Protein AF-A0A098S3L0-F1 (afdb_monomer)

Foldseek 3Di:
DDDDDDDDDDDDDDDDDDDDDDDDDDDDDDDDPPDPPDDDDDDDDDPDDDDPCPPQFDFFDDDLFAWEFEEEEEEEEEPDQDPCRGPCNVVVDDVLVLLQLLQVLQCQAQVVLRYHYAAPDPFFFSPDGHHYYYDPSVVVQCPPPDDPCCCCLVPVDDPLRQFQHQYEYEYCAPPDDQKDDPDQAFSYIYGYQDDPRDGCSNFLRSVQSVLRNLHWAAQFPDPVVDQPDPPDHDDDDDDPPDLQCCLVHGGRNFRLRDHDNDQEDEADPPPRDDPPVHDPQNQQDSRGHYPDRVSNRHHDNSSSSSSVCSLVCVVVPDVDCRSVSRTQDADDDLAEDDRHEHAEYEQDAPSEEHEDPEAYAYEAQGEYEFDANGHYEFQAEYEHHPLAAYAAYEYEQRGEYEYAQHGEQYRHQANYAYEEDHYEYEYHHYEQELYLESHEDAYPALHEYPAEAENYEYEYEPSRRDDQLDAGEDYEAYSYEEHEHENYEAEYHYDQPLVPPVSRTGAFYEYYHAELAEYEHEYAYEHYQGQEPEEHEQHDVSNPEHEHAPYEAAQYQEYYEYYNHAEYEYAQYEYEHEPVPPPRRQVPVVPDAREPYEHYAAYQAYEAEHYEYHYHDDADPVLRFEHYEHEHNAFRAHAEYEHYEAAQRQEDYEFYAHQHDQAGGHEQAQYEDHQHDPPYDGYDLPGFPYEQDANGDGHQEHFDAAPVRDTHASQYFTPAAHEHDYDPPPDQASAHEHEHEPPRVRSFRDDYRRYHYHYDPDDQDPDPGSRHPHDPDPLVVLVVLLVVLVVQLVVLVVVLVPDDDPVNVVSVVSSSVSLVSNLVSLVVVVVSVVVVPPPPVPDDPVVVVVVCVVCVVSPVVSVCCVSPVDDDDDDDPDDDDDDDDD

Solvent-accessible surface area (backbone atoms only — not comparable to full-atom values): 47304 Å² total; per-residue (Å²): 129,87,87,88,88,79,90,82,88,85,88,88,86,86,92,78,91,81,90,87,80,92,82,92,82,89,83,90,80,90,92,87,84,89,85,87,85,88,82,90,79,94,71,94,72,82,80,79,74,79,83,81,71,84,86,70,57,40,87,60,72,91,69,92,69,68,46,46,32,22,30,32,37,35,40,38,25,76,80,17,80,44,71,76,62,20,71,46,49,68,75,65,59,58,62,60,60,49,26,31,44,24,48,51,44,44,32,69,71,30,41,91,66,35,38,39,66,40,42,66,62,102,63,56,55,68,82,54,75,29,37,63,47,81,46,58,34,43,66,79,75,40,88,81,70,67,56,73,64,56,42,39,61,71,67,74,43,50,70,64,71,55,44,46,15,35,33,41,35,32,30,76,58,79,94,66,68,70,55,46,44,91,39,80,56,38,40,39,30,38,34,26,33,63,52,104,87,49,50,25,43,71,36,49,59,51,50,29,30,49,41,26,22,37,61,51,51,39,36,43,34,56,61,94,78,54,66,86,49,101,82,73,76,77,88,87,78,84,80,59,87,50,84,91,35,35,23,68,69,39,24,46,27,29,67,66,49,57,74,45,90,65,67,76,48,81,37,44,80,90,79,56,42,70,63,85,87,50,54,73,54,46,65,22,19,42,46,45,63,48,33,50,52,89,44,33,78,40,76,49,72,46,53,41,33,45,31,52,47,44,72,70,48,45,77,82,78,46,97,68,62,44,69,61,46,15,34,72,65,74,61,76,56,89,34,52,54,73,67,23,56,42,60,46,37,59,43,53,63,76,67,53,55,37,34,34,72,38,53,33,21,28,29,59,69,18,37,40,38,29,31,56,63,8,37,40,38,31,49,18,38,38,32,43,20,77,83,42,48,11,42,26,30,41,27,32,52,35,5,36,42,36,33,27,69,56,10,31,36,30,30,12,51,26,37,32,35,33,37,38,80,54,32,37,47,36,32,52,20,23,37,33,34,25,28,42,23,25,36,38,38,43,24,88,48,73,41,82,46,79,30,35,40,32,49,28,38,32,39,34,41,88,79,47,65,61,68,47,88,46,68,32,32,41,30,39,33,27,23,32,18,59,35,36,37,28,45,26,40,32,36,45,67,46,76,67,67,44,78,46,98,85,61,64,46,54,43,53,30,32,36,34,44,25,38,32,30,12,35,38,42,28,52,67,22,37,30,34,46,19,46,28,32,32,37,41,30,55,23,41,73,84,28,42,45,37,37,41,31,34,30,40,32,36,51,28,53,22,28,39,37,40,32,40,38,29,38,39,40,41,30,48,27,42,31,37,42,45,50,73,76,46,83,74,63,44,89,86,66,73,94,56,83,32,25,44,30,38,39,34,38,55,27,53,26,32,44,40,29,50,27,39,36,36,51,39,71,67,81,60,95,76,54,50,42,34,37,37,40,42,31,38,26,30,60,12,78,47,28,39,40,36,43,28,40,29,34,45,44,35,21,34,35,36,30,34,31,46,18,25,36,80,88,31,18,36,42,69,31,34,28,38,38,40,62,65,64,99,86,63,81,78,72,58,95,86,41,26,44,35,36,30,38,62,61,33,35,40,24,23,64,31,51,42,64,48,95,87,69,46,84,35,33,14,43,32,35,51,67,47,36,49,45,50,42,76,34,96,92,52,78,92,72,73,57,31,40,40,31,20,46,70,94,43,73,48,39,56,45,65,96,32,61,54,49,47,80,46,79,43,85,77,89,79,56,76,48,98,50,74,68,51,65,79,58,92,66,60,66,68,58,46,46,50,49,30,55,50,25,48,53,52,20,53,55,29,52,62,54,31,74,78,48,62,68,70,63,19,58,46,33,50,48,55,23,49,53,23,50,51,52,24,48,53,30,29,51,50,57,55,50,50,57,58,61,66,61,72,45,68,93,78,56,53,74,63,59,57,53,58,49,50,73,76,45,51,69,56,56,52,48,36,48,45,47,75,76,53,72,77,85,89,89,86,83,80,93,73,90,78,82,93,78,92,88,134

Radius of gyration: 39.39 Å; Cα contacts (8 Å, |Δi|>4): 2026; chains: 1; bounding box: 102×75×132 Å

Organism: NCBI:txid1524460

Secondary structure (DSSP, 8-state):
------------------------------SSSSSSS----------------TT--S--------EEEEEEEEEE-SS-SSGGGSHHHHHT--HHHHHHHHHHHHHHHHGGGTEEEEESS--SSTTPPPPEEEE--HHHH-TT---HHHHIIIIIS-HHHHHSSEEEEEE--SSS-SEE-SSSS-SEEEEESEEBTEEGGGSHHHHHHHHHHTT---TTTTGGGTTT-TT-PPS-S----SGGGGGGTSTTS-TTSPP---S--BPPTTT----TTS-HHHHTBTTS--BSGGG--B--HHHHHHHHHHHHHGGGT-S--HHHHSB------SSEEPSEEE--EEE-TTS-EEEE-S-EEEPTT-EEEE-TT-EEEE-SEEEESTTS-EEEEEE-BTBEEEEETT-EEESEEEEEEEESTT-EEEEES-EEES-SEEEEEE-SS--B---EEES-EEEE-TT--S-TTSPPEEEEEES-EEEEEES-EEEE-----TTSTT--PPPPPEEEEEES-EEEEEEEEEEES-SEEEEEE---TTT--EEEEEEEEES-SEEEEEES-SEEEEES-EEEEEGGGSTTT-TTS-SS-EEEEEEES--SEEEEES-EEEEESSPPSS--EEEEEEES--S-TEEEEES-EEES-SEEEEEESBSB-SSSB-EEES-EEE--STTPPPPPTT--SEEE-TT-B--SEE-EE-TT--EE----B-SS-EEE---TTS-TT--EEEEE-TT-GGG---S-TTEEEEE-----SSSSSTTSPPP---HHHHHHHHHHHHHHHHHHHHHHTT--THHHHHHHHHHHHHHHHHHHHHHHHHHHHHHHTT-TTTS-HHHHHHHHHHHHHHHHHHHHHHHH----S-------------

pLDDT: mean 72.3, std 20.21, range [19.88, 98.44]

Sequence (886 aa):
MFTHTHTHTFHPPKPTGERGHTQILRTTFYIKLIFSMLMISGLHTATGQSYVTYGLYGEYEEDPKSYFLRVQFNFIDEQATSEANTWWGTEGYDLAVKAQEGLDNLNQAFNPHGIFFLADGPTPDCATPATYRSYFDLQNQNPQGLSVLELIRGSLQTEDEVERALNIYINSGQGEPLGFAPQLPGNHVTVKGLEAGELATSGTITVHEVGHALGLLHTFAGDVLGECNEGDIPEPVGFCSSEEDLCYCCGDYVCDTDYDLNEDFELDPTDCSGGESIPASVRRNYMNYISPDRCRNAFTEQQALRMKKYLRELNAYYSDDVLDKIQLQEAAYPGTVPSGVTGNFTVEAGAGVLEILSPLQMLPGATITVETGAALHIKNTLTSACDEMWQGIKVESGGAVKVFGQGNIEHAVCGIDAVGNSSEVTIFGGMLMNNKIGLRVDADDAIGTSNQVFFGNFELNDQYKGASDERPYFIVLRGNRGTRIRYTTFADERTADCSAPNGACPKRAIGIDAREAGFFCRANTTFSKLYQGIRASNLGIQQGSFAVSNCTFSKNTKGIVSRFCSSFEIQDNLFEMNADEHPTYFNAELSIDKSCIEIFGSAQGFTVSGNTFVRLGALSEDCSYYGTICTVTGHGLDNEIINNDYVSMEVGNAARFNNGNEENGLVYLCNDFLAEPPGVAPGPENCVDILIEPGGTIRKEQHGMNQDNEVTPAGNIFASSISNQSGEGQNDLYEIIYYFKPGAPSQNPGSSTGVLIEPLDEELYCGEAPCSPPCPEDPILIKARFEDFGFRRDSLLEVASGLSGAQKEEAERQSRLFEQERRRAARQILRYYALDTVAVEADSIRQWLENTQTFGSLYLLAREEFFFGIWLFLRPSGSASLSWLS

Mean predicted aligned error: 18.96 Å

Structure (mmCIF, N/CA/C/O backbone):
data_AF-A0A098S3L0-F1
#
_entry.id   AF-A0A098S3L0-F1
#
loop_
_atom_site.group_PDB
_atom_site.id
_atom_site.type_symbol
_atom_site.label_atom_id
_atom_site.label_alt_id
_atom_site.label_comp_id
_atom_site.label_asym_id
_atom_site.label_entity_id
_atom_site.label_seq_id
_atom_site.pdbx_PDB_ins_code
_atom_site.Cartn_x
_atom_site.Cartn_y
_atom_site.Cartn_z
_atom_site.occupancy
_atom_site.B_iso_or_equiv
_atom_site.auth_seq_id
_atom_site.auth_comp_id
_atom_site.auth_asym_id
_atom_site.auth_atom_id
_atom_site.pdbx_PDB_model_num
ATOM 1 N N . MET A 1 1 ? 54.691 0.453 47.240 1.00 31.38 1 MET A N 1
ATOM 2 C CA . MET A 1 1 ? 55.228 1.477 48.170 1.00 31.38 1 MET A CA 1
ATOM 3 C C . MET A 1 1 ? 54.060 2.074 48.949 1.00 31.38 1 MET A C 1
ATOM 5 O O . MET A 1 1 ? 52.950 1.945 48.458 1.00 31.38 1 MET A O 1
ATOM 9 N N . PHE A 1 2 ? 54.319 2.626 50.142 1.00 27.11 2 PHE A N 1
ATOM 10 C CA . PHE A 1 2 ? 53.479 3.527 50.964 1.00 27.11 2 PHE A CA 1
ATOM 11 C C . PHE A 1 2 ? 51.995 3.722 50.529 1.00 27.11 2 PHE A C 1
ATOM 13 O O . PHE A 1 2 ? 51.755 4.338 49.500 1.00 27.11 2 PHE A O 1
ATOM 20 N N . THR A 1 3 ? 50.997 3.078 51.177 1.00 28.94 3 THR A N 1
ATOM 21 C CA . THR A 1 3 ? 50.274 3.486 52.435 1.00 28.94 3 THR A CA 1
ATOM 22 C C . THR A 1 3 ? 49.300 4.662 52.223 1.00 28.94 3 THR A C 1
ATOM 24 O O . THR A 1 3 ? 49.660 5.565 51.484 1.00 28.94 3 THR A O 1
ATOM 27 N N . HIS A 1 4 ? 48.120 4.823 52.847 1.00 28.25 4 HIS A N 1
ATOM 28 C CA . HIS A 1 4 ? 47.344 4.207 53.964 1.00 28.25 4 HIS A CA 1
ATOM 29 C C . HIS A 1 4 ? 45.908 4.866 53.909 1.00 28.25 4 HIS A C 1
ATOM 31 O O . HIS A 1 4 ? 45.790 5.859 53.198 1.00 28.25 4 HIS A O 1
ATOM 37 N N . THR A 1 5 ? 44.771 4.546 54.569 1.00 30.47 5 THR A N 1
ATOM 38 C CA . THR A 1 5 ? 44.155 3.482 55.433 1.00 30.47 5 THR A CA 1
ATOM 39 C C . THR A 1 5 ? 42.683 3.900 55.739 1.00 30.47 5 THR A C 1
ATOM 41 O O . THR A 1 5 ? 42.348 5.036 55.430 1.00 30.47 5 THR A O 1
ATOM 44 N N . HIS A 1 6 ? 41.741 3.159 56.359 1.00 27.86 6 HIS A N 1
ATOM 45 C CA . HIS A 1 6 ? 41.641 1.801 56.944 1.00 27.86 6 HIS A CA 1
ATOM 46 C C . HIS A 1 6 ? 40.136 1.377 56.996 1.00 27.86 6 HIS A C 1
ATOM 48 O O . HIS A 1 6 ? 39.290 2.225 57.242 1.00 27.86 6 HIS A O 1
ATOM 54 N N . THR A 1 7 ? 39.834 0.085 56.778 1.00 27.27 7 THR A N 1
ATOM 55 C CA . THR A 1 7 ? 38.973 -0.864 57.564 1.00 27.27 7 THR A CA 1
ATOM 56 C C . THR A 1 7 ? 37.924 -0.388 58.618 1.00 27.27 7 THR A C 1
ATOM 58 O O . THR A 1 7 ? 38.103 0.662 59.211 1.00 27.27 7 THR A O 1
ATOM 61 N N . HIS A 1 8 ? 36.904 -1.158 59.070 1.00 27.58 8 HIS A N 1
ATOM 62 C CA . HIS A 1 8 ? 36.588 -2.610 58.962 1.00 27.58 8 HIS A CA 1
ATOM 63 C C . HIS A 1 8 ? 35.069 -2.919 59.184 1.00 27.58 8 HIS A C 1
ATOM 65 O O . HIS A 1 8 ? 34.496 -2.509 60.184 1.00 27.58 8 HIS A O 1
ATOM 71 N N . THR A 1 9 ? 34.466 -3.707 58.280 1.00 26.84 9 THR A N 1
ATOM 72 C CA . THR A 1 9 ? 33.555 -4.881 58.472 1.00 26.84 9 THR A CA 1
ATOM 73 C C . THR A 1 9 ? 32.525 -5.056 59.627 1.00 26.84 9 THR A C 1
ATOM 75 O O . THR A 1 9 ? 32.890 -5.082 60.795 1.00 26.84 9 THR A O 1
ATOM 78 N N . PHE A 1 10 ? 31.344 -5.568 59.213 1.00 22.89 10 PHE A N 1
ATOM 79 C CA . PHE A 1 10 ? 30.573 -6.732 59.750 1.00 22.89 10 PHE A CA 1
ATOM 80 C C . PHE A 1 10 ? 29.469 -6.602 60.843 1.00 22.89 10 PHE A C 1
ATOM 82 O O . PHE A 1 10 ? 29.728 -6.685 62.036 1.00 22.89 10 PHE A O 1
ATOM 89 N N . HIS A 1 11 ? 28.221 -6.698 60.345 1.00 26.22 11 HIS A N 1
ATOM 90 C CA . HIS A 1 11 ? 27.132 -7.635 60.729 1.00 26.22 11 HIS A CA 1
ATOM 91 C C . HIS A 1 11 ? 26.309 -7.517 62.052 1.00 26.22 11 HIS A C 1
ATOM 93 O O . HIS A 1 11 ? 26.759 -6.934 63.033 1.00 26.22 11 HIS A O 1
ATOM 99 N N . PRO A 1 12 ? 25.055 -8.055 62.064 1.00 51.22 12 PRO A N 1
ATOM 100 C CA . PRO A 1 12 ? 24.039 -7.826 63.109 1.00 51.22 12 PRO A CA 1
ATOM 101 C C . PRO A 1 12 ? 23.829 -9.022 64.068 1.00 51.22 12 PRO A C 1
ATOM 103 O O . PRO A 1 12 ? 24.376 -10.105 63.845 1.00 51.22 12 PRO A O 1
ATOM 106 N N . PRO A 1 13 ? 22.918 -8.889 65.057 1.00 34.62 13 PRO A N 1
ATOM 107 C CA . PRO A 1 13 ? 22.131 -10.040 65.515 1.00 34.62 13 PRO A CA 1
ATOM 108 C C . PRO A 1 13 ? 20.606 -9.818 65.676 1.00 34.62 13 PRO A C 1
ATOM 110 O O . PRO A 1 13 ? 20.077 -8.712 65.609 1.00 34.62 13 PRO A O 1
ATOM 113 N N . LYS A 1 14 ? 19.928 -10.959 65.866 1.00 28.03 14 LYS A N 1
ATOM 114 C CA . LYS A 1 14 ? 18.476 -11.246 65.931 1.00 28.03 14 LYS A CA 1
ATOM 115 C C . LYS A 1 14 ? 17.799 -10.921 67.299 1.00 28.03 14 LYS A C 1
ATOM 117 O O . LYS A 1 14 ? 18.499 -10.508 68.220 1.00 28.03 14 LYS A O 1
ATOM 122 N N . PRO A 1 15 ? 16.462 -11.111 67.452 1.00 59.38 15 PRO A N 1
ATOM 123 C CA . PRO A 1 15 ? 15.679 -10.587 68.586 1.00 59.38 15 PRO A CA 1
ATOM 124 C C . PRO A 1 15 ? 15.380 -11.574 69.739 1.00 59.38 15 PRO A C 1
ATOM 126 O O . PRO A 1 15 ? 15.425 -12.790 69.567 1.00 59.38 15 PRO A O 1
ATOM 129 N N . THR A 1 16 ? 14.923 -11.007 70.865 1.00 29.61 16 THR A N 1
ATOM 130 C CA . THR A 1 16 ? 14.098 -11.585 71.962 1.00 29.61 16 THR A CA 1
ATOM 131 C C . THR A 1 16 ? 13.248 -10.432 72.539 1.00 29.61 16 THR A C 1
ATOM 133 O O . THR A 1 16 ? 13.732 -9.306 72.523 1.00 29.61 16 THR A O 1
ATOM 136 N N . GLY A 1 17 ? 11.964 -10.576 72.907 1.00 26.75 17 GLY A N 1
ATOM 137 C CA . GLY A 1 17 ? 11.471 -11.151 74.181 1.00 26.75 17 GLY A CA 1
ATOM 138 C C . GLY A 1 17 ? 11.430 -10.079 75.302 1.00 26.75 17 GLY A C 1
ATOM 139 O O . GLY A 1 17 ? 12.283 -9.206 75.310 1.00 26.75 17 GLY A O 1
ATOM 140 N N . GLU A 1 18 ? 10.525 -10.045 76.290 1.00 27.75 18 GLU A N 1
ATOM 141 C CA . GLU A 1 18 ? 9.315 -10.826 76.605 1.00 27.75 18 GLU A CA 1
ATOM 142 C C . GLU A 1 18 ? 8.544 -10.108 77.766 1.00 27.75 18 GLU A C 1
ATOM 144 O O . GLU A 1 18 ? 9.184 -9.464 78.591 1.00 27.75 18 GLU A O 1
ATOM 149 N N . ARG A 1 19 ? 7.217 -10.313 77.901 1.00 27.03 19 ARG A N 1
ATOM 150 C CA . ARG A 1 19 ? 6.362 -10.141 79.124 1.00 27.03 19 ARG A CA 1
ATOM 151 C C . ARG A 1 19 ? 6.077 -8.756 79.765 1.00 27.03 19 ARG A C 1
ATOM 153 O O . ARG A 1 19 ? 6.963 -8.067 80.249 1.00 27.03 19 ARG A O 1
ATOM 160 N N . GLY A 1 20 ? 4.780 -8.555 80.062 1.00 26.14 20 GLY A N 1
ATOM 161 C CA . GLY A 1 20 ? 4.275 -7.923 81.301 1.00 26.14 20 GLY A CA 1
ATOM 162 C C . GLY A 1 20 ? 3.605 -6.538 81.166 1.00 26.14 20 GLY A C 1
ATOM 163 O O . GLY A 1 20 ? 4.014 -5.743 80.336 1.00 26.14 20 GLY A O 1
ATOM 164 N N . HIS A 1 21 ? 2.592 -6.171 81.971 1.00 27.62 21 HIS A N 1
ATOM 165 C CA . HIS A 1 21 ? 1.760 -6.989 82.876 1.00 27.62 21 HIS A CA 1
ATOM 166 C C . HIS A 1 21 ? 0.459 -6.244 83.301 1.00 27.62 21 HIS A C 1
ATOM 168 O O . HIS A 1 21 ? 0.524 -5.095 83.711 1.00 27.62 21 HIS A O 1
ATOM 174 N N . THR A 1 22 ? -0.699 -6.924 83.260 1.00 26.58 22 THR A N 1
ATOM 175 C CA . THR A 1 22 ? -1.953 -6.702 84.047 1.00 26.58 22 THR A CA 1
ATOM 176 C C . THR A 1 22 ? -2.396 -5.296 84.524 1.00 26.58 22 THR A C 1
ATOM 178 O O . THR A 1 22 ? -1.831 -4.786 85.487 1.00 26.58 22 THR A O 1
ATOM 181 N N . GLN A 1 23 ? -3.562 -4.825 84.042 1.00 27.69 23 GLN A N 1
ATOM 182 C CA . GLN A 1 23 ? -4.804 -4.431 84.782 1.00 27.69 23 GLN A CA 1
ATOM 183 C C . GLN A 1 23 ? -5.717 -3.635 83.815 1.00 27.69 23 GLN A C 1
ATOM 185 O O . GLN A 1 23 ? -5.251 -2.723 83.150 1.00 27.69 23 GLN A O 1
ATOM 190 N N . ILE A 1 24 ? -6.960 -4.033 83.512 1.00 29.58 24 ILE A N 1
ATOM 191 C CA . ILE A 1 24 ? -8.176 -4.044 84.354 1.00 29.58 24 ILE A CA 1
ATOM 192 C C . ILE A 1 24 ? -8.533 -2.653 84.904 1.00 29.58 24 ILE A C 1
ATOM 194 O O . ILE A 1 24 ? -8.138 -2.319 86.015 1.00 29.58 24 ILE A O 1
ATOM 198 N N . LEU A 1 25 ? -9.412 -1.925 84.201 1.00 26.81 25 LEU A N 1
ATOM 199 C CA . LEU A 1 25 ? -10.547 -1.239 84.836 1.00 26.81 25 LEU A CA 1
ATOM 200 C C . LEU A 1 25 ? -11.663 -0.893 83.833 1.00 26.81 25 LEU A C 1
ATOM 202 O O . LEU A 1 25 ? -11.431 -0.590 82.669 1.00 26.81 25 LEU A O 1
ATOM 206 N N . ARG A 1 26 ? -12.898 -0.999 84.324 1.00 27.83 26 ARG A N 1
ATOM 207 C CA . ARG A 1 26 ? -14.170 -0.777 83.622 1.00 27.83 26 ARG A CA 1
ATOM 208 C C . ARG A 1 26 ? -14.349 0.696 83.231 1.00 27.83 26 ARG A C 1
ATOM 210 O O . ARG A 1 26 ? -13.986 1.557 84.025 1.00 27.83 26 ARG A O 1
ATOM 217 N N . THR A 1 27 ? -15.124 0.964 82.177 1.00 27.80 27 THR A N 1
ATOM 218 C CA . THR A 1 27 ? -16.437 1.644 82.305 1.00 27.80 27 THR A CA 1
ATOM 219 C C . THR A 1 27 ? -17.254 1.471 81.024 1.00 27.80 27 THR A C 1
ATOM 221 O O . THR A 1 27 ? -16.859 1.924 79.958 1.00 27.80 27 THR A O 1
ATOM 224 N N . THR A 1 28 ? -18.424 0.846 81.145 1.00 30.00 28 THR A N 1
ATOM 225 C CA . THR A 1 28 ? -19.494 0.903 80.141 1.00 30.00 28 THR A CA 1
ATOM 226 C C . THR A 1 28 ? -20.462 1.999 80.562 1.00 30.00 28 THR A C 1
ATOM 228 O O . THR A 1 28 ? -21.026 1.863 81.640 1.00 30.00 28 THR A O 1
ATOM 231 N N . PHE A 1 29 ? -20.672 3.042 79.754 1.00 27.70 29 PHE A N 1
ATOM 232 C CA . PHE A 1 29 ? -21.903 3.855 79.687 1.00 27.70 29 PHE A CA 1
ATOM 233 C C . PHE A 1 29 ? -21.785 4.870 78.528 1.00 27.70 29 PHE A C 1
ATOM 235 O O . PHE A 1 29 ? -20.677 5.167 78.101 1.00 27.70 29 PHE A O 1
ATOM 242 N N . TYR A 1 30 ? -22.921 5.396 78.050 1.00 27.23 30 TYR A N 1
ATOM 243 C CA . TYR A 1 30 ? -23.059 6.343 76.922 1.00 27.23 30 TYR A CA 1
ATOM 244 C C . TYR A 1 30 ? -22.606 5.846 75.533 1.00 27.23 30 TYR A C 1
ATOM 246 O O . TYR A 1 30 ? -21.488 6.082 75.105 1.00 27.23 30 TYR A O 1
ATOM 254 N N . ILE A 1 31 ? -23.546 5.236 74.800 1.00 30.81 31 ILE A N 1
ATOM 255 C CA . ILE A 1 31 ? -24.116 5.739 73.526 1.00 30.81 31 ILE A CA 1
ATOM 256 C C . ILE A 1 31 ? -25.428 4.960 73.326 1.00 30.81 31 ILE A C 1
ATOM 258 O O . ILE A 1 31 ? -25.453 3.844 72.815 1.00 30.81 31 ILE A O 1
ATOM 262 N N . LYS A 1 32 ? -26.528 5.493 73.883 1.00 27.39 32 LYS A N 1
ATOM 263 C CA . LYS A 1 32 ? -27.896 4.965 73.682 1.00 27.39 32 LYS A CA 1
ATOM 264 C C . LYS A 1 32 ? -29.001 5.962 74.080 1.00 27.39 32 LYS A C 1
ATOM 266 O O . LYS A 1 32 ? -30.010 5.572 74.658 1.00 27.39 32 LYS A O 1
ATOM 271 N N . LEU A 1 33 ? -28.779 7.259 73.828 1.00 28.98 33 LEU A N 1
ATOM 272 C CA . LEU A 1 33 ? -29.730 8.328 74.182 1.00 28.98 33 LEU A CA 1
ATOM 273 C C . LEU A 1 33 ? -29.717 9.542 73.223 1.00 28.98 33 LEU A C 1
ATOM 275 O O . LEU A 1 33 ? -30.025 10.654 73.635 1.00 28.98 33 LEU A O 1
ATOM 279 N N . ILE A 1 34 ? -29.360 9.345 71.949 1.00 32.16 34 ILE A N 1
ATOM 280 C CA . ILE A 1 34 ? -29.489 10.365 70.890 1.00 32.16 34 ILE A CA 1
ATOM 281 C C . ILE A 1 34 ? -30.189 9.705 69.696 1.00 32.16 34 ILE A C 1
ATOM 283 O O . ILE A 1 34 ? -29.549 9.323 68.726 1.00 32.16 34 ILE A O 1
ATOM 287 N N . PHE A 1 35 ? -31.494 9.445 69.838 1.00 29.50 35 PHE A N 1
ATOM 288 C CA . PHE A 1 35 ? -32.322 8.813 68.794 1.00 29.50 35 PHE A CA 1
ATOM 289 C C . PHE A 1 35 ? -33.837 9.073 68.986 1.00 29.50 35 PHE A C 1
ATOM 291 O O . PHE A 1 35 ? -34.674 8.238 68.648 1.00 29.50 35 PHE A O 1
ATOM 298 N N . SER A 1 36 ? -34.225 10.180 69.641 1.00 27.42 36 SER A N 1
ATOM 299 C CA . SER A 1 36 ? -35.636 10.415 70.033 1.00 27.42 36 SER A CA 1
ATOM 300 C C . SER A 1 36 ? -36.077 11.888 70.103 1.00 27.42 36 SER A C 1
ATOM 302 O O . SER A 1 36 ? -37.069 12.189 70.761 1.00 27.42 36 SER A O 1
ATOM 304 N N . MET A 1 37 ? -35.373 12.811 69.438 1.00 26.44 37 MET A N 1
ATOM 305 C CA . MET A 1 37 ? -35.826 14.200 69.248 1.00 26.44 37 MET A CA 1
ATOM 306 C C . MET A 1 37 ? -35.330 14.772 67.913 1.00 26.44 37 MET A C 1
ATOM 308 O O . MET A 1 37 ? -34.382 15.548 67.893 1.00 26.44 37 MET A O 1
ATOM 312 N N . LEU A 1 38 ? -35.972 14.364 66.813 1.00 27.31 38 LEU A N 1
ATOM 313 C CA . LEU A 1 38 ? -36.242 15.188 65.623 1.00 27.31 38 LEU A CA 1
ATOM 314 C C . LEU A 1 38 ? -37.077 14.365 64.631 1.00 27.31 38 LEU A C 1
ATOM 316 O O . LEU A 1 38 ? -36.583 13.466 63.961 1.00 27.31 38 LEU A O 1
ATOM 320 N N . MET A 1 39 ? -38.374 14.652 64.603 1.00 31.47 39 MET A N 1
ATOM 321 C CA . MET A 1 39 ? -39.360 14.140 63.653 1.00 31.47 39 MET A CA 1
ATOM 322 C C . MET A 1 39 ? -40.452 15.211 63.539 1.00 31.47 39 MET A C 1
ATOM 324 O O . MET A 1 39 ? -40.762 15.865 64.534 1.00 31.47 39 MET A O 1
ATOM 328 N N . ILE A 1 40 ? -41.053 15.344 62.354 1.00 30.03 40 ILE A N 1
ATOM 329 C CA . ILE A 1 40 ? -42.106 16.324 62.015 1.00 30.03 40 ILE A CA 1
ATOM 330 C C . ILE A 1 40 ? -41.635 17.793 61.948 1.00 30.03 40 ILE A C 1
ATOM 332 O O . ILE A 1 40 ? -41.965 18.618 62.796 1.00 30.03 40 ILE A O 1
ATOM 336 N N . SER A 1 41 ? -41.007 18.144 60.826 1.00 24.83 41 SER A N 1
ATOM 337 C CA . SER A 1 41 ? -41.484 19.253 59.982 1.00 24.83 41 SER A CA 1
ATOM 338 C C . SER A 1 41 ? -40.882 19.109 58.582 1.00 24.83 41 SER A C 1
ATOM 340 O O . SER A 1 41 ? -39.671 19.247 58.430 1.00 24.83 41 SER A O 1
ATOM 342 N N . GLY A 1 42 ? -41.698 18.794 57.573 1.00 28.64 42 GLY A N 1
ATOM 343 C CA . GLY A 1 42 ? -41.213 18.672 56.197 1.00 28.64 42 GLY A CA 1
ATOM 344 C C . GLY A 1 42 ? -40.929 20.041 55.579 1.00 28.64 42 GLY A C 1
ATOM 345 O O . GLY A 1 42 ? -41.815 20.890 55.536 1.00 28.64 42 GLY A O 1
ATOM 346 N N . LEU A 1 43 ? -39.708 20.220 55.085 1.00 23.20 43 LEU A N 1
ATOM 347 C CA . LEU A 1 43 ? -39.286 21.283 54.175 1.00 23.20 43 LEU A CA 1
ATOM 348 C C . LEU A 1 43 ? -38.502 20.605 53.049 1.00 23.20 43 LEU A C 1
ATOM 350 O O . LEU A 1 43 ? -37.736 19.681 53.318 1.00 23.20 43 LEU A O 1
ATOM 354 N N . HIS A 1 44 ? -38.707 21.029 51.804 1.00 26.23 44 HIS A N 1
ATOM 355 C CA . HIS A 1 44 ? -37.881 20.565 50.693 1.00 26.23 44 HIS A CA 1
ATOM 356 C C . HIS A 1 44 ? -36.484 21.171 50.842 1.00 26.23 44 HIS A C 1
ATOM 358 O O . HIS A 1 44 ? -36.307 22.377 50.683 1.00 26.23 44 HIS A O 1
ATOM 364 N N . THR A 1 45 ? -35.501 20.340 51.171 1.00 23.66 45 THR A N 1
ATOM 365 C CA . THR A 1 45 ? -34.085 20.691 51.067 1.00 23.66 45 THR A CA 1
ATOM 366 C C . THR A 1 45 ? -33.541 20.052 49.802 1.00 23.66 45 THR A C 1
ATOM 368 O O . THR A 1 45 ? -33.273 18.850 49.800 1.00 23.66 45 THR A O 1
ATOM 371 N N . ALA A 1 46 ? -33.374 20.844 48.742 1.00 25.69 46 ALA A N 1
ATOM 372 C CA . ALA A 1 46 ? -32.524 20.443 47.630 1.00 25.69 46 ALA A CA 1
ATOM 373 C C . ALA A 1 46 ? -31.119 20.176 48.192 1.00 25.69 46 ALA A C 1
ATOM 375 O O . ALA A 1 46 ? -30.495 21.062 48.782 1.00 25.69 46 ALA A O 1
ATOM 376 N N . THR A 1 47 ? -30.648 18.936 48.090 1.00 26.55 47 THR A N 1
ATOM 377 C CA . THR A 1 47 ? -29.304 18.557 48.528 1.00 26.55 47 THR A CA 1
ATOM 378 C C . THR A 1 47 ? -28.316 18.974 47.453 1.00 26.55 47 THR A C 1
ATOM 380 O O . THR A 1 47 ? -27.980 18.174 46.584 1.00 26.55 47 THR A O 1
ATOM 383 N N . GLY A 1 48 ? -27.875 20.233 47.504 1.00 26.20 48 GLY A N 1
ATOM 384 C CA . GLY A 1 48 ? -26.838 20.737 46.610 1.00 26.20 48 GLY A CA 1
ATOM 385 C C . GLY A 1 48 ? -25.581 19.877 46.719 1.00 26.20 48 GLY A C 1
ATOM 386 O O . GLY A 1 48 ? -24.886 19.915 47.738 1.00 26.20 48 GLY A O 1
ATOM 387 N N . GLN A 1 49 ? -25.303 19.089 45.681 1.00 34.41 49 GLN A N 1
ATOM 388 C CA . GLN A 1 49 ? -23.992 18.487 45.505 1.00 34.41 49 GLN A CA 1
ATOM 389 C C . GLN A 1 49 ? -23.004 19.615 45.209 1.00 34.41 49 GLN A C 1
ATOM 391 O O . GLN A 1 49 ? -23.246 20.460 44.349 1.00 34.41 49 GLN A O 1
ATOM 396 N N . SER A 1 50 ? -21.886 19.641 45.932 1.00 33.84 50 SER A N 1
ATOM 397 C CA . SER A 1 50 ? -20.776 20.511 45.559 1.00 33.84 50 SER A CA 1
ATOM 398 C C . SER A 1 50 ? -20.126 19.908 44.321 1.00 33.84 50 SER A C 1
ATOM 400 O O . SER A 1 50 ? -19.427 18.906 44.446 1.00 33.84 50 SER A O 1
ATOM 402 N N . TYR A 1 51 ? -20.337 20.493 43.145 1.00 44.97 51 TYR A N 1
ATOM 403 C CA . TYR A 1 51 ? -19.573 20.125 41.955 1.00 44.97 51 TYR A CA 1
ATOM 404 C C . TYR A 1 51 ? -18.091 20.460 42.199 1.00 44.97 51 TYR A C 1
ATOM 406 O O . TYR A 1 51 ? -17.747 21.605 42.484 1.00 44.97 51 TYR A O 1
ATOM 414 N N . VAL A 1 52 ? -17.214 19.450 42.171 1.00 44.56 52 VAL A N 1
ATOM 415 C CA . VAL A 1 52 ? -15.777 19.599 42.476 1.00 44.56 52 VAL A CA 1
ATOM 416 C C . VAL A 1 52 ? -14.968 19.599 41.176 1.00 44.56 52 VAL A C 1
ATOM 418 O O . VAL A 1 52 ? -14.260 18.653 40.838 1.00 44.56 52 VAL A O 1
ATOM 421 N N . THR A 1 53 ? -15.076 20.699 40.436 1.00 51.81 53 THR A N 1
ATOM 422 C CA . THR A 1 53 ? -14.431 20.957 39.136 1.00 51.81 53 THR A CA 1
ATOM 423 C C . THR A 1 53 ? -12.938 21.316 39.260 1.00 51.81 53 THR A C 1
ATOM 425 O O . THR A 1 53 ? -12.454 22.268 38.652 1.00 51.81 53 THR A O 1
ATOM 428 N N . TYR A 1 54 ? -12.161 20.600 40.083 1.00 49.12 54 TYR A N 1
ATOM 429 C CA . TYR A 1 54 ? -10.757 20.959 40.342 1.00 49.12 54 TYR A CA 1
ATOM 430 C C . TYR A 1 54 ? -9.855 20.836 39.097 1.00 49.12 54 TYR A C 1
ATOM 432 O O . TYR A 1 54 ? -9.322 19.772 38.803 1.00 49.12 54 TYR A O 1
ATOM 440 N N . GLY A 1 55 ? -9.590 21.971 38.439 1.00 53.94 55 GLY A N 1
ATOM 441 C CA . GLY A 1 55 ? -8.515 22.125 37.448 1.00 53.94 55 GLY A CA 1
ATOM 442 C C . GLY A 1 55 ? -8.882 21.787 36.001 1.00 53.94 55 GLY A C 1
ATOM 443 O O . GLY A 1 55 ? -7.985 21.691 35.165 1.00 53.94 55 GLY A O 1
ATOM 444 N N . LEU A 1 56 ? -10.172 21.619 35.699 1.00 62.28 56 LEU A N 1
ATOM 445 C CA . LEU A 1 56 ? -10.684 21.269 34.370 1.00 62.28 56 LEU A CA 1
ATOM 446 C C . LEU A 1 56 ? -11.614 22.382 33.865 1.00 62.28 56 LEU A C 1
ATOM 448 O O . LEU A 1 56 ? -12.833 22.244 33.857 1.00 62.28 56 LEU A O 1
ATOM 452 N N . TYR A 1 57 ? -10.986 23.502 33.502 1.00 66.75 57 TYR A N 1
ATOM 453 C CA . TYR A 1 57 ? -11.600 24.709 32.948 1.00 66.75 57 TYR A CA 1
ATOM 454 C C . TYR A 1 57 ? -10.767 25.176 31.746 1.00 66.75 57 TYR A C 1
ATOM 456 O O . TYR A 1 57 ? -9.538 25.060 31.798 1.00 66.75 57 TYR A O 1
ATOM 464 N N . GLY A 1 58 ? -11.401 25.765 30.731 1.00 65.31 58 GLY A N 1
ATOM 465 C CA . GLY A 1 58 ? -10.707 26.370 29.590 1.00 65.31 58 GLY A CA 1
ATOM 466 C C . GLY A 1 58 ? -10.640 25.503 28.335 1.00 65.31 58 GLY A C 1
ATOM 467 O O . GLY A 1 58 ? -11.493 24.646 28.115 1.00 65.31 58 GLY A O 1
ATOM 468 N N . GLU A 1 59 ? -9.620 25.751 27.512 1.00 75.56 59 GLU A N 1
ATOM 469 C CA . GLU A 1 59 ? -9.285 24.929 26.343 1.00 75.56 59 GLU A CA 1
ATOM 470 C C . GLU A 1 59 ? -8.566 23.628 26.750 1.00 75.56 59 GLU A C 1
ATOM 472 O O . GLU A 1 59 ? -7.797 23.574 27.717 1.00 75.56 59 GLU A O 1
ATOM 477 N N . TYR A 1 60 ? -8.794 22.573 25.973 1.00 82.25 60 TYR A N 1
ATOM 478 C CA . TYR A 1 60 ? -8.239 21.236 26.142 1.00 82.25 60 TYR A CA 1
ATOM 479 C C . TYR A 1 60 ? -7.312 20.909 24.960 1.00 82.25 60 TYR A C 1
ATOM 481 O O . TYR A 1 60 ? -7.598 21.242 23.812 1.00 82.25 60 TYR A O 1
ATOM 489 N N . GLU A 1 61 ? -6.184 20.252 25.239 1.00 82.62 61 GLU A N 1
ATOM 490 C CA . GLU A 1 61 ? -5.225 19.825 24.210 1.00 82.62 61 GLU A CA 1
ATOM 491 C C . GLU A 1 61 ? -5.809 18.702 23.332 1.00 82.62 61 GLU A C 1
ATOM 493 O O . GLU A 1 61 ? -6.515 17.829 23.843 1.00 82.62 61 GLU A O 1
ATOM 498 N N . GLU A 1 62 ? -5.471 18.685 22.035 1.00 81.81 62 GLU A N 1
ATOM 499 C CA . GLU A 1 62 ? -5.824 17.587 21.123 1.00 81.81 62 GLU A CA 1
ATOM 500 C C . GLU A 1 62 ? -5.370 16.229 21.688 1.00 81.81 62 GLU A C 1
ATOM 502 O O . GLU A 1 62 ? -4.188 16.027 21.981 1.00 81.81 62 GLU A O 1
ATOM 507 N N . ASP A 1 63 ? -6.293 15.266 21.780 1.00 76.31 63 ASP A N 1
ATOM 508 C CA . ASP A 1 63 ? -5.968 13.886 22.144 1.00 76.31 63 ASP A CA 1
ATOM 509 C C . ASP A 1 63 ? -6.283 12.919 20.986 1.00 76.31 63 ASP A C 1
ATOM 511 O O . ASP A 1 63 ? -7.460 12.643 20.717 1.00 76.31 63 ASP A O 1
ATOM 515 N N . PRO A 1 64 ? -5.260 12.377 20.293 1.00 67.75 64 PRO A N 1
ATOM 516 C CA . PRO A 1 64 ? -5.440 11.412 19.215 1.00 67.75 64 PRO A CA 1
ATOM 517 C C . PRO A 1 64 ? -5.668 9.973 19.710 1.00 67.75 64 PRO A C 1
ATOM 519 O O . PRO A 1 64 ? -5.883 9.084 18.882 1.00 67.75 64 PRO A O 1
ATOM 522 N N . LYS A 1 65 ? -5.617 9.691 21.024 1.00 69.00 65 LYS A N 1
ATOM 523 C CA . LYS A 1 65 ? -5.986 8.367 21.544 1.00 69.00 65 LYS A CA 1
ATOM 524 C C . LYS A 1 65 ? -7.478 8.101 21.337 1.00 69.00 65 LYS A C 1
ATOM 526 O O . LYS A 1 65 ? -8.303 9.013 21.259 1.00 69.00 65 LYS A O 1
ATOM 531 N N . SER A 1 66 ? -7.814 6.817 21.267 1.00 72.44 66 SER A N 1
ATOM 532 C CA . SER A 1 66 ? -9.191 6.329 21.321 1.00 72.44 66 SER A CA 1
ATOM 533 C C . SER A 1 66 ? -9.409 5.576 22.627 1.00 72.44 66 SER A C 1
ATOM 535 O O . SER A 1 66 ? -8.533 4.822 23.054 1.00 72.44 66 SER A O 1
ATOM 537 N N . TYR A 1 67 ? -10.559 5.801 23.254 1.00 77.25 67 TYR A N 1
ATOM 538 C CA . TYR A 1 67 ? -10.923 5.263 24.562 1.00 77.25 67 TYR A CA 1
ATOM 539 C C . TYR A 1 67 ? -12.033 4.228 24.404 1.00 77.25 67 TYR A C 1
ATOM 541 O O . TYR A 1 67 ? -12.977 4.450 23.650 1.00 77.25 67 TYR A O 1
ATOM 549 N N . PHE A 1 68 ? -11.923 3.104 25.111 1.00 77.25 68 PHE A N 1
ATOM 550 C CA . PHE A 1 68 ? -12.788 1.939 24.911 1.00 77.25 68 PHE A CA 1
ATOM 551 C C . PHE A 1 68 ? -13.390 1.498 26.241 1.00 77.25 68 PHE A C 1
ATOM 553 O O . PHE A 1 68 ? -12.682 0.968 27.097 1.00 77.25 68 PHE A O 1
ATOM 560 N N . LEU A 1 69 ? -14.686 1.747 26.416 1.00 83.94 69 LEU A N 1
ATOM 561 C CA . LEU A 1 69 ? -15.397 1.647 27.688 1.00 83.94 69 LEU A CA 1
ATOM 562 C C . LEU A 1 69 ? -16.375 0.471 27.666 1.00 83.94 69 LEU A C 1
ATOM 564 O O . LEU A 1 69 ? -17.209 0.363 26.768 1.00 83.94 69 LEU A O 1
ATOM 568 N N . ARG A 1 70 ? -16.312 -0.410 28.665 1.00 85.50 70 ARG A N 1
ATOM 569 C CA . ARG A 1 70 ? -17.309 -1.479 28.830 1.00 85.50 70 ARG A CA 1
ATOM 570 C C . ARG A 1 70 ? -18.625 -0.913 29.353 1.00 85.50 70 ARG A C 1
ATOM 572 O O . ARG A 1 70 ? -18.611 -0.072 30.249 1.00 85.50 70 ARG A O 1
ATOM 579 N N . VAL A 1 71 ? -19.749 -1.424 28.857 1.00 89.12 71 VAL A N 1
ATOM 580 C CA . VAL A 1 71 ? -21.112 -1.025 29.234 1.00 89.12 71 VAL A CA 1
ATOM 581 C C . VAL A 1 71 ? -21.954 -2.242 29.600 1.00 89.12 71 VAL A C 1
ATOM 583 O O . VAL A 1 71 ? -21.973 -3.249 28.891 1.00 89.12 71 VAL A O 1
ATOM 586 N N . GLN A 1 72 ? -22.706 -2.118 30.692 1.00 90.75 72 GLN A N 1
ATOM 587 C CA . GLN A 1 72 ? -23.653 -3.121 31.169 1.00 90.75 72 GLN A CA 1
ATOM 588 C C . GLN A 1 72 ? -25.029 -2.469 31.363 1.00 90.75 72 GLN A C 1
ATOM 590 O O . GLN A 1 72 ? -25.211 -1.621 32.238 1.00 90.75 72 GLN A O 1
ATOM 595 N N . PHE A 1 73 ? -26.017 -2.881 30.566 1.00 92.81 73 PHE A N 1
ATOM 596 C CA . PHE A 1 73 ? -27.401 -2.418 30.709 1.00 92.81 73 PHE A CA 1
ATOM 597 C C . PHE A 1 73 ? -28.113 -3.200 31.821 1.00 92.81 73 PHE A C 1
ATOM 599 O O . PHE A 1 73 ? -27.936 -4.411 31.959 1.00 92.81 73 PHE A O 1
ATOM 606 N N . ASN A 1 74 ? -28.914 -2.528 32.642 1.00 92.81 74 ASN A N 1
ATOM 607 C CA . ASN A 1 74 ? -29.534 -3.101 33.835 1.00 92.81 74 ASN A CA 1
ATOM 608 C C . ASN A 1 74 ? -31.004 -2.651 33.922 1.00 92.81 74 ASN A C 1
ATOM 610 O O . ASN A 1 74 ? -31.301 -1.582 34.448 1.00 92.81 74 ASN A O 1
ATOM 614 N N . PHE A 1 75 ? -31.930 -3.461 33.411 1.00 92.38 75 PHE A N 1
ATOM 615 C CA . PHE A 1 75 ? -33.370 -3.188 33.434 1.00 92.38 75 PHE A CA 1
ATOM 616 C C . PHE A 1 75 ? -33.974 -3.507 34.809 1.00 92.38 75 PHE A C 1
ATOM 618 O O . PHE A 1 75 ? -33.718 -4.573 35.368 1.00 92.38 75 PHE A O 1
ATOM 625 N N . ILE A 1 76 ? -34.773 -2.594 35.361 1.00 90.31 76 ILE A N 1
ATOM 626 C CA . ILE A 1 76 ? -35.281 -2.642 36.738 1.00 90.31 76 ILE A CA 1
ATOM 627 C C . ILE A 1 76 ? -36.804 -2.497 36.756 1.00 90.31 76 ILE A C 1
ATOM 629 O O . ILE A 1 76 ? -37.356 -1.554 36.188 1.00 90.31 76 ILE A O 1
ATOM 633 N N . ASP A 1 77 ? -37.476 -3.393 37.477 1.00 88.38 77 ASP A N 1
ATOM 634 C CA . ASP A 1 77 ? -38.858 -3.220 37.919 1.00 88.38 77 ASP A CA 1
ATOM 635 C C . ASP A 1 77 ? -38.989 -3.563 39.414 1.00 88.38 77 ASP A C 1
ATOM 637 O O . ASP A 1 77 ? -38.921 -4.717 39.839 1.00 88.38 77 ASP A O 1
ATOM 641 N N . GLU A 1 78 ? -39.169 -2.532 40.236 1.00 83.06 78 GLU A N 1
ATOM 642 C CA . GLU A 1 78 ? -39.313 -2.643 41.693 1.00 83.06 78 GLU A CA 1
ATOM 643 C C . GLU A 1 78 ? -40.702 -3.105 42.182 1.00 83.06 78 GLU A C 1
ATOM 645 O O . GLU A 1 78 ? -40.861 -3.422 43.366 1.00 83.06 78 GLU A O 1
ATOM 650 N N . GLN A 1 79 ? -41.708 -3.167 41.302 1.00 82.81 79 GLN A N 1
ATOM 651 C CA . GLN A 1 79 ? -43.088 -3.534 41.649 1.00 82.81 79 GLN A CA 1
ATOM 652 C C . GLN A 1 79 ? -43.503 -4.901 41.078 1.00 82.81 79 GLN A C 1
ATOM 654 O O . GLN A 1 79 ? -44.379 -5.571 41.636 1.00 82.81 79 GLN A O 1
ATOM 659 N N . ALA A 1 80 ? -42.874 -5.351 39.992 1.00 87.50 80 ALA A N 1
ATOM 660 C CA . ALA A 1 80 ? -43.166 -6.634 39.367 1.00 87.50 80 ALA A CA 1
ATOM 661 C C . ALA A 1 80 ? -42.700 -7.827 40.215 1.00 87.50 80 ALA A C 1
ATOM 663 O O . ALA A 1 80 ? -41.519 -8.004 40.497 1.00 87.50 80 ALA A O 1
ATOM 664 N N . THR A 1 81 ? -43.639 -8.710 40.555 1.00 86.19 81 THR A N 1
ATOM 665 C CA . THR A 1 81 ? -43.402 -9.963 41.305 1.00 86.19 81 THR A CA 1
ATOM 666 C C . THR A 1 81 ? -43.086 -11.172 40.413 1.00 86.19 81 THR A C 1
ATOM 668 O O . THR A 1 81 ? -42.920 -12.291 40.895 1.00 86.19 81 THR A O 1
ATOM 671 N N . SER A 1 82 ? -43.032 -10.974 39.095 1.00 87.00 82 SER A N 1
ATOM 672 C CA . SER A 1 82 ? -42.564 -11.954 38.111 1.00 87.00 82 SER A CA 1
ATOM 673 C C . SER A 1 82 ? -42.230 -11.252 36.795 1.00 87.00 82 SER A C 1
ATOM 675 O O . SER A 1 82 ? -42.779 -10.193 36.502 1.00 87.00 82 SER A O 1
ATOM 677 N N . GLU A 1 83 ? -41.376 -11.867 35.977 1.00 84.31 83 GLU A N 1
ATOM 678 C CA . GLU A 1 83 ? -40.933 -11.331 34.682 1.00 84.31 83 GLU A CA 1
ATOM 679 C C . GLU A 1 83 ? -42.098 -10.935 33.752 1.00 84.31 83 GLU A C 1
ATOM 681 O O . GLU A 1 83 ? -42.083 -9.864 33.155 1.00 84.31 83 GLU A O 1
ATOM 686 N N . ALA A 1 84 ? -43.165 -11.740 33.701 1.00 86.38 84 ALA A N 1
ATOM 687 C CA . ALA A 1 84 ? -44.356 -11.466 32.887 1.00 86.38 84 ALA A CA 1
ATOM 688 C C . ALA A 1 84 ? -45.225 -10.290 33.392 1.00 86.38 84 ALA A C 1
ATOM 690 O O . ALA A 1 84 ? -46.150 -9.881 32.695 1.00 86.38 84 ALA A O 1
ATOM 691 N N . ASN A 1 85 ? -44.948 -9.769 34.592 1.00 88.44 85 ASN A N 1
ATOM 692 C CA . ASN A 1 85 ? -45.611 -8.599 35.177 1.00 88.44 85 ASN A CA 1
ATOM 693 C C . ASN A 1 85 ? -44.738 -7.328 35.108 1.00 88.44 85 ASN A C 1
ATOM 695 O O . ASN A 1 85 ? -45.149 -6.300 35.641 1.00 88.44 85 ASN A O 1
ATOM 699 N N . THR A 1 86 ? -43.534 -7.405 34.530 1.00 89.81 86 THR A N 1
ATOM 700 C CA . THR A 1 86 ? -42.609 -6.265 34.392 1.00 89.81 86 THR A CA 1
ATOM 701 C C . THR A 1 86 ? -43.064 -5.306 33.302 1.00 89.81 86 THR A C 1
ATOM 703 O O . THR A 1 86 ? -43.698 -5.736 32.339 1.00 89.81 86 THR A O 1
ATOM 706 N N . TRP A 1 87 ? -42.686 -4.030 33.396 1.00 86.50 87 TRP A N 1
ATOM 707 C CA . TRP A 1 87 ? -43.019 -3.041 32.363 1.00 86.50 87 TRP A CA 1
ATOM 708 C C . TRP A 1 87 ? -42.524 -3.432 30.956 1.00 86.50 87 TRP A C 1
ATOM 710 O O . TRP A 1 87 ? -43.224 -3.190 29.974 1.00 86.50 87 TRP A O 1
ATOM 720 N N . TRP A 1 88 ? -41.371 -4.103 30.825 1.00 87.94 88 TRP A N 1
ATOM 721 C CA . TRP A 1 88 ? -40.923 -4.624 29.524 1.00 87.94 88 TRP A CA 1
ATOM 722 C C . TRP A 1 88 ? -41.729 -5.848 29.076 1.00 87.94 88 TRP A C 1
ATOM 724 O O . TRP A 1 88 ? -42.043 -5.974 27.893 1.00 87.94 88 TRP A O 1
ATOM 734 N N . GLY A 1 89 ? -42.118 -6.720 30.011 1.00 86.81 89 GLY A N 1
ATOM 735 C CA . GLY A 1 89 ? -42.966 -7.882 29.750 1.00 86.81 89 GLY A CA 1
ATOM 736 C C . GLY A 1 89 ? -44.407 -7.527 29.362 1.00 86.81 89 GLY A C 1
ATOM 737 O O . GLY A 1 89 ? -45.011 -8.256 28.575 1.00 86.81 89 GLY A O 1
ATOM 738 N N . THR A 1 90 ? -44.955 -6.414 29.864 1.00 85.56 90 THR A N 1
ATOM 739 C CA . THR A 1 90 ? -46.308 -5.945 29.517 1.00 85.56 90 THR A CA 1
ATOM 740 C C . THR A 1 90 ? -46.363 -5.209 28.183 1.00 85.56 90 THR A C 1
ATOM 742 O O . THR A 1 90 ? -47.311 -5.425 27.430 1.00 85.56 90 THR A O 1
ATOM 745 N N . GLU A 1 91 ? -45.355 -4.389 27.866 1.00 82.88 91 GLU A N 1
ATOM 746 C CA . GLU A 1 91 ? -45.267 -3.676 26.579 1.00 82.88 91 GLU A CA 1
ATOM 747 C C . GLU A 1 91 ? -44.669 -4.544 25.450 1.00 82.88 91 GLU A C 1
ATOM 749 O O . GLU A 1 91 ? -44.817 -4.232 24.269 1.00 82.88 91 GLU A O 1
ATOM 754 N N . GLY A 1 92 ? -44.039 -5.676 25.790 1.00 85.62 92 GLY A N 1
ATOM 755 C CA . GLY A 1 92 ? -43.527 -6.658 24.829 1.00 85.62 92 GLY A CA 1
ATOM 756 C C . GLY A 1 92 ? -42.140 -6.341 24.261 1.00 85.62 92 GLY A C 1
ATOM 757 O O . GLY A 1 92 ? -41.840 -6.745 23.137 1.00 85.62 92 GLY A O 1
ATOM 758 N N . TYR A 1 93 ? -41.294 -5.627 25.010 1.00 88.00 93 TYR A N 1
ATOM 759 C CA . TYR A 1 93 ? -39.928 -5.312 24.588 1.00 88.00 93 TYR A CA 1
ATOM 760 C C . TYR A 1 93 ? -38.977 -6.507 24.751 1.00 88.00 93 TYR A C 1
ATOM 762 O O . TYR A 1 93 ? -38.897 -7.118 25.817 1.00 88.00 93 TYR A O 1
ATOM 770 N N . ASP A 1 94 ? -38.189 -6.786 23.711 1.00 90.44 94 ASP A N 1
ATOM 771 C CA . ASP A 1 94 ? -37.038 -7.687 23.789 1.00 90.44 94 ASP A CA 1
ATOM 772 C C . ASP A 1 94 ? -35.834 -6.925 24.369 1.00 90.44 94 ASP A C 1
ATOM 774 O O . ASP A 1 94 ? -35.286 -6.023 23.732 1.00 90.44 94 ASP A O 1
ATOM 778 N N . LEU A 1 95 ? -35.428 -7.277 25.592 1.00 90.75 95 LEU A N 1
ATOM 779 C CA . LEU A 1 95 ? -34.338 -6.599 26.296 1.00 90.75 95 LEU A CA 1
ATOM 780 C C . LEU A 1 95 ? -32.972 -6.740 25.609 1.00 90.75 95 LEU A C 1
ATOM 782 O O . LEU A 1 95 ? -32.137 -5.854 25.779 1.00 90.75 95 LEU A O 1
ATOM 786 N N . ALA A 1 96 ? -32.740 -7.793 24.817 1.00 88.06 96 ALA A N 1
ATOM 787 C CA . ALA A 1 96 ? -31.497 -7.941 24.063 1.00 88.06 96 ALA A CA 1
ATOM 788 C C . ALA A 1 96 ? -31.436 -6.914 22.924 1.00 88.06 96 ALA A C 1
ATOM 790 O O . ALA A 1 96 ? -30.433 -6.223 22.756 1.00 88.06 96 ALA A O 1
ATOM 791 N N . VAL A 1 97 ? -32.547 -6.754 22.196 1.00 87.81 97 VAL A N 1
ATOM 792 C CA . VAL A 1 97 ? -32.685 -5.726 21.151 1.00 87.81 97 VAL A CA 1
ATOM 793 C C . VAL A 1 97 ? -32.590 -4.327 21.761 1.00 87.81 97 VAL A C 1
ATOM 795 O O . VAL A 1 97 ? -31.883 -3.476 21.233 1.00 87.81 97 VAL A O 1
ATOM 798 N N . LYS A 1 98 ? -33.239 -4.087 22.906 1.00 89.94 98 LYS A N 1
ATOM 799 C CA . LYS A 1 98 ? -33.244 -2.768 23.559 1.00 89.94 98 LYS A CA 1
ATOM 800 C C . LYS A 1 98 ? -31.923 -2.377 24.218 1.00 89.94 98 LYS A C 1
ATOM 802 O O . LYS A 1 98 ? -31.609 -1.190 24.254 1.00 89.94 98 LYS A O 1
ATOM 807 N N . ALA A 1 99 ? -31.129 -3.343 24.675 1.00 90.81 99 ALA A N 1
ATOM 808 C CA . ALA A 1 99 ? -29.742 -3.096 25.055 1.00 90.81 99 ALA A CA 1
ATOM 809 C C . ALA A 1 99 ? -28.869 -2.784 23.830 1.00 90.81 99 ALA A C 1
ATOM 811 O O . ALA A 1 99 ? -28.036 -1.884 23.905 1.00 90.81 99 ALA A O 1
ATOM 812 N N . GLN A 1 100 ? -29.078 -3.474 22.699 1.00 87.75 100 GLN A N 1
ATOM 813 C CA . GLN A 1 100 ? -28.324 -3.202 21.473 1.00 87.75 100 GLN A CA 1
ATOM 814 C C . GLN A 1 100 ? -28.613 -1.800 20.932 1.00 87.75 100 GLN A C 1
ATOM 816 O O . GLN A 1 100 ? -27.675 -1.046 20.715 1.00 87.75 100 GLN A O 1
ATOM 821 N N . GLU A 1 101 ? -29.887 -1.404 20.839 1.00 87.88 101 GLU A N 1
ATOM 822 C CA . GLU A 1 101 ? -30.278 -0.031 20.481 1.00 87.88 101 GLU A CA 1
ATOM 823 C C . GLU A 1 101 ? -29.612 1.021 21.390 1.00 87.88 101 GLU A C 1
ATOM 825 O O . GLU A 1 101 ? -29.253 2.097 20.921 1.00 87.88 101 GLU A O 1
ATOM 830 N N . GLY A 1 102 ? -29.410 0.710 22.677 1.00 89.19 102 GLY A N 1
ATOM 831 C CA . GLY A 1 102 ? -28.686 1.574 23.613 1.00 89.19 102 GLY A CA 1
ATOM 832 C C . GLY A 1 102 ? -27.181 1.653 23.358 1.00 89.19 102 GLY A C 1
ATOM 833 O O . GLY A 1 102 ? -26.599 2.732 23.451 1.00 89.19 102 GLY A O 1
ATOM 834 N N . LEU A 1 103 ? -26.546 0.529 23.022 1.00 86.38 103 LEU A N 1
ATOM 835 C CA . LEU A 1 103 ? -25.125 0.483 22.672 1.00 86.38 103 LEU A CA 1
ATOM 836 C C . LEU A 1 103 ? -24.857 1.201 21.341 1.00 86.38 103 LEU A C 1
ATOM 838 O O . LEU A 1 103 ? -23.880 1.939 21.225 1.00 86.38 103 LEU A O 1
ATOM 842 N N . ASP A 1 104 ? -25.754 1.029 20.371 1.00 81.88 104 ASP A N 1
ATOM 843 C CA . ASP A 1 104 ? -25.698 1.670 19.059 1.00 81.88 104 ASP A CA 1
ATOM 844 C C . ASP A 1 104 ? -25.901 3.193 19.176 1.00 81.88 104 ASP A C 1
ATOM 846 O O . ASP A 1 104 ? -25.138 3.951 18.583 1.00 81.88 104 ASP A O 1
ATOM 850 N N . ASN A 1 105 ? -26.859 3.652 19.994 1.00 88.31 105 ASN A N 1
ATOM 851 C CA . ASN A 1 105 ? -27.104 5.076 20.278 1.00 88.31 105 ASN A CA 1
ATOM 852 C C . ASN A 1 105 ? -25.882 5.758 20.927 1.00 88.31 105 ASN A C 1
ATOM 854 O O . ASN A 1 105 ? -25.447 6.824 20.488 1.00 88.31 105 ASN A O 1
ATOM 858 N N . LEU A 1 106 ? -25.266 5.111 21.924 1.00 90.44 106 LEU A N 1
ATOM 859 C CA . LEU A 1 106 ? -24.027 5.603 22.531 1.00 90.44 106 LEU A CA 1
ATOM 860 C C . LEU A 1 106 ? -22.876 5.649 21.516 1.00 90.44 106 LEU A C 1
ATOM 862 O O . LEU A 1 106 ? -22.216 6.675 21.376 1.00 90.44 106 LEU A O 1
ATOM 866 N N . ASN A 1 107 ? -22.655 4.582 20.751 1.00 82.69 107 ASN A N 1
ATOM 867 C CA . ASN A 1 107 ? -21.601 4.577 19.738 1.00 82.69 107 ASN A CA 1
ATOM 868 C C . ASN A 1 107 ? -21.851 5.623 18.633 1.00 82.69 107 ASN A C 1
ATOM 870 O O . ASN A 1 107 ? -20.913 6.288 18.199 1.00 82.69 107 ASN A O 1
ATOM 874 N N . GLN A 1 108 ? -23.102 5.869 18.237 1.00 81.88 108 GLN A N 1
ATOM 875 C CA . GLN A 1 108 ? -23.452 6.937 17.296 1.00 81.88 108 GLN A CA 1
ATOM 876 C C . GLN A 1 108 ? -23.093 8.337 17.829 1.00 81.88 108 GLN A C 1
ATOM 878 O O . GLN A 1 108 ? -22.630 9.178 17.056 1.00 81.88 108 GLN A O 1
ATOM 883 N N . ALA A 1 109 ? -23.299 8.599 19.123 1.00 86.31 109 ALA A N 1
ATOM 884 C CA . ALA A 1 109 ? -23.037 9.907 19.724 1.00 86.31 109 ALA A CA 1
ATOM 885 C C . ALA A 1 109 ? -21.561 10.147 20.097 1.00 86.31 109 ALA A C 1
ATOM 887 O O . ALA A 1 109 ? -21.116 11.293 20.065 1.00 86.31 109 ALA A O 1
ATOM 888 N N . PHE A 1 110 ? -20.798 9.102 20.441 1.00 88.75 110 PHE A N 1
ATOM 889 C CA . PHE A 1 110 ? -19.448 9.244 21.007 1.00 88.75 110 PHE A CA 1
ATOM 890 C C . PHE A 1 110 ? -18.300 8.748 20.098 1.00 88.75 110 PHE A C 1
ATOM 892 O O . PHE A 1 110 ? -17.196 9.300 20.186 1.00 88.75 110 PHE A O 1
ATOM 899 N N . ASN A 1 111 ? -18.528 7.808 19.164 1.00 78.62 111 ASN A N 1
ATOM 900 C CA . ASN A 1 111 ? -17.478 7.351 18.234 1.00 78.62 111 ASN A CA 1
ATOM 901 C C . ASN A 1 111 ? -16.827 8.491 17.419 1.00 78.62 111 ASN A C 1
ATOM 903 O O . ASN A 1 111 ? -15.602 8.457 17.279 1.00 78.62 111 ASN A O 1
ATOM 907 N N . PRO A 1 112 ? -17.554 9.530 16.933 1.00 81.00 112 PRO A N 1
ATOM 908 C CA . PRO A 1 112 ? -16.946 10.659 16.212 1.00 81.00 112 PRO A CA 1
ATOM 909 C C . PRO A 1 112 ? -15.872 11.417 17.008 1.00 81.00 112 PRO A C 1
ATOM 911 O O . PRO A 1 112 ? -15.063 12.138 16.430 1.00 81.00 112 PRO A O 1
ATOM 914 N N . HIS A 1 113 ? -15.856 11.243 18.329 1.00 84.12 113 HIS A N 1
ATOM 915 C CA . HIS A 1 113 ? -14.936 11.880 19.265 1.00 84.12 113 HIS A CA 1
ATOM 916 C C . HIS A 1 113 ? -13.794 10.941 19.717 1.00 84.12 113 HIS A C 1
ATOM 918 O O . HIS A 1 113 ? -12.878 11.347 20.440 1.00 84.12 113 HIS A O 1
ATOM 924 N N . GLY A 1 114 ? -13.804 9.681 19.270 1.00 71.75 114 GLY A N 1
ATOM 925 C CA . GLY A 1 114 ? -12.841 8.655 19.672 1.00 71.75 114 GLY A CA 1
ATOM 926 C C . GLY A 1 114 ? -13.112 8.065 21.060 1.00 71.75 114 GLY A C 1
ATOM 927 O O . GLY A 1 114 ? -12.171 7.651 21.737 1.00 71.75 114 GLY A O 1
ATOM 928 N N . ILE A 1 115 ? -14.372 8.052 21.503 1.00 84.94 115 ILE A N 1
ATOM 929 C CA . ILE A 1 115 ? -14.821 7.345 22.709 1.00 84.94 115 ILE A CA 1
ATOM 930 C C . ILE A 1 115 ? -15.828 6.285 22.258 1.00 84.94 115 ILE A C 1
ATOM 932 O O . ILE A 1 115 ? -16.873 6.614 21.710 1.00 84.94 115 ILE A O 1
ATOM 936 N N . PHE A 1 116 ? -15.495 5.018 22.475 1.00 80.12 116 PHE A N 1
ATOM 937 C CA . PHE A 1 116 ? -16.232 3.863 21.971 1.00 80.12 116 PHE A CA 1
ATOM 938 C C . PHE A 1 116 ? -16.743 3.013 23.134 1.00 80.12 116 PHE A C 1
ATOM 940 O O . PHE A 1 116 ? -16.017 2.761 24.101 1.00 80.12 116 PHE A O 1
ATOM 947 N N . PHE A 1 117 ? -17.963 2.503 23.012 1.00 84.00 117 PHE A N 1
ATOM 948 C CA . PHE A 1 117 ? -18.606 1.650 24.002 1.00 84.00 117 PHE A CA 1
ATOM 949 C C . PHE A 1 117 ? -18.717 0.203 23.517 1.00 84.00 117 PHE A C 1
ATOM 951 O O . PHE A 1 117 ? -19.086 -0.080 22.375 1.00 84.00 117 PHE A O 1
ATOM 958 N N . LEU A 1 118 ? -18.407 -0.729 24.416 1.00 80.12 118 LEU A N 1
ATOM 959 C CA . LEU A 1 118 ? -18.331 -2.166 24.163 1.00 80.12 118 LEU A CA 1
ATOM 960 C C . LEU A 1 118 ? -19.167 -2.927 25.197 1.00 80.12 118 LEU A C 1
ATOM 962 O O . LEU A 1 118 ? -19.289 -2.499 26.342 1.00 80.12 118 LEU A O 1
ATOM 966 N N . ALA A 1 119 ? -19.721 -4.080 24.826 1.00 80.00 119 ALA A N 1
ATOM 967 C CA . ALA A 1 119 ? -20.456 -4.929 25.763 1.00 80.00 119 ALA A CA 1
ATOM 968 C C . ALA A 1 119 ? -19.543 -5.474 26.884 1.00 80.00 119 ALA A C 1
ATOM 970 O O . ALA A 1 119 ? -18.372 -5.779 26.659 1.00 80.00 119 ALA A O 1
ATOM 971 N N . ASP A 1 120 ? -20.083 -5.671 28.087 1.00 73.69 120 ASP A N 1
ATOM 972 C CA . ASP A 1 120 ? -19.371 -6.162 29.278 1.00 73.69 120 ASP A CA 1
ATOM 973 C C . ASP A 1 120 ? -19.115 -7.698 29.264 1.00 73.69 120 ASP A C 1
ATOM 975 O O . ASP A 1 120 ? -19.190 -8.408 30.278 1.00 73.69 120 ASP A O 1
ATOM 979 N N . GLY A 1 121 ? -18.828 -8.239 28.075 1.00 61.06 121 GLY A N 1
ATOM 980 C CA . GLY A 1 121 ? -18.627 -9.662 27.792 1.00 61.06 121 GLY A CA 1
ATOM 981 C C . GLY A 1 121 ? -17.170 -10.028 27.457 1.00 61.06 121 GLY A C 1
ATOM 982 O O . GLY A 1 121 ? -16.428 -9.209 26.920 1.00 61.06 121 GLY A O 1
ATOM 983 N N . PRO A 1 122 ? -16.723 -11.266 27.749 1.00 44.91 122 PRO A N 1
ATOM 984 C CA . PRO A 1 122 ? -15.393 -11.749 27.373 1.00 44.91 122 PRO A CA 1
ATOM 985 C C . PRO A 1 122 ? -15.385 -12.299 25.933 1.00 44.91 122 PRO A C 1
ATOM 987 O O . PRO A 1 122 ? -15.342 -13.515 25.727 1.00 44.91 122 PRO A O 1
ATOM 990 N N . THR A 1 123 ? -15.445 -11.418 24.933 1.00 48.28 123 THR A N 1
ATOM 991 C CA . THR A 1 123 ? -15.604 -11.782 23.510 1.00 48.28 123 THR A CA 1
ATOM 992 C C . THR A 1 123 ? -14.616 -11.072 22.563 1.00 48.28 123 THR A C 1
ATOM 994 O O . THR A 1 123 ? -14.050 -10.038 22.917 1.00 48.28 123 THR A O 1
ATOM 997 N N . PRO A 1 124 ? -14.328 -11.655 21.376 1.00 44.94 124 PRO A N 1
ATOM 998 C CA . PRO A 1 124 ? -13.230 -11.232 20.503 1.00 44.94 124 PRO A CA 1
ATOM 999 C C . PRO A 1 124 ? -13.651 -10.319 19.333 1.00 44.94 124 PRO A C 1
ATOM 1001 O O . PRO A 1 124 ? -12.905 -10.225 18.360 1.00 44.94 124 PRO A O 1
ATOM 1004 N N . ASP A 1 125 ? -14.818 -9.672 19.402 1.00 46.94 125 ASP A N 1
ATOM 1005 C CA . ASP A 1 125 ? -15.340 -8.770 18.368 1.00 46.94 125 ASP A CA 1
ATOM 1006 C C . ASP A 1 125 ? -16.039 -7.528 18.961 1.00 46.94 125 ASP A C 1
ATOM 1008 O O . ASP A 1 125 ? -16.482 -7.530 20.107 1.00 46.94 125 ASP A O 1
ATOM 1012 N N . CYS A 1 126 ? -16.169 -6.459 18.162 1.00 51.75 126 CYS A N 1
ATOM 1013 C CA . CYS A 1 126 ? -17.085 -5.349 18.480 1.00 51.75 126 CYS A CA 1
ATOM 1014 C C . CYS A 1 126 ? -18.563 -5.718 18.264 1.00 51.75 126 CYS A C 1
ATOM 1016 O O . CYS A 1 126 ? -19.449 -4.999 18.708 1.00 51.75 126 CYS A O 1
ATOM 1018 N N . ALA A 1 127 ? -18.829 -6.810 17.540 1.00 48.78 127 ALA A N 1
ATOM 1019 C CA . ALA A 1 127 ? -20.165 -7.246 17.133 1.00 48.78 127 ALA A CA 1
ATOM 1020 C C . ALA A 1 127 ? -20.895 -8.065 18.217 1.00 48.78 127 ALA A C 1
ATOM 1022 O O . ALA A 1 127 ? -21.923 -8.690 17.946 1.00 48.78 127 ALA A O 1
ATOM 1023 N N . THR A 1 128 ? -20.364 -8.085 19.441 1.00 57.81 128 THR A N 1
ATOM 1024 C CA . THR A 1 128 ? -20.974 -8.764 20.581 1.00 57.81 128 THR A CA 1
ATOM 1025 C C . THR A 1 128 ? -22.298 -8.078 20.935 1.00 57.81 128 THR A C 1
ATOM 1027 O O . THR A 1 128 ? -22.284 -6.878 21.214 1.00 57.81 128 THR A O 1
ATOM 1030 N N . PRO A 1 129 ? -23.427 -8.813 21.002 1.00 69.00 129 PRO A N 1
ATOM 1031 C CA . PRO A 1 129 ? -24.696 -8.255 21.452 1.00 69.00 129 PRO A CA 1
ATOM 1032 C C . PRO A 1 129 ? -24.570 -7.606 22.832 1.00 69.00 129 PRO A C 1
ATOM 1034 O O . PRO A 1 129 ? -24.013 -8.210 23.754 1.00 69.00 129 PRO A O 1
ATOM 1037 N N . ALA A 1 130 ? -25.111 -6.398 22.978 1.00 81.38 130 ALA A N 1
ATOM 1038 C CA . ALA A 1 130 ? -25.045 -5.622 24.209 1.00 81.38 130 ALA A CA 1
ATOM 1039 C C . ALA A 1 130 ? -25.479 -6.441 25.437 1.00 81.38 130 ALA A C 1
ATOM 1041 O O . ALA A 1 130 ? -26.586 -6.985 25.509 1.00 81.38 130 ALA A O 1
ATOM 1042 N N . THR A 1 131 ? -24.602 -6.521 26.437 1.00 83.06 131 THR A N 1
ATOM 1043 C CA . THR A 1 131 ? -24.880 -7.254 27.674 1.00 83.06 131 THR A CA 1
ATOM 1044 C C . THR A 1 131 ? -25.941 -6.535 28.492 1.00 83.06 131 THR A C 1
ATOM 1046 O O . THR A 1 131 ? -25.786 -5.361 28.837 1.00 83.06 131 THR A O 1
ATOM 1049 N N . TYR A 1 132 ? -26.985 -7.270 28.877 1.00 90.50 132 TYR A N 1
ATOM 1050 C CA . TYR A 1 132 ? -28.058 -6.772 29.729 1.00 90.50 132 TYR A CA 1
ATOM 1051 C C . TYR A 1 132 ? -28.330 -7.694 30.920 1.00 90.50 132 TYR A C 1
ATOM 1053 O O . TYR A 1 132 ? -28.026 -8.888 30.897 1.00 90.50 132 TYR A O 1
ATOM 1061 N N . ARG A 1 133 ? -28.918 -7.120 31.968 1.00 91.00 133 ARG A N 1
ATOM 1062 C CA . ARG A 1 133 ? -29.473 -7.822 33.130 1.00 91.00 133 ARG A CA 1
ATOM 1063 C C . ARG A 1 133 ? -30.866 -7.289 33.428 1.00 91.00 133 ARG A C 1
ATOM 1065 O O . ARG A 1 133 ? -31.188 -6.163 33.056 1.00 91.00 133 ARG A O 1
ATOM 1072 N N . SER A 1 134 ? -31.678 -8.103 34.090 1.00 92.06 134 SER A N 1
ATOM 1073 C CA . SER A 1 134 ? -33.047 -7.772 34.479 1.00 92.06 134 SER A CA 1
ATOM 1074 C C . SER A 1 134 ? -33.260 -8.052 35.967 1.00 92.06 134 SER A C 1
ATOM 1076 O O . SER A 1 134 ? -32.947 -9.133 36.463 1.00 92.06 134 SER A O 1
ATOM 1078 N N . TYR A 1 135 ? -33.791 -7.062 36.684 1.00 91.62 135 TYR A N 1
ATOM 1079 C CA . TYR A 1 135 ? -34.011 -7.092 38.128 1.00 91.62 135 TYR A CA 1
ATOM 1080 C C . TYR A 1 135 ? -35.493 -6.853 38.413 1.00 91.62 135 TYR A C 1
ATOM 1082 O O . TYR A 1 135 ? -36.027 -5.781 38.135 1.00 91.62 135 TYR A O 1
ATOM 1090 N N . PHE A 1 136 ? -36.155 -7.867 38.961 1.00 90.44 136 PHE A N 1
ATOM 1091 C CA . PHE A 1 136 ? -37.557 -7.846 39.378 1.00 90.44 136 PHE A CA 1
ATOM 1092 C C . PHE A 1 136 ? -37.722 -8.660 40.670 1.00 90.44 136 PHE A C 1
ATOM 1094 O O . PHE A 1 136 ? -36.766 -9.278 41.137 1.00 90.44 136 PHE A O 1
ATOM 1101 N N . ASP A 1 137 ? -38.916 -8.655 41.267 1.00 86.50 137 ASP A N 1
ATOM 1102 C CA . ASP A 1 137 ? -39.231 -9.243 42.583 1.00 86.50 137 ASP A CA 1
ATOM 1103 C C . ASP A 1 137 ? -38.383 -8.668 43.742 1.00 86.50 137 ASP A C 1
ATOM 1105 O O . ASP A 1 137 ? -38.125 -9.307 44.768 1.00 86.50 137 ASP A O 1
ATOM 1109 N N . LEU A 1 138 ? -37.953 -7.412 43.586 1.00 84.19 138 LEU A N 1
ATOM 1110 C CA . LEU A 1 138 ? -37.010 -6.746 44.486 1.00 84.19 138 LEU A CA 1
ATOM 1111 C C . LEU A 1 138 ? -37.560 -6.574 45.911 1.00 84.19 138 LEU A C 1
ATOM 1113 O O . LEU A 1 138 ? -36.792 -6.598 46.869 1.00 84.19 138 LEU A O 1
ATOM 1117 N N . GLN A 1 139 ? -38.883 -6.507 46.087 1.00 80.44 139 GLN A N 1
ATOM 1118 C CA . GLN A 1 139 ? -39.522 -6.444 47.409 1.00 80.44 139 GLN A CA 1
ATOM 1119 C C . GLN A 1 139 ? -39.287 -7.713 48.248 1.00 80.44 139 GLN A C 1
ATOM 1121 O O . GLN A 1 139 ? -39.098 -7.616 49.459 1.00 80.44 139 GLN A O 1
ATOM 1126 N N . ASN A 1 140 ? -39.240 -8.895 47.623 1.00 81.25 140 ASN A N 1
ATOM 1127 C CA . ASN A 1 140 ? -38.908 -10.147 48.313 1.00 81.25 140 ASN A CA 1
ATOM 1128 C C . ASN A 1 140 ? -37.393 -10.310 48.523 1.00 81.25 140 ASN A C 1
ATOM 1130 O O . ASN A 1 140 ? -36.965 -10.936 49.494 1.00 81.25 140 ASN A O 1
ATOM 1134 N N . GLN A 1 141 ? -36.580 -9.722 47.641 1.00 80.94 141 GLN A N 1
ATOM 1135 C CA . GLN A 1 141 ? -35.114 -9.742 47.725 1.00 80.94 141 GLN A CA 1
ATOM 1136 C C . GLN A 1 141 ? -34.547 -8.705 48.711 1.00 80.94 141 GLN A C 1
ATOM 1138 O O . GLN A 1 141 ? -33.384 -8.810 49.094 1.00 80.94 141 GLN A O 1
ATOM 1143 N N . ASN A 1 142 ? -35.363 -7.751 49.181 1.00 82.56 142 ASN A N 1
ATOM 1144 C CA . ASN A 1 142 ? -34.962 -6.651 50.064 1.00 82.56 142 ASN A CA 1
ATOM 1145 C C . ASN A 1 142 ? -35.545 -6.737 51.496 1.00 82.56 142 ASN A C 1
ATOM 1147 O O . ASN A 1 142 ? -36.235 -5.818 51.946 1.00 82.56 142 ASN A O 1
ATOM 1151 N N . PRO A 1 143 ? -35.254 -7.789 52.287 1.00 74.88 143 PRO A N 1
ATOM 1152 C CA . PRO A 1 143 ? -35.752 -7.905 53.661 1.00 74.88 143 PRO A CA 1
ATOM 1153 C C . PRO A 1 143 ? -35.115 -6.897 54.640 1.00 74.88 143 PRO A C 1
ATOM 1155 O O . PRO A 1 143 ? -35.436 -6.928 55.829 1.00 74.88 143 PRO A O 1
ATOM 1158 N N . GLN A 1 144 ? -34.193 -6.042 54.177 1.00 78.00 144 GLN A N 1
ATOM 1159 C CA . GLN A 1 144 ? -33.515 -5.021 54.987 1.00 78.00 144 GLN A CA 1
ATOM 1160 C C . GLN A 1 144 ? -34.037 -3.594 54.743 1.00 78.00 144 GLN A C 1
ATOM 1162 O O . GLN A 1 144 ? -33.817 -2.735 55.594 1.00 78.00 144 GLN A O 1
ATOM 1167 N N . GLY A 1 145 ? -34.760 -3.343 53.644 1.00 79.81 145 GLY A N 1
ATOM 1168 C CA . GLY A 1 145 ? -35.299 -2.019 53.315 1.00 79.81 145 GLY A CA 1
ATOM 1169 C C . GLY A 1 145 ? -34.256 -1.026 52.788 1.00 79.81 145 GLY A C 1
ATOM 1170 O O . GLY A 1 145 ? -34.345 0.158 53.098 1.00 79.81 145 GLY A O 1
ATOM 1171 N N . LEU A 1 146 ? -33.271 -1.511 52.024 1.00 81.56 146 LEU A N 1
ATOM 1172 C CA . LEU A 1 146 ? -32.328 -0.681 51.259 1.00 81.56 146 LEU A CA 1
ATOM 1173 C C . LEU A 1 146 ? -33.051 0.065 50.123 1.00 81.56 146 LEU A C 1
ATOM 1175 O O . LEU A 1 146 ? -34.148 -0.340 49.730 1.00 81.56 146 LEU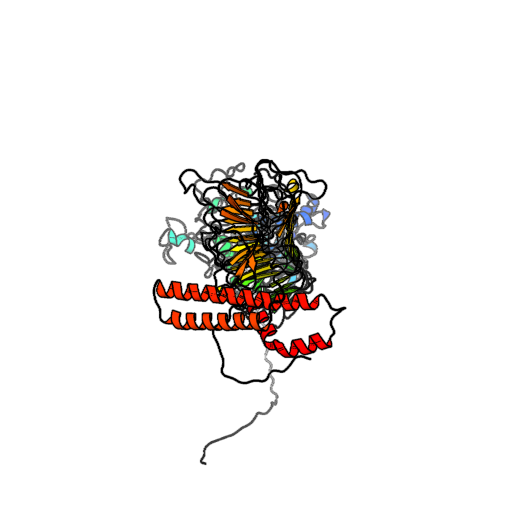 A O 1
ATOM 1179 N N . SER A 1 147 ? -32.435 1.088 49.527 1.00 84.69 147 SER A N 1
ATOM 1180 C CA . SER A 1 147 ? -32.886 1.577 48.216 1.00 84.69 147 SER A CA 1
ATOM 1181 C C . SER A 1 147 ? -32.631 0.539 47.110 1.00 84.69 147 SER A C 1
ATOM 1183 O O . SER A 1 147 ? -31.849 -0.402 47.269 1.00 84.69 147 SER A O 1
ATOM 1185 N N . VAL A 1 148 ? -33.298 0.708 45.965 1.00 83.31 148 VAL A N 1
ATOM 1186 C CA . VAL A 1 148 ? -33.197 -0.210 44.818 1.00 83.31 148 VAL A CA 1
ATOM 1187 C C . VAL A 1 148 ? -31.758 -0.318 44.294 1.00 83.31 148 VAL A C 1
ATOM 1189 O O . VAL A 1 148 ? -31.271 -1.427 44.078 1.00 83.31 148 VAL A O 1
ATOM 1192 N N . LEU A 1 149 ? -31.048 0.808 44.156 1.00 83.62 149 LEU A N 1
ATOM 1193 C CA . LEU A 1 149 ? -29.660 0.818 43.682 1.00 83.62 149 LEU A CA 1
ATOM 1194 C C . LEU A 1 149 ? -28.676 0.263 44.725 1.00 83.62 149 LEU A C 1
ATOM 1196 O O . LEU A 1 149 ? -27.771 -0.479 44.349 1.00 83.62 149 LEU A O 1
ATOM 1200 N N . GLU A 1 150 ? -28.869 0.543 46.021 1.00 84.56 150 GLU A N 1
ATOM 1201 C CA . GLU A 1 150 ? -28.064 -0.067 47.097 1.00 84.56 150 GLU A CA 1
ATOM 1202 C C . GLU A 1 150 ? -28.223 -1.592 47.137 1.00 84.56 150 GLU A C 1
ATOM 1204 O O . GLU A 1 150 ? -27.245 -2.304 47.349 1.00 84.56 150 GLU A O 1
ATOM 1209 N N . LEU A 1 151 ? -29.435 -2.110 46.910 1.00 85.94 151 LEU A N 1
ATOM 1210 C CA . LEU A 1 151 ? -29.677 -3.550 46.834 1.00 85.94 151 LEU A CA 1
ATOM 1211 C C . LEU A 1 151 ? -29.009 -4.170 45.601 1.00 85.94 151 LEU A C 1
ATOM 1213 O O . LEU A 1 151 ? -28.345 -5.200 45.716 1.00 85.94 151 LEU A O 1
ATOM 1217 N N . ILE A 1 152 ? -29.173 -3.555 44.425 1.00 88.31 152 ILE A N 1
ATOM 1218 C CA . ILE A 1 152 ? -28.625 -4.092 43.176 1.00 88.31 152 ILE A CA 1
ATOM 1219 C C . ILE A 1 152 ? -27.090 -4.073 43.219 1.00 88.31 152 ILE A C 1
ATOM 1221 O O . ILE A 1 152 ? -26.476 -5.137 43.139 1.00 88.31 152 ILE A O 1
ATOM 1225 N N . ARG A 1 153 ? -26.469 -2.907 43.448 1.00 87.56 153 ARG A N 1
ATOM 1226 C CA . ARG A 1 153 ? -25.000 -2.749 43.484 1.00 87.56 153 ARG A CA 1
ATOM 1227 C C . ARG A 1 153 ? -24.355 -3.380 44.720 1.00 87.56 153 ARG A C 1
ATOM 1229 O O . ARG A 1 153 ? -23.228 -3.846 44.644 1.00 87.56 153 ARG A O 1
ATOM 1236 N N . GLY A 1 154 ? -25.048 -3.402 45.858 1.00 83.50 154 GLY A N 1
ATOM 1237 C CA . GLY A 1 154 ? -24.505 -3.897 47.127 1.00 83.50 154 GLY A CA 1
ATOM 1238 C C . GLY A 1 154 ? -24.841 -5.351 47.467 1.00 83.50 154 GLY A C 1
ATOM 1239 O O . GLY A 1 154 ? -24.416 -5.825 48.523 1.00 83.50 154 GLY A O 1
ATOM 1240 N N . SER A 1 155 ? -25.648 -6.062 46.667 1.00 83.12 155 SER A N 1
ATOM 1241 C CA . SER A 1 155 ? -26.057 -7.447 46.978 1.00 83.12 155 SER A CA 1
ATOM 1242 C C . SER A 1 155 ? -26.483 -8.338 45.801 1.00 83.12 155 SER A C 1
ATOM 1244 O O . SER A 1 155 ? -26.476 -9.556 45.985 1.00 83.12 155 SER A O 1
ATOM 1246 N N . LEU A 1 156 ? -26.867 -7.801 44.633 1.00 87.06 156 LEU A N 1
ATOM 1247 C CA . LEU A 1 156 ? -27.314 -8.619 43.485 1.00 87.06 156 LEU A CA 1
ATOM 1248 C C . LEU A 1 156 ? -26.286 -8.689 42.344 1.00 87.06 156 LEU A C 1
ATOM 1250 O O . LEU A 1 156 ? -26.229 -9.699 41.645 1.00 87.06 156 LEU A O 1
ATOM 1254 N N . GLN A 1 157 ? -25.465 -7.652 42.179 1.00 88.50 157 GLN A N 1
ATOM 1255 C CA . GLN A 1 157 ? -24.249 -7.673 41.365 1.00 88.50 157 GLN A CA 1
ATOM 1256 C C . GLN A 1 157 ? -23.033 -8.056 42.221 1.00 88.50 157 GLN A C 1
ATOM 1258 O O . GLN A 1 157 ? -23.026 -7.864 43.439 1.00 88.50 157 GLN A O 1
ATOM 1263 N N . THR A 1 158 ? -21.989 -8.590 41.588 1.00 85.31 158 THR A N 1
ATOM 1264 C CA . THR A 1 158 ? -20.673 -8.744 42.227 1.00 85.31 158 THR A CA 1
ATOM 1265 C C . THR A 1 158 ? -19.877 -7.436 42.182 1.00 85.31 158 THR A C 1
ATOM 1267 O O . THR A 1 158 ? -20.138 -6.568 41.355 1.00 85.31 158 THR A O 1
ATOM 1270 N N . GLU A 1 159 ? -18.873 -7.306 43.052 1.00 80.56 159 GLU A N 1
ATOM 1271 C CA . GLU A 1 159 ? -17.939 -6.167 43.076 1.00 80.56 159 GLU A CA 1
ATOM 1272 C C . GLU A 1 159 ? -17.281 -5.948 41.697 1.00 80.56 159 GLU A C 1
ATOM 1274 O O . GLU A 1 159 ? -17.299 -4.840 41.172 1.00 80.56 159 GLU A O 1
ATOM 1279 N N . ASP A 1 160 ? -16.845 -7.029 41.042 1.00 79.75 160 ASP A N 1
ATOM 1280 C CA . ASP A 1 160 ? -16.302 -7.020 39.675 1.00 79.75 160 ASP A CA 1
ATOM 1281 C C . ASP A 1 160 ? -17.325 -6.499 38.643 1.00 79.75 160 ASP A C 1
ATOM 1283 O O . ASP A 1 160 ? -17.007 -5.628 37.844 1.00 79.75 160 ASP A O 1
ATOM 1287 N N . GLU A 1 161 ? -18.587 -6.939 38.695 1.00 81.50 161 GLU A N 1
ATOM 1288 C CA . GLU A 1 161 ? -19.667 -6.462 37.805 1.00 81.50 161 GLU A CA 1
ATOM 1289 C C . GLU A 1 161 ? -20.073 -4.997 38.047 1.00 81.50 161 GLU A C 1
ATOM 1291 O O . GLU A 1 161 ? -20.599 -4.338 37.146 1.00 81.50 161 GLU A O 1
ATOM 1296 N N . VAL A 1 162 ? -19.852 -4.489 39.260 1.00 83.81 162 VAL A N 1
ATOM 1297 C CA . VAL A 1 162 ? -20.100 -3.092 39.642 1.00 83.81 162 VAL A CA 1
ATOM 1298 C C . VAL A 1 162 ? -18.943 -2.183 39.239 1.00 83.81 162 VAL A C 1
ATOM 1300 O O . VAL A 1 162 ? -19.184 -1.011 38.957 1.00 83.81 162 VAL A O 1
ATOM 1303 N N . GLU A 1 163 ? -17.709 -2.693 39.207 1.00 84.44 163 GLU A N 1
ATOM 1304 C CA . GLU A 1 163 ? -16.505 -1.916 38.903 1.00 84.44 163 GLU A CA 1
ATOM 1305 C C . GLU A 1 163 ? -16.069 -1.965 37.431 1.00 84.44 163 GLU A C 1
ATOM 1307 O O . GLU A 1 163 ? -15.642 -0.940 36.903 1.00 84.44 163 GLU A O 1
ATOM 1312 N N . ARG A 1 164 ? -16.173 -3.121 36.761 1.00 82.06 164 ARG A N 1
ATOM 1313 C CA . ARG A 1 164 ? -15.535 -3.383 35.453 1.00 82.06 164 ARG A CA 1
ATOM 1314 C C . ARG A 1 164 ? -16.236 -2.772 34.236 1.00 82.06 164 ARG A C 1
ATOM 1316 O O . ARG A 1 164 ? -15.723 -2.924 33.130 1.00 82.06 164 ARG A O 1
ATOM 1323 N N . ALA A 1 165 ? -17.399 -2.141 34.413 1.00 87.75 165 ALA A N 1
ATOM 1324 C CA . ALA A 1 165 ? -18.182 -1.531 33.338 1.00 87.75 165 ALA A CA 1
ATOM 1325 C C . ALA A 1 165 ? -19.021 -0.331 33.806 1.00 87.75 165 ALA A C 1
ATOM 1327 O O . ALA A 1 165 ? -19.463 -0.261 34.956 1.00 87.75 165 ALA A O 1
ATOM 1328 N N . LEU A 1 166 ? -19.299 0.580 32.871 1.00 91.56 166 LEU A N 1
ATOM 1329 C CA . LEU A 1 166 ? -20.301 1.630 32.995 1.00 91.56 166 LEU A CA 1
ATOM 1330 C C . LEU A 1 166 ? -21.694 0.987 33.061 1.00 91.56 166 LEU A C 1
ATOM 1332 O O . LEU A 1 166 ? -22.209 0.446 32.081 1.00 91.56 166 LEU A O 1
ATOM 1336 N N . ASN A 1 167 ? -22.291 1.005 34.248 1.00 91.75 167 ASN A N 1
ATOM 1337 C CA . ASN A 1 167 ? -23.576 0.377 34.519 1.00 91.75 167 ASN A CA 1
ATOM 1338 C C . ASN A 1 167 ? -24.730 1.363 34.258 1.00 91.75 167 ASN A C 1
ATOM 1340 O O . ASN A 1 167 ? -24.861 2.372 34.949 1.00 91.75 167 ASN A O 1
ATOM 1344 N N . ILE A 1 168 ? -25.587 1.051 33.285 1.00 93.25 168 ILE A N 1
ATOM 1345 C CA . ILE A 1 168 ? -26.736 1.881 32.886 1.00 93.25 168 ILE A CA 1
ATOM 1346 C C . ILE A 1 168 ? -28.011 1.265 33.469 1.00 93.25 168 ILE A C 1
ATOM 1348 O O . ILE A 1 168 ? -28.456 0.211 33.009 1.00 93.25 168 ILE A O 1
ATOM 1352 N N . TYR A 1 169 ? -28.584 1.888 34.501 1.00 91.88 169 TYR A N 1
ATOM 1353 C CA . TYR A 1 169 ? -29.766 1.393 35.216 1.00 91.88 169 TYR A CA 1
ATOM 1354 C C . TYR A 1 169 ? -31.059 1.991 34.649 1.00 91.88 169 TYR A C 1
ATOM 1356 O O . TYR A 1 169 ? -31.231 3.202 34.661 1.00 91.88 169 TYR A O 1
ATOM 1364 N N . ILE A 1 170 ? -31.981 1.151 34.174 1.00 90.75 170 ILE A N 1
ATOM 1365 C CA . ILE A 1 170 ? -33.173 1.551 33.408 1.00 90.75 170 ILE A CA 1
ATOM 1366 C C . ILE A 1 170 ? -34.430 1.185 34.210 1.00 90.75 170 ILE A C 1
ATOM 1368 O O . ILE A 1 170 ? -34.779 0.007 34.296 1.00 90.75 170 ILE A O 1
ATOM 1372 N N . ASN A 1 171 ? -35.103 2.167 34.819 1.00 85.75 171 ASN A N 1
ATOM 1373 C CA . ASN A 1 171 ? -36.159 1.932 35.823 1.00 85.75 171 ASN A CA 1
ATOM 1374 C C . ASN A 1 171 ? -37.594 2.188 35.307 1.00 85.75 171 ASN A C 1
ATOM 1376 O O . ASN A 1 171 ? -37.803 2.985 34.401 1.00 85.75 171 ASN A O 1
ATOM 1380 N N . SER A 1 172 ? -38.608 1.584 35.934 1.00 73.50 172 SER A N 1
ATOM 1381 C CA . SER A 1 172 ? -40.035 1.619 35.537 1.00 73.50 172 SER A CA 1
ATOM 1382 C C . SER A 1 172 ? -40.695 3.010 35.438 1.00 73.50 172 SER A C 1
ATOM 1384 O O . SER A 1 172 ? -41.798 3.138 34.908 1.00 73.50 172 SER A O 1
ATOM 1386 N N . GLY A 1 173 ? -40.033 4.067 35.920 1.00 62.06 173 GLY A N 1
ATOM 1387 C CA . GLY A 1 173 ? -40.380 5.461 35.623 1.00 62.06 173 GLY A CA 1
ATOM 1388 C C . GLY A 1 173 ? -41.487 6.090 36.473 1.00 62.06 173 GLY A C 1
ATOM 1389 O O . GLY A 1 173 ? -42.049 7.111 36.072 1.00 62.06 173 GLY A O 1
ATOM 1390 N N . GLN A 1 174 ? -41.793 5.520 37.642 1.00 51.78 174 GLN A N 1
ATOM 1391 C CA . GLN A 1 174 ? -42.644 6.154 38.654 1.00 51.78 174 GLN A CA 1
ATOM 1392 C C . GLN A 1 174 ? -41.827 7.115 39.540 1.00 51.78 174 GLN A C 1
ATOM 1394 O O . GLN A 1 174 ? -40.931 6.683 40.252 1.00 51.78 174 GLN A O 1
ATOM 1399 N N . GLY A 1 175 ? -42.185 8.404 39.554 1.00 50.53 175 GLY A N 1
ATOM 1400 C CA . GLY A 1 175 ? -41.851 9.345 40.641 1.00 50.53 175 GLY A CA 1
ATOM 1401 C C . GLY A 1 175 ? -40.484 10.052 40.628 1.00 50.53 175 GLY A C 1
ATOM 1402 O O . GLY A 1 175 ? -40.348 11.041 41.341 1.00 50.53 175 GLY A O 1
ATOM 1403 N N . GLU A 1 176 ? -39.524 9.602 39.823 1.00 52.12 176 GLU A N 1
ATOM 1404 C CA . GLU A 1 176 ? -38.133 10.101 39.774 1.00 52.12 176 GLU A CA 1
ATOM 1405 C C . GLU A 1 176 ? -37.845 10.941 38.496 1.00 52.12 176 GLU A C 1
ATOM 1407 O O . GLU A 1 176 ? -38.659 10.909 37.560 1.00 52.12 176 GLU A O 1
ATOM 1412 N N . PRO A 1 177 ? -36.727 11.706 38.428 1.00 59.66 177 PRO A N 1
ATOM 1413 C CA . PRO A 1 177 ? -36.303 12.444 37.227 1.00 59.66 177 PRO A CA 1
ATOM 1414 C C . PRO A 1 177 ? -36.042 11.551 35.996 1.00 59.66 177 PRO A C 1
ATOM 1416 O O . PRO A 1 177 ? -36.037 10.321 36.070 1.00 59.66 177 PRO A O 1
ATOM 1419 N N . LEU A 1 178 ? -35.853 12.190 34.834 1.00 74.69 178 LEU A N 1
ATOM 1420 C CA . LEU A 1 178 ? -35.640 11.517 33.543 1.00 74.69 178 LEU A CA 1
ATOM 1421 C C . LEU A 1 178 ? -34.333 10.709 33.500 1.00 74.69 178 LEU A C 1
ATOM 1423 O O . LEU A 1 178 ? -34.326 9.586 32.993 1.00 74.69 178 LEU A O 1
ATOM 1427 N N . GLY A 1 179 ? -33.270 11.252 34.087 1.00 82.50 179 GLY A N 1
ATOM 1428 C CA . GLY A 1 179 ? -31.998 10.582 34.316 1.00 82.50 179 GLY A CA 1
ATOM 1429 C C . GLY A 1 179 ? -31.296 11.127 35.564 1.00 82.50 179 GLY A C 1
ATOM 1430 O O . GLY A 1 179 ? -31.792 12.066 36.196 1.00 82.50 179 GLY A O 1
ATOM 1431 N N . PHE A 1 180 ? -30.208 10.465 35.972 1.00 84.88 180 PHE A N 1
ATOM 1432 C CA . PHE A 1 180 ? -29.309 10.918 37.034 1.00 84.88 180 PHE A CA 1
ATOM 1433 C C . PHE A 1 180 ? -27.943 10.200 37.025 1.00 84.88 180 PHE A C 1
ATOM 1435 O O . PHE A 1 180 ? -27.867 8.972 37.171 1.00 84.88 180 PHE A O 1
ATOM 1442 N N . ALA A 1 181 ? -26.861 10.981 36.990 1.00 84.56 181 ALA A N 1
ATOM 1443 C CA . ALA A 1 181 ? -25.481 10.568 37.246 1.00 84.56 181 ALA A CA 1
ATOM 1444 C C . ALA A 1 181 ? -25.037 10.996 38.672 1.00 84.56 181 ALA A C 1
ATOM 1446 O O . ALA A 1 181 ? -24.685 12.155 38.894 1.00 84.56 181 ALA A O 1
ATOM 1447 N N . PRO A 1 182 ? -25.041 10.095 39.678 1.00 64.69 182 PRO A N 1
ATOM 1448 C CA . PRO A 1 182 ? -24.912 10.470 41.096 1.00 64.69 182 PRO A CA 1
ATOM 1449 C C . PRO A 1 182 ? -23.511 10.905 41.548 1.00 64.69 182 PRO A C 1
ATOM 1451 O O . PRO A 1 182 ? -23.360 11.442 42.650 1.00 64.69 182 PRO A O 1
ATOM 1454 N N . GLN A 1 183 ? -22.487 10.613 40.749 1.00 64.81 183 GLN A N 1
ATOM 1455 C CA . GLN A 1 183 ? -21.076 10.876 41.021 1.00 64.81 183 GLN A CA 1
ATOM 1456 C C . GLN A 1 183 ? -20.443 11.340 39.710 1.00 64.81 183 GLN A C 1
ATOM 1458 O O . GLN A 1 183 ? -20.516 10.615 38.720 1.00 64.81 183 GLN A O 1
ATOM 1463 N N . LEU A 1 184 ? -19.861 12.543 39.702 1.00 68.31 184 LEU A N 1
ATOM 1464 C CA . LEU A 1 184 ? -19.190 13.114 38.533 1.00 68.31 184 LEU A CA 1
ATOM 1465 C C . LEU A 1 184 ? -17.673 13.143 38.799 1.00 68.31 184 LEU A C 1
ATOM 1467 O O . LEU A 1 184 ? -17.225 13.957 39.613 1.00 68.31 184 LEU A O 1
ATOM 1471 N N . PRO A 1 185 ? -16.871 12.268 38.168 1.00 68.62 185 PRO A N 1
ATOM 1472 C CA . PRO A 1 185 ? -17.265 11.206 37.240 1.00 68.62 185 PRO A CA 1
ATOM 1473 C C . PRO A 1 185 ? -17.701 9.938 37.992 1.00 68.62 185 PRO A C 1
ATOM 1475 O O . PRO A 1 185 ? -17.529 9.827 39.209 1.00 68.62 185 PRO A O 1
ATOM 1478 N N . GLY A 1 186 ? -18.216 8.946 37.266 1.00 77.75 186 GLY A N 1
ATOM 1479 C CA . GLY A 1 186 ? -18.658 7.698 37.879 1.00 77.75 186 GLY A CA 1
ATOM 1480 C C . GLY A 1 186 ? -18.932 6.591 36.870 1.00 77.75 186 GLY A C 1
ATOM 1481 O O . GLY A 1 186 ? -19.238 6.842 35.712 1.00 77.75 186 GLY A O 1
ATOM 1482 N N . ASN A 1 187 ? -18.865 5.338 37.321 1.00 86.25 187 ASN A N 1
ATOM 1483 C CA . ASN A 1 187 ? -19.134 4.169 36.479 1.00 86.25 187 ASN A CA 1
ATOM 1484 C C . ASN A 1 187 ? -20.614 3.746 36.444 1.00 86.25 187 ASN A C 1
ATOM 1486 O O . ASN A 1 187 ? -20.917 2.580 36.186 1.00 86.25 187 ASN A O 1
ATOM 1490 N N . HIS A 1 188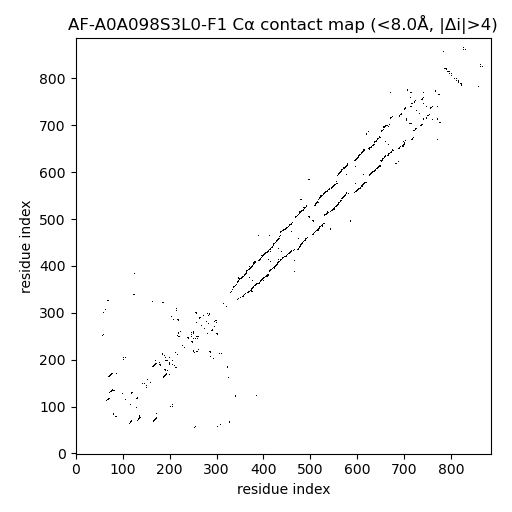 ? -21.550 4.652 36.733 1.00 90.00 188 HIS A N 1
ATOM 1491 C CA . HIS A 1 188 ? -22.970 4.358 36.561 1.00 90.00 188 HIS A CA 1
ATOM 1492 C C . HIS A 1 188 ? -23.841 5.590 36.355 1.00 90.00 188 HIS A C 1
ATOM 1494 O O . HIS A 1 188 ? -23.552 6.671 36.862 1.00 90.00 188 HIS A O 1
ATOM 1500 N N . VAL A 1 189 ? -24.950 5.352 35.662 1.00 90.62 189 VAL A N 1
ATOM 1501 C CA . VAL A 1 189 ? -26.036 6.301 35.416 1.00 90.62 189 VAL A CA 1
ATOM 1502 C C . VAL A 1 189 ? -27.370 5.608 35.668 1.00 90.62 189 VAL A C 1
ATOM 1504 O O . VAL A 1 189 ? -27.485 4.388 35.519 1.00 90.62 189 VAL A O 1
ATOM 1507 N N . THR A 1 190 ? -28.389 6.378 36.030 1.00 89.19 190 THR A N 1
ATOM 1508 C CA . THR A 1 190 ? -29.776 5.905 36.084 1.00 89.19 190 THR A CA 1
ATOM 1509 C C . THR A 1 190 ? -30.590 6.659 35.046 1.00 89.19 190 THR A C 1
ATOM 1511 O O . THR A 1 190 ? -30.459 7.870 34.938 1.00 89.19 190 THR A O 1
ATOM 1514 N N . VAL A 1 191 ? -31.433 5.958 34.295 1.00 88.44 191 VAL A N 1
ATOM 1515 C CA . VAL A 1 191 ? -32.354 6.532 33.312 1.00 88.44 191 VAL A CA 1
ATOM 1516 C C . VAL A 1 191 ? -33.757 5.967 33.507 1.00 88.44 191 VAL A C 1
ATOM 1518 O O . VAL A 1 191 ? -33.964 4.832 33.954 1.00 88.44 191 VAL A O 1
ATOM 1521 N N . LYS A 1 192 ? -34.752 6.772 33.157 1.00 83.62 192 LYS A N 1
ATOM 1522 C CA . LYS A 1 192 ? -36.144 6.347 33.072 1.00 83.62 192 LYS A CA 1
ATOM 1523 C C . LYS A 1 192 ? -36.316 5.343 31.933 1.00 83.62 192 LYS A C 1
ATOM 1525 O O . LYS A 1 192 ? -35.734 5.507 30.874 1.00 83.62 192 LYS A O 1
ATOM 1530 N N . GLY A 1 193 ? -37.135 4.312 32.118 1.00 74.19 193 GLY A N 1
ATOM 1531 C CA . GLY A 1 193 ? -37.403 3.316 31.081 1.00 74.19 193 GLY A CA 1
ATOM 1532 C C . GLY A 1 193 ? -38.106 3.928 29.876 1.00 74.19 193 GLY A C 1
ATOM 1533 O O . GLY A 1 193 ? -37.588 3.858 28.767 1.00 74.19 193 GLY A O 1
ATOM 1534 N N . LEU A 1 194 ? -39.259 4.560 30.111 1.00 73.94 194 LEU A N 1
ATOM 1535 C CA . LEU A 1 194 ? -40.113 5.133 29.070 1.00 73.94 194 LEU A CA 1
ATOM 1536 C C . LEU A 1 194 ? -40.278 6.648 29.220 1.00 73.94 194 LEU A C 1
ATOM 1538 O O . LEU A 1 194 ? -40.693 7.142 30.274 1.00 73.94 194 LEU A O 1
ATOM 1542 N N . GLU A 1 195 ? -40.064 7.362 28.118 1.00 65.50 195 GLU A N 1
ATOM 1543 C CA . GLU A 1 195 ? -40.424 8.767 27.940 1.00 65.50 195 GLU A CA 1
ATOM 1544 C C . GLU A 1 195 ? -41.201 8.940 26.630 1.00 65.50 195 GLU A C 1
ATOM 1546 O O . GLU A 1 195 ? -40.859 8.340 25.619 1.00 65.50 195 GLU A O 1
ATOM 1551 N N . ALA A 1 196 ? -42.280 9.732 26.645 1.00 62.31 196 ALA A N 1
ATOM 1552 C CA . ALA A 1 196 ? -43.137 10.051 25.489 1.00 62.31 196 ALA A CA 1
ATOM 1553 C C . ALA A 1 196 ? -43.749 8.862 24.694 1.00 62.31 196 ALA A C 1
ATOM 1555 O O . ALA A 1 196 ? -44.584 9.089 23.820 1.00 62.31 196 ALA A O 1
ATOM 1556 N N . GLY A 1 197 ? -43.411 7.611 25.029 1.00 63.47 197 GLY A N 1
ATOM 1557 C CA . GLY A 1 197 ? -43.754 6.390 24.287 1.00 63.47 197 GLY A CA 1
ATOM 1558 C C . GLY A 1 197 ? -42.542 5.659 23.687 1.00 63.47 197 GLY A C 1
ATOM 1559 O O . GLY A 1 197 ? -42.704 4.562 23.157 1.00 63.47 197 GLY A O 1
ATOM 1560 N N . GLU A 1 198 ? -41.344 6.234 23.793 1.00 70.69 198 GLU A N 1
ATOM 1561 C CA . GLU A 1 198 ? -40.070 5.653 23.364 1.00 70.69 198 GLU A CA 1
ATOM 1562 C C . GLU A 1 198 ? -39.226 5.234 24.581 1.00 70.69 198 GLU A C 1
ATOM 1564 O O . GLU A 1 198 ? -39.478 5.645 25.719 1.00 70.69 198 GLU A O 1
ATOM 1569 N N . LEU A 1 199 ? -38.257 4.345 24.354 1.00 81.31 199 LEU A N 1
ATOM 1570 C CA . LEU A 1 199 ? -37.417 3.786 25.411 1.00 81.31 199 LEU A CA 1
ATOM 1571 C C . LEU A 1 199 ? -36.128 4.605 25.531 1.00 81.31 199 LEU A C 1
ATOM 1573 O O . LEU A 1 199 ? -35.471 4.848 24.522 1.00 81.31 199 LEU A O 1
ATOM 1577 N N . ALA A 1 200 ? -35.725 5.005 26.740 1.00 81.44 200 ALA A N 1
ATOM 1578 C CA . ALA A 1 200 ? -34.606 5.944 26.887 1.00 81.44 200 ALA A CA 1
ATOM 1579 C C . ALA A 1 200 ? -33.254 5.397 26.399 1.00 81.44 200 ALA A C 1
ATOM 1581 O O . ALA A 1 200 ? -32.353 6.192 26.141 1.00 81.44 200 ALA A O 1
ATOM 1582 N N . THR A 1 201 ? -33.102 4.078 26.212 1.00 84.06 201 THR A N 1
ATOM 1583 C CA . THR A 1 201 ? -31.913 3.490 25.569 1.00 84.06 201 THR A CA 1
ATOM 1584 C C . THR A 1 201 ? -31.681 4.067 24.173 1.00 84.06 201 THR A C 1
ATOM 1586 O O . THR A 1 201 ? -30.545 4.380 23.843 1.00 84.06 201 THR A O 1
ATOM 1589 N N . SER A 1 202 ? -32.742 4.286 23.389 1.00 80.81 202 SER A N 1
ATOM 1590 C CA . SER A 1 202 ? -32.699 4.946 22.076 1.00 80.81 202 SER A CA 1
ATOM 1591 C C . SER A 1 202 ? -32.942 6.465 22.137 1.00 80.81 202 SER A C 1
ATOM 1593 O O . SER A 1 202 ? -33.012 7.107 21.094 1.00 80.81 202 SER A O 1
ATOM 1595 N N . GLY A 1 203 ? -33.120 7.036 23.334 1.00 82.44 203 GLY A N 1
ATOM 1596 C CA . GLY A 1 203 ? -33.357 8.468 23.563 1.00 82.44 203 GLY A CA 1
ATOM 1597 C C . GLY A 1 203 ? -32.076 9.242 23.888 1.00 82.44 203 GLY A C 1
ATOM 1598 O O . GLY A 1 203 ? -31.032 8.652 24.179 1.00 82.44 203 GLY A O 1
ATOM 1599 N N . THR A 1 204 ? -32.141 10.577 23.882 1.00 88.06 204 THR A N 1
ATOM 1600 C CA . THR A 1 204 ? -30.947 11.409 24.123 1.00 88.06 204 THR A CA 1
ATOM 1601 C C . THR A 1 204 ? -30.597 11.521 25.608 1.00 88.06 204 THR A C 1
ATOM 1603 O O . THR A 1 204 ? -29.439 11.764 25.933 1.00 88.06 204 THR A O 1
ATOM 1606 N N . ILE A 1 205 ? -31.534 11.202 26.514 1.00 87.81 205 ILE A N 1
ATOM 1607 C CA . ILE A 1 205 ? -31.280 11.031 27.959 1.00 87.81 205 ILE A CA 1
ATOM 1608 C C . ILE A 1 205 ? -30.093 10.087 28.230 1.00 87.81 205 ILE A C 1
ATOM 1610 O O . ILE A 1 205 ? -29.218 10.424 29.021 1.00 87.81 205 ILE A O 1
ATOM 1614 N N . THR A 1 206 ? -30.011 8.920 27.576 1.00 90.12 206 THR A N 1
ATOM 1615 C CA . THR A 1 206 ? -28.901 7.977 27.841 1.00 90.12 206 THR A CA 1
ATOM 1616 C C . THR A 1 206 ? -27.550 8.547 27.395 1.00 90.12 206 THR A C 1
ATOM 1618 O O . THR A 1 206 ? -26.542 8.315 28.056 1.00 90.12 206 THR A O 1
ATOM 1621 N N . VAL A 1 207 ? -27.525 9.347 26.326 1.00 93.06 207 VAL A N 1
ATOM 1622 C CA . VAL A 1 207 ? -26.321 10.060 25.865 1.00 93.06 207 VAL A CA 1
ATOM 1623 C C . VAL A 1 207 ? -25.941 11.185 26.840 1.00 93.06 207 VAL A C 1
ATOM 1625 O O . VAL A 1 207 ? -24.772 11.311 27.199 1.00 93.06 207 VAL A O 1
ATOM 1628 N N . HIS A 1 208 ? -26.926 11.949 27.320 1.00 92.00 208 HIS A N 1
ATOM 1629 C CA . HIS A 1 208 ? -26.777 13.035 28.294 1.00 92.00 208 HIS A CA 1
ATOM 1630 C C . HIS A 1 208 ? -26.164 12.549 29.620 1.00 92.00 208 HIS A C 1
ATOM 1632 O O . HIS A 1 208 ? -25.114 13.035 30.041 1.00 92.00 208 HIS A O 1
ATOM 1638 N N . GLU A 1 209 ? -26.755 11.528 30.248 1.00 91.00 209 GLU A N 1
ATOM 1639 C CA . GLU A 1 209 ? -26.250 10.994 31.521 1.00 91.00 209 GLU A CA 1
ATOM 1640 C C . GLU A 1 209 ? -24.857 10.361 31.383 1.00 91.00 209 GLU A C 1
ATOM 1642 O O . GLU A 1 209 ? -24.033 10.447 32.295 1.00 91.00 209 GLU A O 1
ATOM 1647 N N . VAL A 1 210 ? -24.549 9.741 30.238 1.00 92.81 210 VAL A N 1
ATOM 1648 C CA . VAL A 1 210 ? -23.201 9.210 29.981 1.00 92.81 210 VAL A CA 1
ATOM 1649 C C . VAL A 1 210 ? -22.190 10.339 29.738 1.00 92.81 210 VAL A C 1
ATOM 1651 O O . VAL A 1 210 ? -21.049 10.226 30.185 1.00 92.81 210 VAL A O 1
ATOM 1654 N N . GLY A 1 211 ? -22.602 11.469 29.156 1.00 92.31 211 GLY A N 1
ATOM 1655 C CA . GLY A 1 211 ? -21.796 12.695 29.123 1.00 92.31 211 GLY A CA 1
ATOM 1656 C C . GLY A 1 211 ? -21.425 13.177 30.531 1.00 92.31 211 GLY A C 1
ATOM 1657 O O . GLY A 1 211 ? -20.260 13.479 30.801 1.00 92.31 211 GLY A O 1
ATOM 1658 N N . HIS A 1 212 ? -22.378 13.156 31.468 1.00 87.75 212 HIS A N 1
ATOM 1659 C CA . HIS A 1 212 ? -22.111 13.426 32.885 1.00 87.75 212 HIS A CA 1
ATOM 1660 C C . HIS A 1 212 ? -21.150 12.416 33.524 1.00 87.75 212 HIS A C 1
ATOM 1662 O O . HIS A 1 212 ? -20.186 12.821 34.179 1.00 87.75 212 HIS A O 1
ATOM 1668 N N . ALA A 1 213 ? -21.350 11.113 33.305 1.00 87.62 213 ALA A N 1
ATOM 1669 C CA . ALA A 1 213 ? -20.448 10.070 33.805 1.00 87.62 213 ALA A CA 1
ATOM 1670 C C . ALA A 1 213 ? -18.983 10.283 33.363 1.00 87.62 213 ALA A C 1
ATOM 1672 O O . ALA A 1 213 ? -18.060 9.953 34.114 1.00 87.62 213 ALA A O 1
ATOM 1673 N N . LEU A 1 214 ? -18.781 10.892 32.187 1.00 88.50 214 LEU A N 1
ATOM 1674 C CA . LEU A 1 214 ? -17.488 11.265 31.602 1.00 88.50 214 LEU A CA 1
ATOM 1675 C C . LEU A 1 214 ? -17.033 12.711 31.905 1.00 88.50 214 LEU A C 1
ATOM 1677 O O . LEU A 1 214 ? -16.056 13.183 31.325 1.00 88.50 214 LEU A O 1
ATOM 1681 N N . GLY A 1 215 ? -17.685 13.408 32.843 1.00 82.31 215 GLY A N 1
ATOM 1682 C CA . GLY A 1 215 ? -17.220 14.690 33.388 1.00 82.31 215 GLY A CA 1
ATOM 1683 C C . GLY A 1 215 ? -17.744 15.955 32.697 1.00 82.31 215 GLY A C 1
ATOM 1684 O O . GLY A 1 215 ? -17.248 17.057 32.977 1.00 82.31 215 GLY A O 1
ATOM 1685 N N . LEU A 1 216 ? -18.744 15.838 31.819 1.00 86.00 216 LEU A N 1
ATOM 1686 C CA . LEU A 1 216 ? -19.501 16.996 31.333 1.00 86.00 216 LEU A CA 1
ATOM 1687 C C . LEU A 1 216 ? -20.485 17.512 32.393 1.00 86.00 216 LEU A C 1
ATOM 1689 O O . LEU A 1 216 ? -20.873 16.811 33.330 1.00 86.00 216 LEU A O 1
ATOM 1693 N N . LEU A 1 217 ? -20.897 18.764 32.227 1.00 83.31 217 LEU A N 1
ATOM 1694 C CA . LEU A 1 217 ? -21.919 19.441 33.022 1.00 83.31 217 LEU A CA 1
ATOM 1695 C C . LEU A 1 217 ? -23.000 19.979 32.079 1.00 83.31 217 LEU A C 1
ATOM 1697 O O . LEU A 1 217 ? -22.797 19.999 30.867 1.00 83.31 217 LEU A O 1
ATOM 1701 N N . HIS A 1 218 ? -24.136 20.419 32.624 1.00 85.25 218 HIS A N 1
ATOM 1702 C CA . HIS A 1 218 ? -25.141 21.110 31.820 1.00 85.25 218 HIS A CA 1
ATOM 1703 C C . HIS A 1 218 ? -24.563 22.391 31.207 1.00 85.25 218 HIS A C 1
ATOM 1705 O O . HIS A 1 218 ? -23.801 23.088 31.878 1.00 85.25 218 HIS A O 1
ATOM 1711 N N . THR A 1 219 ? -24.997 22.770 30.000 1.00 81.75 219 THR A N 1
ATOM 1712 C CA . THR A 1 219 ? -24.570 24.038 29.361 1.00 81.75 219 THR A CA 1
ATOM 1713 C C . THR A 1 219 ? -24.927 25.279 30.196 1.00 81.75 219 THR A C 1
ATOM 1715 O O . THR A 1 219 ? -24.304 26.326 30.046 1.00 81.75 219 THR A O 1
ATOM 1718 N N . PHE A 1 220 ? -25.912 25.143 31.091 1.00 74.88 220 PHE A N 1
ATOM 1719 C CA . PHE A 1 220 ? -26.402 26.149 32.040 1.00 74.88 220 PHE A CA 1
ATOM 1720 C C . PHE A 1 220 ? -25.906 25.935 33.487 1.00 74.88 220 PHE A C 1
ATOM 1722 O O . PHE A 1 220 ? -26.488 26.454 34.443 1.00 74.88 220 PHE A O 1
ATOM 1729 N N . ALA A 1 221 ? -24.844 25.148 33.701 1.00 64.88 221 ALA A N 1
ATOM 1730 C CA . ALA A 1 221 ? -24.261 24.997 35.032 1.00 64.88 221 ALA A CA 1
ATOM 1731 C C . ALA A 1 221 ? -23.728 26.348 35.570 1.00 64.88 221 ALA A C 1
ATOM 1733 O O . ALA A 1 221 ? -23.109 27.133 34.856 1.00 64.88 221 ALA A O 1
ATOM 1734 N N . GLY A 1 222 ? -24.007 26.635 36.847 1.00 53.56 222 GLY A N 1
ATOM 1735 C CA . GLY A 1 222 ? -23.633 27.895 37.512 1.00 53.56 222 GLY A CA 1
ATOM 1736 C C . GLY A 1 222 ? -24.740 28.505 38.383 1.00 53.56 222 GLY A C 1
ATOM 1737 O O . GLY A 1 222 ? -24.444 29.120 39.407 1.00 53.56 222 GLY A O 1
ATOM 1738 N N . ASP A 1 223 ? -26.018 28.264 38.062 1.00 46.59 223 ASP A N 1
ATOM 1739 C CA . ASP A 1 223 ? -27.152 28.897 38.767 1.00 46.59 223 ASP A CA 1
ATOM 1740 C C . ASP A 1 223 ? -27.279 28.511 40.258 1.00 46.59 223 ASP A C 1
ATOM 1742 O O . ASP A 1 223 ? -27.810 29.268 41.066 1.00 46.59 223 ASP A O 1
ATOM 1746 N N . VAL A 1 224 ? -26.698 27.383 40.684 1.00 41.00 224 VAL A N 1
ATOM 1747 C CA . VAL A 1 224 ? -26.817 26.846 42.060 1.00 41.00 224 VAL A CA 1
ATOM 1748 C C . VAL A 1 224 ? -26.268 27.795 43.152 1.00 41.00 224 VAL A C 1
ATOM 1750 O O . VAL A 1 224 ? -26.574 27.609 44.332 1.00 41.00 224 VAL A O 1
ATOM 1753 N N . LEU A 1 225 ? -25.501 28.832 42.784 1.00 39.28 225 LEU A N 1
ATOM 1754 C CA . LEU A 1 225 ? -25.119 29.948 43.669 1.00 39.28 225 LEU A CA 1
ATOM 1755 C C . LEU A 1 225 ? -25.617 31.336 43.200 1.00 39.28 225 LEU A C 1
ATOM 1757 O O . LEU A 1 225 ? -25.484 32.301 43.949 1.00 39.28 225 LEU A O 1
ATOM 1761 N N . GLY A 1 226 ? -26.247 31.436 42.023 1.00 39.12 226 GLY A N 1
ATOM 1762 C CA . GLY A 1 226 ? -26.929 32.639 41.524 1.00 39.12 226 GLY A CA 1
ATOM 1763 C C . GLY A 1 226 ? -26.050 33.717 40.870 1.00 39.12 226 GLY A C 1
ATOM 1764 O O . GLY A 1 226 ? -26.532 34.826 40.649 1.00 39.12 226 GLY A O 1
ATOM 1765 N N . GLU A 1 227 ? -24.781 33.430 40.561 1.00 44.16 227 GLU A N 1
ATOM 1766 C CA . GLU A 1 227 ? -23.778 34.465 40.230 1.00 44.16 227 GLU A CA 1
ATOM 1767 C C . GLU A 1 227 ? -23.625 34.802 38.728 1.00 44.16 227 GLU A C 1
ATOM 1769 O O . GLU A 1 227 ? -22.976 35.791 38.400 1.00 44.16 227 GLU A O 1
ATOM 1774 N N . CYS A 1 228 ? -24.280 34.079 37.808 1.00 49.25 228 CYS A N 1
ATOM 1775 C CA . CYS A 1 228 ? -24.233 34.365 36.358 1.00 49.25 228 CYS A CA 1
ATOM 1776 C C . CYS A 1 228 ? -25.330 35.353 35.872 1.00 49.25 228 CYS A C 1
ATOM 1778 O O . CYS A 1 228 ? -25.635 35.409 34.683 1.00 49.25 228 CYS A O 1
ATOM 1780 N N . ASN A 1 229 ? -25.939 36.143 36.771 1.00 44.41 229 ASN A N 1
ATOM 1781 C CA . ASN A 1 229 ? -26.952 37.159 36.437 1.00 44.41 229 ASN A CA 1
ATOM 1782 C C . ASN A 1 229 ? -26.348 38.574 36.319 1.00 44.41 229 ASN A C 1
ATOM 1784 O O . ASN A 1 229 ? -25.727 39.073 37.256 1.00 44.41 229 ASN A O 1
ATOM 1788 N N . GLU A 1 230 ? -26.639 39.276 35.218 1.00 41.25 230 GLU A N 1
ATOM 1789 C CA . GLU A 1 230 ? -26.046 40.572 34.805 1.00 41.25 230 GLU A CA 1
ATOM 1790 C C . GLU A 1 230 ? -26.368 41.795 35.716 1.00 41.25 230 GLU A C 1
ATOM 1792 O O . GLU A 1 230 ? -26.141 42.943 35.331 1.00 41.25 230 GLU A O 1
ATOM 1797 N N . GLY A 1 231 ? -26.933 41.594 36.916 1.00 42.69 231 GLY A N 1
ATOM 1798 C CA . GLY A 1 231 ? -27.501 42.672 37.745 1.00 42.69 231 GLY A CA 1
ATOM 1799 C C . GLY A 1 231 ? -27.219 42.649 39.253 1.00 42.69 231 GLY A C 1
ATOM 1800 O O . GLY A 1 231 ? -27.233 43.718 39.860 1.00 42.69 231 GLY A O 1
ATOM 1801 N N . ASP A 1 232 ? -26.940 41.491 39.861 1.00 37.53 232 ASP A N 1
ATOM 1802 C CA . ASP A 1 232 ? -26.873 41.324 41.328 1.00 37.53 232 ASP A CA 1
ATOM 1803 C C . ASP A 1 232 ? -25.614 40.538 41.767 1.00 37.53 232 ASP A C 1
ATOM 1805 O O . ASP A 1 232 ? -25.695 39.528 42.460 1.00 37.53 232 ASP A O 1
ATOM 1809 N N . ILE A 1 233 ? -24.426 41.013 41.370 1.00 41.09 233 ILE A N 1
ATOM 1810 C CA . ILE A 1 233 ? -23.123 40.401 41.711 1.00 41.09 233 ILE A CA 1
ATOM 1811 C C . ILE A 1 233 ? -22.632 40.879 43.099 1.00 41.09 233 ILE A C 1
ATOM 1813 O O . ILE A 1 233 ? -22.340 42.073 43.253 1.00 41.09 233 ILE A O 1
ATOM 1817 N N . PRO A 1 234 ? -22.462 39.998 44.108 1.00 32.56 234 PRO A N 1
ATOM 1818 C CA . PRO A 1 234 ? -21.870 40.344 45.400 1.00 32.56 234 PRO A CA 1
ATOM 1819 C C . PRO A 1 234 ? -20.381 39.951 45.461 1.00 32.56 234 PRO A C 1
ATOM 1821 O O . PRO A 1 234 ? -20.021 38.792 45.298 1.00 32.56 234 PRO A O 1
ATOM 1824 N N . GLU A 1 235 ? -19.490 40.895 45.777 1.00 30.62 235 GLU A N 1
ATOM 1825 C CA . GLU A 1 235 ? -18.081 40.576 46.082 1.00 30.62 235 GLU A CA 1
ATOM 1826 C C . GLU A 1 235 ? -17.951 39.619 47.303 1.00 30.62 235 GLU A C 1
ATOM 1828 O O . GLU A 1 235 ? -18.730 39.789 48.252 1.00 30.62 235 GLU A O 1
ATOM 1833 N N . PRO A 1 236 ? -16.926 38.726 47.406 1.00 44.00 236 PRO A N 1
ATOM 1834 C CA . PRO A 1 236 ? -15.709 38.645 46.579 1.00 44.00 236 PRO A CA 1
ATOM 1835 C C . PRO A 1 236 ? -15.197 37.208 46.249 1.00 44.00 236 PRO A C 1
ATOM 1837 O O . PRO A 1 236 ? -14.488 36.605 47.064 1.00 44.00 236 PRO A O 1
ATOM 1840 N N . VAL A 1 237 ? -15.389 36.699 45.025 1.00 36.81 237 VAL A N 1
ATOM 1841 C CA . VAL A 1 237 ? -14.563 35.594 44.475 1.00 36.81 237 VAL A CA 1
ATOM 1842 C C . VAL A 1 237 ? -14.414 35.684 42.948 1.00 36.81 237 VAL A C 1
ATOM 1844 O O . VAL A 1 237 ? -15.385 35.913 42.252 1.00 36.81 237 VAL A O 1
ATOM 1847 N N . GLY A 1 238 ? -13.181 35.510 42.450 1.00 42.00 238 GLY A N 1
ATOM 1848 C CA . GLY A 1 238 ? -12.837 35.121 41.066 1.00 42.00 238 GLY A CA 1
ATOM 1849 C C . GLY A 1 238 ? -13.629 35.719 39.890 1.00 42.00 238 GLY A C 1
ATOM 1850 O O . GLY A 1 238 ? -14.460 35.031 39.317 1.00 42.00 238 GLY A O 1
ATOM 1851 N N . PHE A 1 239 ? -13.293 36.943 39.465 1.00 48.94 239 PHE A N 1
ATOM 1852 C CA . PHE A 1 239 ? -13.833 37.591 38.257 1.00 48.94 239 PHE A CA 1
ATOM 1853 C C . PHE A 1 239 ? -13.842 36.700 36.995 1.00 48.94 239 PHE A C 1
ATOM 1855 O O . PHE A 1 239 ? -12.780 36.248 36.570 1.00 48.94 239 PHE A O 1
ATOM 1862 N N . CYS A 1 240 ? -14.977 36.657 36.291 1.00 52.62 240 CYS A N 1
ATOM 1863 C CA . CYS A 1 240 ? -14.960 36.822 34.833 1.00 52.62 240 CYS A CA 1
ATOM 1864 C C . CYS A 1 240 ? -14.641 38.307 34.553 1.00 52.62 240 CYS A C 1
ATOM 1866 O O . CYS A 1 240 ? -15.284 39.177 35.147 1.00 52.62 240 CYS A O 1
ATOM 1868 N N . SER A 1 241 ? -13.659 38.641 33.709 1.00 48.44 241 SER A N 1
ATOM 1869 C CA . SER A 1 241 ? -13.264 40.043 33.448 1.00 48.44 241 SER A CA 1
ATOM 1870 C C . SER A 1 241 ? -13.599 40.547 32.037 1.00 48.44 241 SER A C 1
ATOM 1872 O O . SER A 1 241 ? -13.522 41.749 31.769 1.00 48.44 241 SER A O 1
ATOM 1874 N N . SER A 1 242 ? -14.006 39.634 31.158 1.00 56.81 242 SER A N 1
ATOM 1875 C CA . SER A 1 242 ? -14.325 39.830 29.747 1.00 56.81 242 SER A CA 1
ATOM 1876 C C . SER A 1 242 ? -15.237 38.696 29.252 1.00 56.81 242 SER A C 1
ATOM 1878 O O . SER A 1 242 ? -15.410 37.697 29.949 1.00 56.81 242 SER A O 1
ATOM 1880 N N . GLU A 1 243 ? -15.788 38.822 28.040 1.00 55.88 243 GLU A N 1
ATOM 1881 C CA . GLU A 1 243 ? -16.513 37.723 27.375 1.00 55.88 243 GLU A CA 1
ATOM 1882 C C . GLU A 1 243 ? -15.604 36.495 27.146 1.00 55.88 243 GLU A C 1
ATOM 1884 O O . GLU A 1 243 ? -16.069 35.363 27.237 1.00 55.88 243 GLU A O 1
ATOM 1889 N N . GLU A 1 244 ? -14.296 36.709 26.946 1.00 55.91 244 GLU A N 1
ATOM 1890 C CA . GLU A 1 244 ? -13.281 35.656 26.763 1.00 55.91 244 GLU A CA 1
ATOM 1891 C C . GLU A 1 244 ? -13.016 34.839 28.051 1.00 55.91 244 GLU A C 1
ATOM 1893 O O . GLU A 1 244 ? -12.526 33.715 27.975 1.00 55.91 244 GLU A O 1
ATOM 1898 N N . ASP A 1 245 ? -13.371 35.361 29.235 1.00 61.59 245 ASP A N 1
ATOM 1899 C CA . ASP A 1 245 ? -13.215 34.652 30.516 1.00 61.59 245 ASP A CA 1
ATOM 1900 C C . ASP A 1 245 ? -14.412 33.741 30.863 1.00 61.59 245 ASP A C 1
ATOM 1902 O O . ASP A 1 245 ? -14.325 32.961 31.814 1.00 61.59 245 ASP A O 1
ATOM 1906 N N . LEU A 1 246 ? -15.547 33.838 30.155 1.00 64.25 246 LEU A N 1
ATOM 1907 C CA . LEU A 1 246 ? -16.820 33.267 30.623 1.00 64.25 246 LEU A CA 1
ATOM 1908 C C . LEU A 1 246 ? -16.780 31.740 30.810 1.00 64.25 246 LEU A C 1
ATOM 1910 O O . LEU A 1 246 ? -17.259 31.246 31.830 1.00 64.25 246 LEU A O 1
ATOM 1914 N N . CYS A 1 247 ? -16.113 31.003 29.917 1.00 69.12 247 CYS A N 1
ATOM 1915 C CA . CYS A 1 247 ? -15.947 29.546 30.023 1.00 69.12 247 CYS A CA 1
ATOM 1916 C C . CYS A 1 247 ? -15.036 29.077 31.182 1.00 69.12 247 CYS A C 1
ATOM 1918 O O . CYS A 1 247 ? -14.866 27.874 31.390 1.00 69.12 247 CYS A O 1
ATOM 1920 N N . TYR A 1 248 ? -14.457 29.999 31.959 1.00 68.50 248 TYR A N 1
ATOM 1921 C CA . TYR A 1 248 ? -13.699 29.702 33.180 1.00 68.50 248 TYR A CA 1
ATOM 1922 C C . TYR A 1 248 ? -14.510 29.943 34.467 1.00 68.50 248 TYR A C 1
ATOM 1924 O O . TYR A 1 248 ? -14.026 29.611 35.551 1.00 68.50 248 TYR A O 1
ATOM 1932 N N . CYS A 1 249 ? -15.723 30.505 34.374 1.00 65.38 249 CYS A N 1
ATOM 1933 C CA . CYS A 1 249 ? -16.522 30.929 35.531 1.00 65.38 249 CYS A CA 1
ATOM 1934 C C . CYS A 1 249 ? -18.026 30.566 35.464 1.00 65.38 249 CYS A C 1
ATOM 1936 O O . CYS A 1 249 ? -18.599 30.279 36.516 1.00 65.38 249 CYS A O 1
ATOM 1938 N N . CYS A 1 250 ? -18.643 30.512 34.277 1.00 66.75 250 CYS A N 1
ATOM 1939 C CA . CYS A 1 250 ? -20.060 30.178 34.057 1.00 66.75 250 CYS A CA 1
ATOM 1940 C C . CYS A 1 250 ? -20.230 29.116 32.947 1.00 66.75 250 CYS A C 1
ATOM 1942 O O . CYS A 1 250 ? -19.359 28.950 32.093 1.00 66.75 250 CYS A O 1
ATOM 1944 N N . GLY A 1 251 ? -21.375 28.425 32.932 1.00 74.19 251 GLY A N 1
ATOM 1945 C CA . GLY A 1 251 ? -21.709 27.386 31.952 1.00 74.19 251 GLY A CA 1
ATOM 1946 C C . GLY A 1 251 ? -21.131 26.010 32.305 1.00 74.19 251 GLY A C 1
ATOM 1947 O O . GLY A 1 251 ? -20.755 25.745 33.447 1.00 74.19 251 GLY A O 1
ATOM 1948 N N . ASP A 1 252 ? -21.016 25.119 31.317 1.00 78.56 252 ASP A N 1
ATOM 1949 C CA . ASP A 1 252 ? -20.414 23.785 31.502 1.00 78.56 252 ASP A CA 1
ATOM 1950 C C . ASP A 1 252 ? -18.892 23.819 31.771 1.00 78.56 252 ASP A C 1
ATOM 1952 O O . ASP A 1 252 ? -18.301 22.793 32.127 1.00 78.56 252 ASP A O 1
ATOM 1956 N N . TYR A 1 253 ? -18.270 24.998 31.668 1.00 78.62 253 TYR A N 1
ATOM 1957 C CA . TYR A 1 253 ? -16.829 25.270 31.657 1.00 78.62 253 TYR A CA 1
ATOM 1958 C C . TYR A 1 253 ? -16.086 24.678 30.444 1.00 78.62 253 TYR A C 1
ATOM 1960 O O . TYR A 1 253 ? -15.030 24.038 30.575 1.00 78.62 253 TYR A O 1
ATOM 1968 N N . VAL A 1 254 ? -16.659 24.869 29.254 1.00 83.25 254 VAL A N 1
ATOM 1969 C CA . VAL A 1 254 ? -16.084 24.482 27.963 1.00 83.25 254 VAL A CA 1
ATOM 1970 C C . VAL A 1 254 ? -16.173 25.658 26.979 1.00 83.25 254 VAL A C 1
ATOM 1972 O O . VAL A 1 254 ? -17.231 26.244 26.804 1.00 83.25 254 VAL A O 1
ATOM 1975 N N . CYS A 1 255 ? -15.059 26.037 26.341 1.00 81.69 255 CYS A N 1
ATOM 1976 C CA . CYS A 1 255 ? -14.961 27.326 25.631 1.00 81.69 255 CYS A CA 1
ATOM 1977 C C . CYS A 1 255 ? -15.533 27.379 24.201 1.00 81.69 255 CYS A C 1
ATOM 1979 O O . CYS A 1 255 ? -15.520 28.450 23.598 1.00 81.69 255 CYS A O 1
ATOM 1981 N N . ASP A 1 256 ? -16.033 26.269 23.651 1.00 87.31 256 ASP A N 1
ATOM 1982 C CA . ASP A 1 256 ? -16.817 26.243 22.402 1.00 87.31 256 ASP A CA 1
ATOM 1983 C C . ASP A 1 256 ? -18.313 25.927 22.634 1.00 87.31 256 ASP A C 1
ATOM 1985 O O . ASP A 1 256 ? -19.103 25.922 21.684 1.00 87.31 256 ASP A O 1
ATOM 1989 N N . THR A 1 257 ? -18.716 25.724 23.894 1.00 84.50 257 THR A N 1
ATOM 1990 C CA . THR A 1 257 ? -20.108 25.819 24.340 1.00 84.50 257 THR A CA 1
ATOM 1991 C C . THR A 1 257 ? -20.387 27.288 24.662 1.00 84.50 257 THR A C 1
ATOM 1993 O O . THR A 1 257 ? -19.762 27.860 25.554 1.00 84.50 257 THR A O 1
ATOM 1996 N N . ASP A 1 258 ? -21.328 27.929 23.963 1.00 80.44 258 ASP A N 1
ATOM 1997 C CA . ASP A 1 258 ? -21.790 29.256 24.386 1.00 80.44 258 ASP A CA 1
ATOM 1998 C C . ASP A 1 258 ? -22.534 29.131 25.729 1.00 80.44 258 ASP A C 1
ATOM 2000 O O . ASP A 1 258 ? -23.272 28.169 25.949 1.00 80.44 258 ASP A O 1
ATOM 2004 N N . TYR A 1 259 ? -22.372 30.096 26.636 1.00 69.31 259 TYR A N 1
ATOM 2005 C CA . TYR A 1 259 ? -23.068 30.057 27.924 1.00 69.31 259 TYR A CA 1
ATOM 2006 C C . TYR A 1 259 ? -24.586 30.247 27.744 1.00 69.31 259 TYR A C 1
ATOM 2008 O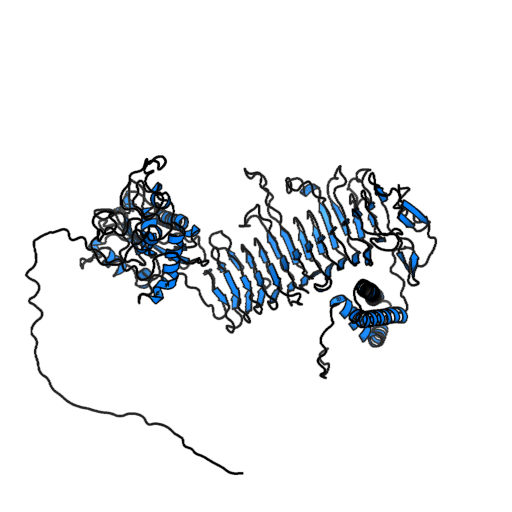 O . TYR A 1 259 ? -25.031 31.084 26.955 1.00 69.31 259 TYR A O 1
ATOM 2016 N N . ASP A 1 260 ? -25.384 29.506 28.514 1.00 67.88 260 ASP A N 1
ATOM 2017 C CA . ASP A 1 260 ? -26.832 29.713 28.623 1.00 67.88 260 ASP A CA 1
ATOM 2018 C C . ASP A 1 260 ? -27.230 29.872 30.098 1.00 67.88 260 ASP A C 1
ATOM 2020 O O . ASP A 1 260 ? -26.583 29.335 30.997 1.00 67.88 260 ASP A O 1
ATOM 2024 N N . LEU A 1 261 ? -28.296 30.628 30.341 1.00 62.16 261 LEU A N 1
ATOM 2025 C CA . LEU A 1 261 ? -28.919 30.835 31.652 1.00 62.16 261 LEU A CA 1
ATOM 2026 C C . LEU A 1 261 ? -30.301 30.166 31.744 1.00 62.16 261 LEU A C 1
ATOM 2028 O O . LEU A 1 261 ? -30.961 30.258 32.776 1.00 62.16 261 LEU A O 1
ATOM 2032 N N . ASN A 1 262 ? -30.761 29.535 30.662 1.00 65.62 262 ASN A N 1
ATOM 2033 C CA . ASN A 1 262 ? -32.069 28.904 30.564 1.00 65.62 262 ASN A CA 1
ATOM 2034 C C . ASN A 1 262 ? -31.908 27.378 30.614 1.00 65.62 262 ASN A C 1
ATOM 2036 O O . ASN A 1 262 ? -31.187 26.795 29.806 1.00 65.62 262 ASN A O 1
ATOM 2040 N N . GLU A 1 263 ? -32.599 26.737 31.556 1.00 65.25 263 GLU A N 1
ATOM 2041 C CA . GLU A 1 263 ? -32.659 25.274 31.654 1.00 65.25 263 GLU A CA 1
ATOM 2042 C C . GLU A 1 263 ? -33.535 24.676 30.535 1.00 65.25 263 GLU A C 1
ATOM 2044 O O . GLU A 1 263 ? -33.053 23.859 29.751 1.00 65.25 263 GLU A O 1
ATOM 2049 N N . ASP A 1 264 ? -34.776 25.159 30.392 1.00 65.69 264 ASP A N 1
ATOM 2050 C CA . ASP A 1 264 ? -35.790 24.597 29.492 1.00 65.69 264 ASP A CA 1
ATOM 2051 C C . ASP A 1 264 ? -36.156 25.536 28.324 1.00 65.69 264 ASP A C 1
ATOM 2053 O O . ASP A 1 264 ? -36.540 26.692 28.522 1.00 65.69 264 ASP A O 1
ATOM 2057 N N . PHE A 1 265 ? -36.173 24.996 27.100 1.00 72.44 265 PHE A N 1
ATOM 2058 C CA . PHE A 1 265 ? -36.786 25.624 25.921 1.00 72.44 265 PHE A CA 1
ATOM 2059 C C . PHE A 1 265 ? -37.540 24.590 25.067 1.00 72.44 265 PHE A C 1
ATOM 2061 O O . PHE A 1 265 ? -37.033 23.503 24.795 1.00 72.44 265 PHE A O 1
ATOM 2068 N N . GLU A 1 266 ? -38.743 24.948 24.605 1.00 77.06 266 GLU A N 1
ATOM 2069 C CA . GLU A 1 266 ? -39.575 24.137 23.701 1.00 77.06 266 GLU A CA 1
ATOM 2070 C C . GLU A 1 266 ? -39.438 24.656 22.255 1.00 77.06 266 GLU A C 1
ATOM 2072 O O . GLU A 1 266 ? -39.770 25.809 21.963 1.00 77.06 266 GLU A O 1
ATOM 2077 N N . LEU A 1 267 ? -38.922 23.814 21.355 1.00 81.12 267 LEU A N 1
ATOM 2078 C CA . LEU A 1 267 ? -38.764 24.080 19.918 1.00 81.12 267 LEU A CA 1
ATOM 2079 C C . LEU A 1 267 ? -39.944 23.511 19.112 1.00 81.12 267 LEU A C 1
ATOM 2081 O O . LEU A 1 267 ? -40.668 22.637 19.593 1.00 81.12 267 LEU A O 1
ATOM 2085 N N . ASP A 1 268 ? -40.121 23.940 17.854 1.00 77.06 268 ASP A N 1
ATOM 2086 C CA . ASP A 1 268 ? -41.075 23.262 16.966 1.00 77.06 268 ASP A CA 1
ATOM 2087 C C . ASP A 1 268 ? -40.613 21.808 16.756 1.00 77.06 268 ASP A C 1
ATOM 2089 O O . ASP A 1 268 ? -39.511 21.567 16.247 1.00 77.06 268 ASP A O 1
ATOM 2093 N N . PRO A 1 269 ? -41.429 20.804 17.120 1.00 75.06 269 PRO A N 1
ATOM 2094 C CA . PRO A 1 269 ? -40.986 19.422 17.092 1.00 75.06 269 PRO A CA 1
ATOM 2095 C C . PRO A 1 269 ? -40.784 18.886 15.669 1.00 75.06 269 PRO A C 1
ATOM 2097 O O . PRO A 1 269 ? -40.211 17.807 15.516 1.00 75.06 269 PRO A O 1
ATOM 2100 N N . THR A 1 270 ? -41.292 19.548 14.626 1.00 76.69 270 THR A N 1
ATOM 2101 C CA . THR A 1 270 ? -41.254 19.033 13.248 1.00 76.69 270 THR A CA 1
ATOM 2102 C C . THR A 1 270 ? -39.933 19.297 12.530 1.00 76.69 270 THR A C 1
ATOM 2104 O O . THR A 1 270 ? -39.530 18.465 11.716 1.00 76.69 270 THR A O 1
ATOM 2107 N N . ASP A 1 271 ? -39.243 20.394 12.851 1.00 78.38 271 ASP A N 1
ATOM 2108 C CA . ASP A 1 271 ? -37.982 20.800 12.215 1.00 78.38 271 ASP A CA 1
ATOM 2109 C C . ASP A 1 271 ? -36.926 21.371 13.186 1.00 78.38 271 ASP A C 1
ATOM 2111 O O . ASP A 1 271 ? -35.836 21.753 12.750 1.00 78.38 271 ASP A O 1
ATOM 2115 N N . CYS A 1 272 ? -37.214 21.398 14.495 1.00 81.19 272 CYS A N 1
ATOM 2116 C CA . CYS A 1 272 ? -36.383 22.015 15.533 1.00 81.19 272 CYS A CA 1
ATOM 2117 C C . CYS A 1 272 ? -36.130 23.518 15.296 1.00 81.19 272 CYS A C 1
ATOM 2119 O O . CYS A 1 272 ? -35.050 24.026 15.618 1.00 81.19 272 CYS A O 1
ATOM 2121 N N . SER A 1 273 ? -37.095 24.228 14.701 1.00 79.56 273 SER A N 1
ATOM 2122 C CA . SER A 1 273 ? -37.107 25.693 14.590 1.00 79.56 273 SER A CA 1
ATOM 2123 C C . SER A 1 273 ? -37.674 26.376 15.845 1.00 79.56 273 SER A C 1
ATOM 2125 O O . SER A 1 273 ? -38.078 25.722 16.809 1.00 79.56 273 SER A O 1
ATOM 2127 N N . GLY A 1 274 ? -37.649 27.712 15.861 1.00 69.50 274 GLY A N 1
ATOM 2128 C CA . GLY A 1 274 ? -37.754 28.495 17.090 1.00 69.50 274 GLY A CA 1
ATOM 2129 C C . GLY A 1 274 ? -36.427 28.529 17.856 1.00 69.50 274 GLY A C 1
ATOM 2130 O O . GLY A 1 274 ? -35.423 27.942 17.438 1.00 69.50 274 GLY A O 1
ATOM 2131 N N . GLY A 1 275 ? -36.415 29.247 18.981 1.00 69.19 275 GLY A N 1
ATOM 2132 C CA . GLY A 1 275 ? -35.220 29.389 19.814 1.00 69.19 275 GLY A CA 1
ATOM 2133 C C . GLY A 1 275 ? -34.048 30.067 19.096 1.00 69.19 275 GLY A C 1
ATOM 2134 O O . GLY A 1 275 ? -32.902 29.779 19.413 1.00 69.19 275 GLY A O 1
ATOM 2135 N N . GLU A 1 276 ? -34.288 30.956 18.125 1.00 71.56 276 GLU A N 1
ATOM 2136 C CA . GLU A 1 276 ? -33.224 31.621 17.351 1.00 71.56 276 GLU A CA 1
ATOM 2137 C C . GLU A 1 276 ? -32.370 32.603 18.177 1.00 71.56 276 GLU A C 1
ATOM 2139 O O . GLU A 1 276 ? -31.360 33.108 17.690 1.00 71.56 276 GLU A O 1
ATOM 2144 N N . SER A 1 277 ? -32.767 32.872 19.424 1.00 71.88 277 SER A N 1
ATOM 2145 C CA . SER A 1 277 ? -31.964 33.555 20.444 1.00 71.88 277 SER A CA 1
ATOM 2146 C C . SER A 1 277 ? -30.954 32.643 21.152 1.00 71.88 277 SER A C 1
ATOM 2148 O O . SER A 1 277 ? -30.101 33.154 21.867 1.00 71.88 277 SER A O 1
ATOM 2150 N N . ILE A 1 278 ? -31.061 31.321 20.983 1.00 75.62 278 ILE A N 1
ATOM 2151 C CA . ILE A 1 278 ? -30.202 30.315 21.616 1.00 75.62 278 ILE A CA 1
ATOM 2152 C C . ILE A 1 278 ? -29.061 29.970 20.643 1.00 75.62 278 ILE A C 1
ATOM 2154 O O . ILE A 1 278 ? -29.336 29.621 19.485 1.00 75.62 278 ILE A O 1
ATOM 2158 N N . PRO A 1 279 ? -27.787 30.029 21.070 1.00 79.81 279 PRO A N 1
ATOM 2159 C CA . PRO A 1 279 ? -26.654 29.658 20.228 1.00 79.81 279 PRO A CA 1
ATOM 2160 C C . PRO A 1 279 ? -26.732 28.215 19.712 1.00 79.81 279 PRO A C 1
ATOM 2162 O O . PRO A 1 279 ? -27.297 27.323 20.344 1.00 79.81 279 PRO A O 1
ATOM 2165 N N . ALA A 1 280 ? -26.154 27.957 18.536 1.00 80.06 280 ALA A N 1
ATOM 2166 C CA . ALA A 1 280 ? -26.247 26.644 17.889 1.00 80.06 280 ALA A CA 1
ATOM 2167 C C . ALA A 1 280 ? -25.458 25.536 18.618 1.00 80.06 280 ALA A C 1
ATOM 2169 O O . ALA A 1 280 ? -25.823 24.366 18.489 1.00 80.06 280 ALA A O 1
ATOM 2170 N N . SER A 1 281 ? -24.423 25.918 19.372 1.00 82.00 281 SER A N 1
ATOM 2171 C CA . SER A 1 281 ? -23.625 25.076 20.277 1.00 82.00 281 SER A CA 1
ATOM 2172 C C . SER A 1 281 ? -24.469 24.489 21.417 1.00 82.00 281 SER A C 1
ATOM 2174 O O . SER A 1 281 ? -24.330 23.311 21.735 1.00 82.00 281 SER A O 1
ATOM 2176 N N . VAL A 1 282 ? -25.392 25.292 21.964 1.00 84.62 282 VAL A N 1
ATOM 2177 C CA . VAL A 1 282 ? -26.337 24.936 23.035 1.00 84.62 282 VAL A CA 1
ATOM 2178 C C . VAL A 1 282 ? -27.586 24.258 22.480 1.00 84.62 282 VAL A C 1
ATOM 2180 O O . VAL A 1 282 ? -27.972 23.191 22.947 1.00 84.62 282 VAL A O 1
ATOM 2183 N N . ARG A 1 283 ? -28.202 24.828 21.435 1.00 83.69 283 ARG A N 1
ATOM 2184 C CA . ARG A 1 283 ? -29.508 24.389 20.902 1.00 83.69 283 ARG A CA 1
ATOM 2185 C C . ARG A 1 283 ? -29.527 22.949 20.369 1.00 83.69 283 ARG A C 1
ATOM 2187 O O . ARG A 1 283 ? -30.597 22.375 20.191 1.00 83.69 283 ARG A O 1
ATOM 2194 N N . ARG A 1 284 ? -28.352 22.385 20.079 1.00 87.44 284 ARG A N 1
ATOM 2195 C CA . ARG A 1 284 ? -28.152 20.988 19.655 1.00 87.44 284 ARG A CA 1
ATOM 2196 C C . ARG A 1 284 ? -27.387 20.147 20.672 1.00 87.44 284 ARG A C 1
ATOM 2198 O O . ARG A 1 284 ? -27.152 18.969 20.405 1.00 87.44 284 ARG A O 1
ATOM 2205 N N . ASN A 1 285 ? -26.972 20.735 21.791 1.00 90.62 285 ASN A N 1
ATOM 2206 C CA . ASN A 1 285 ? -26.113 20.065 22.748 1.00 90.62 285 ASN A CA 1
ATOM 2207 C C . ASN A 1 285 ? -26.856 18.912 23.417 1.00 90.62 285 ASN A C 1
ATOM 2209 O O . ASN A 1 285 ? -27.995 19.083 23.859 1.00 90.62 285 ASN A O 1
ATOM 2213 N N . TYR A 1 286 ? -26.201 17.763 23.566 1.00 92.12 286 TYR A N 1
ATOM 2214 C CA . TYR A 1 286 ? -26.739 16.713 24.424 1.00 92.12 286 TYR A CA 1
ATOM 2215 C C . TYR A 1 286 ? -26.883 17.191 25.876 1.00 92.12 286 TYR A C 1
ATOM 2217 O O . TYR A 1 286 ? -27.870 16.839 26.511 1.00 92.12 286 TYR A O 1
ATOM 2225 N N . MET A 1 287 ? -25.993 18.060 26.377 1.00 88.81 287 MET A N 1
ATOM 2226 C CA . MET A 1 287 ? -25.956 18.534 27.772 1.00 88.81 287 MET A CA 1
ATOM 2227 C C . MET A 1 287 ? -26.903 19.711 28.095 1.00 88.81 287 MET A C 1
ATOM 2229 O O . MET A 1 287 ? -26.714 20.409 29.089 1.00 88.81 287 MET A O 1
ATOM 2233 N N . ASN A 1 288 ? -27.923 19.959 27.277 1.00 86.81 288 ASN A N 1
ATOM 2234 C CA . ASN A 1 288 ? -28.991 20.932 27.550 1.00 86.81 288 ASN A CA 1
ATOM 2235 C C . ASN A 1 288 ? -30.347 20.196 27.687 1.00 86.81 288 ASN A C 1
ATOM 2237 O O . ASN A 1 288 ? -30.430 19.049 27.254 1.00 86.81 288 ASN A O 1
ATOM 2241 N N . TYR A 1 289 ? -31.398 20.789 28.273 1.00 85.00 289 TYR A N 1
ATOM 2242 C CA . TYR A 1 289 ? -32.727 20.150 28.414 1.00 85.00 289 TYR A CA 1
ATOM 2243 C C . TYR A 1 289 ? -33.738 20.520 27.305 1.00 85.00 289 TYR A C 1
ATOM 2245 O O . TYR A 1 289 ? -34.911 20.157 27.389 1.00 85.00 289 TYR A O 1
ATOM 2253 N N . ILE A 1 290 ? -33.303 21.203 26.238 1.00 83.44 290 ILE A N 1
ATOM 2254 C CA . ILE A 1 290 ? -34.141 21.562 25.084 1.00 83.44 290 ILE A CA 1
ATOM 2255 C C . ILE A 1 290 ? -35.008 20.401 24.577 1.00 83.44 290 ILE A C 1
ATOM 2257 O O . ILE A 1 290 ? -34.533 19.303 24.276 1.00 83.44 290 ILE A O 1
ATOM 2261 N N . SER A 1 291 ? -36.297 20.704 24.433 1.00 79.25 291 SER A N 1
ATOM 2262 C CA . SER A 1 291 ? -37.352 19.777 24.042 1.00 79.25 291 SER A CA 1
ATOM 2263 C C . SER A 1 291 ? -37.847 20.079 22.618 1.00 79.25 291 SER A C 1
ATOM 2265 O O . SER A 1 291 ? -37.978 21.253 22.256 1.00 79.25 291 SER A O 1
ATOM 2267 N N . PRO A 1 292 ? -38.169 19.061 21.796 1.00 78.81 292 PRO A N 1
ATOM 2268 C CA . PRO A 1 292 ? -38.077 17.628 22.090 1.00 78.81 292 PRO A CA 1
ATOM 2269 C C . PRO A 1 292 ? -36.658 17.060 21.935 1.00 78.81 292 PRO A C 1
ATOM 2271 O O . PRO A 1 292 ? -35.875 17.537 21.116 1.00 78.81 292 PRO A O 1
ATOM 2274 N N . ASP A 1 293 ? -36.403 15.940 22.619 1.00 77.62 293 ASP A N 1
ATOM 2275 C CA . ASP A 1 293 ? -35.154 15.157 22.616 1.00 77.62 293 ASP A CA 1
ATOM 2276 C C . ASP A 1 293 ? -34.403 15.118 21.281 1.00 77.62 293 ASP A C 1
ATOM 2278 O O . ASP A 1 293 ? -33.218 15.426 21.227 1.00 77.62 293 ASP A O 1
ATOM 2282 N N . ARG A 1 294 ? -35.105 14.817 20.180 1.00 79.81 294 ARG A N 1
ATOM 2283 C CA . ARG A 1 294 ? -34.525 14.695 18.829 1.00 79.81 294 ARG A CA 1
ATOM 2284 C C . ARG A 1 294 ? -33.835 15.955 18.278 1.00 79.81 294 ARG A C 1
ATOM 2286 O O . ARG A 1 294 ? -33.215 15.883 17.217 1.00 79.81 294 ARG A O 1
ATOM 2293 N N . CYS A 1 295 ? -33.977 17.104 18.936 1.00 83.56 295 CYS A N 1
ATOM 2294 C CA . CYS A 1 295 ? -33.268 18.332 18.582 1.00 83.56 295 CYS A CA 1
ATOM 2295 C C . CYS A 1 295 ? -31.844 18.384 19.167 1.00 83.56 295 CYS A C 1
AT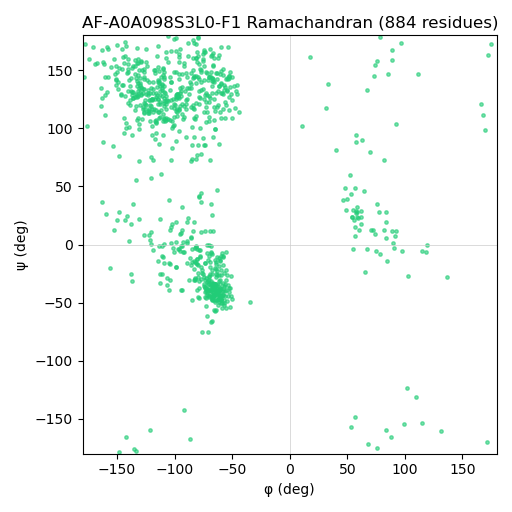OM 2297 O O . CYS A 1 295 ? -30.993 19.082 18.610 1.00 83.56 295 CYS A O 1
ATOM 2299 N N . ARG A 1 296 ? -31.568 17.604 20.223 1.00 87.44 296 ARG A N 1
ATOM 2300 C CA . ARG A 1 296 ? -30.244 17.389 20.818 1.00 87.44 296 ARG A CA 1
ATOM 2301 C C . ARG A 1 296 ? -29.519 16.306 20.010 1.00 87.44 296 ARG A C 1
ATOM 2303 O O . ARG A 1 296 ? -30.025 15.195 19.881 1.00 87.44 296 ARG A O 1
ATOM 2310 N N . ASN A 1 297 ? -28.395 16.636 19.371 1.00 89.69 297 ASN A N 1
ATOM 2311 C CA . ASN A 1 297 ? -27.714 15.727 18.435 1.00 89.69 297 ASN A CA 1
ATOM 2312 C C . ASN A 1 297 ? -26.193 15.921 18.279 1.00 89.69 297 ASN A C 1
ATOM 2314 O O . ASN A 1 297 ? -25.607 15.342 17.362 1.00 89.69 297 ASN A O 1
ATOM 2318 N N . ALA A 1 298 ? -25.541 16.701 19.147 1.00 91.88 298 ALA A N 1
ATOM 2319 C CA . ALA A 1 298 ? -24.090 16.883 19.118 1.00 91.88 298 ALA A CA 1
ATOM 2320 C C . ALA A 1 298 ? -23.487 17.119 20.513 1.00 91.88 298 ALA A C 1
ATOM 2322 O O . ALA A 1 298 ? -24.128 17.701 21.390 1.00 91.88 298 ALA A O 1
ATOM 2323 N N . PHE A 1 299 ? -22.220 16.732 20.670 1.00 94.81 299 PHE A N 1
ATOM 2324 C CA . PHE A 1 299 ? -21.287 17.385 21.590 1.00 94.81 299 PHE A CA 1
ATOM 2325 C C . PHE A 1 299 ? -20.454 18.413 20.815 1.00 94.81 299 PHE A C 1
ATOM 2327 O O . PHE A 1 299 ? -20.350 18.339 19.585 1.00 94.81 299 PHE A O 1
ATOM 2334 N N . THR A 1 300 ? -19.843 19.359 21.521 1.00 92.94 300 THR A N 1
ATOM 2335 C CA . THR A 1 300 ? -18.821 20.242 20.944 1.00 92.94 300 THR A CA 1
ATOM 2336 C C . THR A 1 300 ? -17.441 19.561 20.897 1.00 92.94 300 THR A C 1
ATOM 2338 O O . THR A 1 300 ? -17.251 18.457 21.418 1.00 92.94 300 THR A O 1
ATOM 2341 N N . GLU A 1 301 ? -16.453 20.195 20.260 1.00 90.88 301 GLU A N 1
ATOM 2342 C CA . GLU A 1 301 ? -15.103 19.631 20.132 1.00 90.88 301 GLU A CA 1
ATOM 2343 C C . GLU A 1 301 ? -14.345 19.706 21.465 1.00 90.88 301 GLU A C 1
ATOM 2345 O O . GLU A 1 301 ? -13.717 18.732 21.886 1.00 90.88 301 GLU A O 1
ATOM 2350 N N . GLN A 1 302 ? -14.475 20.810 22.200 1.00 89.88 302 GLN A N 1
ATOM 2351 C CA . GLN A 1 302 ? -13.866 20.938 23.523 1.00 89.88 302 GLN A CA 1
ATOM 2352 C C . GLN A 1 302 ? -14.623 20.112 24.585 1.00 89.88 302 GLN A C 1
ATOM 2354 O O . GLN A 1 302 ? -13.982 19.609 25.510 1.00 89.88 302 GLN A O 1
ATOM 2359 N N . GLN A 1 303 ? -15.935 19.852 24.438 1.00 91.56 303 GLN A N 1
ATOM 2360 C CA . GLN A 1 303 ? -16.650 18.874 25.281 1.00 91.56 303 GLN A CA 1
ATOM 2361 C C . GLN A 1 303 ? -16.070 17.465 25.076 1.00 91.56 303 GLN A C 1
ATOM 2363 O O . GLN A 1 303 ? -15.787 16.753 26.043 1.00 91.56 303 GLN A O 1
ATOM 2368 N N . ALA A 1 304 ? -15.811 17.074 23.827 1.00 91.62 304 ALA A N 1
ATOM 2369 C CA . ALA A 1 304 ? -15.147 15.814 23.513 1.00 91.62 304 ALA A CA 1
ATOM 2370 C C . ALA A 1 304 ? -13.739 15.714 24.125 1.00 91.62 304 ALA A C 1
ATOM 2372 O O . ALA A 1 304 ? -13.433 14.737 24.813 1.00 91.62 304 ALA A O 1
ATOM 2373 N N . LEU A 1 305 ? -12.891 16.730 23.937 1.00 90.12 305 LEU A N 1
ATOM 2374 C CA . LEU A 1 305 ? -11.537 16.746 24.502 1.00 90.12 305 LEU A CA 1
ATOM 2375 C C . LEU A 1 305 ? -11.544 16.752 26.042 1.00 90.12 305 LEU A C 1
ATOM 2377 O O . LEU A 1 305 ? -10.713 16.080 26.659 1.00 90.12 305 LEU A O 1
ATOM 2381 N N . ARG A 1 306 ? -12.525 17.404 26.679 1.00 87.81 306 ARG A N 1
ATOM 2382 C CA . ARG A 1 306 ? -12.743 17.339 28.132 1.00 87.81 306 ARG A CA 1
ATOM 2383 C C . ARG A 1 306 ? -13.025 15.920 28.619 1.00 87.81 306 ARG A C 1
ATOM 2385 O O . ARG A 1 306 ? -12.403 15.498 29.593 1.00 87.81 306 ARG A O 1
ATOM 2392 N N . MET A 1 307 ? -13.907 15.173 27.949 1.00 89.88 307 MET A N 1
ATOM 2393 C CA . MET A 1 307 ? -14.199 13.774 28.308 1.00 89.88 307 MET A CA 1
ATOM 2394 C C . MET A 1 307 ? -12.958 12.880 28.178 1.00 89.88 307 MET A C 1
ATOM 2396 O O . MET A 1 307 ? -12.681 12.062 29.056 1.00 89.88 307 MET A O 1
ATOM 2400 N N . LYS A 1 308 ? -12.155 13.078 27.125 1.00 88.69 308 LYS A N 1
ATOM 2401 C CA . LYS A 1 308 ? -10.892 12.346 26.919 1.00 88.69 308 LYS A CA 1
ATOM 2402 C C . LYS A 1 308 ? -9.862 12.685 27.998 1.00 88.69 308 LYS A C 1
ATOM 2404 O O . LYS A 1 308 ? -9.252 11.782 28.563 1.00 88.69 308 LYS A O 1
ATOM 2409 N N . LYS A 1 309 ? -9.740 13.964 28.374 1.00 83.94 309 LYS A N 1
ATOM 2410 C CA . LYS A 1 309 ? -8.904 14.398 29.504 1.00 83.94 309 LYS A CA 1
ATOM 2411 C C . LYS A 1 309 ? -9.370 13.786 30.832 1.00 83.94 309 LYS A C 1
ATOM 2413 O O . LYS A 1 309 ? -8.535 13.334 31.611 1.00 83.94 309 LYS A O 1
ATOM 2418 N N . TYR A 1 310 ? -10.681 13.694 31.062 1.00 82.12 310 TYR A N 1
ATOM 2419 C CA . TYR A 1 310 ? -11.266 13.005 32.219 1.00 82.12 310 TYR A CA 1
ATOM 2420 C C . TYR A 1 310 ? -10.853 11.527 32.280 1.00 82.12 310 TYR A C 1
ATOM 2422 O O . TYR A 1 310 ? -10.343 11.075 33.304 1.00 82.12 310 TYR A O 1
ATOM 2430 N N . LEU A 1 311 ? -11.000 10.798 31.170 1.00 82.69 311 LEU A N 1
ATOM 2431 C CA . LEU A 1 311 ? -10.599 9.390 31.036 1.00 82.69 311 LEU A CA 1
ATOM 2432 C C . LEU A 1 311 ? -9.080 9.159 31.151 1.00 82.69 311 LEU A C 1
ATOM 2434 O O . LEU A 1 311 ? -8.654 8.038 31.416 1.00 82.69 311 LEU A O 1
ATOM 2438 N N . ARG A 1 312 ? -8.269 10.206 30.948 1.00 79.38 312 ARG A N 1
ATOM 2439 C CA . ARG A 1 312 ? -6.797 10.176 30.966 1.00 79.38 312 ARG A CA 1
ATOM 2440 C C . ARG A 1 312 ? -6.175 10.531 32.317 1.00 79.38 312 ARG A C 1
ATOM 2442 O O . ARG A 1 312 ? -5.136 9.981 32.669 1.00 79.38 312 ARG A O 1
ATOM 2449 N N . GLU A 1 313 ? -6.736 11.512 33.023 1.00 74.00 313 GLU A N 1
ATOM 2450 C CA . GLU A 1 313 ? -6.039 12.201 34.123 1.00 74.00 313 GLU A CA 1
ATOM 2451 C C . GLU A 1 313 ? -6.664 11.985 35.506 1.00 74.00 313 GLU A C 1
ATOM 2453 O O . GLU A 1 313 ? -6.003 12.263 36.508 1.00 74.00 313 GLU A O 1
ATOM 2458 N N . LEU A 1 314 ? -7.897 11.469 35.606 1.00 67.75 314 LEU A N 1
ATOM 2459 C CA . LEU A 1 314 ? -8.610 11.384 36.888 1.00 67.75 314 LEU A CA 1
ATOM 2460 C C . LEU A 1 314 ? -7.847 10.595 37.966 1.00 67.75 314 LEU A C 1
ATOM 2462 O O . LEU A 1 314 ? -7.846 10.996 39.133 1.00 67.75 314 LEU A O 1
ATOM 2466 N N . ASN A 1 315 ? -7.144 9.531 37.568 1.00 58.09 315 ASN A N 1
ATOM 2467 C CA . ASN A 1 315 ? -6.323 8.692 38.446 1.00 58.09 315 ASN A CA 1
ATOM 2468 C C . ASN A 1 315 ? -5.158 9.442 39.136 1.00 58.09 315 ASN A C 1
ATOM 2470 O O . ASN A 1 315 ? -4.551 8.919 40.070 1.00 58.09 315 ASN A O 1
ATOM 2474 N N . ALA A 1 316 ? -4.848 10.680 38.727 1.00 53.12 316 ALA A N 1
ATOM 2475 C CA . ALA A 1 316 ? -3.914 11.564 39.430 1.00 53.12 316 ALA A CA 1
ATOM 2476 C C . ALA A 1 316 ? -4.579 12.453 40.507 1.00 53.12 316 ALA A C 1
ATOM 2478 O O . ALA A 1 316 ? -3.874 13.022 41.345 1.00 53.12 316 ALA A O 1
ATOM 2479 N N . TYR A 1 317 ? -5.911 12.587 40.491 1.00 52.47 317 TYR A N 1
ATOM 2480 C CA . TYR A 1 317 ? -6.677 13.529 41.319 1.00 52.47 317 TYR A CA 1
ATOM 2481 C C . TYR A 1 317 ? -7.561 12.861 42.381 1.00 52.47 317 TYR A C 1
ATOM 2483 O O . TYR A 1 317 ? -7.725 13.421 43.467 1.00 52.47 317 TYR A O 1
ATOM 2491 N N . TYR A 1 318 ? -8.104 11.674 42.101 1.00 57.66 318 TYR A N 1
ATOM 2492 C CA . TYR A 1 318 ? -8.956 10.911 43.018 1.00 57.66 318 TYR A CA 1
ATOM 2493 C C . TYR A 1 318 ? -8.311 9.559 43.362 1.00 57.66 318 TYR A C 1
ATOM 2495 O O . TYR A 1 318 ? -7.551 9.009 42.573 1.00 57.66 318 TYR A O 1
ATOM 2503 N N . SER A 1 319 ? -8.581 9.027 44.560 1.00 48.47 319 SER A N 1
ATOM 2504 C CA . SER A 1 319 ? -8.010 7.747 45.025 1.00 48.47 319 SER A CA 1
ATOM 2505 C C . SER A 1 319 ? -8.674 6.505 44.436 1.00 48.47 319 SER A C 1
ATOM 2507 O O . SER A 1 319 ? -8.181 5.395 44.643 1.00 48.47 319 SER A O 1
ATOM 2509 N N . ASP A 1 320 ? -9.807 6.695 43.766 1.00 57.59 320 ASP A N 1
ATOM 2510 C CA . ASP A 1 320 ? -10.738 5.637 43.421 1.00 57.59 320 ASP A CA 1
ATOM 2511 C C . ASP A 1 320 ? -10.722 5.470 41.895 1.00 57.59 320 ASP A C 1
ATOM 2513 O O . ASP A 1 320 ? -11.195 6.323 41.146 1.00 57.59 320 ASP A O 1
ATOM 2517 N N . ASP A 1 321 ? -10.146 4.345 41.475 1.00 65.69 321 ASP A N 1
ATOM 2518 C CA . ASP A 1 321 ? -9.724 3.915 40.127 1.00 65.69 321 ASP A CA 1
ATOM 2519 C C . ASP A 1 321 ? -10.898 3.639 39.146 1.00 65.69 321 ASP A C 1
ATOM 2521 O O . ASP A 1 321 ? -10.894 2.711 38.341 1.00 65.69 321 ASP A O 1
ATOM 2525 N N . VAL A 1 322 ? -11.981 4.413 39.262 1.00 73.56 322 VAL A N 1
ATOM 2526 C CA . VAL A 1 322 ? -13.326 4.078 38.760 1.00 73.56 322 VAL A CA 1
ATOM 2527 C C . VAL A 1 322 ? -13.445 4.156 37.235 1.00 73.56 322 VAL A C 1
ATOM 2529 O O . VAL A 1 322 ? -14.097 3.299 36.640 1.00 73.56 322 VAL A O 1
ATOM 2532 N N . LEU A 1 323 ? -12.826 5.152 36.589 1.00 78.56 323 LEU A N 1
ATOM 2533 C CA . LEU A 1 323 ? -12.825 5.262 35.121 1.00 78.56 323 LEU A CA 1
ATOM 2534 C C . LEU A 1 323 ? -11.790 4.337 34.460 1.00 78.56 323 LEU A C 1
ATOM 2536 O O . LEU A 1 323 ? -11.965 3.944 33.309 1.00 78.56 323 LEU A O 1
ATOM 2540 N N . ASP A 1 324 ? -10.735 3.953 35.170 1.00 77.44 324 ASP A N 1
ATOM 2541 C CA . ASP A 1 324 ? -9.681 3.077 34.651 1.00 77.44 324 ASP A CA 1
ATOM 2542 C C . ASP A 1 324 ? -10.101 1.600 34.644 1.00 77.44 324 ASP A C 1
ATOM 2544 O O . ASP A 1 324 ? -9.722 0.861 33.733 1.00 77.44 324 ASP A O 1
ATOM 2548 N N . LYS A 1 325 ? -10.944 1.171 35.596 1.00 79.50 325 LYS A N 1
ATOM 2549 C CA . LYS A 1 325 ? -11.508 -0.194 35.646 1.00 79.50 325 LYS A CA 1
ATOM 2550 C C . LYS A 1 325 ? -12.527 -0.497 34.545 1.00 79.50 325 LYS A C 1
ATOM 2552 O O . LYS A 1 325 ? -12.668 -1.662 34.166 1.00 79.50 325 LYS A O 1
ATOM 2557 N N . ILE A 1 326 ? -13.224 0.520 34.028 1.00 82.06 326 ILE A N 1
ATOM 2558 C CA . ILE A 1 326 ? -14.179 0.361 32.914 1.00 82.06 326 ILE A CA 1
ATOM 2559 C C . ILE A 1 326 ? -13.508 0.408 31.533 1.00 82.06 326 ILE A C 1
ATOM 2561 O O . ILE A 1 326 ? -14.129 0.016 30.543 1.00 82.06 326 ILE A O 1
ATOM 2565 N N . GLN A 1 327 ? -12.258 0.876 31.457 1.00 81.00 327 GLN A N 1
ATOM 2566 C CA . GLN A 1 327 ? -11.482 0.966 30.221 1.00 81.00 327 GLN A CA 1
ATOM 2567 C C . GLN A 1 327 ? -10.868 -0.387 29.824 1.00 81.00 327 GLN A C 1
ATOM 2569 O O . GLN A 1 327 ? -10.385 -1.155 30.660 1.00 81.00 327 GLN A O 1
ATOM 2574 N N . LEU A 1 328 ? -10.794 -0.661 28.517 1.00 70.44 328 LEU A N 1
ATOM 2575 C CA . LEU A 1 328 ? -9.849 -1.646 27.981 1.00 70.44 328 LEU A CA 1
ATOM 2576 C C . LEU A 1 328 ? -8.430 -1.059 28.012 1.00 70.44 328 LEU A C 1
ATOM 2578 O O . LEU A 1 328 ? -7.959 -0.476 27.040 1.00 70.44 328 LEU A O 1
ATOM 2582 N N . GLN A 1 329 ? -7.780 -1.222 29.164 1.00 58.84 329 GLN A N 1
ATOM 2583 C CA . GLN A 1 329 ? -6.414 -0.779 29.461 1.00 58.84 329 GLN A CA 1
ATOM 2584 C C . GLN A 1 329 ? -5.374 -1.201 28.403 1.00 58.84 329 GLN A C 1
ATOM 2586 O O . GLN A 1 329 ? -5.431 -2.311 27.866 1.00 58.84 329 GLN A O 1
ATOM 2591 N N . GLU A 1 330 ? -4.382 -0.334 28.156 1.00 53.25 330 GLU A N 1
ATOM 2592 C CA . GLU A 1 330 ? -3.268 -0.578 27.223 1.00 53.25 330 GLU A CA 1
ATOM 2593 C C . GLU A 1 330 ? -2.393 -1.744 27.725 1.00 53.25 330 GLU A C 1
ATOM 2595 O O . GLU A 1 330 ? -1.557 -1.607 28.619 1.00 53.25 330 GLU A O 1
ATOM 2600 N N . ALA A 1 331 ? -2.614 -2.936 27.169 1.00 50.84 331 ALA A N 1
ATOM 2601 C CA . ALA A 1 331 ? -2.019 -4.166 27.672 1.00 50.84 331 ALA A CA 1
ATOM 2602 C C . ALA A 1 331 ? -0.589 -4.389 27.145 1.00 50.84 331 ALA A C 1
ATOM 2604 O O . ALA A 1 331 ? -0.378 -4.765 25.992 1.00 50.84 331 ALA A O 1
ATOM 2605 N N . ALA A 1 332 ? 0.408 -4.245 28.021 1.00 49.66 332 ALA A N 1
ATOM 2606 C CA . ALA A 1 332 ? 1.775 -4.685 27.749 1.00 49.66 332 ALA A CA 1
ATOM 2607 C C . ALA A 1 332 ? 1.861 -6.227 27.772 1.00 49.66 332 ALA A C 1
ATOM 2609 O O . ALA A 1 332 ? 1.677 -6.860 28.815 1.00 49.66 332 ALA A O 1
ATOM 2610 N N . TYR A 1 333 ? 2.147 -6.849 26.623 1.00 55.97 333 TYR A N 1
ATOM 2611 C CA . TYR A 1 333 ? 2.178 -8.309 26.475 1.00 55.97 333 TYR A CA 1
ATOM 2612 C C . TYR A 1 333 ? 3.611 -8.874 26.560 1.00 55.97 333 TYR A C 1
ATOM 2614 O O . TYR A 1 333 ? 4.388 -8.707 25.617 1.00 55.97 333 TYR A O 1
ATOM 2622 N N . PRO A 1 334 ? 3.990 -9.611 27.625 1.00 50.25 334 PRO A N 1
ATOM 2623 C CA . PRO A 1 334 ? 5.320 -10.211 27.744 1.00 50.25 334 PRO A CA 1
ATOM 2624 C C . PRO A 1 334 ? 5.459 -11.478 26.875 1.00 50.25 334 PRO A C 1
ATOM 2626 O O . PRO A 1 334 ? 5.405 -12.607 27.363 1.00 50.25 334 PRO A O 1
ATOM 2629 N N . GLY A 1 335 ? 5.655 -11.286 25.567 1.00 58.62 335 GLY A N 1
ATOM 2630 C CA . GLY A 1 335 ? 6.096 -12.315 24.614 1.00 58.62 335 GLY A CA 1
ATOM 2631 C C . GLY A 1 335 ? 5.014 -12.910 23.702 1.00 58.62 335 GLY A C 1
ATOM 2632 O O . GLY A 1 335 ? 5.331 -13.282 22.574 1.00 58.62 335 GLY A O 1
ATOM 2633 N N . THR A 1 336 ? 3.739 -12.935 24.107 1.00 57.69 336 THR A N 1
ATOM 2634 C CA . THR A 1 336 ? 2.619 -13.361 23.235 1.00 57.69 336 THR A CA 1
ATOM 2635 C C . THR A 1 336 ? 1.331 -12.592 23.516 1.00 57.69 336 THR A C 1
ATOM 2637 O O . THR A 1 336 ? 0.944 -12.462 24.678 1.00 57.69 336 THR A O 1
ATOM 2640 N N . VAL A 1 337 ? 0.625 -12.181 22.459 1.00 57.84 337 VAL A N 1
ATOM 2641 C CA . VAL A 1 337 ? -0.721 -11.579 22.541 1.00 57.84 337 VAL A CA 1
ATOM 2642 C C . VAL A 1 337 ? -1.797 -12.683 22.471 1.00 57.84 337 VAL A C 1
ATOM 2644 O O . VAL A 1 337 ? -1.667 -13.574 21.626 1.00 57.84 337 VAL A O 1
ATOM 2647 N N . PRO A 1 338 ? -2.838 -12.679 23.331 1.00 55.81 338 PRO A N 1
ATOM 2648 C CA . PRO A 1 338 ? -3.964 -13.614 23.246 1.00 55.81 338 PRO A CA 1
ATOM 2649 C C . PRO A 1 338 ? -4.925 -13.264 22.097 1.00 55.81 338 PRO A C 1
ATOM 2651 O O . PRO A 1 338 ? -4.883 -12.171 21.545 1.00 55.81 338 PRO A O 1
ATOM 2654 N N . SER A 1 339 ? -5.838 -14.177 21.757 1.00 57.78 339 SER A N 1
ATOM 2655 C CA . SER A 1 339 ? -6.922 -13.899 20.805 1.00 57.78 339 SER A CA 1
ATOM 2656 C C . SER A 1 339 ? -7.984 -12.985 21.413 1.00 57.78 339 SER A C 1
ATOM 2658 O O . SER A 1 339 ? -8.509 -13.307 22.482 1.00 57.78 339 SER A O 1
ATOM 2660 N N . GLY A 1 340 ? -8.366 -11.918 20.714 1.00 63.06 340 GLY A N 1
ATOM 2661 C CA . GLY A 1 340 ? -9.405 -10.995 21.169 1.00 63.06 340 GLY A CA 1
ATOM 2662 C C . GLY A 1 340 ? -9.519 -9.741 20.308 1.00 63.06 340 GLY A C 1
ATOM 2663 O O . GLY A 1 340 ? -8.877 -9.640 19.260 1.00 63.06 340 GLY A O 1
ATOM 2664 N N . VAL A 1 341 ? -10.300 -8.780 20.800 1.00 58.62 341 VAL A N 1
ATOM 2665 C CA . VAL A 1 341 ? -10.175 -7.366 20.428 1.00 58.62 341 VAL A CA 1
ATOM 2666 C C . VAL A 1 341 ? -9.037 -6.743 21.242 1.00 58.62 341 VAL A C 1
ATOM 2668 O O . VAL A 1 341 ? -8.865 -7.091 22.412 1.00 58.62 341 VAL A O 1
ATOM 2671 N N . THR A 1 342 ? -8.282 -5.809 20.667 1.00 66.44 342 THR A N 1
ATOM 2672 C CA . THR A 1 342 ? -7.354 -4.953 21.415 1.00 66.44 342 THR A CA 1
ATOM 2673 C C . THR A 1 342 ? -7.284 -3.532 20.852 1.00 66.44 342 THR A C 1
ATOM 2675 O O . THR A 1 342 ? -7.618 -3.280 19.690 1.00 66.44 342 THR A O 1
ATOM 2678 N N . GLY A 1 343 ? -6.880 -2.598 21.714 1.00 68.81 343 GLY A N 1
ATOM 2679 C CA . GLY A 1 343 ? -6.638 -1.198 21.378 1.00 68.81 343 GLY A CA 1
ATOM 2680 C C . GLY A 1 343 ? -5.179 -0.958 20.987 1.00 68.81 343 GLY A C 1
ATOM 2681 O O . GLY A 1 343 ? -4.543 -1.789 20.338 1.00 68.81 343 GLY A O 1
ATOM 2682 N N . ASN A 1 344 ? -4.639 0.188 21.398 1.00 74.75 344 ASN A N 1
ATOM 2683 C CA . ASN A 1 344 ? -3.214 0.479 21.259 1.00 74.75 344 ASN A CA 1
ATOM 2684 C C . ASN A 1 344 ? -2.371 -0.425 22.169 1.00 74.75 344 ASN A C 1
ATOM 2686 O O . ASN A 1 344 ? -2.739 -0.672 23.318 1.00 74.75 344 ASN A O 1
ATOM 2690 N N . PHE A 1 345 ? -1.197 -0.841 21.691 1.00 76.88 345 PHE A N 1
ATOM 2691 C CA . PHE A 1 345 ? -0.134 -1.351 22.559 1.00 76.88 345 PHE A CA 1
ATOM 2692 C C . PHE A 1 345 ? 1.259 -1.127 21.955 1.00 76.88 345 PHE A C 1
ATOM 2694 O O . PHE A 1 345 ? 1.428 -0.951 20.743 1.00 76.88 345 PHE A O 1
ATOM 2701 N N . THR A 1 346 ? 2.267 -1.160 22.824 1.00 83.81 346 THR A N 1
ATOM 2702 C CA . THR A 1 346 ? 3.677 -0.955 22.478 1.00 83.81 346 THR A CA 1
ATOM 2703 C C . THR A 1 346 ? 4.474 -2.238 22.703 1.00 83.81 346 THR A C 1
ATOM 2705 O O . THR A 1 346 ? 4.259 -2.966 23.672 1.00 83.81 346 THR A O 1
ATOM 2708 N N . VAL A 1 347 ? 5.404 -2.527 21.796 1.00 86.94 347 VAL A N 1
ATOM 2709 C CA . VAL A 1 347 ? 6.385 -3.607 21.915 1.00 86.94 347 VAL A CA 1
ATOM 2710 C C . VAL A 1 347 ? 7.671 -3.001 22.469 1.00 86.94 347 VAL A C 1
ATOM 2712 O O . VAL A 1 347 ? 8.439 -2.399 21.722 1.00 86.94 347 VAL A O 1
ATOM 2715 N N . GLU A 1 348 ? 7.861 -3.123 23.782 1.00 85.31 348 GLU A N 1
ATOM 2716 C CA . GLU A 1 348 ? 8.914 -2.422 24.528 1.00 85.31 348 GLU A CA 1
ATOM 2717 C C . GLU A 1 348 ? 10.338 -2.929 24.236 1.00 85.31 348 GLU A C 1
ATOM 2719 O O . GLU A 1 348 ? 10.601 -4.136 24.109 1.00 85.31 348 GLU A O 1
ATOM 2724 N N . ALA A 1 349 ? 11.296 -2.003 24.229 1.00 80.00 349 ALA A N 1
ATOM 2725 C CA . ALA A 1 349 ? 12.717 -2.299 24.120 1.00 80.00 349 ALA A CA 1
ATOM 2726 C C . ALA A 1 349 ? 13.208 -3.181 25.288 1.00 80.00 349 ALA A C 1
ATOM 2728 O O . ALA A 1 349 ? 13.274 -2.772 26.446 1.00 80.00 349 ALA A O 1
ATOM 2729 N N . GLY A 1 350 ? 13.621 -4.413 24.973 1.00 70.88 350 GLY A N 1
ATOM 2730 C CA . GLY A 1 350 ? 14.128 -5.380 25.955 1.00 70.88 350 GLY A CA 1
ATOM 2731 C C . GLY A 1 350 ? 13.109 -6.416 26.447 1.00 70.88 350 GLY A C 1
ATOM 2732 O O . GLY A 1 350 ? 13.522 -7.376 27.098 1.00 70.88 350 GLY A O 1
ATOM 2733 N N . ALA A 1 351 ? 11.831 -6.317 26.057 1.00 63.91 351 ALA A N 1
ATOM 2734 C CA . ALA A 1 351 ? 10.836 -7.378 26.276 1.00 63.91 351 ALA A CA 1
ATOM 2735 C C . ALA A 1 351 ? 11.153 -8.681 25.502 1.00 63.91 351 ALA A C 1
ATOM 2737 O O . ALA A 1 351 ? 10.592 -9.741 25.784 1.00 63.91 351 ALA A O 1
ATOM 2738 N N . GLY A 1 352 ? 12.084 -8.619 24.543 1.00 76.62 352 GLY A N 1
ATOM 2739 C CA . GLY A 1 352 ? 12.515 -9.735 23.708 1.00 76.62 352 GLY A CA 1
ATOM 2740 C C . GLY A 1 352 ? 11.882 -9.659 22.323 1.00 76.62 352 GLY A C 1
ATOM 2741 O O . GLY A 1 352 ? 12.047 -8.665 21.621 1.00 76.62 352 GLY A O 1
ATOM 2742 N N . VAL A 1 353 ? 11.183 -10.723 21.930 1.00 87.44 353 VAL A N 1
ATOM 2743 C CA . VAL A 1 353 ? 10.397 -10.773 20.692 1.00 87.44 353 VAL A CA 1
ATOM 2744 C C . VAL A 1 353 ? 8.945 -11.036 21.067 1.00 87.44 353 VAL A C 1
ATOM 2746 O O . VAL A 1 353 ? 8.669 -12.026 21.746 1.00 87.44 353 VAL A O 1
ATOM 2749 N N . LEU A 1 354 ? 8.028 -10.177 20.622 1.00 89.88 354 LEU A N 1
ATOM 2750 C CA . LEU A 1 354 ? 6.591 -10.402 20.760 1.00 89.88 354 LEU A CA 1
ATOM 2751 C C . LEU A 1 354 ? 6.083 -11.214 19.566 1.00 89.88 354 LEU A C 1
ATOM 2753 O O . LEU A 1 354 ? 6.346 -10.850 18.420 1.00 89.88 354 LEU A O 1
ATOM 2757 N N . GLU A 1 355 ? 5.341 -12.295 19.813 1.00 90.38 355 GLU A N 1
ATOM 2758 C CA . GLU A 1 355 ? 4.772 -13.126 18.749 1.00 90.38 355 GLU A CA 1
ATOM 2759 C C . GLU A 1 355 ? 3.233 -13.083 18.724 1.00 90.38 355 GLU A C 1
ATOM 2761 O O . GLU A 1 355 ? 2.561 -13.406 19.706 1.00 90.38 355 GLU A O 1
ATOM 2766 N N . ILE A 1 356 ? 2.671 -12.739 17.561 1.00 87.69 356 ILE A N 1
ATOM 2767 C CA . ILE A 1 356 ? 1.241 -12.864 17.253 1.00 87.69 356 ILE A CA 1
ATOM 2768 C C . ILE A 1 356 ? 0.990 -14.296 16.773 1.00 87.69 356 ILE A C 1
ATOM 2770 O O . ILE A 1 356 ? 1.313 -14.645 15.633 1.00 87.69 356 ILE A O 1
ATOM 2774 N N . LEU A 1 357 ? 0.459 -15.139 17.664 1.00 84.19 357 LEU A N 1
ATOM 2775 C CA . LEU A 1 357 ? 0.238 -16.574 17.426 1.00 84.19 357 LEU A CA 1
ATOM 2776 C C . LEU A 1 357 ? -1.233 -16.942 17.184 1.00 84.19 357 LEU A C 1
ATOM 2778 O O . LEU A 1 357 ? -1.518 -18.021 16.662 1.00 84.19 357 LEU A O 1
ATOM 2782 N N . SER A 1 358 ? -2.160 -16.051 17.525 1.00 77.81 358 SER A N 1
ATOM 2783 C CA . SER A 1 358 ? -3.612 -16.201 17.369 1.00 77.81 358 SER A CA 1
ATOM 2784 C C . SER A 1 358 ? -4.218 -14.979 16.666 1.00 77.81 358 SER A C 1
ATOM 2786 O O . SER A 1 358 ? -3.588 -13.922 16.710 1.00 77.81 358 SER A O 1
ATOM 2788 N N . PRO A 1 359 ? -5.409 -15.087 16.043 1.00 80.31 359 PRO A N 1
ATOM 2789 C CA . PRO A 1 359 ? -6.076 -13.944 15.426 1.00 80.31 359 PRO A CA 1
ATOM 2790 C C . PRO A 1 359 ? -6.361 -12.834 16.442 1.00 80.31 359 PRO A C 1
ATOM 2792 O O . PRO A 1 359 ? -6.795 -13.120 17.562 1.00 80.31 359 PRO A O 1
ATOM 2795 N N . LEU A 1 360 ? -6.144 -11.588 16.031 1.00 81.81 360 LEU A N 1
ATOM 2796 C CA . LEU A 1 360 ? -6.302 -10.387 16.844 1.00 81.81 360 LEU A CA 1
ATOM 2797 C C . LEU A 1 360 ? -7.055 -9.325 16.033 1.00 81.81 360 LEU A C 1
ATOM 2799 O O . LEU A 1 360 ? -6.661 -9.011 14.906 1.00 81.81 360 LEU A O 1
ATOM 2803 N N . GLN A 1 361 ? -8.133 -8.786 16.600 1.00 80.19 361 GLN A N 1
ATOM 2804 C CA . GLN A 1 361 ? -8.862 -7.662 16.018 1.00 80.19 361 GLN A CA 1
ATOM 2805 C C . GLN A 1 361 ? -8.382 -6.354 16.653 1.00 80.19 361 GLN A C 1
ATOM 2807 O O . GLN A 1 361 ? -8.388 -6.204 17.872 1.00 80.19 361 GLN A O 1
ATOM 2812 N N . MET A 1 362 ? -7.969 -5.409 15.820 1.00 82.75 362 MET A N 1
ATOM 2813 C CA . MET A 1 362 ? -7.484 -4.089 16.204 1.00 82.75 362 MET A CA 1
ATOM 2814 C C . MET A 1 362 ? -8.629 -3.085 16.076 1.00 82.75 362 MET A C 1
ATOM 2816 O O . MET A 1 362 ? -9.262 -3.003 15.022 1.00 82.75 362 MET A O 1
ATOM 2820 N N . LEU A 1 363 ? -8.910 -2.337 17.140 1.00 71.75 363 LEU A N 1
ATOM 2821 C CA . LEU A 1 363 ? -9.995 -1.350 17.164 1.00 71.75 363 LEU A CA 1
ATOM 2822 C C . LEU A 1 363 ? -9.798 -0.204 16.145 1.00 71.75 363 LEU A C 1
ATOM 2824 O O . LEU A 1 363 ? -8.671 0.030 15.695 1.00 71.75 363 LEU A O 1
ATOM 2828 N N . PRO A 1 364 ? -10.866 0.532 15.774 1.00 76.69 364 PRO A N 1
ATOM 2829 C CA . PRO A 1 364 ? -10.753 1.715 14.923 1.00 76.69 364 PRO A CA 1
ATOM 2830 C C . PRO A 1 364 ? -9.705 2.688 15.464 1.00 76.69 364 PRO A C 1
ATOM 2832 O O . PRO A 1 364 ? -9.604 2.906 16.671 1.00 76.69 364 PRO A O 1
ATOM 2835 N N . GLY A 1 365 ? -8.859 3.216 14.579 1.00 71.81 365 GLY A N 1
ATOM 2836 C CA . GLY A 1 365 ? -7.753 4.096 14.971 1.00 71.81 365 GLY A CA 1
ATOM 2837 C C . GLY A 1 365 ? -6.621 3.446 15.794 1.00 71.81 365 GLY A C 1
ATOM 2838 O O . GLY A 1 365 ? -5.618 4.115 16.046 1.00 71.81 365 GLY A O 1
ATOM 2839 N N . ALA A 1 366 ? -6.710 2.166 16.178 1.00 78.44 366 ALA A N 1
ATOM 2840 C CA . ALA A 1 366 ? -5.686 1.513 16.994 1.00 78.44 366 ALA A CA 1
ATOM 2841 C C . ALA A 1 366 ? -4.361 1.313 16.239 1.00 78.44 366 ALA A C 1
ATOM 2843 O O . ALA A 1 366 ? -4.334 1.092 15.025 1.00 78.44 366 ALA A O 1
ATOM 2844 N N . THR A 1 367 ? -3.251 1.364 16.976 1.00 86.25 367 THR A N 1
ATOM 2845 C CA . THR A 1 367 ? -1.877 1.269 16.462 1.00 86.25 367 THR A CA 1
ATOM 2846 C C . THR A 1 367 ? -1.057 0.277 17.286 1.00 86.25 367 THR A C 1
ATOM 2848 O O . THR A 1 367 ? -1.130 0.276 18.515 1.00 86.25 367 THR A O 1
ATOM 2851 N N . ILE A 1 368 ? -0.212 -0.519 16.624 1.00 90.75 368 ILE A N 1
ATOM 2852 C CA . ILE A 1 368 ? 0.864 -1.272 17.288 1.00 90.75 368 ILE A CA 1
ATOM 2853 C C . ILE A 1 368 ? 2.169 -0.499 17.101 1.00 90.75 368 ILE A C 1
ATOM 2855 O O . ILE A 1 368 ? 2.599 -0.306 15.964 1.00 90.75 368 ILE A O 1
ATOM 2859 N N . THR A 1 369 ? 2.817 -0.077 18.187 1.00 91.06 369 THR A N 1
ATOM 2860 C CA . THR A 1 369 ? 4.126 0.602 18.121 1.00 91.06 369 THR A CA 1
ATOM 2861 C C . THR A 1 369 ? 5.250 -0.384 18.420 1.00 91.06 369 THR A C 1
ATOM 2863 O O . THR A 1 369 ? 5.221 -1.052 19.448 1.00 91.06 369 THR A O 1
ATOM 2866 N N . VAL A 1 370 ? 6.257 -0.480 17.551 1.00 92.50 370 VAL A N 1
ATOM 2867 C CA . VAL A 1 370 ? 7.461 -1.300 17.765 1.00 92.50 370 VAL A CA 1
ATOM 2868 C C . VAL A 1 370 ? 8.650 -0.382 18.020 1.00 92.50 370 VAL A C 1
ATOM 2870 O O . VAL A 1 370 ? 9.124 0.286 17.097 1.00 92.50 370 VAL A O 1
ATOM 2873 N N . GLU A 1 371 ? 9.110 -0.349 19.271 1.00 90.75 371 GLU A N 1
ATOM 2874 C CA . GLU A 1 371 ? 10.166 0.560 19.721 1.00 90.75 371 GLU A CA 1
ATOM 2875 C C . GLU A 1 371 ? 11.543 0.247 19.127 1.00 90.75 371 GLU A C 1
ATOM 2877 O O . GLU A 1 371 ? 11.849 -0.860 18.670 1.00 90.75 371 GLU A O 1
ATOM 2882 N N . THR A 1 372 ? 12.421 1.239 19.218 1.00 89.31 372 THR A N 1
ATOM 2883 C CA . THR A 1 372 ? 13.855 1.138 18.943 1.00 89.31 372 THR A CA 1
ATOM 2884 C C . THR A 1 372 ? 14.504 -0.044 19.688 1.00 89.31 372 THR A C 1
ATOM 2886 O O . THR A 1 372 ? 14.712 -0.008 20.900 1.00 89.31 372 THR A O 1
ATOM 2889 N N . GLY A 1 373 ? 14.886 -1.095 18.955 1.00 88.12 373 GLY A N 1
ATOM 2890 C CA . GLY A 1 373 ? 15.503 -2.311 19.500 1.00 88.12 373 GLY A CA 1
ATOM 2891 C C . GLY A 1 373 ? 14.521 -3.415 19.916 1.00 88.12 373 GLY A C 1
ATOM 2892 O O . GLY A 1 373 ? 14.967 -4.469 20.375 1.00 88.12 373 GLY A O 1
ATOM 2893 N N . ALA A 1 374 ? 13.213 -3.209 19.742 1.00 91.44 374 ALA A N 1
ATOM 2894 C CA . ALA A 1 374 ? 12.186 -4.231 19.917 1.00 91.44 374 ALA A CA 1
ATOM 2895 C C . ALA A 1 374 ? 11.926 -5.021 18.619 1.00 91.44 374 ALA A C 1
ATOM 2897 O O . ALA A 1 374 ? 12.278 -4.590 17.517 1.00 91.44 374 ALA A O 1
ATOM 2898 N N . ALA A 1 375 ? 11.292 -6.192 18.742 1.00 93.31 375 ALA A N 1
ATOM 2899 C CA . ALA A 1 375 ? 10.979 -7.056 17.605 1.00 93.31 375 ALA A CA 1
ATOM 2900 C C . ALA A 1 375 ? 9.571 -7.667 17.695 1.00 93.31 375 ALA A C 1
ATOM 2902 O O . ALA A 1 375 ? 9.201 -8.258 18.711 1.00 93.31 375 ALA A O 1
ATOM 2903 N N . LEU A 1 376 ? 8.819 -7.579 16.596 1.00 94.75 376 LEU A N 1
ATOM 2904 C CA . LEU A 1 376 ? 7.473 -8.131 16.441 1.00 94.75 376 LEU A CA 1
ATOM 2905 C C . LEU A 1 376 ? 7.448 -9.215 15.353 1.00 94.75 376 LEU A C 1
ATOM 2907 O O . LEU A 1 376 ? 7.863 -8.990 14.214 1.00 94.75 376 LEU A O 1
ATOM 2911 N N . HIS A 1 377 ? 6.930 -10.394 15.692 1.00 95.00 377 HIS A N 1
ATOM 2912 C CA . HIS A 1 377 ? 6.754 -11.532 14.791 1.00 95.00 377 HIS A CA 1
ATOM 2913 C C . HIS A 1 377 ? 5.268 -11.812 14.544 1.00 95.00 377 HIS A C 1
ATOM 2915 O O . HIS A 1 377 ? 4.526 -12.142 15.468 1.00 95.00 377 HIS A O 1
ATOM 2921 N N . ILE A 1 378 ? 4.842 -11.757 13.284 1.00 95.69 378 ILE A N 1
ATOM 2922 C CA . ILE A 1 378 ? 3.442 -11.908 12.879 1.00 95.69 378 ILE A CA 1
ATOM 2923 C C . ILE A 1 378 ? 3.278 -13.268 12.196 1.00 95.69 378 ILE A C 1
ATOM 2925 O O . ILE A 1 378 ? 3.776 -13.488 11.088 1.00 95.69 378 ILE A O 1
ATOM 2929 N N . LYS A 1 379 ? 2.624 -14.204 12.894 1.00 93.69 379 LYS A N 1
ATOM 2930 C CA . LYS A 1 379 ? 2.420 -15.600 12.462 1.00 93.69 379 LYS A CA 1
ATOM 2931 C C . LYS A 1 379 ? 0.939 -15.992 12.377 1.00 93.69 379 LYS A C 1
ATOM 2933 O O . LYS A 1 379 ? 0.640 -17.153 12.119 1.00 93.69 379 LYS A O 1
ATOM 2938 N N . ASN A 1 380 ? 0.039 -15.041 12.614 1.00 91.94 380 ASN A N 1
ATOM 2939 C CA . ASN A 1 380 ? -1.411 -15.182 12.512 1.00 91.94 380 ASN A CA 1
ATOM 2940 C C . ASN A 1 380 ? -2.026 -13.831 12.084 1.00 91.94 380 ASN A C 1
ATOM 2942 O O . ASN A 1 380 ? -1.286 -12.872 11.850 1.00 91.94 380 ASN A O 1
ATOM 2946 N N . THR A 1 381 ? -3.349 -13.748 11.962 1.00 91.00 381 THR A N 1
ATOM 2947 C CA . THR A 1 381 ? -4.057 -12.560 11.460 1.00 91.00 381 THR A CA 1
ATOM 2948 C C . THR A 1 381 ? -4.103 -11.395 12.453 1.00 91.00 381 THR A C 1
ATOM 2950 O O . THR A 1 381 ? -4.582 -11.546 13.575 1.00 91.00 381 THR A O 1
ATOM 2953 N N . LEU A 1 382 ? -3.701 -10.214 11.980 1.00 92.69 382 LEU A N 1
ATOM 2954 C CA . LEU A 1 382 ? -4.082 -8.899 12.495 1.00 92.69 382 LEU A CA 1
ATOM 2955 C C . LEU A 1 382 ? -5.128 -8.301 11.543 1.00 92.69 382 LEU A C 1
ATOM 2957 O O . LEU A 1 382 ? -4.859 -8.203 10.346 1.00 92.69 382 LEU A O 1
ATOM 2961 N N . THR A 1 383 ? -6.306 -7.915 12.034 1.00 90.38 383 THR A N 1
ATOM 2962 C CA . THR A 1 383 ? -7.404 -7.379 11.199 1.00 90.38 383 THR A CA 1
ATOM 2963 C C . THR A 1 383 ? -8.199 -6.301 11.937 1.00 90.38 383 THR A C 1
ATOM 2965 O O . THR A 1 383 ? -8.033 -6.140 13.142 1.00 90.38 383 THR A O 1
ATOM 2968 N N . SER A 1 384 ? -9.065 -5.558 11.249 1.00 83.19 384 SER A N 1
ATOM 2969 C CA . SER A 1 384 ? -9.967 -4.570 11.867 1.00 83.19 384 SER A CA 1
ATOM 2970 C C . SER A 1 384 ? -11.020 -5.205 12.783 1.00 83.19 384 SER A C 1
ATOM 2972 O O . SER A 1 384 ? -11.666 -6.174 12.375 1.00 83.19 384 SER A O 1
ATOM 2974 N N . ALA A 1 385 ? -11.298 -4.581 13.925 1.00 72.94 385 ALA A N 1
ATOM 2975 C CA . ALA A 1 385 ? -12.577 -4.682 14.628 1.00 72.94 385 ALA A CA 1
ATOM 2976 C C . ALA A 1 385 ? -13.563 -3.600 14.121 1.00 72.94 385 ALA A C 1
ATOM 2978 O O . ALA A 1 385 ? -13.167 -2.712 13.369 1.00 72.94 385 ALA A O 1
ATOM 2979 N N . CYS A 1 386 ? -14.829 -3.638 14.560 1.00 67.31 386 CYS A N 1
ATOM 2980 C CA . CYS A 1 386 ? -15.826 -2.556 14.384 1.00 67.31 386 CYS A CA 1
ATOM 2981 C C . CYS A 1 386 ? -16.108 -2.104 12.923 1.00 67.31 386 CYS A C 1
ATOM 2983 O O . CYS A 1 386 ? -16.692 -1.051 12.708 1.00 67.31 386 CYS A O 1
ATOM 2985 N N . ASP A 1 387 ? -15.689 -2.883 11.924 1.00 73.31 387 ASP A N 1
ATOM 2986 C CA . ASP A 1 387 ? -15.789 -2.612 10.479 1.00 73.31 387 ASP A CA 1
ATOM 2987 C C . ASP A 1 387 ? -15.156 -1.320 9.909 1.00 73.31 387 ASP A C 1
ATOM 2989 O O . ASP A 1 387 ? -15.217 -1.096 8.699 1.00 73.31 387 ASP A O 1
ATOM 2993 N N . GLU A 1 388 ? -14.404 -0.563 10.708 1.00 78.81 388 GLU A N 1
ATOM 2994 C CA . GLU A 1 388 ? -13.561 0.554 10.246 1.00 78.81 388 GLU A CA 1
ATOM 2995 C C . GLU A 1 388 ? -12.080 0.149 10.087 1.00 78.81 388 GLU A C 1
ATOM 2997 O O . GLU A 1 388 ? -11.698 -0.992 10.348 1.00 78.81 388 GLU A O 1
ATOM 3002 N N . MET A 1 389 ? -11.214 1.063 9.631 1.00 87.06 389 MET A N 1
ATOM 3003 C CA . MET A 1 389 ? -9.770 0.799 9.535 1.00 87.06 389 MET A CA 1
ATOM 3004 C C . MET A 1 389 ? -9.030 1.133 10.841 1.00 87.06 389 MET A C 1
ATOM 3006 O O . MET A 1 389 ? -9.184 2.213 11.413 1.00 87.06 389 MET A O 1
ATOM 3010 N N . TRP A 1 390 ? -8.145 0.232 11.268 1.00 91.62 390 TRP A N 1
ATOM 3011 C CA . TRP A 1 390 ? -7.120 0.518 12.281 1.00 91.62 390 TRP A CA 1
ATOM 3012 C C . TRP A 1 390 ? -5.893 1.165 11.616 1.00 91.62 390 TRP A C 1
ATOM 3014 O O . TRP A 1 390 ? -5.725 1.067 10.400 1.00 91.62 390 TRP A O 1
ATOM 3024 N N . GLN A 1 391 ? -5.020 1.848 12.360 1.00 91.44 391 GLN A N 1
ATOM 3025 C CA . GLN A 1 391 ? -3.907 2.585 11.738 1.00 91.44 391 GLN A CA 1
ATOM 3026 C C . GLN A 1 391 ? -2.841 1.653 11.150 1.00 91.44 391 GLN A C 1
ATOM 3028 O O . GLN A 1 391 ? -2.333 1.912 10.058 1.00 91.44 391 GLN A O 1
ATOM 3033 N N . GLY A 1 392 ? -2.544 0.549 11.839 1.00 95.69 392 GLY A N 1
ATOM 3034 C CA . GLY A 1 392 ? -1.526 -0.424 11.446 1.00 95.69 392 GLY A CA 1
ATOM 3035 C C . GLY A 1 392 ? -0.354 -0.503 12.426 1.00 95.69 392 GLY A C 1
ATOM 3036 O O . GLY A 1 392 ? -0.498 -0.239 13.624 1.00 95.69 392 GLY A O 1
ATOM 3037 N N . ILE A 1 393 ? 0.816 -0.901 11.920 1.00 96.75 393 ILE A N 1
ATOM 3038 C CA . ILE A 1 393 ? 2.015 -1.152 12.732 1.00 96.75 393 ILE A CA 1
ATOM 3039 C C . ILE A 1 393 ? 3.062 -0.076 12.465 1.00 96.75 393 ILE A C 1
ATOM 3041 O O . ILE A 1 393 ? 3.658 -0.053 11.391 1.00 96.75 393 ILE A O 1
ATOM 3045 N N . LYS A 1 394 ? 3.337 0.772 13.454 1.00 95.25 394 LYS A N 1
ATOM 3046 C CA . LYS A 1 394 ? 4.389 1.789 13.397 1.00 95.25 394 LYS A CA 1
ATOM 3047 C C . LYS A 1 394 ? 5.708 1.208 13.907 1.00 95.25 394 LYS A C 1
ATOM 3049 O O . LYS A 1 394 ? 5.769 0.715 15.030 1.00 95.25 394 LYS A O 1
ATOM 3054 N N . VAL A 1 395 ? 6.769 1.290 13.108 1.00 93.69 395 VAL A N 1
ATOM 3055 C CA . VAL A 1 395 ? 8.108 0.783 13.451 1.00 93.69 395 VAL A CA 1
ATOM 3056 C C . VAL A 1 395 ? 9.078 1.949 13.574 1.00 93.69 395 VAL A C 1
ATOM 3058 O O . VAL A 1 395 ? 9.279 2.697 12.615 1.00 93.69 395 VAL A O 1
ATOM 3061 N N . GLU A 1 396 ? 9.687 2.099 14.748 1.00 90.94 396 GLU A N 1
ATOM 3062 C CA . GLU A 1 396 ? 10.714 3.113 14.984 1.00 90.94 396 GLU A CA 1
ATOM 3063 C C . GLU A 1 396 ? 12.055 2.769 14.317 1.00 90.94 396 GLU A C 1
ATOM 3065 O O . GLU A 1 396 ? 12.329 1.622 13.946 1.00 90.94 396 GLU A O 1
ATOM 3070 N N . SER A 1 397 ? 12.946 3.760 14.223 1.00 88.06 397 SER A N 1
ATOM 3071 C CA . SER A 1 397 ? 14.287 3.592 13.659 1.00 88.06 397 SER A CA 1
ATOM 3072 C C . SER A 1 397 ? 15.155 2.681 14.536 1.00 88.06 397 SER A C 1
ATOM 3074 O O . SER A 1 397 ? 15.864 3.132 15.430 1.00 88.06 397 SER A O 1
ATOM 3076 N N . GLY A 1 398 ? 15.157 1.385 14.228 1.00 87.25 398 GLY A N 1
ATOM 3077 C CA . GLY A 1 398 ? 15.838 0.340 14.999 1.00 87.25 398 GLY A CA 1
ATOM 3078 C C . GLY A 1 398 ? 14.895 -0.718 15.573 1.00 87.25 398 GLY A C 1
ATOM 3079 O O . GLY A 1 398 ? 15.377 -1.700 16.132 1.00 87.25 398 GLY A O 1
ATOM 3080 N N . GLY A 1 399 ? 13.577 -0.542 15.445 1.00 91.69 399 GLY A N 1
ATOM 3081 C CA . GLY A 1 399 ? 12.601 -1.614 15.635 1.00 91.69 399 GLY A CA 1
ATOM 3082 C C . GLY A 1 399 ? 12.579 -2.575 14.440 1.00 91.69 399 GLY A C 1
ATOM 3083 O O . GLY A 1 399 ? 12.986 -2.219 13.326 1.00 91.69 399 GLY A O 1
ATOM 3084 N N . ALA A 1 400 ? 12.101 -3.802 14.661 1.00 93.31 400 ALA A N 1
ATOM 3085 C CA . ALA A 1 400 ? 12.023 -4.834 13.627 1.00 93.31 400 ALA A CA 1
ATOM 3086 C C . ALA A 1 400 ? 10.647 -5.519 13.555 1.00 93.31 400 ALA A C 1
ATOM 3088 O O . ALA A 1 400 ? 10.104 -5.954 14.570 1.00 93.31 400 ALA A O 1
ATOM 3089 N N . VAL A 1 401 ? 10.113 -5.702 12.343 1.00 95.75 401 VAL A N 1
ATOM 3090 C CA . VAL A 1 401 ? 8.860 -6.440 12.087 1.00 95.75 401 VAL A CA 1
ATOM 3091 C C . VAL A 1 401 ? 9.107 -7.580 11.110 1.00 95.75 401 VAL A C 1
ATOM 3093 O O . VAL A 1 401 ? 9.681 -7.376 10.037 1.00 95.75 401 VAL A O 1
ATOM 3096 N N . LYS A 1 402 ? 8.650 -8.790 11.464 1.00 96.00 402 LYS A N 1
ATOM 3097 C CA . LYS A 1 402 ? 8.767 -9.979 10.609 1.00 96.00 402 LYS A CA 1
ATOM 3098 C C . LYS A 1 402 ? 7.429 -10.679 10.411 1.00 96.00 402 LYS A C 1
ATOM 3100 O O . LYS A 1 402 ? 6.853 -11.202 11.363 1.00 96.00 402 LYS A O 1
ATOM 3105 N N . VAL A 1 403 ? 6.960 -10.707 9.165 1.00 96.81 403 VAL A N 1
ATOM 3106 C CA . VAL A 1 403 ? 5.766 -11.451 8.738 1.00 96.81 403 VAL A CA 1
ATOM 3107 C C . VAL A 1 403 ? 6.202 -12.822 8.230 1.00 96.81 403 VAL A C 1
ATOM 3109 O O . VAL A 1 403 ? 7.179 -12.932 7.487 1.00 96.81 403 VAL A O 1
ATOM 3112 N N . PHE A 1 404 ? 5.490 -13.869 8.639 1.00 92.88 404 PHE A N 1
ATOM 3113 C CA . PHE A 1 404 ? 5.733 -15.251 8.223 1.00 92.88 404 PHE A CA 1
ATOM 3114 C C . PHE A 1 404 ? 4.553 -15.790 7.400 1.00 92.88 404 PHE A C 1
ATOM 3116 O O . PHE A 1 404 ? 3.489 -15.187 7.373 1.00 92.88 404 PHE A O 1
ATOM 3123 N N . GLY A 1 405 ? 4.696 -16.970 6.788 1.00 83.88 405 GLY A N 1
ATOM 3124 C CA . GLY A 1 405 ? 3.714 -17.576 5.869 1.00 83.88 405 GLY A CA 1
ATOM 3125 C C . GLY A 1 405 ? 2.263 -17.784 6.349 1.00 83.88 405 GLY A C 1
ATOM 3126 O O . GLY A 1 405 ? 1.437 -18.187 5.539 1.00 83.88 405 GLY A O 1
ATOM 3127 N N . GLN A 1 406 ? 1.949 -17.541 7.626 1.00 87.50 406 GLN A N 1
ATOM 3128 C CA . GLN A 1 406 ? 0.586 -17.545 8.193 1.00 87.50 406 GLN A CA 1
ATOM 3129 C C . GLN A 1 406 ? 0.190 -16.194 8.826 1.00 87.50 406 GLN A C 1
ATOM 3131 O O . GLN A 1 406 ? -0.900 -16.063 9.373 1.00 87.50 406 GLN A O 1
ATOM 3136 N N . GLY A 1 407 ? 1.077 -15.198 8.786 1.00 94.38 407 GLY A N 1
ATOM 3137 C CA . GLY A 1 407 ? 0.798 -13.844 9.237 1.00 94.38 407 GLY A CA 1
ATOM 3138 C C . GLY A 1 407 ? -0.005 -13.082 8.191 1.00 94.38 407 GLY A C 1
ATOM 3139 O O . GLY A 1 407 ? 0.475 -12.886 7.074 1.00 94.38 407 GLY A O 1
ATOM 3140 N N . ASN A 1 408 ? -1.191 -12.620 8.574 1.00 95.56 408 ASN A N 1
ATOM 3141 C CA . ASN A 1 408 ? -1.971 -11.685 7.772 1.00 95.56 408 ASN A CA 1
ATOM 3142 C C . ASN A 1 408 ? -1.978 -10.314 8.454 1.00 95.56 408 ASN A C 1
ATOM 3144 O O . ASN A 1 408 ? -2.033 -10.232 9.681 1.00 95.56 408 ASN A O 1
ATOM 3148 N N . ILE A 1 409 ? -1.957 -9.249 7.659 1.00 97.81 409 ILE A N 1
ATOM 3149 C CA . ILE A 1 409 ? -2.202 -7.874 8.098 1.00 97.81 409 ILE A CA 1
ATOM 3150 C C . ILE A 1 409 ? -3.314 -7.329 7.211 1.00 97.81 409 ILE A C 1
ATOM 3152 O O . ILE A 1 409 ? -3.156 -7.249 5.990 1.00 97.81 409 ILE A O 1
ATOM 3156 N N . GLU A 1 410 ? -4.448 -7.000 7.813 1.00 95.81 410 GLU A N 1
ATOM 3157 C CA . GLU A 1 410 ? -5.689 -6.753 7.092 1.00 95.81 410 GLU A CA 1
ATOM 3158 C C . GLU A 1 410 ? -6.367 -5.453 7.534 1.00 95.81 410 GLU A C 1
ATOM 3160 O O . GLU A 1 410 ? -6.360 -5.112 8.718 1.00 95.81 410 GLU A O 1
ATOM 3165 N N . HIS A 1 411 ? -7.019 -4.766 6.591 1.00 94.25 411 HIS A N 1
ATOM 3166 C CA . HIS A 1 411 ? -7.897 -3.615 6.853 1.00 94.25 411 HIS A CA 1
ATOM 3167 C C . HIS A 1 411 ? -7.233 -2.434 7.603 1.00 94.25 411 HIS A C 1
ATOM 3169 O O . HIS A 1 411 ? -7.913 -1.673 8.290 1.00 94.25 411 HIS A O 1
ATOM 3175 N N . ALA A 1 412 ? -5.915 -2.257 7.468 1.00 96.31 412 ALA A N 1
ATOM 3176 C CA . ALA A 1 412 ? -5.167 -1.152 8.066 1.00 96.31 412 ALA A CA 1
ATOM 3177 C C . ALA A 1 412 ? -5.047 0.075 7.139 1.00 96.31 412 ALA A C 1
ATOM 3179 O O . ALA A 1 412 ? -4.994 -0.046 5.910 1.00 96.31 412 ALA A O 1
ATOM 3180 N N . VAL A 1 413 ? -4.886 1.265 7.723 1.00 96.06 413 VAL A N 1
ATOM 3181 C CA . VAL A 1 413 ? -4.501 2.488 6.998 1.00 96.06 413 VAL A CA 1
ATOM 3182 C C . VAL A 1 413 ? -3.083 2.347 6.423 1.00 96.06 413 VAL A C 1
ATOM 3184 O O . VAL A 1 413 ? -2.860 2.672 5.255 1.00 96.06 413 VAL A O 1
ATOM 3187 N N . CYS A 1 414 ? -2.135 1.816 7.201 1.00 97.31 414 CYS A N 1
ATOM 3188 C CA . CYS A 1 414 ? -0.785 1.470 6.756 1.00 97.31 414 CYS A CA 1
ATOM 3189 C C . CYS A 1 414 ? -0.297 0.190 7.456 1.00 97.31 414 CYS A C 1
ATOM 3191 O O . CYS A 1 414 ? 0.208 0.245 8.574 1.00 97.31 414 CYS A O 1
ATOM 3193 N N . GLY A 1 415 ? -0.452 -0.968 6.802 1.00 97.44 415 GLY A N 1
ATOM 3194 C CA . GLY A 1 415 ? -0.252 -2.295 7.406 1.00 97.44 415 GLY A CA 1
ATOM 3195 C C . GLY A 1 415 ? 1.083 -2.456 8.137 1.00 97.44 415 GLY A C 1
ATOM 3196 O O . GLY A 1 415 ? 1.113 -2.932 9.270 1.00 97.44 415 GLY A O 1
ATOM 3197 N N . ILE A 1 416 ? 2.172 -1.981 7.530 1.00 98.00 416 ILE A N 1
ATOM 3198 C CA . ILE A 1 416 ? 3.435 -1.697 8.219 1.00 98.00 416 ILE A CA 1
ATOM 3199 C C . ILE A 1 416 ? 3.916 -0.311 7.782 1.00 98.00 416 ILE A C 1
ATOM 3201 O O . ILE A 1 416 ? 4.046 -0.048 6.588 1.00 98.00 416 ILE A O 1
ATOM 3205 N N . ASP A 1 417 ? 4.203 0.561 8.742 1.00 96.19 417 ASP A N 1
ATOM 3206 C CA . ASP A 1 417 ? 4.786 1.889 8.566 1.00 96.19 417 ASP A CA 1
ATOM 3207 C C . ASP A 1 417 ? 6.161 1.950 9.240 1.00 96.19 417 ASP A C 1
ATOM 3209 O O . ASP A 1 417 ? 6.269 2.139 10.453 1.00 96.19 417 ASP A O 1
ATOM 3213 N N . ALA A 1 418 ? 7.220 1.738 8.460 1.00 92.56 418 ALA A N 1
ATOM 3214 C CA . ALA A 1 418 ? 8.591 1.751 8.946 1.00 92.56 418 ALA A CA 1
ATOM 3215 C C . ALA A 1 418 ? 9.254 3.102 8.669 1.00 92.56 418 ALA A C 1
ATOM 3217 O O . ALA A 1 418 ? 9.426 3.496 7.510 1.00 92.56 418 ALA A O 1
ATOM 3218 N N . VAL A 1 419 ? 9.625 3.801 9.745 1.00 82.75 419 VAL A N 1
ATOM 3219 C CA . VAL A 1 419 ? 10.109 5.183 9.691 1.00 82.75 419 VAL A CA 1
ATOM 3220 C C . VAL A 1 419 ? 11.535 5.278 10.228 1.00 82.75 419 VAL A C 1
ATOM 3222 O O . VAL A 1 419 ? 11.864 4.757 11.295 1.00 82.75 419 VAL A O 1
ATOM 3225 N N . GLY A 1 420 ? 12.381 5.988 9.489 1.00 72.62 420 GLY A N 1
ATOM 3226 C CA . GLY A 1 420 ? 13.740 6.324 9.892 1.00 72.62 420 GLY A CA 1
ATOM 3227 C C . GLY A 1 420 ? 14.796 5.284 9.508 1.00 72.62 420 GLY A C 1
ATOM 3228 O O . GLY A 1 420 ? 14.524 4.152 9.099 1.00 72.62 420 GLY A O 1
ATOM 3229 N N . ASN A 1 421 ? 16.046 5.721 9.634 1.00 71.50 421 ASN A N 1
ATOM 3230 C CA . ASN A 1 421 ? 17.217 5.195 8.929 1.00 71.50 421 ASN A CA 1
ATOM 3231 C C . ASN A 1 421 ? 17.679 3.769 9.306 1.00 71.50 421 ASN A C 1
ATOM 3233 O O . ASN A 1 421 ? 18.597 3.253 8.666 1.00 71.50 421 ASN A O 1
ATOM 3237 N N . SER A 1 422 ? 17.098 3.131 10.328 1.00 78.19 422 SER A N 1
ATOM 3238 C CA . SER A 1 422 ? 17.521 1.801 10.808 1.00 78.19 422 SER A CA 1
ATOM 3239 C C . SER A 1 422 ? 16.387 0.826 11.151 1.00 78.19 422 SER A C 1
ATOM 3241 O O . SER A 1 422 ? 16.629 -0.150 11.858 1.00 78.19 422 SER A O 1
ATOM 3243 N N . SER A 1 423 ? 15.162 1.072 10.683 1.00 84.88 423 SER A N 1
ATOM 3244 C CA . SER A 1 423 ? 14.045 0.121 10.807 1.00 84.88 423 SER A CA 1
ATOM 3245 C C . SER A 1 423 ? 14.236 -1.110 9.894 1.00 84.88 423 SER A C 1
ATOM 3247 O O . SER A 1 423 ? 14.718 -0.985 8.765 1.00 84.88 423 SER A O 1
ATOM 3249 N N . GLU A 1 424 ? 13.874 -2.311 10.370 1.00 89.06 424 GLU A N 1
ATOM 3250 C CA . GLU A 1 424 ? 13.942 -3.559 9.582 1.00 89.06 424 GLU A CA 1
ATOM 3251 C C . GLU A 1 424 ? 12.559 -4.200 9.400 1.00 89.06 424 GLU A C 1
ATOM 3253 O O . GLU A 1 424 ? 11.970 -4.731 10.342 1.00 89.06 424 GLU A O 1
ATOM 3258 N N . VAL A 1 425 ? 12.080 -4.248 8.157 1.00 93.94 425 VAL A N 1
ATOM 3259 C CA . VAL A 1 425 ? 10.891 -5.008 7.758 1.00 93.94 425 VAL A CA 1
ATOM 3260 C C . VAL A 1 425 ? 11.299 -6.215 6.923 1.00 93.94 425 VAL A C 1
ATOM 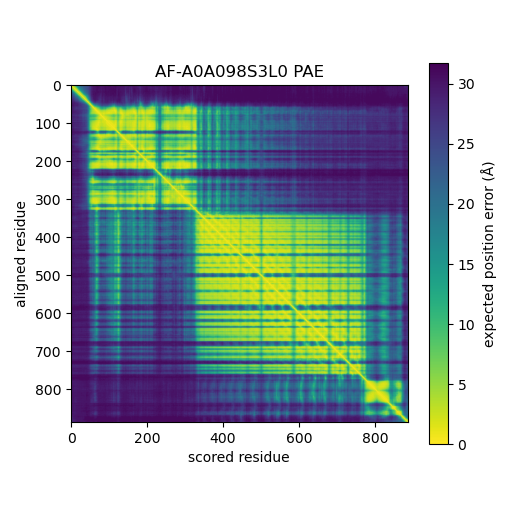3262 O O . VAL A 1 425 ? 11.992 -6.100 5.908 1.00 93.94 425 VAL A O 1
ATOM 3265 N N . THR A 1 426 ? 10.847 -7.399 7.337 1.00 95.00 426 THR A N 1
ATOM 3266 C CA . THR A 1 426 ? 11.033 -8.642 6.580 1.00 95.00 426 THR A CA 1
ATOM 3267 C C . THR A 1 426 ? 9.717 -9.397 6.416 1.00 95.00 426 THR A C 1
ATOM 3269 O O . THR A 1 426 ? 9.117 -9.828 7.394 1.00 95.00 426 THR A O 1
ATOM 3272 N N . ILE A 1 427 ? 9.284 -9.619 5.180 1.00 96.12 427 ILE A N 1
ATOM 3273 C CA . ILE A 1 427 ? 8.109 -10.430 4.844 1.00 96.12 427 ILE A CA 1
ATOM 3274 C C . ILE A 1 427 ? 8.612 -11.742 4.225 1.00 96.12 427 ILE A C 1
ATOM 3276 O O . ILE A 1 427 ? 9.262 -11.720 3.179 1.00 96.12 427 ILE A O 1
ATOM 3280 N N . PHE A 1 428 ? 8.339 -12.872 4.882 1.00 91.06 428 PHE A N 1
ATOM 3281 C CA . PHE A 1 428 ? 8.657 -14.235 4.436 1.00 91.06 428 PHE A CA 1
ATOM 3282 C C . PHE A 1 428 ? 7.364 -15.053 4.305 1.00 91.06 428 PHE A C 1
ATOM 3284 O O . PHE A 1 428 ? 7.047 -15.910 5.138 1.00 91.06 428 PHE A O 1
ATOM 3291 N N . GLY A 1 429 ? 6.612 -14.775 3.242 1.00 86.75 429 GLY A N 1
ATOM 3292 C CA . GLY A 1 429 ? 5.217 -15.182 3.111 1.00 86.75 429 GLY A CA 1
ATOM 3293 C C . GLY A 1 429 ? 4.274 -14.323 3.957 1.00 86.75 429 GLY A C 1
ATOM 3294 O O . GLY A 1 429 ? 4.697 -13.358 4.593 1.00 86.75 429 GLY A O 1
ATOM 3295 N N . GLY A 1 430 ? 2.996 -14.700 3.960 1.00 90.31 430 GLY A N 1
ATOM 3296 C CA . GLY A 1 430 ? 1.923 -13.943 4.602 1.00 90.31 430 GLY A CA 1
ATOM 3297 C C . GLY A 1 430 ? 1.179 -13.039 3.617 1.00 90.31 430 GLY A C 1
ATOM 3298 O O . GLY A 1 430 ? 1.561 -12.927 2.446 1.00 90.31 430 GLY A O 1
ATOM 3299 N N . MET A 1 431 ? 0.096 -12.423 4.086 1.00 95.25 431 MET A N 1
ATOM 3300 C CA . MET A 1 431 ? -0.811 -11.630 3.253 1.00 95.25 431 MET A CA 1
ATOM 3301 C C . MET A 1 431 ? -1.026 -10.226 3.825 1.00 95.25 431 MET A C 1
ATOM 3303 O O . MET A 1 431 ? -1.287 -10.066 5.013 1.00 95.25 431 MET A O 1
ATOM 3307 N N . LEU A 1 432 ? -0.951 -9.207 2.972 1.00 98.00 432 LEU A N 1
ATOM 3308 C CA . LEU A 1 432 ? -1.285 -7.823 3.293 1.00 98.00 432 LEU A CA 1
ATOM 3309 C C . LEU A 1 432 ? -2.528 -7.434 2.481 1.00 98.00 432 LEU A C 1
ATOM 3311 O O . LEU A 1 432 ? -2.421 -6.923 1.366 1.00 98.00 432 LEU A O 1
ATOM 3315 N N . MET A 1 433 ? -3.706 -7.732 3.033 1.00 96.69 433 MET A N 1
ATOM 3316 C CA . MET A 1 433 ? -4.998 -7.659 2.338 1.00 96.69 433 MET A CA 1
ATOM 3317 C C . MET A 1 433 ? -5.806 -6.420 2.742 1.00 96.69 433 MET A C 1
ATOM 3319 O O . MET A 1 433 ? -5.879 -6.072 3.915 1.00 96.69 433 MET A O 1
ATOM 3323 N N . ASN A 1 434 ? -6.467 -5.765 1.789 1.00 96.00 434 ASN A N 1
ATOM 3324 C CA . ASN A 1 434 ? -7.415 -4.669 2.037 1.00 96.00 434 ASN A CA 1
ATOM 3325 C C . ASN A 1 434 ? -6.861 -3.475 2.847 1.00 96.00 434 ASN A C 1
ATOM 3327 O O . ASN A 1 434 ? -7.630 -2.695 3.406 1.00 96.00 434 ASN A O 1
ATOM 3331 N N . ASN A 1 435 ? -5.538 -3.301 2.884 1.00 97.31 435 ASN A N 1
ATOM 3332 C CA . ASN A 1 435 ? -4.888 -2.154 3.515 1.00 97.31 435 ASN A CA 1
ATOM 3333 C C . ASN A 1 435 ? -4.836 -0.965 2.539 1.00 97.31 435 ASN A C 1
ATOM 3335 O O . ASN A 1 435 ? -4.597 -1.160 1.345 1.00 97.31 435 ASN A O 1
ATOM 3339 N N . LYS A 1 436 ? -5.003 0.272 3.023 1.00 96.56 436 LYS A N 1
ATOM 3340 C CA . LYS A 1 436 ? -4.883 1.487 2.186 1.00 96.56 436 LYS A CA 1
ATOM 3341 C C . LYS A 1 436 ? -3.436 1.709 1.728 1.00 96.56 436 LYS A C 1
ATOM 3343 O O . LYS A 1 436 ? -3.194 2.056 0.568 1.00 96.56 436 LYS A O 1
ATOM 3348 N N . ILE A 1 437 ? -2.481 1.451 2.621 1.00 98.12 437 ILE A N 1
ATOM 3349 C CA . ILE A 1 437 ? -1.074 1.205 2.301 1.00 98.12 437 ILE A CA 1
ATOM 3350 C C . ILE A 1 437 ? -0.687 -0.169 2.865 1.00 98.12 437 ILE A C 1
ATOM 3352 O O . ILE A 1 437 ? -0.925 -0.435 4.039 1.00 98.12 437 ILE A O 1
ATOM 3356 N N . GLY A 1 438 ? -0.094 -1.052 2.058 1.00 97.88 438 GLY A N 1
ATOM 3357 C CA . GLY A 1 438 ? 0.400 -2.351 2.541 1.00 97.88 438 GLY A CA 1
ATOM 3358 C C . GLY A 1 438 ? 1.660 -2.204 3.401 1.00 97.88 438 GLY A C 1
ATOM 3359 O O . GLY A 1 438 ? 1.658 -2.532 4.585 1.00 97.88 438 GLY A O 1
ATOM 3360 N N . LEU A 1 439 ? 2.723 -1.669 2.801 1.00 97.69 439 LEU A N 1
ATOM 3361 C CA . LEU A 1 439 ? 4.009 -1.381 3.436 1.00 97.69 439 LEU A CA 1
ATOM 3362 C C . LEU A 1 439 ? 4.482 0.030 3.059 1.00 97.69 439 LEU A C 1
ATOM 3364 O O . LEU A 1 439 ? 4.575 0.348 1.875 1.00 97.69 439 LEU A O 1
ATOM 3368 N N . ARG A 1 440 ? 4.858 0.847 4.044 1.00 96.19 440 ARG A N 1
ATOM 3369 C CA . ARG A 1 440 ? 5.634 2.079 3.858 1.00 96.19 440 ARG A CA 1
ATOM 3370 C C . ARG A 1 440 ? 7.022 1.922 4.476 1.00 96.19 440 ARG A C 1
ATOM 3372 O O . ARG A 1 440 ? 7.156 1.396 5.577 1.00 96.19 440 ARG A O 1
ATOM 3379 N N . VAL A 1 441 ? 8.042 2.371 3.748 1.00 92.75 441 VAL A N 1
ATOM 3380 C CA . VAL A 1 441 ? 9.427 2.494 4.218 1.00 92.75 441 VAL A CA 1
ATOM 3381 C C . VAL A 1 441 ? 9.915 3.893 3.855 1.00 92.75 441 VAL A C 1
ATOM 3383 O O . VAL A 1 441 ? 10.319 4.131 2.712 1.00 92.75 441 VAL A O 1
ATOM 3386 N N . ASP A 1 442 ? 9.887 4.802 4.824 1.00 89.19 442 ASP A N 1
ATOM 3387 C CA . ASP A 1 442 ? 10.320 6.192 4.665 1.00 89.19 442 ASP A CA 1
ATOM 3388 C C . ASP A 1 442 ? 11.595 6.420 5.502 1.00 89.19 442 ASP A C 1
ATOM 3390 O O . ASP A 1 442 ? 11.574 6.310 6.729 1.00 89.19 442 ASP A O 1
ATOM 3394 N N . ALA A 1 443 ? 12.715 6.719 4.837 1.00 81.00 443 ALA A N 1
ATOM 3395 C CA . ALA A 1 443 ? 14.002 7.036 5.466 1.00 81.00 443 ALA A CA 1
ATOM 3396 C C . ALA A 1 443 ? 14.409 8.491 5.180 1.00 81.00 443 ALA A C 1
ATOM 3398 O O . ALA A 1 443 ? 14.211 8.973 4.063 1.00 81.00 443 ALA A O 1
ATOM 3399 N N . ASP A 1 444 ? 14.996 9.166 6.172 1.00 69.12 444 ASP A N 1
ATOM 3400 C CA . ASP A 1 444 ? 15.412 10.574 6.078 1.00 69.12 444 ASP A CA 1
ATOM 3401 C C . ASP A 1 444 ? 16.680 10.750 5.230 1.00 69.12 444 ASP A C 1
ATOM 3403 O O . ASP A 1 444 ? 16.831 11.740 4.514 1.00 69.12 444 ASP A O 1
ATOM 3407 N N . ASP A 1 445 ? 17.588 9.772 5.293 1.00 65.56 445 ASP A N 1
ATOM 3408 C CA . ASP A 1 445 ? 18.831 9.741 4.526 1.00 65.56 445 ASP A CA 1
ATOM 3409 C C . ASP A 1 445 ? 18.849 8.598 3.510 1.00 65.56 445 ASP A C 1
ATOM 3411 O O . ASP A 1 445 ? 18.307 7.510 3.723 1.00 65.56 445 ASP A O 1
ATOM 3415 N N . ALA A 1 446 ? 19.605 8.816 2.432 1.00 57.78 446 ALA A N 1
ATOM 3416 C CA . ALA A 1 446 ? 19.859 7.827 1.394 1.00 57.78 446 ALA A CA 1
ATOM 3417 C C . ALA A 1 446 ? 20.757 6.679 1.893 1.00 57.78 446 ALA A C 1
ATOM 3419 O O . ALA A 1 446 ? 21.921 6.590 1.505 1.00 57.78 446 ALA A O 1
ATOM 3420 N N . ILE A 1 447 ? 20.231 5.793 2.737 1.00 61.62 447 ILE A N 1
ATOM 3421 C CA . ILE A 1 447 ? 20.956 4.707 3.416 1.00 61.62 447 ILE A CA 1
ATOM 3422 C C . ILE A 1 447 ? 20.561 3.333 2.850 1.00 61.62 447 ILE A C 1
ATOM 3424 O O . ILE A 1 447 ? 19.445 3.118 2.374 1.00 61.62 447 ILE A O 1
ATOM 3428 N N . GLY A 1 448 ? 21.509 2.390 2.865 1.00 61.00 448 GLY A N 1
ATOM 3429 C CA . GLY A 1 448 ? 21.265 0.996 2.495 1.00 61.00 448 GLY A CA 1
ATOM 3430 C C . GLY A 1 448 ? 20.498 0.260 3.591 1.00 61.00 448 GLY A C 1
ATOM 3431 O O . GLY A 1 448 ? 21.033 0.057 4.677 1.00 61.00 448 GLY A O 1
ATOM 3432 N N . THR A 1 449 ? 19.269 -0.153 3.295 1.00 67.06 449 THR A N 1
ATOM 3433 C CA . THR A 1 449 ? 18.380 -0.847 4.238 1.00 67.06 449 THR A CA 1
ATOM 3434 C C . THR A 1 449 ? 18.443 -2.369 4.084 1.00 67.06 449 THR A C 1
ATOM 3436 O O . THR A 1 449 ? 18.799 -2.890 3.023 1.00 67.06 449 THR A O 1
ATOM 3439 N N . SER A 1 450 ? 18.075 -3.106 5.137 1.00 72.12 450 SER A N 1
ATOM 3440 C CA . SER A 1 450 ? 17.954 -4.573 5.120 1.00 72.12 450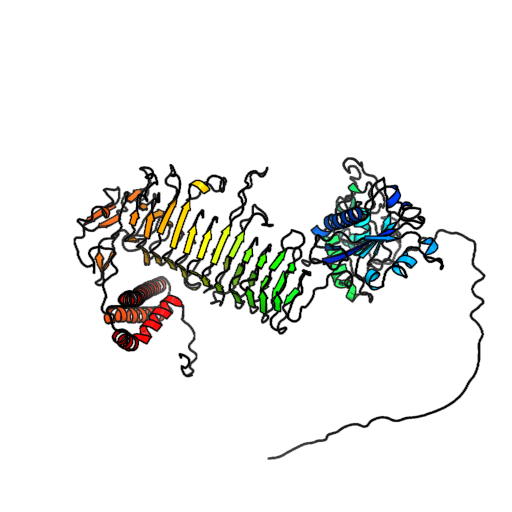 SER A CA 1
ATOM 3441 C C . SER A 1 450 ? 16.583 -5.075 4.634 1.00 72.12 450 SER A C 1
ATOM 3443 O O . SER A 1 450 ? 16.340 -6.283 4.653 1.00 72.12 450 SER A O 1
ATOM 3445 N N . ASN A 1 451 ? 15.705 -4.175 4.174 1.00 87.44 451 ASN A N 1
ATOM 3446 C CA . ASN A 1 451 ? 14.290 -4.446 3.918 1.00 87.44 451 ASN A CA 1
ATOM 3447 C C . ASN A 1 451 ? 14.048 -5.476 2.805 1.00 87.44 451 ASN A C 1
ATOM 3449 O O . ASN A 1 451 ? 14.608 -5.403 1.702 1.00 87.44 451 ASN A O 1
ATOM 3453 N N . GLN A 1 452 ? 13.204 -6.462 3.112 1.00 91.31 452 GLN A N 1
ATOM 3454 C CA . GLN A 1 452 ? 13.073 -7.697 2.339 1.00 91.31 452 GLN A CA 1
ATOM 3455 C C . GLN A 1 452 ? 11.621 -8.178 2.265 1.00 91.31 452 GLN A C 1
ATOM 3457 O O . GLN A 1 452 ? 10.964 -8.371 3.282 1.00 91.31 452 GLN A O 1
ATOM 3462 N N . VAL A 1 453 ? 11.144 -8.435 1.050 1.00 95.19 453 VAL A N 1
ATOM 3463 C CA . VAL A 1 453 ? 9.818 -8.977 0.747 1.00 95.19 453 VAL A CA 1
ATOM 3464 C C . VAL A 1 453 ? 9.996 -10.206 -0.139 1.00 95.19 453 VAL A C 1
ATOM 3466 O O . VAL A 1 453 ? 10.464 -10.113 -1.274 1.00 95.19 453 VAL A O 1
ATOM 3469 N N . PHE A 1 454 ? 9.662 -11.375 0.395 1.00 92.62 454 PHE A N 1
ATOM 3470 C CA . PHE A 1 454 ? 9.757 -12.664 -0.279 1.00 92.62 454 PHE A CA 1
ATOM 3471 C C . PHE A 1 454 ? 8.455 -13.438 -0.078 1.00 92.62 454 PHE A C 1
ATOM 3473 O O . PHE A 1 454 ? 8.024 -13.622 1.058 1.00 92.62 454 PHE A O 1
ATOM 3480 N N . PHE A 1 455 ? 7.860 -13.940 -1.162 1.00 91.19 455 PHE A N 1
ATOM 3481 C CA . PHE A 1 455 ? 6.637 -14.765 -1.131 1.00 91.19 455 PHE A CA 1
ATOM 3482 C C . PHE A 1 455 ? 5.387 -14.093 -0.525 1.00 91.19 455 PHE A C 1
ATOM 3484 O O . PHE A 1 455 ? 4.412 -14.783 -0.236 1.00 91.19 455 PHE A O 1
ATOM 3491 N N . GLY A 1 456 ? 5.398 -12.774 -0.305 1.00 93.88 456 GLY A N 1
ATOM 3492 C CA . GLY A 1 456 ? 4.231 -12.047 0.202 1.00 93.88 456 GLY A CA 1
ATOM 3493 C C . GLY A 1 456 ? 3.125 -11.927 -0.851 1.00 93.88 456 GLY A C 1
ATOM 3494 O O . GLY A 1 456 ? 3.415 -11.798 -2.042 1.00 93.88 456 GLY A O 1
ATOM 3495 N N . ASN A 1 457 ? 1.866 -11.924 -0.414 1.00 96.50 457 ASN A N 1
ATOM 3496 C CA . ASN A 1 457 ? 0.730 -11.520 -1.246 1.00 96.50 457 ASN A CA 1
ATOM 3497 C C . ASN A 1 457 ? 0.183 -10.170 -0.768 1.00 96.50 457 ASN A C 1
ATOM 3499 O O . ASN A 1 457 ? -0.063 -9.993 0.423 1.00 96.50 457 ASN A O 1
ATOM 3503 N N . PHE A 1 458 ? -0.026 -9.238 -1.689 1.00 98.44 458 PHE A N 1
ATOM 3504 C CA . PHE A 1 458 ? -0.630 -7.933 -1.454 1.00 98.44 458 PHE A CA 1
ATOM 3505 C C . PHE A 1 458 ? -1.891 -7.838 -2.315 1.00 98.44 458 PHE A C 1
ATOM 3507 O O . PHE A 1 458 ? -1.812 -7.901 -3.544 1.00 98.44 458 PHE A O 1
ATOM 3514 N N . GLU A 1 459 ? -3.052 -7.714 -1.678 1.00 97.56 459 GLU A N 1
ATOM 3515 C CA . GLU A 1 459 ? -4.339 -7.926 -2.347 1.00 97.56 459 GLU A CA 1
ATOM 3516 C C . GLU A 1 459 ? -5.387 -6.899 -1.912 1.00 97.56 459 GLU A C 1
ATOM 3518 O O . GLU A 1 459 ? -5.461 -6.543 -0.736 1.00 97.56 459 GLU A O 1
ATOM 3523 N N . LEU A 1 460 ? -6.223 -6.441 -2.846 1.00 94.69 460 LEU A N 1
ATOM 3524 C CA . LEU A 1 460 ? -7.478 -5.749 -2.540 1.00 94.69 460 LEU A CA 1
ATOM 3525 C C . LEU A 1 460 ? -8.646 -6.524 -3.138 1.00 94.69 460 LEU A C 1
ATOM 3527 O O . LEU A 1 460 ? -8.613 -6.860 -4.318 1.00 94.69 460 LEU A O 1
ATOM 3531 N N . ASN A 1 461 ? -9.705 -6.714 -2.366 1.00 92.19 461 ASN A N 1
ATOM 3532 C CA . ASN A 1 461 ? -10.976 -7.275 -2.813 1.00 92.19 461 ASN A CA 1
ATOM 3533 C C . ASN A 1 461 ? -12.146 -6.453 -2.242 1.00 92.19 461 ASN A C 1
ATOM 3535 O O . ASN A 1 461 ? -11.941 -5.419 -1.602 1.00 92.19 461 ASN A O 1
ATOM 3539 N N . ASP A 1 462 ? -13.382 -6.882 -2.497 1.00 87.00 462 ASP A N 1
ATOM 3540 C CA . ASP A 1 462 ? -14.607 -6.125 -2.180 1.00 87.00 462 ASP A CA 1
ATOM 3541 C C . ASP A 1 462 ? -14.911 -5.999 -0.671 1.00 87.00 462 ASP A C 1
ATOM 3543 O O . ASP A 1 462 ? -16.000 -5.586 -0.284 1.00 87.00 462 ASP A O 1
ATOM 3547 N N . GLN A 1 463 ? -13.964 -6.348 0.204 1.00 88.56 463 GLN A N 1
ATOM 3548 C CA . GLN A 1 463 ? -13.988 -6.050 1.642 1.00 88.56 463 GLN A CA 1
ATOM 3549 C C . GLN A 1 463 ? -13.032 -4.890 2.015 1.00 88.56 463 GLN A C 1
ATOM 3551 O O . GLN A 1 463 ? -12.756 -4.651 3.189 1.00 88.56 463 GLN A O 1
ATOM 3556 N N . TYR A 1 464 ? -12.511 -4.149 1.029 1.00 90.25 464 TYR A N 1
ATOM 3557 C CA . TYR A 1 464 ? -11.711 -2.941 1.252 1.00 90.25 464 TYR A CA 1
ATOM 3558 C C . TYR A 1 464 ? -12.530 -1.808 1.896 1.00 90.25 464 TYR A C 1
ATOM 3560 O O . TYR A 1 464 ? -13.466 -1.289 1.294 1.00 90.25 464 TYR A O 1
ATOM 3568 N N . LYS A 1 465 ? -12.117 -1.397 3.101 1.00 85.81 465 LYS A N 1
ATOM 3569 C CA . LYS A 1 465 ? -12.812 -0.422 3.967 1.00 85.81 465 LYS A CA 1
ATOM 3570 C C . LYS A 1 465 ? -12.388 1.043 3.788 1.00 85.81 465 LYS A C 1
ATOM 3572 O O . LYS A 1 465 ? -12.980 1.926 4.397 1.00 85.81 465 LYS A O 1
ATOM 3577 N N . GLY A 1 466 ? -11.359 1.320 2.987 1.00 84.50 466 GLY A N 1
ATOM 3578 C CA . GLY A 1 466 ? -10.911 2.694 2.733 1.00 84.50 466 GLY A CA 1
ATOM 3579 C C . GLY A 1 466 ? -11.778 3.422 1.698 1.00 84.50 466 GLY A C 1
ATOM 3580 O O . GLY A 1 466 ? -12.471 2.792 0.898 1.00 84.50 466 GLY A O 1
ATOM 3581 N N . ALA A 1 467 ? -11.693 4.755 1.666 1.00 81.81 467 ALA A N 1
ATOM 3582 C CA . ALA A 1 467 ? -12.445 5.583 0.723 1.00 81.81 467 ALA A CA 1
ATOM 3583 C C . ALA A 1 467 ? -12.186 5.180 -0.745 1.00 81.81 467 ALA A C 1
ATOM 3585 O O . ALA A 1 467 ? -11.047 4.938 -1.155 1.00 81.81 467 ALA A O 1
ATOM 3586 N N . SER A 1 468 ? -13.253 5.092 -1.545 1.00 75.81 468 SER A N 1
ATOM 3587 C CA . SER A 1 468 ? -13.200 4.586 -2.926 1.00 75.81 468 SER A CA 1
ATOM 3588 C C . SER A 1 468 ? -12.614 5.589 -3.925 1.00 75.81 468 SER A C 1
ATOM 3590 O O . SER A 1 468 ? -12.060 5.187 -4.953 1.00 75.81 468 SER A O 1
ATOM 3592 N N . ASP A 1 469 ? -12.686 6.884 -3.619 1.00 77.00 469 ASP A N 1
ATOM 3593 C CA . ASP A 1 469 ? -12.081 7.963 -4.394 1.00 77.00 469 ASP A CA 1
ATOM 3594 C C . ASP A 1 469 ? -10.603 8.206 -4.034 1.00 77.00 469 ASP A C 1
ATOM 3596 O O . ASP A 1 469 ? -9.926 8.980 -4.714 1.00 77.00 469 ASP A O 1
ATOM 3600 N N . GLU A 1 470 ? -10.052 7.513 -3.039 1.00 86.12 470 GLU A N 1
ATOM 3601 C CA . GLU A 1 470 ? -8.613 7.462 -2.786 1.00 86.12 470 GLU A CA 1
ATOM 3602 C C . GLU A 1 470 ? -7.949 6.304 -3.547 1.00 86.12 470 GLU A C 1
ATOM 3604 O O . GLU A 1 470 ? -8.537 5.249 -3.772 1.00 86.12 470 GLU A O 1
ATOM 3609 N N . ARG A 1 471 ? -6.688 6.493 -3.959 1.00 90.69 471 ARG A N 1
ATOM 3610 C CA . ARG A 1 471 ? -5.894 5.476 -4.671 1.00 90.69 471 ARG A CA 1
ATOM 3611 C C . ARG A 1 471 ? -5.005 4.719 -3.668 1.00 90.69 471 ARG A C 1
ATOM 3613 O O . ARG A 1 471 ? -4.128 5.367 -3.096 1.00 90.69 471 ARG A O 1
ATOM 3620 N N . PRO A 1 472 ? -5.186 3.398 -3.459 1.00 95.44 472 PRO A N 1
ATOM 3621 C CA . PRO A 1 472 ? -4.354 2.612 -2.541 1.00 95.44 472 PRO A CA 1
ATOM 3622 C C . PRO A 1 472 ? -2.952 2.314 -3.095 1.00 95.44 472 PRO A C 1
ATOM 3624 O O . PRO A 1 472 ? -2.702 2.434 -4.300 1.00 95.44 472 PRO A O 1
ATOM 3627 N N . TYR A 1 473 ? -2.050 1.866 -2.218 1.00 97.81 473 TYR A N 1
ATOM 3628 C CA . TYR A 1 473 ? -0.663 1.517 -2.549 1.00 97.81 473 TYR A CA 1
ATOM 3629 C C . TYR A 1 473 ? -0.245 0.215 -1.858 1.00 97.81 473 TYR A C 1
ATOM 3631 O O . TYR A 1 473 ? -0.396 0.095 -0.647 1.00 97.81 473 TYR A O 1
ATOM 3639 N N . PHE A 1 474 ? 0.347 -0.748 -2.564 1.00 98.44 474 PHE A N 1
ATOM 3640 C CA . PHE A 1 474 ? 0.837 -1.956 -1.887 1.00 98.44 474 PHE A CA 1
ATOM 3641 C C . PHE A 1 474 ? 2.189 -1.742 -1.202 1.00 98.44 474 PHE A C 1
ATOM 3643 O O . PHE A 1 474 ? 2.334 -2.107 -0.037 1.00 98.44 474 PHE A O 1
ATOM 3650 N N . ILE A 1 475 ? 3.146 -1.092 -1.868 1.00 98.06 475 ILE A N 1
ATOM 3651 C CA . ILE A 1 475 ? 4.425 -0.685 -1.274 1.00 98.06 475 ILE A CA 1
ATOM 3652 C C . ILE A 1 475 ? 4.719 0.783 -1.608 1.00 98.06 475 ILE A C 1
ATOM 3654 O O . ILE A 1 475 ? 4.656 1.191 -2.767 1.00 98.06 475 ILE A O 1
ATOM 3658 N N . VAL A 1 476 ? 5.105 1.565 -0.601 1.00 96.88 476 VAL A N 1
ATOM 3659 C CA . VAL A 1 476 ? 5.637 2.929 -0.726 1.00 96.88 476 VAL A CA 1
ATOM 3660 C C . VAL A 1 476 ? 7.076 2.938 -0.212 1.00 96.88 476 VAL A C 1
ATOM 3662 O O . VAL A 1 476 ? 7.327 2.533 0.921 1.00 96.88 476 VAL A O 1
ATOM 3665 N N . LEU A 1 477 ? 8.020 3.402 -1.033 1.00 93.69 477 LEU A N 1
ATOM 3666 C CA . LEU A 1 477 ? 9.436 3.527 -0.673 1.00 93.69 477 LEU A CA 1
ATOM 3667 C C . LEU A 1 477 ? 9.879 4.984 -0.826 1.00 93.69 477 LEU A C 1
ATOM 3669 O O . LEU A 1 477 ? 9.765 5.540 -1.921 1.00 93.69 477 LEU A O 1
ATOM 3673 N N . ARG A 1 478 ? 10.427 5.591 0.231 1.00 90.88 478 ARG A N 1
ATOM 3674 C CA . ARG A 1 478 ? 11.047 6.925 0.175 1.00 90.88 478 ARG A CA 1
ATOM 3675 C C . ARG A 1 478 ? 12.427 6.940 0.809 1.00 90.88 478 ARG A C 1
ATOM 3677 O O . ARG A 1 478 ? 12.643 6.283 1.827 1.00 90.88 478 ARG A O 1
ATOM 3684 N N . GLY A 1 479 ? 13.358 7.654 0.175 1.00 82.06 479 GLY A N 1
ATOM 3685 C CA . GLY A 1 479 ? 14.736 7.876 0.637 1.00 82.06 479 GLY A CA 1
ATOM 3686 C C . GLY A 1 479 ? 15.638 6.633 0.710 1.00 82.06 479 GLY A C 1
ATOM 3687 O O . GLY A 1 479 ? 16.853 6.750 0.631 1.00 82.06 479 GLY A O 1
ATOM 3688 N N . ASN A 1 480 ? 15.090 5.424 0.827 1.00 78.69 480 ASN A N 1
ATOM 3689 C CA . ASN A 1 480 ? 15.850 4.208 1.104 1.00 78.69 480 ASN A CA 1
ATOM 3690 C C . ASN A 1 480 ? 16.572 3.619 -0.121 1.00 78.69 480 ASN A C 1
ATOM 3692 O O . ASN A 1 480 ? 16.147 3.767 -1.266 1.00 78.69 480 ASN A O 1
ATOM 3696 N N . ARG A 1 481 ? 17.650 2.866 0.122 1.00 78.12 481 ARG A N 1
ATOM 3697 C CA . ARG A 1 481 ? 18.314 2.046 -0.903 1.00 78.12 481 ARG A CA 1
ATOM 3698 C C . ARG A 1 481 ? 18.258 0.563 -0.555 1.00 78.12 481 ARG A C 1
ATOM 3700 O O . ARG A 1 481 ? 18.343 0.177 0.610 1.00 78.12 481 ARG A O 1
ATOM 3707 N N . GLY A 1 482 ? 18.237 -0.275 -1.585 1.00 74.44 482 GLY A N 1
ATOM 3708 C CA . GLY A 1 482 ? 18.545 -1.702 -1.507 1.00 74.44 482 GLY A CA 1
ATOM 3709 C C . GLY A 1 482 ? 17.369 -2.638 -1.230 1.00 74.44 482 GLY A C 1
ATOM 3710 O O . GLY A 1 482 ? 17.592 -3.848 -1.269 1.00 74.44 482 GLY A O 1
ATOM 3711 N N . THR A 1 483 ? 16.156 -2.117 -1.010 1.00 87.00 483 THR A N 1
ATOM 3712 C CA . THR A 1 483 ? 14.940 -2.902 -0.725 1.00 87.00 483 THR A CA 1
ATOM 3713 C C . THR A 1 483 ? 14.726 -4.007 -1.765 1.00 87.00 483 THR A C 1
ATOM 3715 O O . THR A 1 483 ? 14.783 -3.757 -2.973 1.00 87.00 483 THR A O 1
ATOM 3718 N N . ARG A 1 484 ? 14.507 -5.249 -1.310 1.00 89.31 484 ARG A N 1
ATOM 3719 C CA . ARG A 1 484 ? 14.454 -6.452 -2.167 1.00 89.31 484 ARG A CA 1
ATOM 3720 C C . ARG A 1 484 ? 13.059 -7.061 -2.170 1.00 89.31 484 ARG A C 1
ATOM 3722 O O . ARG A 1 484 ? 12.563 -7.412 -1.109 1.00 89.31 484 ARG A O 1
ATOM 3729 N N . ILE A 1 485 ? 12.472 -7.245 -3.349 1.00 93.94 485 ILE A N 1
ATOM 3730 C CA . ILE A 1 485 ? 11.124 -7.795 -3.550 1.00 93.94 485 ILE A CA 1
ATOM 3731 C C . ILE A 1 485 ? 11.230 -8.980 -4.518 1.00 93.94 485 ILE A C 1
ATOM 3733 O O . ILE A 1 485 ? 11.744 -8.806 -5.626 1.00 93.94 485 ILE A O 1
ATOM 3737 N N . ARG A 1 486 ? 10.814 -10.188 -4.104 1.00 90.44 486 ARG A N 1
ATOM 3738 C CA . ARG A 1 486 ? 10.860 -11.409 -4.937 1.00 90.44 486 ARG A CA 1
ATOM 3739 C C . ARG A 1 486 ? 9.701 -12.369 -4.697 1.00 90.44 486 ARG A C 1
ATOM 3741 O O . ARG A 1 486 ? 9.195 -12.456 -3.579 1.00 90.44 486 ARG A O 1
ATOM 3748 N N . TYR A 1 487 ? 9.320 -13.132 -5.724 1.00 90.38 487 TYR A N 1
ATOM 3749 C CA . TYR A 1 487 ? 8.227 -14.116 -5.680 1.00 90.38 487 TYR A CA 1
ATOM 3750 C C . TYR A 1 487 ? 6.922 -13.558 -5.077 1.00 90.38 487 TYR A C 1
ATOM 3752 O O . TYR A 1 487 ? 6.196 -14.275 -4.397 1.00 90.38 487 TYR A O 1
ATOM 3760 N N . THR A 1 488 ? 6.690 -12.252 -5.224 1.00 96.25 488 THR A N 1
ATOM 3761 C CA . THR A 1 488 ? 5.622 -11.507 -4.535 1.00 96.25 488 THR A CA 1
ATOM 3762 C C . THR A 1 488 ? 4.439 -11.304 -5.483 1.00 96.25 488 THR A C 1
ATOM 3764 O O . THR A 1 488 ? 4.638 -11.177 -6.691 1.00 96.25 488 THR A O 1
ATOM 3767 N N . THR A 1 489 ? 3.217 -11.259 -4.961 1.00 97.94 489 THR A N 1
ATOM 3768 C CA . THR A 1 489 ? 2.005 -10.988 -5.752 1.00 97.94 489 THR A CA 1
ATOM 3769 C C . THR A 1 489 ? 1.390 -9.654 -5.343 1.00 97.94 489 THR A C 1
ATOM 3771 O O . THR A 1 489 ? 1.342 -9.336 -4.158 1.00 97.94 489 THR A O 1
ATOM 3774 N N . PHE A 1 490 ? 0.932 -8.885 -6.331 1.00 98.44 490 PHE A N 1
ATOM 3775 C CA . PHE A 1 490 ? 0.254 -7.598 -6.182 1.00 98.44 490 PHE A CA 1
ATOM 3776 C C . PHE A 1 490 ? -1.023 -7.596 -7.038 1.00 98.44 490 PHE A C 1
ATOM 3778 O O . PHE A 1 490 ? -0.920 -7.552 -8.266 1.00 98.44 490 PHE A O 1
ATOM 3785 N N . ALA A 1 491 ? -2.216 -7.642 -6.436 1.00 96.19 491 ALA A N 1
ATOM 3786 C CA . ALA A 1 491 ? -3.477 -7.791 -7.177 1.00 96.19 491 ALA A CA 1
ATOM 3787 C C . ALA A 1 491 ? -4.626 -6.906 -6.652 1.00 96.19 491 ALA A C 1
ATOM 3789 O O . ALA A 1 491 ? -5.006 -6.986 -5.486 1.00 96.19 491 ALA A O 1
ATOM 3790 N N . ASP A 1 492 ? -5.222 -6.086 -7.524 1.00 93.19 492 ASP A N 1
ATOM 3791 C CA . ASP A 1 492 ? -6.463 -5.348 -7.230 1.00 93.19 492 ASP A CA 1
ATOM 3792 C C . ASP A 1 492 ? -7.651 -6.113 -7.835 1.00 93.19 492 ASP A C 1
ATOM 3794 O O . ASP A 1 492 ? -8.024 -5.934 -8.995 1.00 93.19 492 ASP A O 1
ATOM 3798 N N . GLU A 1 493 ? -8.205 -7.031 -7.049 1.00 91.38 493 GLU A N 1
ATOM 3799 C CA . GLU A 1 493 ? -9.291 -7.946 -7.413 1.00 91.38 493 GLU A CA 1
ATOM 3800 C C . GLU A 1 493 ? -10.690 -7.373 -7.138 1.00 91.38 493 GLU A C 1
ATOM 3802 O O . GLU A 1 493 ? -11.686 -8.042 -7.409 1.00 91.38 493 GLU A O 1
ATOM 3807 N N . ARG A 1 494 ? -10.789 -6.121 -6.663 1.00 87.38 494 ARG A N 1
ATOM 3808 C CA . ARG A 1 494 ? -12.076 -5.430 -6.467 1.00 87.38 494 ARG A CA 1
ATOM 3809 C C . ARG A 1 494 ? -12.925 -5.440 -7.742 1.00 87.38 494 ARG A C 1
ATOM 3811 O O . ARG A 1 494 ? -12.394 -5.243 -8.844 1.00 87.38 494 ARG A O 1
ATOM 3818 N N . THR A 1 495 ? -14.235 -5.594 -7.609 1.00 77.88 495 THR A N 1
ATOM 3819 C CA . THR A 1 495 ? -15.177 -5.374 -8.706 1.00 77.88 495 THR A CA 1
ATOM 3820 C C . THR A 1 495 ? -15.353 -3.872 -8.940 1.00 77.88 495 THR A C 1
ATOM 3822 O O . THR A 1 495 ? -15.495 -3.078 -8.012 1.00 77.88 495 THR A O 1
ATOM 3825 N N . ALA A 1 496 ? -15.299 -3.441 -10.203 1.00 61.09 496 ALA A N 1
ATOM 3826 C CA . ALA A 1 496 ? -15.499 -2.036 -10.552 1.00 61.09 496 ALA A CA 1
ATOM 3827 C C . ALA A 1 496 ? -16.989 -1.732 -10.726 1.00 61.09 496 ALA A C 1
ATOM 3829 O O . ALA A 1 496 ? -17.469 -1.530 -11.844 1.00 61.09 496 ALA A O 1
ATOM 3830 N N . ASP A 1 497 ? -17.723 -1.701 -9.614 1.00 57.91 497 ASP A N 1
ATOM 3831 C CA . ASP A 1 497 ? -19.094 -1.206 -9.627 1.00 57.91 497 ASP A CA 1
ATOM 3832 C C . ASP A 1 497 ? -19.117 0.329 -9.731 1.00 57.91 497 ASP A C 1
ATOM 3834 O O . ASP A 1 497 ? -19.186 1.068 -8.750 1.00 57.91 497 ASP A O 1
ATOM 3838 N N . CYS A 1 498 ? -19.057 0.817 -10.968 1.00 61.00 498 CYS A N 1
ATOM 3839 C CA . CYS A 1 498 ? -19.251 2.225 -11.298 1.00 61.00 498 CYS A CA 1
ATOM 3840 C C . CYS A 1 498 ? -20.737 2.661 -11.286 1.00 61.00 498 CYS A C 1
ATOM 3842 O O . CYS A 1 498 ? -21.037 3.752 -11.771 1.00 61.00 498 CYS A O 1
ATOM 3844 N N . SER A 1 499 ? -21.683 1.846 -10.787 1.00 51.50 499 SER A N 1
ATOM 3845 C CA . SER A 1 499 ? -23.115 2.206 -10.729 1.00 51.50 499 SER A CA 1
ATOM 3846 C C . SER A 1 499 ? -23.500 3.101 -9.542 1.00 51.50 499 SER A C 1
ATOM 3848 O O . SER A 1 499 ? -24.654 3.527 -9.446 1.00 51.50 499 SER A O 1
ATOM 3850 N N . ALA A 1 500 ? -22.540 3.435 -8.670 1.00 54.94 500 ALA A N 1
ATOM 3851 C CA . ALA A 1 500 ? -22.724 4.361 -7.555 1.00 54.94 500 ALA A CA 1
ATOM 3852 C C . ALA A 1 500 ? -23.410 5.678 -8.008 1.00 54.94 500 ALA A C 1
ATOM 3854 O O . ALA A 1 500 ? -23.006 6.247 -9.026 1.00 54.94 500 ALA A O 1
ATOM 3855 N N . PRO A 1 501 ? -24.404 6.226 -7.270 1.00 42.88 501 PRO A N 1
ATOM 3856 C CA . PRO A 1 501 ? -25.219 7.365 -7.733 1.00 42.88 501 PRO A CA 1
ATOM 3857 C C . PRO A 1 501 ? -24.467 8.673 -8.040 1.00 42.88 501 PRO A C 1
ATOM 3859 O O . PRO A 1 501 ? -25.038 9.586 -8.632 1.00 42.88 501 PRO A O 1
ATOM 3862 N N . ASN A 1 502 ? -23.203 8.777 -7.626 1.00 51.50 502 ASN A N 1
ATOM 3863 C CA . ASN A 1 502 ? -22.296 9.899 -7.878 1.00 51.50 502 ASN A CA 1
ATOM 3864 C C . ASN A 1 502 ? -21.345 9.674 -9.078 1.00 51.50 502 ASN A C 1
ATOM 3866 O O . ASN A 1 502 ? -20.580 10.576 -9.413 1.00 51.50 502 ASN A O 1
ATOM 3870 N N . GLY A 1 503 ? -21.364 8.495 -9.712 1.00 50.78 503 GLY A N 1
ATOM 3871 C CA . GLY A 1 503 ? -20.473 8.122 -10.818 1.00 50.78 503 GLY A CA 1
ATOM 3872 C C . GLY A 1 503 ? -19.014 7.851 -10.421 1.00 50.78 503 GLY A C 1
ATOM 3873 O O . GLY A 1 503 ? -18.149 7.788 -11.296 1.00 50.78 503 GLY A O 1
ATOM 3874 N N . ALA A 1 504 ? -18.710 7.713 -9.127 1.00 56.66 504 ALA A N 1
ATOM 3875 C CA . ALA A 1 504 ? -17.344 7.531 -8.637 1.00 56.66 504 ALA A CA 1
ATOM 3876 C C . ALA A 1 504 ? -16.888 6.059 -8.721 1.00 56.66 504 ALA A C 1
ATOM 3878 O O . ALA A 1 504 ? -17.083 5.281 -7.790 1.00 56.66 504 ALA A O 1
ATOM 3879 N N . CYS A 1 505 ? -16.239 5.682 -9.828 1.00 67.06 505 CYS A N 1
ATOM 3880 C CA . CYS A 1 505 ? -15.532 4.399 -9.937 1.00 67.06 505 CYS A CA 1
ATOM 3881 C C . CYS A 1 505 ? -14.388 4.299 -8.895 1.00 67.06 505 CYS A C 1
ATOM 3883 O O . CYS A 1 505 ? -13.604 5.249 -8.787 1.00 67.06 505 CYS A O 1
ATOM 3885 N N . PRO A 1 506 ? -14.209 3.158 -8.195 1.00 73.81 506 PRO A N 1
ATOM 3886 C CA . PRO A 1 506 ? -13.103 2.971 -7.253 1.00 73.81 506 PRO A CA 1
ATOM 3887 C C . PRO A 1 506 ? -11.719 3.110 -7.908 1.00 73.81 506 PRO A C 1
ATOM 3889 O O . PRO A 1 506 ? -11.426 2.456 -8.913 1.00 73.81 506 PRO A O 1
ATOM 3892 N N . LYS A 1 507 ? -10.818 3.918 -7.332 1.00 83.00 507 LYS A N 1
ATOM 3893 C CA . LYS A 1 507 ? -9.471 4.103 -7.904 1.00 83.00 507 LYS A CA 1
ATOM 3894 C C . LYS A 1 507 ? -8.603 2.861 -7.687 1.00 83.00 507 LYS A C 1
ATOM 3896 O O . LYS A 1 507 ? -8.280 2.495 -6.554 1.00 83.00 507 LYS A O 1
ATOM 3901 N N . ARG A 1 508 ? -8.174 2.236 -8.791 1.00 86.25 508 ARG A N 1
ATOM 3902 C CA . ARG A 1 508 ? -7.258 1.080 -8.775 1.00 86.25 508 ARG A CA 1
ATOM 3903 C C . ARG A 1 508 ? -5.895 1.438 -8.186 1.00 86.25 508 ARG A C 1
ATOM 3905 O O . ARG A 1 508 ? -5.393 2.544 -8.412 1.00 86.25 508 ARG A O 1
ATOM 3912 N N . ALA A 1 509 ? -5.330 0.491 -7.443 1.00 93.12 509 ALA A N 1
ATOM 3913 C CA . ALA A 1 509 ? -4.108 0.637 -6.664 1.00 93.12 509 ALA A CA 1
ATOM 3914 C C . ALA A 1 509 ? -2.836 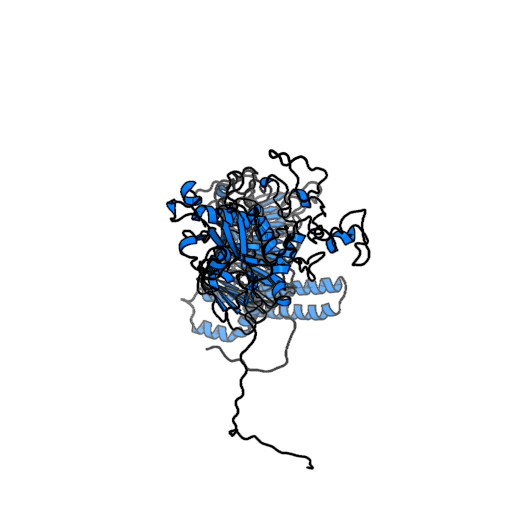0.784 -7.517 1.00 93.12 509 ALA A C 1
ATOM 3916 O O . ALA A 1 509 ? -2.831 0.547 -8.731 1.00 93.12 509 ALA A O 1
ATOM 3917 N N . ILE A 1 510 ? -1.742 1.158 -6.850 1.00 96.25 510 ILE A N 1
ATOM 3918 C CA . ILE A 1 510 ? -0.373 1.107 -7.378 1.00 96.25 510 ILE A CA 1
ATOM 3919 C C . ILE A 1 510 ? 0.411 0.024 -6.629 1.00 96.25 510 ILE A C 1
ATOM 3921 O O . ILE A 1 510 ? 0.344 -0.045 -5.403 1.00 96.25 510 ILE A O 1
ATOM 3925 N N . GLY A 1 511 ? 1.165 -0.807 -7.353 1.00 98.06 511 GLY A N 1
ATOM 3926 C CA . GLY A 1 511 ? 1.962 -1.885 -6.758 1.00 98.06 511 GLY A CA 1
ATOM 3927 C C . GLY A 1 511 ? 3.125 -1.350 -5.924 1.00 98.06 511 GLY A C 1
ATOM 3928 O O . GLY A 1 511 ? 3.126 -1.478 -4.704 1.00 98.06 511 GLY A O 1
ATOM 3929 N N . ILE A 1 512 ? 4.098 -0.708 -6.571 1.00 98.44 512 ILE A N 1
ATOM 3930 C CA . ILE A 1 512 ? 5.235 -0.062 -5.896 1.00 98.44 512 ILE A CA 1
ATOM 3931 C C . ILE A 1 512 ? 5.280 1.422 -6.276 1.00 98.44 512 ILE A C 1
ATOM 3933 O O . ILE A 1 512 ? 5.375 1.741 -7.457 1.00 98.44 512 ILE A O 1
ATOM 3937 N N . ASP A 1 513 ? 5.261 2.325 -5.294 1.00 97.62 513 ASP A N 1
ATOM 3938 C CA . ASP A 1 513 ? 5.548 3.759 -5.451 1.00 97.62 513 ASP A CA 1
ATOM 3939 C C . ASP A 1 513 ? 6.884 4.102 -4.779 1.00 97.62 513 ASP A C 1
ATOM 3941 O O . ASP A 1 513 ? 6.947 4.352 -3.575 1.00 97.62 513 ASP A O 1
ATOM 3945 N N . ALA A 1 514 ? 7.962 4.092 -5.562 1.00 94.75 514 ALA A N 1
ATOM 3946 C CA . ALA A 1 514 ? 9.310 4.417 -5.116 1.00 94.75 514 ALA A CA 1
ATOM 3947 C C . ALA A 1 514 ? 9.681 5.854 -5.507 1.00 94.75 514 ALA A C 1
ATOM 3949 O O . ALA A 1 514 ? 9.708 6.203 -6.689 1.00 94.75 514 ALA A O 1
ATOM 3950 N N . ARG A 1 515 ? 9.997 6.693 -4.519 1.00 92.00 515 ARG A N 1
ATOM 3951 C CA . ARG A 1 515 ? 10.395 8.094 -4.717 1.00 92.00 515 ARG A CA 1
ATOM 3952 C C . ARG A 1 515 ? 11.737 8.325 -4.047 1.00 92.00 515 ARG A C 1
ATOM 3954 O O . ARG A 1 515 ? 11.860 8.119 -2.846 1.00 92.00 515 ARG A O 1
ATOM 3961 N N . GLU A 1 516 ? 12.743 8.724 -4.820 1.00 88.06 516 GLU A N 1
ATOM 3962 C CA . GLU A 1 516 ? 14.104 8.951 -4.304 1.00 88.06 516 GLU A CA 1
ATOM 3963 C C . GLU A 1 516 ? 14.672 7.680 -3.626 1.00 88.06 516 GLU A C 1
ATOM 3965 O O . GLU A 1 516 ? 15.480 7.755 -2.706 1.00 88.06 516 GLU A O 1
ATOM 3970 N N . ALA A 1 517 ? 14.228 6.499 -4.084 1.00 87.56 517 ALA A N 1
ATOM 3971 C CA . ALA A 1 517 ? 14.503 5.208 -3.459 1.00 87.56 517 ALA A CA 1
ATOM 3972 C C . ALA A 1 517 ? 14.877 4.125 -4.488 1.00 87.56 517 ALA A C 1
ATOM 3974 O O . ALA A 1 517 ? 14.144 3.887 -5.451 1.00 87.56 517 ALA A O 1
ATOM 3975 N N . GLY A 1 518 ? 16.023 3.466 -4.288 1.00 84.44 518 GLY A N 1
ATOM 3976 C CA . GLY A 1 518 ? 16.553 2.425 -5.178 1.00 84.44 518 GLY A CA 1
ATOM 3977 C C . GLY A 1 518 ? 16.213 1.015 -4.687 1.00 84.44 518 GLY A C 1
ATOM 3978 O O . GLY A 1 518 ? 16.501 0.680 -3.538 1.00 84.44 518 GLY A O 1
ATOM 3979 N N . PHE A 1 519 ? 15.629 0.171 -5.541 1.00 88.94 519 PHE A N 1
ATOM 3980 C CA . PHE A 1 519 ? 15.076 -1.137 -5.155 1.00 88.94 519 PHE A CA 1
ATOM 3981 C C . PHE A 1 519 ? 15.286 -2.224 -6.223 1.00 88.94 519 PHE A C 1
ATOM 3983 O O . PHE A 1 519 ? 15.525 -1.943 -7.398 1.00 88.94 519 PHE A O 1
ATOM 3990 N N . PHE A 1 520 ? 15.153 -3.488 -5.813 1.00 86.62 520 PHE A N 1
ATOM 3991 C CA . PHE A 1 520 ? 15.276 -4.662 -6.680 1.00 86.62 520 PHE A CA 1
ATOM 3992 C C . PHE A 1 520 ? 13.985 -5.484 -6.645 1.00 86.62 520 PHE A C 1
ATOM 3994 O O . PHE A 1 520 ? 13.736 -6.188 -5.666 1.00 86.62 520 PHE A O 1
ATOM 4001 N N . CYS A 1 521 ? 13.189 -5.431 -7.713 1.00 89.88 521 CYS A N 1
ATOM 4002 C CA . CYS A 1 521 ? 11.973 -6.232 -7.878 1.00 89.88 521 CYS A CA 1
ATOM 4003 C C . CYS A 1 521 ? 12.253 -7.347 -8.890 1.00 89.88 521 CYS A C 1
ATOM 4005 O O . CYS A 1 521 ? 12.471 -7.055 -10.062 1.00 89.88 521 CYS A O 1
ATOM 4007 N N . ARG A 1 522 ? 12.358 -8.609 -8.458 1.00 85.19 522 ARG A N 1
ATOM 4008 C CA . ARG A 1 522 ? 12.820 -9.693 -9.344 1.00 85.19 522 ARG A CA 1
ATOM 4009 C C . ARG A 1 522 ? 12.102 -11.029 -9.131 1.00 85.19 522 ARG A C 1
ATOM 4011 O O . ARG A 1 522 ? 11.420 -11.211 -8.129 1.00 85.19 522 ARG A O 1
ATOM 4018 N N . ALA A 1 523 ? 12.353 -11.984 -10.024 1.00 80.50 523 ALA A N 1
ATOM 4019 C CA . ALA A 1 523 ? 12.078 -13.418 -9.869 1.00 80.50 523 ALA A CA 1
ATOM 4020 C C . ALA A 1 523 ? 10.606 -13.767 -9.573 1.00 80.50 523 ALA A C 1
ATOM 4022 O O . ALA A 1 523 ? 10.197 -13.891 -8.418 1.00 80.50 523 ALA A O 1
ATOM 4023 N N . ASN A 1 524 ? 9.837 -13.952 -10.645 1.00 85.12 524 ASN A N 1
ATOM 4024 C CA . ASN A 1 524 ? 8.430 -14.343 -10.682 1.00 85.12 524 ASN A CA 1
ATOM 4025 C C . ASN A 1 524 ? 7.546 -13.487 -9.752 1.00 85.12 524 ASN A C 1
ATOM 4027 O O . ASN A 1 524 ? 6.653 -14.004 -9.083 1.00 85.12 524 ASN A O 1
ATOM 4031 N N . THR A 1 525 ? 7.816 -12.180 -9.685 1.00 93.50 525 THR A N 1
ATOM 4032 C CA . THR A 1 525 ? 6.949 -11.213 -8.993 1.00 93.50 525 THR A CA 1
ATOM 4033 C C . THR A 1 525 ? 5.852 -10.747 -9.953 1.00 93.50 525 THR A C 1
ATOM 4035 O O . THR A 1 525 ? 6.136 -10.466 -11.117 1.00 93.50 525 THR A O 1
ATOM 4038 N N . THR A 1 526 ? 4.599 -10.693 -9.498 1.00 98.00 526 THR A N 1
ATOM 4039 C CA . THR A 1 526 ? 3.422 -10.496 -10.361 1.00 98.00 526 THR A CA 1
ATOM 4040 C C . THR A 1 526 ? 2.607 -9.262 -9.975 1.00 98.00 526 THR A C 1
ATOM 4042 O O . THR A 1 526 ? 2.402 -8.984 -8.796 1.00 98.00 526 THR A O 1
ATOM 4045 N N . PHE A 1 527 ? 2.132 -8.530 -10.984 1.00 97.94 527 PHE A N 1
ATOM 4046 C CA . PHE A 1 527 ? 1.336 -7.308 -10.869 1.00 97.94 527 PHE A CA 1
ATOM 4047 C C . PHE A 1 527 ? 0.060 -7.460 -11.710 1.00 97.94 527 PHE A C 1
ATOM 4049 O O . PHE A 1 527 ? 0.160 -7.625 -12.928 1.00 97.94 527 PHE A O 1
ATOM 4056 N N . SER A 1 528 ? -1.116 -7.414 -11.079 1.00 93.56 528 SER A N 1
ATOM 4057 C CA . SER A 1 528 ? -2.416 -7.752 -11.682 1.00 93.56 528 SER A CA 1
ATOM 4058 C C . SER A 1 528 ? -3.476 -6.662 -11.472 1.00 93.56 528 SER A C 1
ATOM 4060 O O . SER A 1 528 ? -3.755 -6.275 -10.335 1.00 93.56 528 SER A O 1
ATOM 4062 N N . LYS A 1 529 ? -4.126 -6.226 -12.565 1.00 89.00 529 LYS A N 1
ATOM 4063 C CA . LYS A 1 529 ? -5.323 -5.343 -12.577 1.00 89.00 529 LYS A CA 1
ATOM 4064 C C . LYS A 1 529 ? -5.137 -3.942 -11.961 1.00 89.00 529 LYS A C 1
ATOM 4066 O O . LYS A 1 529 ? -6.118 -3.260 -11.638 1.00 89.00 529 LYS A O 1
ATOM 4071 N N . LEU A 1 530 ? -3.890 -3.500 -11.815 1.00 89.88 530 LEU A N 1
ATOM 4072 C CA . LEU A 1 530 ? -3.498 -2.247 -11.167 1.00 89.88 530 LEU A CA 1
ATOM 4073 C C . LEU A 1 530 ? -3.633 -1.037 -12.102 1.00 89.88 530 LEU A C 1
ATOM 4075 O O . LEU A 1 530 ? -3.601 -1.156 -13.328 1.00 89.88 530 LEU A O 1
ATOM 4079 N N . TYR A 1 531 ? -3.687 0.165 -11.522 1.00 88.56 531 TYR A N 1
ATOM 4080 C CA . TYR A 1 531 ? -3.496 1.394 -12.297 1.00 88.56 531 TYR A CA 1
ATOM 4081 C C . TYR A 1 531 ? -2.047 1.491 -12.806 1.00 88.56 531 TYR A C 1
ATOM 4083 O O . TYR A 1 531 ? -1.808 1.738 -13.987 1.00 88.56 531 TYR A O 1
ATOM 4091 N N . GLN A 1 532 ? -1.081 1.250 -11.914 1.00 91.56 532 GLN A N 1
ATOM 4092 C CA . GLN A 1 532 ? 0.352 1.182 -12.215 1.00 91.56 532 GLN A CA 1
ATOM 4093 C C . GLN A 1 532 ? 0.966 -0.002 -11.462 1.00 91.56 532 GLN A C 1
ATOM 4095 O O . GLN A 1 532 ? 0.804 -0.102 -10.245 1.00 91.56 532 GLN A O 1
ATOM 4100 N N . GLY A 1 533 ? 1.695 -0.880 -12.155 1.00 96.38 533 GLY A N 1
ATOM 4101 C CA . GLY A 1 533 ? 2.470 -1.936 -11.496 1.00 96.38 533 GLY A CA 1
ATOM 4102 C C . GLY A 1 533 ? 3.588 -1.346 -10.636 1.00 96.38 533 GLY A C 1
ATOM 4103 O O . GLY A 1 533 ? 3.630 -1.542 -9.422 1.00 96.38 533 GLY A O 1
ATOM 4104 N N . ILE A 1 534 ? 4.454 -0.549 -11.258 1.00 98.31 534 ILE A N 1
ATOM 4105 C CA . ILE A 1 534 ? 5.556 0.157 -10.598 1.00 98.31 534 ILE A CA 1
ATOM 4106 C C . ILE A 1 534 ? 5.573 1.620 -11.042 1.00 98.31 534 ILE A C 1
ATOM 4108 O O . ILE A 1 534 ? 5.491 1.921 -12.231 1.00 98.31 534 ILE A O 1
ATOM 4112 N N . ARG A 1 535 ? 5.768 2.529 -10.087 1.00 97.12 535 ARG A N 1
ATOM 4113 C CA . ARG A 1 535 ? 6.170 3.917 -10.308 1.00 97.12 535 ARG A CA 1
ATOM 4114 C C . ARG A 1 535 ? 7.491 4.177 -9.585 1.00 97.12 535 ARG A C 1
ATOM 4116 O O . ARG A 1 535 ? 7.555 4.072 -8.366 1.00 97.12 535 ARG A O 1
ATOM 4123 N N . ALA A 1 536 ? 8.524 4.548 -10.332 1.00 94.81 536 ALA A N 1
ATOM 4124 C CA . ALA A 1 536 ? 9.799 5.036 -9.818 1.00 94.81 536 ALA A CA 1
ATOM 4125 C C . ALA A 1 536 ? 9.941 6.529 -10.155 1.00 94.81 536 ALA A C 1
ATOM 4127 O O . ALA A 1 536 ? 9.633 6.942 -11.272 1.00 94.81 536 ALA A O 1
ATOM 4128 N N . SER A 1 537 ? 10.343 7.361 -9.193 1.00 92.81 537 SER A N 1
ATOM 4129 C CA . SER A 1 537 ? 10.453 8.819 -9.373 1.00 92.81 537 SER A CA 1
ATOM 4130 C C . SER A 1 537 ? 11.678 9.421 -8.678 1.00 92.81 537 SER A C 1
ATOM 4132 O O . SER A 1 537 ? 12.068 8.964 -7.605 1.00 92.81 537 SER A O 1
ATOM 4134 N N . ASN A 1 538 ? 12.239 10.486 -9.259 1.00 87.88 538 ASN A N 1
ATOM 4135 C CA . ASN A 1 538 ? 13.308 11.331 -8.703 1.00 87.88 538 ASN A CA 1
ATOM 4136 C C . ASN A 1 538 ? 14.585 10.570 -8.279 1.00 87.88 538 ASN A C 1
ATOM 4138 O O . ASN A 1 538 ? 15.282 10.972 -7.347 1.00 87.88 538 ASN A O 1
ATOM 4142 N N . LEU A 1 539 ? 14.912 9.445 -8.920 1.00 79.69 539 LEU A N 1
ATOM 4143 C CA . LEU A 1 539 ? 16.064 8.642 -8.500 1.00 79.69 539 LEU A CA 1
ATOM 4144 C C . LEU A 1 539 ? 17.382 9.261 -8.992 1.00 79.69 539 LEU A C 1
ATOM 4146 O O . LEU A 1 539 ? 17.749 9.086 -10.150 1.00 79.69 539 LEU A O 1
ATOM 4150 N N . GLY A 1 540 ? 18.098 9.968 -8.118 1.00 68.19 540 GLY A N 1
ATOM 4151 C CA . GLY A 1 540 ? 19.441 10.480 -8.400 1.00 68.19 540 GLY A CA 1
ATOM 4152 C C . GLY A 1 540 ? 20.550 9.433 -8.224 1.00 68.19 540 GLY A C 1
ATOM 4153 O O . GLY A 1 540 ? 20.362 8.408 -7.567 1.00 68.19 540 GLY A O 1
ATOM 4154 N N . ILE A 1 541 ? 21.750 9.736 -8.745 1.00 61.97 541 ILE A N 1
ATOM 4155 C CA . ILE A 1 541 ? 22.938 8.856 -8.666 1.00 6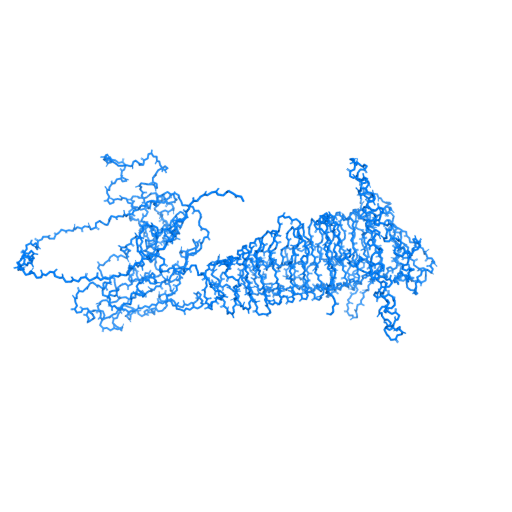1.97 541 ILE A CA 1
ATOM 4156 C C . ILE A 1 541 ? 23.222 8.428 -7.220 1.00 61.97 541 ILE A C 1
ATOM 4158 O O . ILE A 1 541 ? 23.638 7.300 -6.979 1.00 61.97 541 ILE A O 1
ATOM 4162 N N . GLN A 1 542 ? 23.010 9.324 -6.248 1.00 60.94 542 GLN A N 1
ATOM 4163 C CA . GLN A 1 542 ? 23.249 9.012 -4.841 1.00 60.94 542 GLN A CA 1
ATOM 4164 C C . GLN A 1 542 ? 22.285 7.927 -4.357 1.00 60.94 542 GLN A C 1
ATOM 4166 O O . GLN A 1 542 ? 22.734 6.926 -3.818 1.00 60.94 542 GLN A O 1
ATOM 4171 N N . GLN A 1 543 ? 20.986 8.076 -4.608 1.00 65.19 543 GLN A N 1
ATOM 4172 C CA . GLN A 1 543 ? 19.930 7.139 -4.216 1.00 65.19 543 GLN A CA 1
ATOM 4173 C C . GLN A 1 543 ? 20.056 5.757 -4.893 1.00 65.19 543 GLN A C 1
ATOM 4175 O O . GLN A 1 543 ? 19.483 4.778 -4.412 1.00 65.19 543 GLN A O 1
ATOM 4180 N N . GLY A 1 544 ? 20.865 5.638 -5.950 1.00 67.94 544 GLY A N 1
ATOM 4181 C CA . GLY A 1 544 ? 21.281 4.365 -6.530 1.00 67.94 544 GLY A CA 1
ATOM 4182 C C . GLY A 1 544 ? 20.672 4.094 -7.896 1.00 67.94 544 GLY A C 1
ATOM 4183 O O . GLY A 1 544 ? 20.748 4.914 -8.805 1.00 67.94 544 GLY A O 1
ATOM 4184 N N . SER A 1 545 ? 20.127 2.892 -8.042 1.00 77.75 545 SER A N 1
ATOM 4185 C CA . SER A 1 545 ? 19.467 2.395 -9.248 1.00 77.75 545 SER A CA 1
ATOM 4186 C C . SER A 1 545 ? 18.245 1.584 -8.821 1.00 77.75 545 SER A C 1
ATOM 4188 O O . SER A 1 545 ? 18.217 1.062 -7.700 1.00 77.75 545 SER A O 1
ATOM 4190 N N . PHE A 1 546 ? 17.250 1.463 -9.697 1.00 85.19 546 PHE A N 1
ATOM 4191 C CA . PHE A 1 546 ? 16.231 0.426 -9.569 1.00 85.19 546 PHE A CA 1
ATOM 4192 C C . PHE A 1 546 ? 16.410 -0.618 -10.671 1.00 85.19 546 PHE A C 1
ATOM 4194 O O . PHE A 1 546 ? 16.803 -0.289 -11.792 1.00 85.19 546 PHE A O 1
ATOM 4201 N N . ALA A 1 547 ? 16.119 -1.879 -10.355 1.00 83.88 547 ALA A N 1
ATOM 4202 C CA . ALA A 1 547 ? 16.147 -2.951 -11.341 1.00 83.88 547 ALA A CA 1
ATOM 4203 C C . ALA A 1 547 ? 14.931 -3.872 -11.211 1.00 83.88 547 ALA A C 1
ATOM 4205 O O . ALA A 1 547 ? 14.670 -4.420 -10.133 1.00 83.88 547 ALA A O 1
ATOM 4206 N N . VAL A 1 548 ? 14.221 -4.059 -12.325 1.00 88.94 548 VAL A N 1
ATOM 4207 C CA . VAL A 1 548 ? 13.032 -4.914 -12.429 1.00 88.94 548 VAL A CA 1
ATOM 4208 C C . VAL A 1 548 ? 13.329 -6.066 -13.382 1.00 88.94 548 VAL A C 1
ATOM 4210 O O . VAL A 1 548 ? 13.596 -5.807 -14.557 1.00 88.94 548 VAL A O 1
ATOM 4213 N N . SER A 1 549 ? 13.327 -7.321 -12.908 1.00 84.94 549 SER A N 1
ATOM 4214 C CA . SER A 1 549 ? 13.573 -8.446 -13.823 1.00 84.94 549 SER A CA 1
ATOM 4215 C C . SER A 1 549 ? 12.947 -9.803 -13.527 1.00 84.94 549 SER A C 1
ATOM 4217 O O . SER A 1 549 ? 12.935 -10.272 -12.386 1.00 84.94 549 SER A O 1
ATOM 4219 N N . ASN A 1 550 ? 12.500 -10.477 -14.592 1.00 84.81 550 ASN A N 1
ATOM 4220 C CA . ASN A 1 550 ? 11.677 -11.685 -14.516 1.00 84.81 550 ASN A CA 1
ATOM 4221 C C . ASN A 1 550 ? 10.443 -11.452 -13.621 1.00 84.81 550 ASN A C 1
ATOM 4223 O O . ASN A 1 550 ? 10.268 -12.086 -12.579 1.00 84.81 550 ASN A O 1
ATOM 4227 N N . CYS A 1 551 ? 9.621 -10.476 -14.009 1.00 92.62 551 CYS A N 1
ATOM 4228 C CA . CYS A 1 551 ? 8.335 -10.142 -13.399 1.00 92.62 551 CYS A CA 1
ATOM 4229 C C . CYS A 1 551 ? 7.215 -10.171 -14.457 1.00 92.62 551 CYS A C 1
ATOM 4231 O O . CYS A 1 551 ? 7.478 -9.996 -15.647 1.00 92.62 551 CYS A O 1
ATOM 4233 N N . THR A 1 552 ? 5.964 -10.349 -14.024 1.00 97.19 552 THR A N 1
ATOM 4234 C CA . THR A 1 552 ? 4.782 -10.357 -14.909 1.00 97.19 552 THR A CA 1
ATOM 4235 C C . THR A 1 552 ? 3.856 -9.187 -14.591 1.00 97.19 552 THR A C 1
ATOM 4237 O O . THR A 1 552 ? 3.445 -9.013 -13.445 1.00 97.19 552 THR A O 1
ATOM 4240 N N . PHE A 1 553 ? 3.472 -8.421 -15.610 1.00 96.44 553 PHE A N 1
ATOM 4241 C CA . PHE A 1 553 ? 2.560 -7.281 -15.527 1.00 96.44 553 PHE A CA 1
ATOM 4242 C C . PHE A 1 553 ? 1.306 -7.557 -16.362 1.00 96.44 553 PHE A C 1
ATOM 4244 O O . PHE A 1 553 ? 1.268 -7.224 -17.542 1.00 96.44 553 PHE A O 1
ATOM 4251 N N . SER A 1 554 ? 0.273 -8.142 -15.755 1.00 91.25 554 SER A N 1
ATOM 4252 C CA . SER A 1 554 ? -0.960 -8.529 -16.452 1.00 91.25 554 SER A CA 1
ATOM 4253 C C . SER A 1 554 ? -2.113 -7.567 -16.162 1.00 91.25 554 SER A C 1
ATOM 4255 O O . SER A 1 554 ? -2.382 -7.228 -15.008 1.00 91.25 554 SER A O 1
ATOM 4257 N N . LYS A 1 555 ? -2.825 -7.129 -17.207 1.00 85.06 555 LYS A N 1
ATOM 4258 C CA . LYS A 1 555 ? -4.072 -6.337 -17.114 1.00 85.06 555 LYS A CA 1
ATOM 4259 C C . LYS A 1 555 ? -3.935 -4.996 -16.370 1.00 85.06 555 LYS A C 1
ATOM 4261 O O . LYS A 1 555 ? -4.921 -4.466 -15.861 1.00 85.06 555 LYS A O 1
ATOM 4266 N N . ASN A 1 556 ? -2.725 -4.445 -16.292 1.00 87.00 556 ASN A N 1
ATOM 4267 C CA . ASN A 1 556 ? -2.465 -3.144 -15.669 1.00 87.00 556 ASN A CA 1
ATOM 4268 C C . ASN A 1 556 ? -2.610 -2.018 -16.703 1.00 87.00 556 ASN A C 1
ATOM 4270 O O . ASN A 1 556 ? -2.176 -2.183 -17.841 1.00 87.00 556 ASN A O 1
ATOM 4274 N N . THR A 1 557 ? -3.131 -0.851 -16.312 1.00 83.50 557 THR A N 1
ATOM 4275 C CA . THR A 1 557 ? -3.231 0.311 -17.227 1.00 83.50 557 THR A CA 1
ATOM 4276 C C . THR A 1 557 ? -1.855 0.839 -17.641 1.00 83.50 557 THR A C 1
ATOM 4278 O O . THR A 1 557 ? -1.669 1.261 -18.785 1.00 83.50 557 THR A O 1
ATOM 4281 N N . LYS A 1 558 ? -0.868 0.760 -16.738 1.00 89.44 558 LYS A N 1
ATOM 4282 C CA . LYS A 1 558 ? 0.560 0.878 -17.061 1.00 89.44 558 LYS A CA 1
ATOM 4283 C C . LYS A 1 558 ? 1.385 -0.154 -16.288 1.00 89.44 558 LYS A C 1
ATOM 4285 O O . LYS A 1 558 ? 1.102 -0.424 -15.118 1.00 89.44 558 LYS A O 1
ATOM 4290 N N . GLY A 1 559 ? 2.421 -0.709 -16.916 1.00 94.75 559 GLY A N 1
ATOM 4291 C CA . GLY A 1 559 ? 3.334 -1.660 -16.271 1.00 94.75 559 GLY A CA 1
ATOM 4292 C C . GLY A 1 559 ? 4.321 -0.960 -15.334 1.00 94.75 559 GLY A C 1
ATOM 4293 O O . GLY A 1 559 ? 4.151 -0.994 -14.114 1.00 94.75 559 GLY A O 1
ATOM 4294 N N . ILE A 1 560 ? 5.328 -0.296 -15.905 1.00 97.56 560 ILE A N 1
ATOM 4295 C CA . ILE A 1 560 ? 6.375 0.442 -15.183 1.00 97.56 560 ILE A CA 1
ATOM 4296 C C . ILE A 1 560 ? 6.403 1.900 -15.656 1.00 97.56 560 ILE A C 1
ATOM 4298 O O . ILE A 1 560 ? 6.418 2.172 -16.853 1.00 97.56 560 ILE A O 1
ATOM 4302 N N . VAL A 1 561 ? 6.454 2.845 -14.718 1.00 96.19 561 VAL A N 1
ATOM 4303 C CA . VAL A 1 561 ? 6.570 4.285 -14.986 1.00 96.19 561 VAL A CA 1
ATOM 4304 C C . VAL A 1 561 ? 7.801 4.845 -14.273 1.00 96.19 561 VAL A C 1
ATOM 4306 O O . VAL A 1 561 ? 7.850 4.856 -13.047 1.00 96.19 561 VAL A O 1
ATOM 4309 N N . SER A 1 562 ? 8.786 5.318 -15.033 1.00 94.50 562 SER A N 1
ATOM 4310 C CA . SER A 1 562 ? 10.042 5.914 -14.558 1.00 94.50 562 SER A CA 1
ATOM 4311 C C . SER A 1 562 ? 10.029 7.425 -14.800 1.00 94.50 562 SER A C 1
ATOM 4313 O O . SER A 1 562 ? 9.747 7.863 -15.917 1.00 94.50 562 SER A O 1
ATOM 4315 N N . ARG A 1 563 ? 10.300 8.241 -13.771 1.00 93.06 563 ARG A N 1
ATOM 4316 C CA . ARG A 1 563 ? 10.239 9.713 -13.856 1.00 93.06 563 ARG A CA 1
ATOM 4317 C C . ARG A 1 563 ? 11.455 10.377 -13.216 1.00 93.06 563 ARG A C 1
ATOM 4319 O O . ARG A 1 563 ? 11.630 10.294 -12.007 1.00 93.06 563 ARG A O 1
ATOM 4326 N N . PHE A 1 564 ? 12.273 11.075 -14.004 1.00 86.19 564 PHE A N 1
ATOM 4327 C CA . PHE A 1 564 ? 13.504 11.740 -13.542 1.00 86.19 564 PHE A CA 1
ATOM 4328 C C . PHE A 1 564 ? 14.466 10.793 -12.787 1.00 86.19 564 PHE A C 1
ATOM 4330 O O . PHE A 1 564 ? 15.009 11.139 -11.737 1.00 86.19 564 PHE A O 1
ATOM 4337 N N . CYS A 1 565 ? 14.652 9.576 -13.305 1.00 84.00 565 CYS A N 1
ATOM 4338 C CA . CYS A 1 565 ? 15.560 8.571 -12.749 1.00 84.00 565 CYS A CA 1
ATOM 4339 C C . CYS A 1 565 ? 16.869 8.527 -13.555 1.00 84.00 565 CYS A C 1
ATOM 4341 O O . CYS A 1 565 ? 16.843 8.328 -14.767 1.00 84.00 565 CYS A O 1
ATOM 4343 N N . SER A 1 566 ? 18.023 8.687 -12.898 1.00 72.31 566 SER A N 1
ATOM 4344 C CA . SER A 1 566 ? 19.317 8.813 -13.580 1.00 72.31 566 SER A CA 1
ATOM 4345 C C . SER A 1 566 ? 19.820 7.507 -14.191 1.00 72.31 566 SER A C 1
ATOM 4347 O O . SER A 1 566 ? 20.417 7.547 -15.267 1.00 72.31 566 SER A O 1
ATOM 4349 N N . SER A 1 567 ? 19.612 6.368 -13.520 1.00 76.25 567 SER A N 1
ATOM 4350 C CA . SER A 1 567 ? 20.002 5.047 -14.030 1.00 76.25 567 SER A CA 1
ATOM 4351 C C . SER A 1 567 ? 19.101 3.938 -13.498 1.00 76.25 567 SER A C 1
ATOM 4353 O O . SER A 1 567 ? 18.767 3.940 -12.313 1.00 76.25 567 SER A O 1
ATOM 4355 N N . PHE A 1 568 ? 18.707 3.011 -14.373 1.00 81.94 568 PHE A N 1
ATOM 4356 C CA . PHE A 1 568 ? 17.848 1.869 -14.047 1.00 81.94 568 PHE A CA 1
ATOM 4357 C C . PHE A 1 568 ? 17.900 0.772 -15.125 1.00 81.94 568 PHE A C 1
ATOM 4359 O O . PHE A 1 568 ? 18.418 0.978 -16.224 1.00 81.94 568 PHE A O 1
ATOM 4366 N N . GLU A 1 569 ? 17.362 -0.401 -14.792 1.00 83.50 569 GLU A N 1
ATOM 4367 C CA . GLU A 1 569 ? 17.372 -1.612 -15.622 1.00 83.50 569 GLU A CA 1
ATOM 4368 C C . GLU A 1 569 ? 15.989 -2.291 -15.598 1.00 83.50 569 GLU A C 1
ATOM 4370 O O . GLU A 1 569 ? 15.416 -2.510 -14.528 1.00 83.50 569 GLU A O 1
ATOM 4375 N N . ILE A 1 570 ? 15.443 -2.638 -16.765 1.00 88.62 570 ILE A N 1
ATOM 4376 C CA . ILE A 1 570 ? 14.170 -3.365 -16.900 1.00 88.62 570 ILE A CA 1
ATOM 4377 C C . ILE A 1 570 ? 14.399 -4.529 -17.868 1.00 88.62 570 ILE A C 1
ATOM 4379 O O . ILE A 1 570 ? 14.492 -4.305 -19.075 1.00 88.62 570 ILE A O 1
ATOM 4383 N N . GLN A 1 571 ? 14.519 -5.760 -17.363 1.00 84.75 571 GLN A N 1
ATOM 4384 C CA . GLN A 1 571 ? 14.876 -6.910 -18.206 1.00 84.75 571 GLN A CA 1
ATOM 4385 C C . GLN A 1 571 ? 14.084 -8.195 -17.956 1.00 84.75 571 GLN A C 1
ATOM 4387 O O . GLN A 1 571 ? 13.641 -8.445 -16.843 1.00 84.75 571 GLN A O 1
ATOM 4392 N N . ASP A 1 572 ? 13.932 -9.034 -18.978 1.00 82.06 572 ASP A N 1
ATOM 4393 C CA . ASP A 1 572 ? 13.300 -10.363 -18.884 1.00 82.06 572 ASP A CA 1
ATOM 4394 C C . ASP A 1 572 ? 11.843 -10.362 -18.357 1.00 82.06 572 ASP A C 1
ATOM 4396 O O . ASP A 1 572 ? 11.394 -11.349 -17.773 1.00 82.06 572 ASP A O 1
ATOM 4400 N N . ASN A 1 573 ? 11.096 -9.254 -18.471 1.00 90.00 573 ASN A N 1
ATOM 4401 C CA . ASN A 1 573 ? 9.727 -9.147 -17.941 1.00 90.00 573 ASN A CA 1
ATOM 4402 C C . ASN A 1 573 ? 8.660 -9.435 -19.008 1.00 90.00 573 ASN A C 1
ATOM 4404 O O . ASN A 1 573 ? 8.811 -9.052 -20.166 1.00 90.00 573 ASN A O 1
ATOM 4408 N N . LEU A 1 574 ? 7.537 -10.022 -18.588 1.00 94.19 574 LEU A N 1
ATOM 4409 C CA . LEU A 1 574 ? 6.343 -10.204 -19.418 1.00 94.19 574 LEU A CA 1
ATOM 4410 C C . LEU A 1 574 ? 5.313 -9.112 -19.105 1.00 94.19 574 LEU A C 1
ATOM 4412 O O . LEU A 1 574 ? 4.934 -8.931 -17.947 1.00 94.19 574 LEU A O 1
ATOM 4416 N N . PHE A 1 575 ? 4.807 -8.432 -20.130 1.00 95.56 575 PHE A N 1
ATOM 4417 C CA . PHE A 1 575 ? 3.719 -7.461 -20.023 1.00 95.56 575 PHE A CA 1
ATOM 4418 C C . PHE A 1 575 ? 2.529 -7.910 -20.877 1.00 95.56 575 PHE A C 1
ATOM 4420 O O . PHE A 1 575 ? 2.677 -8.111 -22.078 1.00 95.56 575 PHE A O 1
ATOM 4427 N N . GLU A 1 576 ? 1.345 -8.029 -20.275 1.00 90.69 576 GLU A N 1
ATOM 4428 C CA . GLU A 1 576 ? 0.103 -8.429 -20.948 1.00 90.69 576 GLU A CA 1
ATOM 4429 C C . GLU A 1 576 ? -0.938 -7.306 -20.818 1.00 90.69 576 GLU A C 1
ATOM 4431 O O . GLU A 1 576 ? -1.578 -7.138 -19.774 1.00 90.69 576 GLU A O 1
ATOM 4436 N N . MET A 1 577 ? -1.127 -6.523 -21.880 1.00 82.44 577 MET A N 1
ATOM 4437 C CA . MET A 1 577 ? -2.161 -5.485 -21.939 1.00 82.44 577 MET A CA 1
ATOM 4438 C C . MET A 1 577 ? -3.441 -6.065 -22.538 1.00 82.44 577 MET A C 1
ATOM 4440 O O . MET A 1 577 ? -3.428 -6.494 -23.687 1.00 82.44 577 MET A O 1
ATOM 4444 N N . ASN A 1 578 ? -4.555 -6.061 -21.799 1.00 72.69 578 ASN A N 1
ATOM 4445 C CA . ASN A 1 578 ? -5.836 -6.579 -22.290 1.00 72.69 578 ASN A CA 1
ATOM 4446 C C . ASN A 1 578 ? -6.824 -5.446 -22.593 1.00 72.69 578 ASN A C 1
ATOM 4448 O O . ASN A 1 578 ? -7.370 -4.832 -21.677 1.00 72.69 578 ASN A O 1
ATOM 4452 N N . ALA A 1 579 ? -7.085 -5.202 -23.876 1.00 59.75 579 ALA A N 1
ATOM 4453 C CA . ALA A 1 579 ? -7.993 -4.158 -24.327 1.00 59.75 579 ALA A CA 1
ATOM 4454 C C . ALA A 1 579 ? -9.458 -4.404 -23.926 1.00 59.75 579 ALA A C 1
ATOM 4456 O O . ALA A 1 579 ? -10.162 -3.445 -23.603 1.00 59.75 579 ALA A O 1
ATOM 4457 N N . ASP A 1 580 ? -9.896 -5.665 -23.882 1.00 55.72 580 ASP A N 1
ATOM 4458 C CA . ASP A 1 580 ? -11.309 -6.030 -23.700 1.00 55.72 580 ASP A CA 1
ATOM 4459 C C . ASP A 1 580 ? -11.791 -5.865 -22.246 1.00 55.72 580 ASP A C 1
ATOM 4461 O O . ASP A 1 580 ? -12.984 -5.702 -21.998 1.00 55.72 580 ASP A O 1
ATOM 4465 N N . GLU A 1 581 ? -10.869 -5.864 -21.276 1.00 56.25 581 GLU A N 1
ATOM 4466 C CA . GLU A 1 581 ? -11.165 -5.652 -19.849 1.00 56.25 581 GLU A CA 1
ATOM 4467 C C . GLU A 1 581 ? -10.977 -4.192 -19.392 1.00 56.25 581 GLU A C 1
ATOM 4469 O O . GLU A 1 581 ? -11.349 -3.850 -18.273 1.00 56.25 581 GLU A O 1
ATOM 4474 N N . HIS A 1 582 ? -10.475 -3.289 -20.242 1.00 53.53 582 HIS A N 1
ATOM 4475 C CA . HIS A 1 582 ? -10.357 -1.862 -19.908 1.00 53.53 582 HIS A CA 1
ATOM 4476 C C . HIS A 1 582 ? -11.648 -0.997 -19.956 1.00 53.53 582 HIS A C 1
ATOM 4478 O O . HIS A 1 582 ? -11.687 -0.013 -19.208 1.00 53.53 582 HIS A O 1
ATOM 4484 N N . PRO A 1 583 ? -12.689 -1.250 -20.785 1.00 42.28 583 PRO A N 1
ATOM 4485 C CA . PRO A 1 583 ? -13.644 -0.202 -21.184 1.00 42.28 583 PRO A CA 1
ATOM 4486 C C . PRO A 1 583 ? -14.733 0.152 -20.156 1.00 42.28 583 PRO A C 1
ATOM 4488 O O . PRO A 1 583 ? -15.501 1.081 -20.390 1.00 42.28 583 PRO A O 1
ATOM 4491 N N . THR A 1 584 ? -14.825 -0.548 -19.022 1.00 47.00 584 THR A N 1
ATOM 4492 C CA . THR A 1 584 ? -15.775 -0.220 -17.935 1.00 47.00 584 THR A CA 1
ATOM 4493 C C . THR A 1 584 ? -15.112 0.325 -16.668 1.00 47.00 584 THR A C 1
ATOM 4495 O O . THR A 1 584 ? -15.813 0.826 -15.797 1.00 47.00 584 THR A O 1
ATOM 4498 N N . TYR A 1 585 ? -13.781 0.256 -16.555 1.00 51.00 585 TYR A N 1
ATOM 4499 C CA . TYR A 1 585 ? -13.061 0.453 -15.286 1.00 51.00 585 TYR A CA 1
ATOM 4500 C C . TYR A 1 585 ? -12.469 1.865 -15.102 1.00 51.00 585 TYR A C 1
ATOM 4502 O O . TYR A 1 585 ? -12.145 2.247 -13.980 1.00 51.00 585 TYR A O 1
ATOM 4510 N N . PHE A 1 586 ? -12.298 2.641 -16.182 1.00 53.94 586 PHE A N 1
ATOM 4511 C CA . PHE A 1 586 ? -11.447 3.848 -16.190 1.00 53.94 586 PHE A CA 1
ATOM 4512 C C . PHE A 1 586 ? -12.109 5.103 -16.787 1.00 53.94 586 PHE A C 1
ATOM 4514 O O . PHE A 1 586 ? -11.409 6.029 -17.192 1.00 53.94 586 PHE A O 1
ATOM 4521 N N . ASN A 1 587 ? -13.445 5.170 -16.831 1.00 42.84 587 ASN A N 1
ATOM 4522 C CA . ASN A 1 587 ? -14.217 6.133 -17.643 1.00 42.84 587 ASN A CA 1
ATOM 4523 C C . ASN A 1 587 ? -13.981 7.643 -17.390 1.00 42.84 587 ASN A C 1
ATOM 4525 O O . ASN A 1 587 ? -14.477 8.458 -18.164 1.00 42.84 587 ASN A O 1
ATOM 4529 N N . ALA A 1 588 ? -13.210 8.030 -16.366 1.00 44.31 588 ALA A N 1
ATOM 4530 C CA . ALA A 1 588 ? -12.793 9.415 -16.107 1.00 44.31 588 ALA A CA 1
ATOM 4531 C C . ALA A 1 588 ? -11.292 9.701 -16.366 1.00 44.31 588 ALA A C 1
ATOM 4533 O O . ALA A 1 588 ? -10.915 10.861 -16.492 1.00 44.31 588 ALA A O 1
ATOM 4534 N N . GLU A 1 589 ? -10.434 8.677 -16.474 1.00 51.41 589 GLU A N 1
ATOM 4535 C CA . GLU A 1 589 ? -8.984 8.801 -16.752 1.00 51.41 589 GLU A CA 1
ATOM 4536 C C . GLU A 1 589 ? -8.645 8.445 -18.227 1.00 51.41 589 GLU A C 1
ATOM 4538 O O . GLU A 1 589 ? -7.485 8.230 -18.570 1.00 51.41 589 GLU A O 1
ATOM 4543 N N . LEU A 1 590 ? -9.646 8.392 -19.122 1.00 47.44 590 LEU A N 1
ATOM 4544 C CA . LEU A 1 590 ? -9.536 7.883 -20.506 1.00 47.44 590 LEU A CA 1
ATOM 4545 C C . LEU A 1 590 ? -8.582 8.647 -21.451 1.00 47.44 590 LEU A C 1
ATOM 4547 O O . LEU A 1 590 ? -8.297 8.145 -22.534 1.00 47.44 590 LEU A O 1
ATOM 4551 N N . SER A 1 591 ? -8.076 9.826 -21.082 1.00 47.81 591 SER A N 1
ATOM 4552 C CA . SER A 1 591 ? -7.177 10.642 -21.920 1.00 47.81 591 SER A CA 1
ATOM 4553 C C . SER A 1 591 ? -5.682 10.385 -21.654 1.00 47.81 591 SER A C 1
ATOM 4555 O O . SER A 1 591 ? -4.881 11.320 -21.695 1.00 47.81 591 SER A O 1
ATOM 4557 N N . ILE A 1 592 ? -5.309 9.158 -21.284 1.00 61.00 592 ILE A N 1
ATOM 4558 C CA . ILE A 1 592 ? -3.949 8.784 -20.867 1.00 61.00 592 ILE A CA 1
ATOM 4559 C C . ILE A 1 592 ? -3.460 7.613 -21.727 1.00 61.00 592 ILE A C 1
ATOM 4561 O O . ILE A 1 592 ? -4.148 6.596 -21.823 1.00 61.00 592 ILE A O 1
ATOM 4565 N N . ASP A 1 593 ? -2.257 7.732 -22.305 1.00 68.38 593 ASP A N 1
ATOM 4566 C CA . ASP A 1 593 ? -1.620 6.650 -23.069 1.00 68.38 593 ASP A CA 1
ATOM 4567 C C . ASP A 1 593 ? -1.539 5.367 -22.233 1.00 68.38 593 ASP A C 1
ATOM 4569 O O . ASP A 1 593 ? -1.064 5.396 -21.092 1.00 68.38 593 ASP A O 1
ATOM 4573 N N . LYS A 1 594 ? -1.936 4.227 -22.800 1.00 83.25 594 LYS A N 1
ATOM 4574 C CA . LYS A 1 594 ? -1.800 2.924 -22.141 1.00 83.25 594 LYS A CA 1
ATOM 4575 C C . LYS A 1 594 ? -0.441 2.352 -22.538 1.00 83.25 594 LYS A C 1
ATOM 4577 O O . LYS A 1 594 ? -0.147 2.252 -23.726 1.00 83.25 594 LYS A O 1
ATOM 4582 N N . SER A 1 595 ? 0.407 2.012 -21.567 1.00 89.81 595 SER A N 1
ATOM 4583 C CA . SER A 1 595 ? 1.830 1.747 -21.840 1.00 89.81 595 SER A CA 1
ATOM 4584 C C . SER A 1 595 ? 2.433 0.667 -20.943 1.00 89.81 595 SER A C 1
ATOM 4586 O O . SER A 1 595 ? 2.372 0.797 -19.715 1.00 89.81 595 SER A O 1
ATOM 4588 N N . CYS A 1 596 ? 3.102 -0.338 -21.514 1.00 94.50 596 CYS A N 1
ATOM 4589 C CA . CYS A 1 596 ? 3.860 -1.313 -20.721 1.00 94.50 596 CYS A CA 1
ATOM 4590 C C . CYS A 1 596 ? 4.988 -0.625 -19.936 1.00 94.50 596 CYS A C 1
ATOM 4592 O O . CYS A 1 596 ? 5.100 -0.823 -18.725 1.00 94.50 596 CYS A O 1
ATOM 4594 N N . ILE A 1 597 ? 5.764 0.241 -20.597 1.00 97.25 597 ILE A N 1
ATOM 4595 C CA . ILE A 1 597 ? 6.826 1.052 -19.989 1.00 97.25 597 ILE A CA 1
ATOM 4596 C C . ILE A 1 597 ? 6.671 2.528 -20.400 1.00 97.25 597 ILE A C 1
ATOM 4598 O O . ILE A 1 597 ? 6.547 2.855 -21.577 1.00 97.25 597 ILE A O 1
ATOM 4602 N N . GLU A 1 598 ? 6.721 3.438 -19.427 1.00 95.75 598 GLU A N 1
ATOM 4603 C CA . GLU A 1 598 ? 6.806 4.893 -19.619 1.00 95.75 598 GLU A CA 1
ATOM 4604 C C . GLU A 1 598 ? 8.102 5.406 -18.973 1.00 95.75 598 GLU A C 1
ATOM 4606 O O . GLU A 1 598 ? 8.333 5.174 -17.786 1.00 95.75 598 GLU A O 1
ATOM 4611 N N . ILE A 1 599 ? 8.944 6.114 -19.727 1.00 94.94 599 ILE A N 1
ATOM 4612 C CA . ILE A 1 599 ? 10.177 6.749 -19.244 1.00 94.94 599 ILE A CA 1
ATOM 4613 C C . ILE A 1 599 ? 10.098 8.245 -19.546 1.00 94.94 599 ILE A C 1
ATOM 4615 O O . ILE A 1 599 ? 10.066 8.652 -20.707 1.00 94.94 599 ILE A O 1
ATOM 4619 N N . PHE A 1 600 ? 10.086 9.067 -18.499 1.00 92.69 600 PHE A N 1
ATOM 4620 C CA . PHE A 1 600 ? 9.918 10.514 -18.590 1.00 92.69 600 PHE A CA 1
ATOM 4621 C C . PHE A 1 600 ? 11.030 11.270 -17.852 1.00 92.69 600 PHE A C 1
ATOM 4623 O O . PHE A 1 600 ? 11.324 10.991 -16.689 1.00 92.69 600 PHE A O 1
ATOM 4630 N N . GLY A 1 601 ? 11.596 12.294 -18.488 1.00 86.38 601 GLY A N 1
ATOM 4631 C CA . GLY A 1 601 ? 12.634 13.137 -17.890 1.00 86.38 601 GLY A CA 1
ATOM 4632 C C . GLY A 1 601 ? 14.054 12.614 -18.111 1.00 86.38 601 GLY A C 1
ATOM 4633 O O . GLY A 1 601 ? 14.272 11.437 -18.385 1.00 86.38 601 GLY A O 1
ATOM 4634 N N . SER A 1 602 ? 15.022 13.526 -17.985 1.00 78.94 602 SER A N 1
ATOM 4635 C CA . SER A 1 602 ? 16.432 13.286 -18.312 1.00 78.94 602 SER A CA 1
ATOM 4636 C C . SER A 1 602 ? 17.021 12.089 -17.557 1.00 78.94 602 SER A C 1
ATOM 4638 O O . SER A 1 602 ? 17.037 12.075 -16.323 1.00 78.94 602 SER A O 1
ATOM 4640 N N . ALA A 1 603 ? 17.543 11.120 -18.310 1.00 75.12 603 ALA A N 1
ATOM 4641 C CA . ALA A 1 603 ? 18.250 9.949 -17.806 1.00 75.12 603 ALA A CA 1
ATOM 4642 C C . ALA A 1 603 ? 19.730 10.008 -18.217 1.00 75.12 603 ALA A C 1
ATOM 4644 O O . ALA A 1 603 ? 20.077 10.552 -19.265 1.00 75.12 603 ALA A O 1
ATOM 4645 N N . GLN A 1 604 ? 20.619 9.449 -17.394 1.00 68.06 604 GLN A N 1
ATOM 4646 C CA . GLN A 1 604 ? 22.055 9.386 -17.703 1.00 68.06 604 GLN A CA 1
ATOM 4647 C C . GLN A 1 604 ? 22.395 8.128 -18.518 1.00 68.06 604 GLN A C 1
ATOM 4649 O O . GLN A 1 604 ? 23.294 8.171 -19.358 1.00 68.06 604 GLN A O 1
ATOM 4654 N N . GLY A 1 605 ? 21.637 7.049 -18.303 1.00 76.69 605 GLY A N 1
ATOM 4655 C CA . GLY A 1 605 ? 21.664 5.798 -19.061 1.00 76.69 605 GLY A CA 1
ATOM 4656 C C . GLY A 1 605 ? 20.623 4.819 -18.510 1.00 76.69 605 GLY A C 1
ATOM 4657 O O . GLY A 1 605 ? 20.405 4.795 -17.298 1.00 76.69 605 GLY A O 1
ATOM 4658 N N . PHE A 1 606 ? 19.977 4.019 -19.355 1.00 82.38 606 PHE A N 1
ATOM 4659 C CA . PHE A 1 606 ? 19.044 2.966 -18.941 1.00 82.38 606 PHE A CA 1
ATOM 4660 C C . PHE A 1 606 ? 19.034 1.816 -19.947 1.00 82.38 606 PHE A C 1
ATOM 4662 O O . PHE A 1 606 ? 19.172 2.041 -21.145 1.00 82.38 606 PHE A O 1
ATOM 4669 N N . THR A 1 607 ? 18.794 0.591 -19.481 1.00 82.25 607 THR A N 1
ATOM 4670 C CA . THR A 1 607 ? 18.641 -0.573 -20.369 1.00 82.25 607 THR A CA 1
ATOM 4671 C C . THR A 1 607 ? 17.255 -1.195 -20.199 1.00 82.25 607 THR A C 1
ATOM 4673 O O . THR A 1 607 ? 16.875 -1.568 -19.086 1.00 82.25 607 THR A O 1
ATOM 4676 N N . VAL A 1 608 ? 16.513 -1.321 -21.304 1.00 88.25 608 VAL A N 1
ATOM 4677 C CA . VAL A 1 608 ? 15.270 -2.105 -21.405 1.00 88.25 608 VAL A CA 1
ATOM 4678 C C . VAL A 1 608 ? 15.528 -3.282 -22.346 1.00 88.25 608 VAL A C 1
ATOM 4680 O O . VAL A 1 608 ? 15.708 -3.064 -23.545 1.00 88.25 608 VAL A O 1
ATOM 4683 N N . SER A 1 609 ? 15.596 -4.516 -21.834 1.00 84.62 609 SER A N 1
ATOM 4684 C CA . SER A 1 609 ? 16.051 -5.658 -22.647 1.00 84.62 609 SER A CA 1
ATOM 4685 C C . SER A 1 609 ? 15.487 -7.031 -22.294 1.00 84.62 609 SER A C 1
ATOM 4687 O O . SER A 1 609 ? 15.388 -7.366 -21.124 1.00 84.62 609 SER A O 1
ATOM 4689 N N . GLY A 1 610 ? 15.207 -7.884 -23.279 1.00 78.06 610 GLY A N 1
ATOM 4690 C CA . GLY A 1 610 ? 14.693 -9.241 -23.040 1.00 78.06 610 GLY A CA 1
ATOM 4691 C C . GLY A 1 610 ? 13.226 -9.285 -22.602 1.00 78.06 610 GLY A C 1
ATOM 4692 O O . GLY A 1 610 ? 12.753 -10.327 -22.164 1.00 78.06 610 GLY A O 1
ATOM 4693 N N . ASN A 1 611 ? 12.508 -8.159 -22.649 1.00 89.12 611 ASN A N 1
ATOM 4694 C CA . ASN A 1 611 ? 11.109 -8.102 -22.235 1.00 89.12 611 ASN A CA 1
ATOM 4695 C C . ASN A 1 611 ? 10.189 -8.554 -23.377 1.00 89.12 611 ASN A C 1
ATOM 4697 O O . ASN A 1 611 ? 10.431 -8.222 -24.536 1.00 89.12 611 ASN A O 1
ATOM 4701 N N . THR A 1 612 ? 9.096 -9.233 -23.038 1.00 91.00 612 THR A N 1
ATOM 4702 C CA . THR A 1 612 ? 8.031 -9.596 -23.981 1.00 91.00 612 THR A CA 1
ATOM 4703 C C . THR A 1 612 ? 6.801 -8.737 -23.694 1.00 91.00 612 THR A C 1
ATOM 4705 O O . THR A 1 612 ? 6.246 -8.771 -22.593 1.00 91.00 612 THR A O 1
ATOM 4708 N N . PHE A 1 613 ? 6.354 -7.975 -24.686 1.00 93.62 613 PHE A N 1
ATOM 4709 C CA . PHE A 1 613 ? 5.152 -7.146 -24.643 1.00 93.62 613 PHE A CA 1
ATOM 4710 C C . PHE A 1 613 ? 4.054 -7.805 -25.479 1.00 93.62 613 PHE A C 1
ATOM 4712 O O . PHE A 1 613 ? 4.256 -8.061 -26.662 1.00 93.62 613 PHE A O 1
ATOM 4719 N N . VAL A 1 614 ? 2.892 -8.078 -24.885 1.00 88.25 614 VAL A N 1
ATOM 4720 C CA . VAL A 1 614 ? 1.770 -8.758 -25.544 1.00 88.25 614 VAL A CA 1
ATOM 4721 C C . VAL A 1 614 ? 0.506 -7.917 -25.418 1.00 88.25 614 VAL A C 1
ATOM 4723 O O . VAL A 1 614 ? 0.061 -7.614 -24.307 1.00 88.25 614 VAL A O 1
ATOM 4726 N N . ARG A 1 615 ? -0.120 -7.591 -26.554 1.00 83.50 615 ARG A N 1
ATOM 4727 C CA . ARG A 1 615 ? -1.466 -7.003 -26.585 1.00 83.50 615 ARG A CA 1
ATOM 4728 C C . ARG A 1 615 ? -2.515 -8.096 -26.800 1.00 83.50 615 ARG A C 1
ATOM 4730 O O . ARG A 1 615 ? -2.414 -8.902 -27.721 1.00 83.50 615 ARG A O 1
ATOM 4737 N N . LEU A 1 616 ? -3.545 -8.097 -25.963 1.00 77.75 616 LEU A N 1
ATOM 4738 C CA . LEU A 1 616 ? -4.686 -9.007 -26.004 1.00 77.75 616 LEU A CA 1
ATOM 4739 C C . LEU A 1 616 ? -5.977 -8.218 -26.271 1.00 77.75 616 LEU A C 1
ATOM 4741 O O . LEU A 1 616 ? -6.120 -7.080 -25.821 1.00 77.75 616 LEU A O 1
ATOM 4745 N N . GLY A 1 617 ? -6.926 -8.840 -26.972 1.00 69.38 617 GLY A N 1
ATOM 4746 C CA . GLY A 1 617 ? -8.251 -8.275 -27.250 1.00 69.38 617 GLY A CA 1
ATOM 4747 C C . GLY A 1 617 ? -8.343 -7.410 -28.513 1.00 69.38 617 GLY A C 1
ATOM 4748 O O . GLY A 1 617 ? -7.464 -7.438 -29.385 1.00 69.38 617 GLY A O 1
ATOM 4749 N N . ALA A 1 618 ? -9.434 -6.653 -28.626 1.00 61.97 618 ALA A N 1
ATOM 4750 C CA . ALA A 1 618 ? -9.732 -5.773 -29.753 1.00 61.97 618 ALA A CA 1
ATOM 4751 C C . ALA A 1 618 ? -8.748 -4.591 -29.883 1.00 61.97 618 ALA A C 1
ATOM 4753 O O . ALA A 1 618 ? -8.028 -4.238 -28.949 1.00 61.97 618 ALA A O 1
ATOM 4754 N N . LEU A 1 619 ? -8.702 -3.998 -31.075 1.00 60.16 619 LEU A N 1
ATOM 4755 C CA . LEU A 1 619 ? -7.808 -2.890 -31.426 1.00 60.16 619 LEU A CA 1
ATOM 4756 C C . LEU A 1 619 ? -8.390 -1.533 -31.013 1.00 60.16 619 LEU A C 1
ATOM 4758 O O . LEU A 1 619 ? -9.607 -1.348 -31.038 1.00 60.16 619 LEU A O 1
ATOM 4762 N N . SER A 1 620 ? -7.518 -0.575 -30.699 1.00 64.94 620 SER A N 1
ATOM 4763 C CA . SER A 1 620 ? -7.863 0.849 -30.732 1.00 64.94 620 SER A CA 1
ATOM 4764 C C . SER A 1 620 ? -7.990 1.336 -32.179 1.00 64.94 620 SER A C 1
ATOM 4766 O O . SER A 1 620 ? -7.252 0.881 -33.051 1.00 64.94 620 SER A O 1
ATOM 4768 N N . GLU A 1 621 ? -8.869 2.307 -32.437 1.00 60.41 621 GLU A N 1
ATOM 4769 C CA . GLU A 1 621 ? -8.869 3.056 -33.706 1.00 60.41 621 GLU A CA 1
ATOM 4770 C C . GLU A 1 621 ? -7.739 4.116 -33.739 1.00 60.41 621 GLU A C 1
ATOM 4772 O O . GLU A 1 621 ? -7.305 4.521 -34.817 1.00 60.41 621 GLU A O 1
ATOM 4777 N N . ASP A 1 622 ? -7.205 4.493 -32.565 1.00 67.88 622 ASP A N 1
ATOM 4778 C CA . ASP A 1 622 ? -6.294 5.632 -32.342 1.00 67.88 622 ASP A CA 1
ATOM 4779 C C . ASP A 1 622 ? -4.853 5.228 -31.921 1.00 67.88 622 ASP A C 1
ATOM 4781 O O . ASP A 1 622 ? -4.158 6.018 -31.282 1.00 67.88 622 ASP A O 1
ATOM 4785 N N . CYS A 1 623 ? -4.398 3.997 -32.203 1.00 73.94 623 CYS A N 1
ATOM 4786 C CA . CYS A 1 623 ? -3.040 3.495 -31.878 1.00 73.94 623 CYS A CA 1
ATOM 4787 C C . CYS A 1 623 ? -2.581 3.775 -30.420 1.00 73.94 623 CYS A C 1
ATOM 4789 O O . CYS A 1 623 ? -1.502 4.311 -30.169 1.00 73.94 623 CYS A O 1
ATOM 4791 N N . SER A 1 624 ? -3.430 3.464 -29.439 1.00 77.00 624 SER A N 1
ATOM 4792 C CA . SER A 1 624 ? -3.323 3.945 -28.051 1.00 77.00 624 SER A CA 1
ATOM 4793 C C . SER A 1 624 ? -2.576 3.005 -27.092 1.00 77.00 624 SER A C 1
ATOM 4795 O O . SER A 1 624 ? -2.465 3.324 -25.902 1.00 77.00 624 SER A O 1
ATOM 4797 N N . TYR A 1 625 ? -2.121 1.840 -27.571 1.00 82.75 625 TYR A N 1
ATOM 4798 C CA . TYR A 1 625 ? -1.422 0.818 -26.780 1.00 82.75 625 TYR A CA 1
ATOM 4799 C C . TYR A 1 625 ? 0.071 0.738 -27.139 1.00 82.75 625 TYR A C 1
ATOM 4801 O O . TYR A 1 625 ? 0.455 0.182 -28.172 1.00 82.75 625 TYR A O 1
ATOM 4809 N N . TYR A 1 626 ? 0.912 1.253 -26.242 1.00 89.19 626 TYR A N 1
ATOM 4810 C CA . TYR A 1 626 ? 2.357 1.397 -26.428 1.00 89.19 626 TYR A CA 1
ATOM 4811 C C . TYR A 1 626 ? 3.160 0.333 -25.665 1.00 89.19 626 TYR A C 1
ATOM 4813 O O . TYR A 1 626 ? 2.881 0.051 -24.498 1.00 89.19 626 TYR A O 1
ATOM 4821 N N . GLY A 1 627 ? 4.216 -0.202 -26.281 1.00 93.00 627 GLY A N 1
ATOM 4822 C CA . GLY A 1 627 ? 5.215 -1.023 -25.594 1.00 93.00 627 GLY A CA 1
ATOM 4823 C C . GLY A 1 627 ? 6.066 -0.156 -24.667 1.00 93.00 627 GLY A C 1
ATOM 4824 O O . GLY A 1 627 ? 5.835 -0.126 -23.457 1.00 93.00 627 GLY A O 1
ATOM 4825 N N . THR A 1 628 ? 6.988 0.625 -25.234 1.00 95.81 628 THR A N 1
ATOM 4826 C CA . THR A 1 628 ? 7.783 1.603 -24.470 1.00 95.81 628 THR A CA 1
ATOM 4827 C C . THR A 1 628 ? 7.599 3.020 -25.003 1.00 95.81 628 THR A C 1
ATOM 4829 O O . THR A 1 628 ? 7.769 3.262 -26.194 1.00 95.81 628 THR A O 1
ATOM 4832 N N . ILE A 1 629 ? 7.317 3.979 -24.116 1.00 93.88 629 ILE A N 1
ATOM 4833 C CA . ILE A 1 629 ? 7.310 5.418 -24.423 1.00 93.88 629 ILE A CA 1
ATOM 4834 C C . ILE A 1 629 ? 8.502 6.085 -23.733 1.00 93.88 629 ILE A C 1
ATOM 4836 O O . ILE A 1 629 ? 8.610 6.040 -22.508 1.00 93.88 629 ILE A O 1
ATOM 4840 N N . CYS A 1 630 ? 9.355 6.769 -24.494 1.00 93.44 630 CYS A N 1
ATOM 4841 C CA . CYS A 1 630 ? 10.415 7.640 -23.986 1.00 93.44 630 CYS A CA 1
ATOM 4842 C C . CYS A 1 630 ? 10.056 9.110 -24.238 1.00 93.44 630 CYS A C 1
ATOM 4844 O O . CYS A 1 630 ? 9.654 9.482 -25.338 1.00 93.44 630 CYS A O 1
ATOM 4846 N N . THR A 1 631 ? 10.155 9.957 -23.213 1.00 91.81 631 THR A N 1
ATOM 4847 C CA . THR A 1 631 ? 9.761 11.372 -23.275 1.00 91.81 631 THR A CA 1
ATOM 4848 C C . THR A 1 631 ? 10.780 12.253 -22.553 1.00 91.81 631 THR A C 1
ATOM 4850 O O . THR A 1 631 ? 10.987 12.103 -21.350 1.00 91.81 631 THR A O 1
ATOM 4853 N N . VAL A 1 632 ? 11.391 13.202 -23.272 1.00 88.88 632 VAL A N 1
ATOM 4854 C CA . VAL A 1 632 ? 12.472 14.088 -22.780 1.00 88.88 632 VAL A CA 1
ATOM 4855 C C . VAL A 1 632 ? 13.598 13.371 -22.006 1.00 88.88 632 VAL A C 1
ATOM 4857 O O . VAL A 1 632 ? 14.128 13.914 -21.033 1.00 88.88 632 VAL A O 1
ATOM 4860 N N . THR A 1 633 ? 14.001 12.162 -22.421 1.00 86.69 633 THR A N 1
ATOM 4861 C CA . THR A 1 633 ? 15.095 11.418 -21.758 1.00 86.69 633 THR A CA 1
ATOM 4862 C C . THR A 1 633 ? 16.475 12.030 -21.996 1.00 86.69 633 THR A C 1
ATOM 4864 O O . THR A 1 633 ? 17.428 11.671 -21.305 1.00 86.69 633 THR A O 1
ATOM 4867 N N . GLY A 1 634 ? 16.590 12.955 -22.955 1.00 81.00 634 GLY A N 1
ATOM 4868 C CA . GLY A 1 634 ? 17.818 13.662 -23.296 1.00 81.00 634 GLY A CA 1
ATOM 4869 C C . GLY A 1 634 ? 18.902 12.779 -23.918 1.00 81.00 634 GLY A C 1
ATOM 4870 O O . GLY A 1 634 ? 18.697 11.609 -24.239 1.00 81.00 634 GLY A O 1
ATOM 4871 N N . HIS A 1 635 ? 20.088 13.366 -24.069 1.00 70.44 635 HIS A N 1
ATOM 4872 C CA . HIS A 1 635 ? 21.276 12.765 -24.689 1.00 70.44 635 HIS A CA 1
ATOM 4873 C C . HIS A 1 635 ? 22.018 11.797 -23.745 1.00 70.44 635 HIS A C 1
ATOM 4875 O O . HIS A 1 635 ? 23.245 11.841 -23.651 1.00 70.44 635 HIS A O 1
ATOM 4881 N N . GLY A 1 636 ? 21.271 10.979 -22.994 1.00 57.78 636 GLY A N 1
ATOM 4882 C CA . GLY A 1 636 ? 21.829 9.962 -22.102 1.00 57.78 636 GLY A CA 1
ATOM 4883 C C . GLY A 1 636 ? 22.730 9.002 -22.876 1.00 57.78 636 GLY A C 1
ATOM 4884 O O . GLY A 1 636 ? 22.419 8.611 -24.000 1.00 57.78 636 GLY A O 1
ATOM 4885 N N . LEU A 1 637 ? 23.874 8.672 -22.283 1.00 52.50 637 LEU A N 1
ATOM 4886 C CA . LEU A 1 637 ? 25.005 8.047 -22.977 1.00 52.50 637 LEU A CA 1
ATOM 4887 C C . LEU A 1 637 ? 24.825 6.532 -23.170 1.00 52.50 637 LEU A C 1
ATOM 4889 O O . LEU A 1 637 ? 25.542 5.932 -23.964 1.00 52.50 637 LEU A O 1
ATOM 4893 N N . ASP A 1 638 ? 23.894 5.932 -22.424 1.00 58.66 638 ASP A N 1
ATOM 4894 C CA . ASP A 1 638 ? 23.651 4.484 -22.315 1.00 58.66 638 ASP A CA 1
ATOM 4895 C C . ASP A 1 638 ? 22.129 4.193 -22.366 1.00 58.66 638 ASP A C 1
ATOM 4897 O O . ASP A 1 638 ? 21.634 3.349 -21.629 1.00 58.66 638 ASP A O 1
ATOM 4901 N N . ASN A 1 639 ? 21.350 4.967 -23.139 1.00 82.81 639 ASN A N 1
ATOM 4902 C CA . ASN A 1 639 ? 19.888 4.818 -23.264 1.00 82.81 639 ASN A CA 1
ATOM 4903 C C . ASN A 1 639 ? 19.541 3.753 -24.331 1.00 82.81 639 ASN A C 1
ATOM 4905 O O . ASN A 1 639 ? 19.322 4.081 -25.498 1.00 82.81 639 ASN A O 1
ATOM 4909 N N . GLU A 1 640 ? 19.502 2.479 -23.942 1.00 85.88 640 GLU A N 1
ATOM 4910 C CA . GLU A 1 640 ? 19.358 1.324 -24.842 1.00 85.88 640 GLU A CA 1
ATOM 4911 C C . GLU A 1 640 ? 18.012 0.595 -24.656 1.00 85.88 640 GLU A C 1
ATOM 4913 O O . GLU A 1 640 ? 17.662 0.176 -23.549 1.00 85.88 640 GLU A O 1
ATOM 4918 N N . ILE A 1 641 ? 17.282 0.362 -25.755 1.00 91.56 641 ILE A N 1
ATOM 4919 C CA . ILE A 1 641 ? 16.136 -0.561 -25.805 1.00 91.56 641 ILE A CA 1
ATOM 4920 C C . ILE A 1 641 ? 16.476 -1.696 -26.775 1.00 91.56 641 ILE A C 1
ATOM 4922 O O . ILE A 1 641 ? 16.527 -1.487 -27.992 1.00 91.56 641 ILE A O 1
ATOM 4926 N N . ILE A 1 642 ? 16.776 -2.880 -26.228 1.00 85.31 642 ILE A N 1
ATOM 4927 C CA . ILE A 1 642 ? 17.491 -3.937 -26.954 1.00 85.31 642 ILE A CA 1
ATOM 4928 C C . ILE A 1 642 ? 16.991 -5.369 -26.701 1.00 85.31 642 ILE A C 1
ATOM 4930 O O . ILE A 1 642 ? 16.901 -5.794 -25.557 1.00 85.31 642 ILE A O 1
ATOM 4934 N N . ASN A 1 643 ? 16.771 -6.161 -27.758 1.00 82.56 643 ASN A N 1
ATOM 4935 C CA . ASN A 1 643 ? 16.267 -7.548 -27.674 1.00 82.56 643 ASN A CA 1
ATOM 4936 C C . ASN A 1 643 ? 14.915 -7.669 -26.940 1.00 82.56 643 ASN A C 1
ATOM 4938 O O . ASN A 1 643 ? 14.805 -8.465 -26.013 1.00 82.56 643 ASN A O 1
ATOM 4942 N N . ASN A 1 644 ? 13.908 -6.859 -27.275 1.00 87.62 644 ASN A N 1
ATOM 4943 C CA . ASN A 1 644 ? 12.554 -7.020 -26.727 1.00 87.62 644 ASN A CA 1
ATOM 4944 C C . ASN A 1 644 ? 11.574 -7.474 -27.817 1.00 87.62 644 ASN A C 1
ATOM 4946 O O . ASN A 1 644 ? 11.671 -7.015 -28.958 1.00 87.62 644 ASN A O 1
ATOM 4950 N N . ASP A 1 645 ? 10.614 -8.318 -27.443 1.00 88.94 645 ASP A N 1
ATOM 4951 C CA . ASP A 1 645 ? 9.587 -8.852 -28.340 1.00 88.94 645 ASP A CA 1
ATOM 4952 C C . ASP A 1 645 ? 8.296 -8.036 -28.191 1.00 88.94 645 ASP A C 1
ATOM 4954 O O . ASP A 1 645 ? 7.792 -7.861 -27.080 1.00 88.94 645 ASP A O 1
ATOM 4958 N N . TYR A 1 646 ? 7.716 -7.570 -29.294 1.00 90.88 646 TYR A N 1
ATOM 4959 C CA . TYR A 1 646 ? 6.486 -6.777 -29.313 1.00 90.88 646 TYR A CA 1
ATOM 4960 C C . TYR A 1 646 ? 5.414 -7.522 -30.112 1.00 90.88 646 TYR A C 1
ATOM 4962 O O . TYR A 1 646 ? 5.339 -7.419 -31.333 1.00 90.88 646 TYR A O 1
ATOM 4970 N N . VAL A 1 647 ? 4.582 -8.291 -29.413 1.00 86.19 647 VAL A N 1
ATOM 4971 C CA . VAL A 1 647 ? 3.581 -9.199 -29.984 1.00 86.19 647 VAL A CA 1
ATOM 4972 C C . VAL A 1 647 ? 2.230 -8.489 -30.110 1.00 86.19 647 VAL A C 1
ATOM 4974 O O . VAL A 1 647 ? 1.545 -8.236 -29.113 1.00 86.19 647 VAL A O 1
ATOM 4977 N N . SER A 1 648 ? 1.845 -8.167 -31.349 1.00 80.00 648 SER A N 1
ATOM 4978 C CA . SER A 1 648 ? 0.607 -7.451 -31.713 1.00 80.00 648 SER A CA 1
ATOM 4979 C C . SER A 1 648 ? 0.377 -6.109 -30.999 1.00 80.00 648 SER A C 1
ATOM 4981 O O . SER A 1 648 ? -0.767 -5.653 -30.892 1.00 80.00 648 SER A O 1
ATOM 4983 N N . MET A 1 649 ? 1.443 -5.469 -30.512 1.00 84.12 649 MET A N 1
ATOM 4984 C CA . MET A 1 649 ? 1.398 -4.099 -29.990 1.00 84.12 649 MET A CA 1
ATOM 4985 C C . MET A 1 649 ? 1.010 -3.115 -31.103 1.00 84.12 649 MET A C 1
ATOM 4987 O O . MET A 1 649 ? 1.348 -3.331 -32.261 1.00 84.12 649 MET A O 1
ATOM 4991 N N . GLU A 1 650 ? 0.302 -2.034 -30.763 1.00 82.31 650 GLU A N 1
ATOM 4992 C CA . GLU A 1 650 ? -0.074 -1.013 -31.755 1.00 82.31 650 GLU A CA 1
ATOM 4993 C C . GLU A 1 650 ? 1.107 -0.084 -32.045 1.00 82.31 650 GLU A C 1
ATOM 4995 O O . GLU A 1 650 ? 1.436 0.153 -33.202 1.00 82.31 650 GLU A O 1
ATOM 5000 N N . VAL A 1 651 ? 1.789 0.389 -30.999 1.00 86.94 651 VAL A N 1
ATOM 5001 C CA . VAL A 1 651 ? 3.083 1.067 -31.130 1.00 86.94 651 VAL A CA 1
ATOM 5002 C C . VAL A 1 651 ? 4.116 0.307 -30.313 1.00 86.94 651 VAL A C 1
ATOM 5004 O O . VAL A 1 651 ? 3.971 0.164 -29.097 1.00 86.94 651 VAL A O 1
ATOM 5007 N N . GLY A 1 652 ? 5.167 -0.191 -30.963 1.00 89.69 652 GLY A N 1
ATOM 5008 C CA . GLY A 1 652 ? 6.246 -0.905 -30.280 1.00 89.69 652 GLY A CA 1
ATOM 5009 C C . GLY A 1 652 ? 7.035 0.040 -29.372 1.00 89.69 652 GLY A C 1
ATOM 5010 O O . GLY A 1 652 ? 6.979 -0.049 -28.143 1.00 89.69 652 GLY A O 1
ATOM 5011 N N . ASN A 1 653 ? 7.716 1.006 -29.983 1.00 92.88 653 ASN A N 1
ATOM 5012 C CA . ASN A 1 653 ? 8.452 2.057 -29.290 1.00 92.88 653 ASN A CA 1
ATOM 5013 C C . ASN A 1 653 ? 7.994 3.455 -29.719 1.00 92.88 653 ASN A C 1
ATOM 5015 O O . ASN A 1 653 ? 7.781 3.701 -30.901 1.00 92.88 653 ASN A O 1
ATOM 5019 N N . ALA A 1 654 ? 7.915 4.391 -28.773 1.00 91.94 654 ALA A N 1
ATOM 5020 C CA . ALA A 1 654 ? 7.620 5.797 -29.035 1.00 91.94 654 ALA A CA 1
ATOM 5021 C C . ALA A 1 654 ? 8.680 6.735 -28.435 1.00 91.94 654 ALA A C 1
ATOM 5023 O O . ALA A 1 654 ? 9.159 6.510 -27.321 1.00 91.94 654 ALA A O 1
ATOM 5024 N N . ALA A 1 655 ? 9.006 7.815 -29.148 1.00 91.06 655 ALA A N 1
ATOM 5025 C CA . ALA A 1 655 ? 9.893 8.885 -28.699 1.00 91.06 655 ALA A CA 1
ATOM 5026 C C . ALA A 1 655 ? 9.214 10.258 -28.828 1.00 91.06 655 ALA A C 1
ATOM 5028 O O . ALA A 1 655 ? 8.837 10.684 -29.920 1.00 91.06 655 ALA A O 1
ATOM 5029 N N . ARG A 1 656 ? 9.103 10.970 -27.702 1.00 89.00 656 ARG A N 1
ATOM 5030 C CA . ARG A 1 656 ? 8.495 12.304 -27.586 1.00 89.00 656 ARG A CA 1
ATOM 5031 C C . ARG A 1 656 ? 9.533 13.337 -27.158 1.00 89.00 656 ARG A C 1
ATOM 5033 O O . ARG A 1 656 ? 10.234 13.135 -26.162 1.00 89.00 656 ARG A O 1
ATOM 5040 N N . PHE A 1 657 ? 9.604 14.461 -27.871 1.00 88.06 657 PHE A N 1
ATOM 5041 C CA . PHE A 1 657 ? 10.594 15.528 -27.648 1.00 88.06 657 PHE A CA 1
ATOM 5042 C C . PHE A 1 657 ? 12.058 15.015 -27.652 1.00 88.06 657 PHE A C 1
ATOM 5044 O O . PHE A 1 657 ? 12.367 13.982 -28.244 1.00 88.06 657 PHE A O 1
ATOM 5051 N N . ASN A 1 658 ? 12.989 15.734 -27.016 1.00 87.38 658 ASN A N 1
ATOM 5052 C CA . ASN A 1 658 ? 14.417 15.406 -27.065 1.00 87.38 658 ASN A CA 1
ATOM 5053 C C . ASN A 1 658 ? 14.785 14.120 -26.290 1.00 87.38 658 ASN A C 1
ATOM 5055 O O . ASN A 1 658 ? 14.888 14.147 -25.060 1.00 87.38 658 ASN A O 1
ATOM 5059 N N . ASN A 1 659 ? 15.084 13.036 -27.012 1.00 87.94 659 ASN A N 1
ATOM 5060 C CA . ASN A 1 659 ? 15.674 11.800 -26.478 1.00 87.94 659 ASN A CA 1
ATOM 5061 C C . ASN A 1 659 ? 17.028 11.463 -27.147 1.00 87.94 659 ASN A C 1
ATOM 5063 O O . ASN A 1 659 ? 17.551 10.367 -26.957 1.00 87.94 659 ASN A O 1
ATOM 5067 N N . GLY A 1 660 ? 17.622 12.380 -27.926 1.00 84.94 660 GLY A N 1
ATOM 5068 C CA . GLY A 1 660 ? 18.929 12.172 -28.563 1.00 84.94 660 GLY A CA 1
ATOM 5069 C C . GLY A 1 660 ? 19.392 13.274 -29.523 1.00 84.94 660 GLY A C 1
ATOM 5070 O O . GLY A 1 660 ? 18.686 14.253 -29.765 1.00 84.94 660 GLY A O 1
ATOM 5071 N N . ASN A 1 661 ? 20.636 13.159 -29.988 1.00 80.62 661 ASN A N 1
ATOM 5072 C CA . ASN A 1 661 ? 21.282 14.040 -30.967 1.00 80.62 661 ASN A CA 1
ATOM 5073 C C . ASN A 1 661 ? 22.191 13.238 -31.922 1.00 80.62 661 ASN A C 1
ATOM 5075 O O . ASN A 1 661 ? 22.103 12.010 -31.986 1.00 80.62 661 ASN A O 1
ATOM 5079 N N . GLU A 1 662 ? 23.061 13.936 -32.661 1.00 77.56 662 GLU A N 1
ATOM 5080 C CA . GLU A 1 662 ? 23.964 13.338 -33.654 1.00 77.56 662 GLU A CA 1
ATOM 5081 C C . GLU A 1 662 ? 24.885 12.248 -33.085 1.00 77.56 662 GLU A C 1
ATOM 5083 O O . GLU A 1 662 ? 25.120 11.254 -33.759 1.00 77.56 662 GLU A O 1
ATOM 5088 N N . GLU A 1 663 ? 25.350 12.392 -31.841 1.00 70.94 663 GLU A N 1
ATOM 5089 C CA . GLU A 1 663 ? 26.326 11.482 -31.224 1.00 70.94 663 GLU A CA 1
ATOM 5090 C C . GLU A 1 663 ? 25.708 10.557 -30.156 1.00 70.94 663 GLU A C 1
ATOM 5092 O O . GLU A 1 663 ? 26.148 9.423 -29.988 1.00 70.94 663 GLU A O 1
ATOM 5097 N N . ASN A 1 664 ? 24.718 11.034 -29.389 1.00 71.94 664 ASN A N 1
ATOM 5098 C CA . ASN A 1 664 ? 24.298 10.420 -28.121 1.00 71.94 664 ASN A CA 1
ATOM 5099 C C . ASN A 1 664 ? 22.773 10.434 -27.919 1.00 71.94 664 ASN A C 1
ATOM 5101 O O . ASN A 1 664 ? 22.082 11.363 -28.346 1.00 71.94 664 ASN A O 1
ATOM 5105 N N . GLY A 1 665 ? 22.246 9.447 -27.190 1.00 82.19 665 GLY A N 1
ATOM 5106 C CA . GLY A 1 665 ? 20.828 9.334 -26.842 1.00 82.19 665 GLY A CA 1
ATOM 5107 C C . GLY A 1 665 ? 20.245 7.947 -27.101 1.00 82.19 665 GLY A C 1
ATOM 5108 O O . GLY A 1 665 ? 20.972 6.964 -27.212 1.00 82.19 665 GLY A O 1
ATOM 5109 N N . LEU A 1 666 ? 18.917 7.896 -27.194 1.00 89.06 666 LEU A N 1
ATOM 5110 C CA . LEU A 1 666 ? 18.117 6.679 -27.306 1.00 89.06 666 LEU A CA 1
ATOM 5111 C C . LEU A 1 666 ? 18.421 5.867 -28.575 1.00 89.06 666 LEU A C 1
ATOM 5113 O O . LEU A 1 666 ? 18.426 6.414 -29.684 1.00 89.06 666 LEU A O 1
ATOM 5117 N N . VAL A 1 667 ? 18.611 4.557 -28.405 1.00 89.06 667 VAL A N 1
ATOM 5118 C CA . VAL A 1 667 ? 18.772 3.582 -29.494 1.00 89.06 667 VAL A CA 1
ATOM 5119 C C . VAL A 1 667 ? 17.807 2.404 -29.380 1.00 89.06 667 VAL A C 1
ATOM 5121 O O . VAL A 1 667 ? 17.534 1.915 -28.282 1.00 89.06 667 VAL A O 1
ATOM 5124 N N . TYR A 1 668 ? 17.347 1.926 -30.536 1.00 92.00 668 TYR A N 1
ATOM 5125 C CA . TYR A 1 668 ? 16.523 0.728 -30.686 1.00 92.00 668 TYR A CA 1
ATOM 5126 C C . TYR A 1 668 ? 17.319 -0.333 -31.444 1.00 92.00 668 TYR A C 1
ATOM 5128 O O . TYR A 1 668 ? 17.650 -0.143 -32.617 1.00 92.00 668 TYR A O 1
ATOM 5136 N N . LEU A 1 669 ? 17.646 -1.444 -30.784 1.00 87.12 669 LEU A N 1
ATOM 5137 C CA . LEU A 1 669 ? 18.504 -2.495 -31.336 1.00 87.12 669 LEU A CA 1
ATOM 5138 C C . LEU A 1 669 ? 17.845 -3.870 -31.186 1.00 87.12 669 LEU A C 1
ATOM 5140 O O . LEU A 1 669 ? 17.375 -4.216 -30.112 1.00 87.12 669 LEU A O 1
ATOM 5144 N N . CYS A 1 670 ? 17.861 -4.704 -32.221 1.00 84.94 670 CYS A N 1
ATOM 5145 C CA . CYS A 1 670 ? 17.484 -6.117 -32.122 1.00 84.94 670 CYS A CA 1
ATOM 5146 C C . CYS A 1 670 ? 16.101 -6.424 -31.514 1.00 84.94 670 CYS A C 1
ATOM 5148 O O . CYS A 1 670 ? 15.888 -7.513 -30.991 1.00 84.94 670 CYS A O 1
ATOM 5150 N N . ASN A 1 671 ? 15.163 -5.480 -31.560 1.00 89.25 671 ASN A N 1
ATOM 5151 C CA . ASN A 1 671 ? 13.786 -5.701 -31.132 1.00 89.25 671 ASN A CA 1
ATOM 5152 C C . ASN A 1 671 ? 13.008 -6.447 -32.227 1.00 89.25 671 ASN A C 1
ATOM 5154 O O . ASN A 1 671 ? 13.226 -6.173 -33.408 1.00 89.25 671 ASN A O 1
ATOM 5158 N N . ASP A 1 672 ? 12.118 -7.364 -31.847 1.00 87.94 672 ASP A N 1
ATOM 5159 C CA . ASP A 1 672 ? 11.291 -8.135 -32.785 1.00 87.94 672 ASP A CA 1
ATOM 5160 C C . ASP A 1 672 ? 9.830 -7.675 -32.700 1.00 87.94 672 ASP A C 1
ATOM 5162 O O . ASP A 1 672 ? 9.144 -7.886 -31.696 1.00 87.94 672 ASP A O 1
ATOM 5166 N N . PHE A 1 673 ? 9.362 -6.985 -33.738 1.00 86.25 673 PHE A N 1
ATOM 5167 C CA . PHE A 1 673 ? 7.991 -6.506 -33.856 1.00 86.25 673 PHE A CA 1
ATOM 5168 C C . PHE A 1 673 ? 7.159 -7.586 -34.561 1.00 86.25 673 PHE A C 1
ATOM 5170 O O . PHE A 1 673 ? 7.095 -7.671 -35.787 1.00 86.25 673 PHE A O 1
ATOM 5177 N N . LEU A 1 674 ? 6.533 -8.456 -33.766 1.00 76.81 674 LEU A N 1
ATOM 5178 C CA . LEU A 1 674 ? 5.802 -9.631 -34.236 1.00 76.81 674 LEU A CA 1
ATOM 5179 C C . LEU A 1 674 ? 4.320 -9.302 -34.455 1.00 76.81 674 LEU A C 1
ATOM 5181 O O . LEU A 1 674 ? 3.554 -9.147 -33.502 1.00 76.81 674 LEU A O 1
ATOM 5185 N N . ALA A 1 675 ? 3.905 -9.259 -35.725 1.00 60.62 675 ALA A N 1
ATOM 5186 C CA . ALA A 1 675 ? 2.560 -8.845 -36.137 1.00 60.62 675 ALA A CA 1
ATOM 5187 C C . ALA A 1 675 ? 1.414 -9.580 -35.409 1.00 60.62 675 ALA A C 1
ATOM 5189 O O . ALA A 1 675 ? 0.534 -8.935 -34.838 1.00 60.62 675 ALA A O 1
ATOM 5190 N N . GLU A 1 676 ? 1.411 -10.920 -35.416 1.00 61.75 676 GLU A N 1
ATOM 5191 C CA . GLU A 1 676 ? 0.288 -11.739 -34.929 1.00 61.75 676 GLU A CA 1
ATOM 5192 C C . GLU A 1 676 ? 0.737 -13.067 -34.287 1.00 61.75 676 GLU A C 1
ATOM 5194 O O . GLU A 1 676 ? 1.416 -13.868 -34.939 1.00 61.75 676 GLU A O 1
ATOM 5199 N N . PRO A 1 677 ? 0.264 -13.403 -33.070 1.00 53.22 677 PRO A N 1
ATOM 5200 C CA . PRO A 1 677 ? -0.006 -14.784 -32.701 1.00 53.22 677 PRO A CA 1
ATOM 5201 C C . PRO A 1 677 ? -1.339 -15.232 -33.351 1.00 53.22 677 PRO A C 1
ATOM 5203 O O . PRO A 1 677 ? -2.242 -14.409 -33.535 1.00 53.22 677 PRO A O 1
ATOM 5206 N N . PRO A 1 678 ? -1.526 -16.525 -33.689 1.00 40.97 678 PRO A N 1
ATOM 5207 C CA . PRO A 1 678 ? -2.663 -16.959 -34.507 1.00 40.97 678 PRO A CA 1
ATOM 5208 C C . PRO A 1 678 ? -4.042 -16.642 -33.899 1.00 40.97 678 PRO A C 1
ATOM 5210 O O . PRO A 1 678 ? -4.476 -17.302 -32.954 1.00 40.97 678 PRO A O 1
ATOM 5213 N N . GLY A 1 679 ? -4.762 -15.685 -34.497 1.00 46.16 679 GLY A N 1
ATOM 5214 C CA . GLY A 1 679 ? -6.147 -15.340 -34.142 1.00 46.16 679 GLY A CA 1
ATOM 5215 C C . GLY A 1 679 ? -6.379 -13.908 -33.648 1.00 46.16 679 GLY A C 1
ATOM 5216 O O . GLY A 1 679 ? -7.527 -13.565 -33.367 1.00 46.16 679 GLY A O 1
ATOM 5217 N N . VAL A 1 680 ? -5.339 -13.075 -33.556 1.00 51.62 680 VAL A N 1
ATOM 5218 C CA . VAL A 1 680 ? -5.468 -11.622 -33.340 1.00 51.62 680 VAL A CA 1
ATOM 5219 C C . VAL A 1 680 ? -5.663 -10.924 -34.694 1.00 51.62 680 VAL A C 1
ATOM 5221 O O . VAL A 1 680 ? -5.178 -11.414 -35.706 1.00 51.62 680 VAL A O 1
ATOM 5224 N N . ALA A 1 681 ? -6.410 -9.817 -34.740 1.00 48.66 681 ALA A N 1
ATOM 5225 C CA . ALA A 1 681 ? -6.565 -9.020 -35.962 1.00 48.66 681 ALA A CA 1
ATOM 5226 C C . ALA A 1 681 ? -5.386 -8.038 -36.143 1.00 48.66 681 ALA A C 1
ATOM 5228 O O . ALA A 1 681 ? -4.916 -7.495 -35.136 1.00 48.66 681 ALA A O 1
ATOM 5229 N N . PRO A 1 682 ? -4.944 -7.761 -37.385 1.00 50.16 682 PRO A N 1
ATOM 5230 C CA . PRO A 1 682 ? -3.848 -6.833 -37.648 1.00 50.16 682 PRO A CA 1
ATOM 5231 C C . PRO A 1 682 ? -4.251 -5.397 -37.303 1.00 50.16 682 PRO A C 1
ATOM 5233 O O . PRO A 1 682 ? -5.401 -5.003 -37.512 1.00 50.16 682 PRO A O 1
ATOM 5236 N N . GLY A 1 683 ? -3.300 -4.622 -36.775 1.00 52.75 683 GLY A N 1
ATOM 5237 C CA . GLY A 1 683 ? -3.533 -3.251 -36.318 1.00 52.75 683 GLY A CA 1
ATOM 5238 C C . GLY A 1 683 ? -3.992 -2.282 -37.420 1.00 52.75 683 GLY A C 1
ATOM 5239 O O . GLY A 1 683 ? -3.830 -2.575 -38.607 1.00 52.75 683 GLY A O 1
ATOM 5240 N N . PRO A 1 684 ? -4.555 -1.114 -37.049 1.00 57.06 684 PRO A N 1
ATOM 5241 C CA . PRO A 1 684 ? -4.854 -0.052 -38.006 1.00 57.06 684 PRO A CA 1
ATOM 5242 C C . PRO A 1 684 ? -3.626 0.319 -38.849 1.00 57.06 684 PRO A C 1
ATOM 5244 O O . PRO A 1 684 ? -2.521 0.411 -38.320 1.00 57.06 684 PRO A O 1
ATOM 5247 N N . GLU A 1 685 ? -3.830 0.638 -40.134 1.00 55.69 685 GLU A N 1
ATOM 5248 C CA . GLU A 1 685 ? -2.763 1.016 -41.090 1.00 55.69 685 GLU A CA 1
ATOM 5249 C C . GLU A 1 685 ? -1.933 2.249 -40.658 1.00 55.69 685 GLU A C 1
ATOM 5251 O O . GLU A 1 685 ? -0.908 2.557 -41.263 1.00 55.69 685 GLU A O 1
ATOM 5256 N N . ASN A 1 686 ? -2.376 2.957 -39.615 1.00 62.94 686 ASN A N 1
ATOM 5257 C CA . ASN A 1 686 ? -1.732 4.137 -39.041 1.00 62.94 686 ASN A CA 1
ATOM 5258 C C . ASN A 1 686 ? -0.655 3.801 -37.990 1.00 62.94 686 ASN A C 1
ATOM 5260 O O . ASN A 1 686 ? 0.122 4.687 -37.628 1.00 62.94 686 ASN A O 1
ATOM 5264 N N . CYS A 1 687 ? -0.645 2.578 -37.446 1.00 74.75 687 CYS A N 1
ATOM 5265 C CA . CYS A 1 687 ? 0.189 2.220 -36.298 1.00 74.75 687 CYS A CA 1
ATOM 5266 C C . CYS A 1 687 ? 1.542 1.617 -36.732 1.00 74.75 687 CYS A C 1
ATOM 5268 O O . CYS A 1 687 ? 1.655 0.969 -37.777 1.00 74.75 687 CYS A O 1
ATOM 5270 N N . VAL A 1 688 ? 2.595 1.874 -35.951 1.00 83.00 688 VAL A N 1
ATOM 5271 C CA . VAL A 1 688 ? 3.993 1.701 -36.382 1.00 83.00 688 VAL A CA 1
ATOM 5272 C C . VAL A 1 688 ? 4.888 1.126 -35.291 1.00 83.00 688 VAL A C 1
ATOM 5274 O O . VAL A 1 688 ? 4.720 1.404 -34.104 1.00 83.00 688 VAL A O 1
ATOM 5277 N N . ASP A 1 689 ? 5.895 0.369 -35.712 1.00 87.50 689 ASP A N 1
ATOM 5278 C CA . ASP A 1 689 ? 6.815 -0.341 -34.821 1.00 87.50 689 ASP A CA 1
ATOM 5279 C C . ASP A 1 689 ? 7.668 0.636 -33.996 1.00 87.50 689 ASP A C 1
ATOM 5281 O O . ASP A 1 689 ? 7.911 0.423 -32.804 1.00 87.50 689 ASP A O 1
ATOM 5285 N N . ILE A 1 690 ? 8.079 1.746 -34.622 1.00 90.25 690 ILE A N 1
ATOM 5286 C CA . ILE A 1 690 ? 8.782 2.859 -33.975 1.00 90.25 690 ILE A CA 1
ATOM 5287 C C . ILE A 1 690 ? 8.141 4.186 -34.406 1.00 90.25 690 ILE A C 1
ATOM 5289 O O . ILE A 1 690 ? 8.154 4.538 -35.587 1.00 90.25 690 ILE A O 1
ATOM 5293 N N . LEU A 1 691 ? 7.618 4.940 -33.439 1.00 88.12 691 LEU A N 1
ATOM 5294 C CA . LEU A 1 691 ? 7.008 6.257 -33.616 1.00 88.12 691 LEU A CA 1
ATOM 5295 C C . LEU A 1 691 ? 7.891 7.361 -33.020 1.00 88.12 691 LEU A C 1
ATOM 5297 O O . LEU A 1 691 ? 8.105 7.415 -31.811 1.00 88.12 691 LEU A O 1
ATOM 5301 N N . ILE A 1 692 ? 8.347 8.295 -33.847 1.00 87.81 692 ILE A N 1
ATOM 5302 C CA . ILE A 1 692 ? 8.957 9.553 -33.410 1.00 87.81 692 ILE A CA 1
ATOM 5303 C C . ILE A 1 692 ? 7.911 10.651 -33.622 1.00 87.81 692 ILE A C 1
ATOM 5305 O O . ILE A 1 692 ? 7.569 10.996 -34.757 1.00 87.81 692 ILE A O 1
ATOM 5309 N N . GLU A 1 693 ? 7.346 11.142 -32.520 1.00 82.12 693 GLU A N 1
ATOM 5310 C CA . GLU A 1 693 ? 6.269 12.139 -32.525 1.00 82.12 693 GLU A CA 1
ATOM 5311 C C . GLU A 1 693 ? 6.781 13.557 -32.859 1.00 82.12 693 GLU A C 1
ATOM 5313 O O . GLU A 1 693 ? 7.980 13.814 -32.740 1.00 82.12 693 GLU A O 1
ATOM 5318 N N . PRO A 1 694 ? 5.898 14.512 -33.222 1.00 73.56 694 PRO A N 1
ATOM 5319 C CA . PRO A 1 694 ? 6.269 15.894 -33.537 1.00 73.56 694 PRO A CA 1
ATOM 5320 C C . PRO A 1 694 ? 7.216 16.568 -32.529 1.00 73.56 694 PRO A C 1
ATOM 5322 O O . PRO A 1 694 ? 6.881 16.792 -31.365 1.00 73.56 694 PRO A O 1
ATOM 5325 N N . GLY A 1 695 ? 8.414 16.930 -33.005 1.00 72.19 695 GLY A N 1
ATOM 5326 C CA . GLY A 1 695 ? 9.497 17.507 -32.191 1.00 72.19 695 GLY A CA 1
ATOM 5327 C C . GLY A 1 695 ? 10.361 16.472 -31.453 1.00 72.19 695 GLY A C 1
ATOM 5328 O O . GLY A 1 695 ? 11.217 16.842 -30.647 1.00 72.19 695 GLY A O 1
ATOM 5329 N N . GLY A 1 696 ? 10.133 15.182 -31.704 1.00 79.06 696 GLY A N 1
ATOM 5330 C CA . GLY A 1 696 ? 10.901 14.058 -31.190 1.00 79.06 696 GLY A CA 1
ATOM 5331 C C . GLY A 1 696 ? 12.306 13.954 -31.785 1.00 79.06 696 GLY A C 1
ATOM 5332 O O . GLY A 1 696 ? 12.520 14.207 -32.968 1.00 79.06 696 GLY A O 1
ATOM 5333 N N . THR A 1 697 ? 13.271 13.534 -30.967 1.00 87.25 697 THR A N 1
ATOM 5334 C CA . THR A 1 697 ? 14.598 13.090 -31.423 1.00 87.25 697 THR A CA 1
ATOM 5335 C C . THR A 1 697 ? 15.022 11.819 -30.691 1.00 87.25 697 THR A C 1
ATOM 5337 O O . THR A 1 697 ? 14.615 11.585 -29.554 1.00 87.25 697 THR A O 1
ATOM 5340 N N . ILE A 1 698 ? 15.877 11.027 -31.337 1.00 89.62 698 ILE A N 1
ATOM 5341 C CA . ILE A 1 698 ? 16.607 9.860 -30.801 1.00 89.62 698 ILE A CA 1
ATOM 5342 C C . ILE A 1 698 ? 18.081 9.971 -31.232 1.00 89.62 698 ILE A C 1
ATOM 5344 O O . ILE A 1 698 ? 18.428 10.970 -31.868 1.00 89.62 698 ILE A O 1
ATOM 5348 N N . ARG A 1 699 ? 18.979 9.022 -30.918 1.00 88.44 699 ARG A N 1
ATOM 5349 C CA . ARG A 1 699 ? 20.348 9.069 -31.481 1.00 88.44 699 ARG A CA 1
ATOM 5350 C C . ARG A 1 699 ? 20.259 9.036 -33.013 1.00 88.44 699 ARG A C 1
ATOM 5352 O O . ARG A 1 699 ? 19.539 8.199 -33.552 1.00 88.44 699 ARG A O 1
ATOM 5359 N N . LYS A 1 700 ? 20.946 9.946 -33.709 1.00 87.06 700 LYS A N 1
ATOM 5360 C CA . LYS A 1 700 ? 20.844 10.095 -35.174 1.00 87.06 700 LYS A CA 1
ATOM 5361 C C . LYS A 1 700 ? 21.124 8.795 -35.919 1.00 87.06 700 LYS A C 1
ATOM 5363 O O . LYS A 1 700 ? 20.352 8.403 -36.786 1.00 87.06 700 LYS A O 1
ATOM 5368 N N . GLU A 1 701 ? 22.218 8.137 -35.562 1.00 87.88 701 GLU A N 1
ATOM 5369 C CA . GLU A 1 701 ? 22.666 6.901 -36.193 1.00 87.88 701 GLU A CA 1
ATOM 5370 C C . GLU A 1 701 ? 22.181 5.694 -35.375 1.00 87.88 701 GLU A C 1
ATOM 5372 O O . GLU A 1 701 ? 22.570 5.509 -34.220 1.00 87.88 701 GLU A O 1
ATOM 5377 N N . GLN A 1 702 ? 21.313 4.863 -35.952 1.00 89.94 702 GLN A N 1
ATOM 5378 C CA . GLN A 1 702 ? 20.749 3.663 -35.327 1.00 89.94 702 GLN A CA 1
ATOM 5379 C C . GLN A 1 702 ? 21.499 2.428 -35.840 1.00 89.94 702 GLN A C 1
ATOM 5381 O O . GLN A 1 702 ? 21.302 1.990 -36.974 1.00 89.94 702 GLN A O 1
ATOM 5386 N N . HIS A 1 703 ? 22.398 1.909 -35.000 1.00 85.25 703 HIS A N 1
ATOM 5387 C CA . HIS A 1 703 ? 23.313 0.797 -35.279 1.00 85.25 703 HIS A CA 1
ATOM 5388 C C . HIS A 1 703 ? 23.844 0.192 -33.970 1.00 85.25 703 HIS A C 1
ATOM 5390 O O . HIS A 1 703 ? 23.936 0.886 -32.948 1.00 85.25 703 HIS A O 1
ATOM 5396 N N . GLY A 1 704 ? 24.245 -1.078 -34.025 1.00 75.31 704 GLY A N 1
ATOM 5397 C CA . GLY A 1 704 ? 25.053 -1.720 -32.993 1.00 75.31 704 GLY A CA 1
ATOM 5398 C C . GLY A 1 704 ? 26.541 -1.368 -33.113 1.00 75.31 704 GLY A C 1
ATOM 5399 O O . GLY A 1 704 ? 26.968 -0.642 -34.014 1.00 75.31 704 GLY A O 1
ATOM 5400 N N . MET A 1 705 ? 27.343 -1.894 -32.190 1.00 70.38 705 MET A N 1
ATOM 5401 C CA . MET A 1 705 ? 28.806 -1.886 -32.274 1.00 70.38 705 MET A CA 1
ATOM 5402 C C . MET A 1 705 ? 29.333 -3.298 -32.013 1.00 70.38 705 MET A C 1
ATOM 5404 O O . MET A 1 705 ? 28.772 -4.018 -31.181 1.00 70.38 705 MET A O 1
ATOM 5408 N N . ASN A 1 706 ? 30.395 -3.701 -32.714 1.00 60.53 706 ASN A N 1
ATOM 5409 C CA . ASN A 1 706 ? 31.109 -4.945 -32.418 1.00 60.53 706 ASN A CA 1
ATOM 5410 C C . ASN A 1 706 ? 32.204 -4.743 -31.345 1.00 60.53 706 ASN A C 1
ATOM 5412 O O . ASN A 1 706 ? 32.236 -3.742 -30.631 1.00 60.53 706 ASN A O 1
ATOM 5416 N N . GLN A 1 707 ? 33.079 -5.737 -31.200 1.00 52.00 707 GLN A N 1
ATOM 5417 C CA . GLN A 1 707 ? 34.129 -5.807 -30.175 1.00 52.00 707 GLN A CA 1
ATOM 5418 C C . GLN A 1 707 ? 35.326 -4.889 -30.449 1.00 52.00 707 GLN A C 1
ATOM 5420 O O . GLN A 1 707 ? 35.999 -4.441 -29.518 1.00 52.00 707 GLN A O 1
ATOM 5425 N N . ASP A 1 708 ? 35.540 -4.573 -31.723 1.00 52.56 708 ASP A N 1
ATOM 5426 C CA . ASP A 1 708 ? 36.567 -3.672 -32.234 1.00 52.56 708 ASP A CA 1
ATOM 5427 C C . ASP A 1 708 ? 36.023 -2.231 -32.410 1.00 52.56 708 ASP A C 1
ATOM 5429 O O . ASP A 1 708 ? 36.704 -1.356 -32.946 1.00 52.56 708 ASP A O 1
ATOM 5433 N N . ASN A 1 709 ? 34.812 -1.966 -31.889 1.00 57.66 709 ASN A N 1
ATOM 5434 C CA . ASN A 1 709 ? 34.020 -0.733 -32.014 1.00 57.66 709 ASN A CA 1
ATOM 5435 C C . ASN A 1 709 ? 33.610 -0.368 -33.459 1.00 57.66 709 ASN A C 1
ATOM 5437 O O . ASN A 1 709 ? 33.329 0.797 -33.749 1.00 57.66 709 ASN A O 1
ATOM 5441 N N . GLU A 1 710 ? 33.547 -1.344 -34.363 1.00 67.75 710 GLU A N 1
ATOM 5442 C CA . GLU A 1 710 ? 33.049 -1.157 -35.730 1.00 67.75 710 GLU A CA 1
ATOM 5443 C C . GLU A 1 710 ? 31.508 -1.116 -35.743 1.00 67.75 710 GLU A C 1
ATOM 5445 O O . GLU A 1 710 ? 30.841 -1.687 -34.872 1.00 67.75 710 GLU A O 1
ATOM 5450 N N . VAL A 1 711 ? 30.937 -0.401 -36.716 1.00 74.75 711 VAL A N 1
ATOM 5451 C CA . VAL A 1 711 ? 29.493 -0.134 -36.837 1.00 74.75 711 VAL A CA 1
ATOM 5452 C C . VAL A 1 711 ? 28.781 -1.365 -37.394 1.00 74.75 711 VAL A C 1
ATOM 5454 O O . VAL A 1 711 ? 29.121 -1.833 -38.474 1.00 74.75 711 VAL A O 1
ATOM 5457 N N . THR A 1 712 ? 27.753 -1.864 -36.704 1.00 75.81 712 THR A N 1
ATOM 5458 C CA . THR A 1 712 ? 27.020 -3.066 -37.136 1.00 75.81 712 THR A CA 1
ATOM 5459 C C . THR A 1 712 ? 25.511 -2.828 -37.287 1.00 75.81 712 THR A C 1
ATOM 5461 O O . THR A 1 712 ? 24.969 -1.933 -36.636 1.00 75.81 712 THR A O 1
ATOM 5464 N N . PRO A 1 713 ? 24.793 -3.592 -38.141 1.00 84.44 713 PRO A N 1
ATOM 5465 C CA . PRO A 1 713 ? 23.344 -3.461 -38.311 1.00 84.44 713 PRO A CA 1
ATOM 5466 C C . PRO A 1 713 ? 22.565 -3.359 -36.991 1.00 84.44 713 PRO A C 1
ATOM 5468 O O . PRO A 1 713 ? 22.801 -4.126 -36.059 1.00 84.44 713 PRO A O 1
ATOM 5471 N N . ALA A 1 714 ? 21.580 -2.457 -36.928 1.00 86.44 714 ALA A N 1
ATOM 5472 C CA . ALA A 1 714 ? 20.720 -2.287 -35.753 1.00 86.44 714 ALA A CA 1
ATOM 5473 C C . ALA A 1 714 ? 19.880 -3.536 -35.436 1.00 86.44 714 ALA A C 1
ATOM 5475 O O . ALA A 1 714 ? 19.448 -3.717 -34.303 1.00 86.44 714 ALA A O 1
ATOM 5476 N N . GLY A 1 715 ? 19.646 -4.401 -36.427 1.00 84.56 715 GLY A N 1
ATOM 5477 C CA . GLY A 1 715 ? 19.165 -5.769 -36.230 1.00 84.56 715 GLY A CA 1
ATOM 5478 C C . GLY A 1 715 ? 17.689 -5.944 -35.856 1.00 84.56 715 GLY A C 1
ATOM 5479 O O . GLY A 1 715 ? 17.243 -7.088 -35.822 1.00 84.56 715 GLY A O 1
ATOM 5480 N N . ASN A 1 716 ? 16.928 -4.865 -35.615 1.00 87.94 716 ASN A N 1
ATOM 5481 C CA . ASN A 1 716 ? 15.485 -4.962 -35.352 1.00 87.94 716 ASN A CA 1
ATOM 5482 C C . ASN A 1 716 ? 14.753 -5.642 -36.524 1.00 87.94 716 ASN A C 1
ATOM 5484 O O . ASN A 1 716 ? 15.128 -5.452 -37.684 1.00 87.94 716 ASN A O 1
ATOM 5488 N N . ILE A 1 717 ? 13.711 -6.409 -36.209 1.00 86.88 717 ILE A N 1
ATOM 5489 C CA . ILE A 1 717 ? 12.844 -7.127 -37.149 1.00 86.88 717 ILE A CA 1
ATOM 5490 C C . ILE A 1 717 ? 11.483 -6.430 -37.139 1.00 86.88 717 ILE A C 1
ATOM 5492 O O . ILE A 1 717 ? 10.874 -6.312 -36.083 1.00 86.88 717 ILE A O 1
ATOM 5496 N N . PHE A 1 718 ? 11.028 -5.955 -38.296 1.00 85.62 718 PHE A N 1
ATOM 5497 C CA . PHE A 1 718 ? 9.834 -5.122 -38.441 1.00 85.62 718 PHE A CA 1
ATOM 5498 C C . PHE A 1 718 ? 8.623 -5.888 -38.997 1.00 85.62 718 PHE A C 1
ATOM 5500 O O . PHE A 1 718 ? 8.757 -6.719 -39.903 1.00 85.62 718 PHE A O 1
ATOM 5507 N N . ALA A 1 719 ? 7.437 -5.526 -38.507 1.00 79.94 719 ALA A N 1
ATOM 5508 C CA . ALA A 1 719 ? 6.131 -5.847 -39.085 1.00 79.94 719 ALA A CA 1
ATOM 5509 C C . ALA A 1 719 ? 5.503 -4.646 -39.816 1.00 79.94 719 ALA A C 1
ATOM 5511 O O . ALA A 1 719 ? 4.773 -4.839 -40.791 1.00 79.94 719 ALA A O 1
ATOM 5512 N N . SER A 1 720 ? 5.791 -3.425 -39.357 1.00 75.00 720 SER A N 1
ATOM 5513 C CA . SER A 1 720 ? 5.326 -2.148 -39.910 1.00 75.00 720 SER A CA 1
ATOM 5514 C C . SER A 1 720 ? 6.530 -1.269 -40.301 1.00 75.00 720 SER A C 1
ATOM 5516 O O . SER A 1 720 ? 7.627 -1.773 -40.545 1.00 75.00 720 SER A O 1
ATOM 5518 N N . SER A 1 721 ? 6.344 0.045 -40.425 1.00 74.06 721 SER A N 1
ATOM 5519 C CA . SER A 1 721 ? 7.426 0.999 -40.704 1.00 74.06 721 SER A CA 1
ATOM 5520 C C . SER A 1 721 ? 7.914 1.743 -39.454 1.00 74.06 721 SER A C 1
ATOM 5522 O O . SER A 1 721 ? 7.370 1.603 -38.356 1.00 74.06 721 SER A O 1
ATOM 5524 N N . ILE A 1 722 ? 8.948 2.572 -39.632 1.00 75.19 722 ILE A N 1
ATOM 5525 C CA . ILE A 1 722 ? 9.304 3.649 -38.698 1.00 75.19 722 ILE A CA 1
ATOM 5526 C C . ILE A 1 722 ? 8.576 4.923 -39.149 1.00 75.19 722 ILE A C 1
ATOM 5528 O O . ILE A 1 722 ? 8.676 5.301 -40.313 1.00 75.19 722 ILE A O 1
ATOM 5532 N N . SER A 1 723 ? 7.907 5.640 -38.246 1.00 73.06 723 SER A N 1
ATOM 5533 C CA . SER A 1 723 ? 7.343 6.967 -38.540 1.00 73.06 723 SER A CA 1
ATOM 5534 C C . SER A 1 723 ? 8.145 8.058 -37.839 1.00 73.06 723 SER A C 1
ATOM 5536 O O . SER A 1 723 ? 8.272 8.031 -36.619 1.00 73.06 723 SER A O 1
ATOM 5538 N N . ASN A 1 724 ? 8.666 9.028 -38.593 1.00 65.31 724 ASN A N 1
ATOM 5539 C CA . ASN A 1 724 ? 9.291 10.239 -38.057 1.00 65.31 724 ASN A CA 1
ATOM 5540 C C . ASN A 1 724 ? 8.473 11.458 -38.508 1.00 65.31 724 ASN A C 1
ATOM 5542 O O . ASN A 1 724 ? 8.464 11.816 -39.688 1.00 65.31 724 ASN A O 1
ATOM 5546 N N . GLN A 1 725 ? 7.720 12.045 -37.575 1.00 61.84 725 GLN A N 1
ATOM 5547 C CA . GLN A 1 725 ? 6.782 13.131 -37.853 1.00 61.84 725 GLN A CA 1
ATOM 5548 C C . GLN A 1 725 ? 7.417 14.483 -37.501 1.00 61.84 725 GLN A C 1
ATOM 5550 O O . GLN A 1 725 ? 7.664 14.767 -36.330 1.00 61.84 725 GLN A O 1
ATOM 5555 N N . SER A 1 726 ? 7.647 15.358 -38.487 1.00 46.94 726 SER A N 1
ATOM 5556 C CA . SER A 1 726 ? 8.018 16.750 -38.200 1.00 46.94 726 SER A CA 1
ATOM 5557 C C . SER A 1 726 ? 6.789 17.567 -37.783 1.00 46.94 726 SER A C 1
ATOM 5559 O O . SER A 1 726 ? 5.696 17.417 -38.329 1.00 46.94 726 SER A O 1
ATOM 5561 N N . GLY A 1 727 ? 6.961 18.434 -36.781 1.00 42.66 727 GLY A N 1
ATOM 5562 C CA . GLY A 1 727 ? 5.938 19.390 -36.351 1.00 42.66 727 GLY A CA 1
ATOM 5563 C C . GLY A 1 727 ? 6.148 20.757 -36.999 1.00 42.66 727 GLY A C 1
ATOM 5564 O O . GLY A 1 727 ? 7.290 21.200 -37.131 1.00 42.66 727 GLY A O 1
ATOM 5565 N N . GLU A 1 728 ? 5.062 21.451 -37.361 1.00 35.44 728 GLU A N 1
ATOM 5566 C CA . GLU A 1 728 ? 5.138 22.780 -37.984 1.00 35.44 728 GLU A CA 1
ATOM 5567 C C . GLU A 1 728 ? 6.001 23.753 -37.155 1.00 35.44 728 GLU A C 1
ATOM 5569 O O . GLU A 1 728 ? 5.658 24.123 -36.031 1.00 35.44 728 GLU A O 1
ATOM 5574 N N . GLY A 1 729 ? 7.122 24.202 -37.728 1.00 42.72 729 GLY A N 1
ATOM 5575 C CA . GLY A 1 729 ? 7.989 25.221 -37.127 1.00 42.72 729 GLY A CA 1
ATOM 5576 C C . GLY A 1 729 ? 9.133 24.708 -36.243 1.00 42.72 729 GLY A C 1
ATOM 5577 O O . GLY A 1 729 ? 9.831 25.533 -35.651 1.00 42.72 729 GLY A O 1
ATOM 5578 N N . GLN A 1 730 ? 9.378 23.395 -36.172 1.00 41.84 730 GLN A N 1
ATOM 5579 C CA . GLN A 1 730 ? 10.654 22.837 -35.697 1.00 41.84 730 GLN A CA 1
ATOM 5580 C C . GLN A 1 730 ? 11.417 22.195 -36.866 1.00 41.84 730 GLN A C 1
ATOM 5582 O O . GLN A 1 730 ? 10.799 21.798 -37.844 1.00 41.84 730 GLN A O 1
ATOM 5587 N N . ASN A 1 731 ? 12.757 22.150 -36.794 1.00 40.09 731 ASN A N 1
ATOM 5588 C CA . ASN A 1 731 ? 13.640 21.798 -37.921 1.00 40.09 731 ASN A CA 1
ATOM 5589 C C . ASN A 1 731 ? 13.157 20.577 -38.734 1.00 40.09 731 ASN A C 1
ATOM 5591 O O . ASN A 1 731 ? 13.274 19.446 -38.265 1.00 40.09 731 ASN A O 1
ATOM 5595 N N . ASP A 1 732 ? 12.775 20.799 -39.997 1.00 44.81 732 ASP A N 1
ATOM 5596 C CA . ASP A 1 732 ? 12.390 19.777 -40.993 1.00 44.81 732 ASP A CA 1
ATOM 5597 C C . ASP A 1 732 ? 13.557 18.861 -41.449 1.00 44.81 732 ASP A C 1
ATOM 5599 O O . ASP A 1 732 ? 13.579 18.369 -42.576 1.00 44.81 732 ASP A O 1
ATOM 5603 N N . LEU A 1 733 ? 14.589 18.697 -40.613 1.00 53.00 733 LEU A N 1
ATOM 5604 C CA . LEU A 1 733 ? 15.898 18.134 -40.961 1.00 53.00 733 LEU A CA 1
ATOM 5605 C C . LEU A 1 733 ? 16.509 17.257 -39.847 1.00 53.00 733 LEU A C 1
ATOM 5607 O O . LEU A 1 733 ? 17.723 17.053 -39.842 1.00 53.00 733 LEU A O 1
ATOM 5611 N N . TYR A 1 734 ? 15.714 16.720 -38.908 1.00 68.31 734 TYR A N 1
ATOM 5612 C CA . TYR A 1 734 ? 16.202 15.631 -38.045 1.00 68.31 734 TYR A CA 1
ATOM 5613 C C . TYR A 1 734 ? 16.124 14.283 -38.775 1.00 68.31 734 TYR A C 1
ATOM 5615 O O . TYR A 1 734 ? 15.211 13.482 -38.577 1.00 68.31 734 TYR A O 1
ATOM 5623 N N . GLU A 1 735 ? 17.084 14.087 -39.676 1.00 80.31 735 GLU A N 1
ATOM 5624 C CA . GLU A 1 735 ? 17.322 12.841 -40.401 1.00 80.31 735 GLU A CA 1
ATOM 5625 C C . GLU A 1 735 ? 17.845 11.759 -39.449 1.00 80.31 735 GLU A C 1
ATOM 5627 O O . GLU A 1 735 ? 18.845 11.966 -38.764 1.00 80.31 735 GLU A O 1
ATOM 5632 N N . ILE A 1 736 ? 17.181 10.603 -39.424 1.00 87.12 736 ILE A N 1
ATOM 5633 C CA . ILE A 1 736 ? 17.635 9.395 -38.725 1.00 87.12 736 ILE A CA 1
ATOM 5634 C C . ILE A 1 736 ? 18.316 8.492 -39.754 1.00 87.12 736 ILE A C 1
ATOM 5636 O O . ILE A 1 736 ? 17.725 8.215 -40.794 1.00 87.12 736 ILE A O 1
ATOM 5640 N N . ILE A 1 737 ? 19.524 8.008 -39.468 1.00 89.50 737 ILE A N 1
ATOM 5641 C CA . ILE A 1 737 ? 20.250 7.055 -40.316 1.00 89.50 737 ILE A CA 1
ATOM 5642 C C . ILE A 1 737 ? 20.087 5.662 -39.705 1.00 89.50 737 ILE A C 1
ATOM 5644 O O . ILE A 1 737 ? 20.617 5.388 -38.628 1.00 89.50 737 ILE A O 1
ATOM 5648 N N . TYR A 1 738 ? 19.327 4.789 -40.365 1.00 90.12 738 TYR A N 1
ATOM 5649 C CA . TYR A 1 738 ? 19.053 3.429 -39.904 1.00 90.12 738 TYR A CA 1
ATOM 5650 C C . TYR A 1 738 ? 19.880 2.400 -40.681 1.00 90.12 738 TYR A C 1
ATOM 5652 O O . TYR A 1 738 ? 19.720 2.255 -41.895 1.00 90.12 738 TYR A O 1
ATOM 5660 N N . TYR A 1 739 ? 20.737 1.661 -39.973 1.00 89.31 739 TYR A N 1
ATOM 5661 C CA . TYR A 1 739 ? 21.645 0.685 -40.571 1.00 89.31 739 TYR A CA 1
ATOM 5662 C C . TYR A 1 739 ? 21.096 -0.748 -40.482 1.00 89.31 739 TYR A C 1
ATOM 5664 O O . TYR A 1 739 ? 20.775 -1.232 -39.393 1.00 89.31 739 TYR A O 1
ATOM 5672 N N . PHE A 1 740 ? 21.021 -1.463 -41.611 1.00 86.25 740 PHE A N 1
ATOM 5673 C CA . PHE A 1 740 ? 20.408 -2.803 -41.699 1.00 86.25 740 PHE A CA 1
ATOM 5674 C C . PHE A 1 740 ? 21.259 -3.811 -42.494 1.00 86.25 740 PHE A C 1
ATOM 5676 O O . PHE A 1 740 ? 22.093 -3.413 -43.308 1.00 86.25 740 PHE A O 1
ATOM 5683 N N . LYS A 1 741 ? 21.042 -5.122 -42.279 1.00 83.25 741 LYS A N 1
ATOM 5684 C CA . LYS A 1 741 ? 21.774 -6.197 -42.978 1.00 83.25 741 LYS A CA 1
ATOM 5685 C C . LYS A 1 741 ? 21.177 -6.468 -44.376 1.00 83.25 741 LYS A C 1
ATOM 5687 O O . LYS A 1 741 ? 20.007 -6.856 -44.471 1.00 83.25 741 LYS A O 1
ATOM 5692 N N . PRO A 1 742 ? 21.951 -6.347 -45.472 1.00 74.25 742 PRO A N 1
ATOM 5693 C CA . PRO A 1 742 ? 21.532 -6.773 -46.803 1.00 74.25 742 PRO A CA 1
ATOM 5694 C C . PRO A 1 742 ? 21.110 -8.245 -46.833 1.00 74.25 742 PRO A C 1
ATOM 5696 O O . PRO A 1 742 ? 21.674 -9.099 -46.155 1.00 74.25 742 PRO A O 1
ATOM 5699 N N . GLY A 1 743 ? 20.075 -8.553 -47.615 1.00 75.00 743 GLY A N 1
ATOM 5700 C CA . GLY A 1 743 ? 19.518 -9.907 -47.698 1.00 75.00 743 GLY A CA 1
ATOM 5701 C C . GLY A 1 743 ? 18.598 -10.316 -46.538 1.00 75.00 743 GLY A C 1
ATOM 5702 O O . GLY A 1 743 ? 17.932 -11.341 -46.667 1.00 75.00 743 GLY A O 1
ATOM 5703 N N . ALA A 1 744 ? 18.477 -9.518 -45.468 1.00 79.75 744 ALA A N 1
ATOM 5704 C CA . ALA A 1 744 ? 17.485 -9.696 -44.404 1.00 79.75 744 ALA A CA 1
ATOM 5705 C C . ALA A 1 744 ? 16.314 -8.699 -44.586 1.00 79.75 744 ALA A C 1
ATOM 5707 O O . ALA A 1 744 ? 16.319 -7.625 -43.985 1.00 79.75 744 ALA A O 1
ATOM 5708 N N . PRO A 1 745 ? 15.306 -8.993 -45.437 1.00 80.31 745 PRO A N 1
ATOM 5709 C CA . PRO A 1 745 ? 14.297 -8.006 -45.835 1.00 80.31 745 PRO A CA 1
ATOM 5710 C C . PRO A 1 745 ? 13.418 -7.511 -44.681 1.00 80.31 745 PRO A C 1
ATOM 5712 O O . PRO A 1 745 ? 12.974 -6.371 -44.728 1.00 80.31 745 PRO A O 1
ATOM 5715 N N . SER A 1 746 ? 13.207 -8.319 -43.637 1.00 82.06 746 SER A N 1
ATOM 5716 C CA . SER A 1 746 ? 12.464 -7.924 -42.433 1.00 82.06 746 SER A CA 1
ATOM 5717 C C . SER A 1 746 ? 13.218 -6.942 -41.529 1.00 82.06 746 SER A C 1
ATOM 5719 O O . SER A 1 746 ? 12.632 -6.428 -40.587 1.00 82.06 746 SER A O 1
ATOM 5721 N N . GLN A 1 747 ? 14.494 -6.646 -41.802 1.00 84.94 747 GLN A N 1
ATOM 5722 C CA . GLN A 1 747 ? 15.253 -5.608 -41.090 1.00 84.94 747 GLN A CA 1
ATOM 5723 C C . GLN A 1 747 ? 15.223 -4.250 -41.802 1.00 84.94 747 GLN A C 1
ATOM 5725 O O . GLN A 1 747 ? 15.821 -3.290 -41.321 1.00 84.94 747 GLN A O 1
ATOM 5730 N N . ASN A 1 748 ? 14.555 -4.158 -42.956 1.00 85.62 748 ASN A N 1
ATOM 5731 C CA . ASN A 1 748 ? 14.367 -2.911 -43.685 1.00 85.62 748 ASN A CA 1
ATOM 5732 C C . ASN A 1 748 ? 13.019 -2.280 -43.274 1.00 85.62 748 ASN A C 1
ATOM 5734 O O . ASN A 1 748 ? 11.983 -2.835 -43.639 1.00 85.62 748 ASN A O 1
ATOM 5738 N N . PRO A 1 749 ? 13.004 -1.123 -42.583 1.00 80.88 749 PRO A N 1
ATOM 5739 C CA . PRO A 1 749 ? 11.774 -0.479 -42.103 1.00 80.88 749 PRO A CA 1
ATOM 5740 C C . PRO A 1 749 ? 10.914 0.164 -43.207 1.00 80.88 749 PRO A C 1
ATOM 5742 O O . PRO A 1 749 ? 9.880 0.765 -42.918 1.00 80.88 749 PRO A O 1
ATOM 5745 N N . GLY A 1 750 ? 11.341 0.098 -44.473 1.00 76.25 750 GLY A N 1
ATOM 5746 C CA . GLY A 1 750 ? 10.645 0.727 -45.591 1.00 76.25 750 GLY A CA 1
ATOM 5747 C C . GLY A 1 750 ? 10.841 2.247 -45.661 1.00 76.25 750 GLY A C 1
ATOM 5748 O O . GLY A 1 750 ? 11.189 2.922 -44.692 1.00 76.25 750 GLY A O 1
ATOM 5749 N N . SER A 1 751 ? 10.638 2.808 -46.856 1.00 72.38 751 SER A N 1
ATOM 5750 C CA . SER A 1 751 ? 10.890 4.226 -47.135 1.00 72.38 751 SER A CA 1
ATOM 5751 C C . SER A 1 751 ? 9.959 5.142 -46.337 1.00 72.38 751 SER A C 1
ATOM 5753 O O . SER A 1 751 ? 8.756 5.167 -46.602 1.00 72.38 751 SER A O 1
ATOM 5755 N N . SER A 1 752 ? 10.531 5.930 -45.428 1.00 74.75 752 SER A N 1
ATOM 5756 C CA . SER A 1 752 ? 9.787 6.762 -44.479 1.00 74.75 752 SER A CA 1
ATOM 5757 C C . SER A 1 752 ? 10.361 8.181 -44.427 1.00 74.75 752 SER A C 1
ATOM 5759 O O . SER A 1 752 ? 11.569 8.378 -44.563 1.00 74.75 752 SER A O 1
ATOM 5761 N N . THR A 1 753 ? 9.502 9.193 -44.270 1.00 74.44 753 THR A N 1
ATOM 5762 C CA . THR A 1 753 ? 9.923 10.604 -44.188 1.00 74.44 753 THR A CA 1
ATOM 5763 C C . THR A 1 753 ? 10.915 10.790 -43.040 1.00 74.44 753 THR A C 1
ATOM 5765 O O . THR A 1 753 ? 10.675 10.295 -41.946 1.00 74.44 753 THR A O 1
ATOM 5768 N N . GLY A 1 754 ? 12.031 11.486 -43.275 1.00 76.81 754 GLY A N 1
ATOM 5769 C CA . GLY A 1 754 ? 13.034 11.747 -42.235 1.00 76.81 754 GLY A CA 1
ATOM 5770 C C . GLY A 1 754 ? 13.857 10.527 -41.792 1.00 76.81 754 GLY A C 1
ATOM 5771 O O . GLY A 1 754 ? 14.544 10.620 -40.775 1.00 76.81 754 GLY A O 1
ATOM 5772 N N . VAL A 1 755 ? 13.806 9.405 -42.523 1.00 84.56 755 VAL A N 1
ATOM 5773 C CA . VAL A 1 755 ? 14.632 8.213 -42.269 1.00 84.56 755 VAL A CA 1
ATOM 5774 C C . VAL A 1 755 ? 15.451 7.868 -43.518 1.00 84.56 755 VAL A C 1
ATOM 5776 O O . VAL A 1 755 ? 14.904 7.472 -44.549 1.00 84.56 755 VAL A O 1
ATOM 5779 N N . LEU A 1 756 ? 16.771 8.007 -43.415 1.00 88.81 756 LEU A N 1
ATOM 5780 C CA . LEU A 1 756 ? 17.750 7.479 -44.362 1.00 88.81 756 LEU A CA 1
ATOM 5781 C C . LEU A 1 756 ? 18.062 6.022 -43.984 1.00 88.81 756 LEU A C 1
ATOM 5783 O O . LEU A 1 756 ? 18.189 5.699 -42.805 1.00 88.81 756 LEU A O 1
ATOM 5787 N N . ILE A 1 757 ? 18.162 5.132 -44.972 1.00 88.44 757 ILE A N 1
ATOM 5788 C CA . ILE A 1 757 ? 18.307 3.685 -44.752 1.00 88.44 757 ILE A CA 1
ATOM 5789 C C . ILE A 1 757 ? 19.590 3.214 -45.435 1.00 88.44 757 ILE A C 1
ATOM 5791 O O . ILE A 1 757 ? 19.669 3.222 -46.664 1.00 88.44 757 ILE A O 1
ATOM 5795 N N . GLU A 1 758 ? 20.575 2.793 -44.642 1.00 88.62 758 GLU A N 1
ATOM 5796 C CA . GLU A 1 758 ? 21.925 2.465 -45.111 1.00 88.62 758 GLU A CA 1
ATOM 5797 C C . GLU A 1 758 ? 22.231 0.956 -44.967 1.00 88.62 758 GLU A C 1
ATOM 5799 O O . GLU A 1 758 ? 22.136 0.398 -43.868 1.00 88.62 758 GLU A O 1
ATOM 5804 N N . PRO A 1 759 ? 22.584 0.250 -46.058 1.00 84.88 759 PRO A N 1
ATOM 5805 C CA . PRO A 1 759 ? 22.933 -1.171 -46.017 1.00 84.88 759 PRO A CA 1
ATOM 5806 C C . PRO A 1 759 ? 24.367 -1.409 -45.506 1.00 84.88 759 PRO A C 1
ATOM 5808 O O . PRO A 1 759 ? 25.317 -0.891 -46.091 1.00 84.88 759 PRO A O 1
ATOM 5811 N N . LEU A 1 760 ? 24.543 -2.265 -44.489 1.00 81.19 760 LEU A N 1
ATOM 5812 C CA . LEU A 1 760 ? 25.863 -2.716 -44.007 1.00 81.19 760 LEU A CA 1
ATOM 5813 C C . LEU A 1 760 ? 26.083 -4.214 -44.246 1.00 81.19 760 LEU A C 1
ATOM 5815 O O . LEU A 1 760 ? 25.430 -5.059 -43.634 1.00 81.19 760 LEU A O 1
ATOM 5819 N N . ASP A 1 761 ? 27.043 -4.526 -45.114 1.00 65.31 761 ASP A N 1
ATOM 5820 C CA . ASP A 1 761 ? 27.366 -5.877 -45.609 1.00 65.31 761 ASP A CA 1
ATOM 5821 C C . ASP A 1 761 ? 28.332 -6.669 -44.688 1.00 65.31 761 ASP A C 1
ATOM 5823 O O . ASP A 1 761 ? 28.802 -7.745 -45.056 1.00 65.31 761 ASP A O 1
ATOM 5827 N N . GLU A 1 762 ? 28.683 -6.145 -43.506 1.00 57.81 762 GLU A N 1
ATOM 5828 C CA . GLU A 1 762 ? 29.762 -6.693 -42.668 1.00 57.81 762 GLU A CA 1
ATOM 5829 C C . GLU A 1 762 ? 29.328 -7.895 -41.805 1.00 57.81 762 GLU A C 1
ATOM 5831 O O . GLU A 1 762 ? 28.619 -7.779 -40.801 1.00 57.81 762 GLU A O 1
ATOM 5836 N N . GLU A 1 763 ? 29.807 -9.086 -42.177 1.00 50.56 763 GLU A N 1
ATOM 5837 C CA . GLU A 1 763 ? 29.644 -10.327 -41.411 1.00 50.56 763 GLU A CA 1
ATOM 5838 C C . GLU A 1 763 ? 30.669 -10.451 -40.266 1.00 50.56 763 GLU A C 1
ATOM 5840 O O . GLU A 1 763 ? 31.585 -11.272 -40.335 1.00 50.56 763 GLU A O 1
ATOM 5845 N N . LEU A 1 764 ? 30.504 -9.678 -39.183 1.00 49.66 764 LEU A N 1
ATOM 5846 C CA . LEU A 1 764 ? 31.309 -9.829 -37.956 1.00 49.66 764 LEU A CA 1
ATOM 5847 C C . LEU A 1 764 ? 30.470 -10.136 -36.697 1.00 49.66 764 LEU A C 1
ATOM 5849 O O . LEU A 1 764 ? 30.525 -9.447 -35.680 1.00 49.66 764 LEU A O 1
ATOM 5853 N N . TYR A 1 765 ? 29.706 -11.230 -36.765 1.00 48.47 765 TYR A N 1
ATOM 5854 C CA . TYR A 1 765 ? 28.975 -11.819 -35.636 1.00 48.47 765 TYR A CA 1
ATOM 5855 C C . TYR A 1 765 ? 29.319 -13.309 -35.497 1.00 48.47 765 TYR A C 1
ATOM 5857 O O . TYR A 1 765 ? 29.514 -14.000 -36.496 1.00 48.47 765 TYR A O 1
ATOM 5865 N N . CYS A 1 766 ? 29.311 -13.851 -34.274 1.00 43.19 766 CYS A N 1
ATOM 5866 C CA . CYS A 1 766 ? 29.501 -15.292 -34.025 1.00 43.19 766 CYS A CA 1
ATOM 5867 C C . CYS A 1 766 ? 28.230 -16.133 -34.291 1.00 43.19 766 CYS A C 1
ATOM 5869 O O . CYS A 1 766 ? 27.889 -17.032 -33.524 1.00 43.19 766 CYS A O 1
ATOM 5871 N N . GLY A 1 767 ? 27.520 -15.829 -35.379 1.00 48.16 767 GLY A N 1
ATOM 5872 C CA . GLY A 1 767 ? 26.264 -16.452 -35.794 1.00 48.16 767 GLY A CA 1
ATOM 5873 C C . GLY A 1 767 ? 25.649 -15.715 -36.988 1.00 48.16 767 GLY A C 1
ATOM 5874 O O . GLY A 1 767 ? 26.010 -14.577 -37.274 1.00 48.16 767 GLY A O 1
ATOM 5875 N N . GLU A 1 768 ? 24.708 -16.346 -37.695 1.00 40.47 768 GLU A N 1
ATOM 5876 C CA . GLU A 1 768 ? 24.119 -15.782 -38.928 1.00 40.47 768 GLU A CA 1
ATOM 5877 C C . GLU A 1 768 ? 23.265 -14.514 -38.683 1.00 40.47 768 GLU A C 1
ATOM 5879 O O . GLU A 1 768 ? 23.072 -13.700 -39.597 1.00 40.47 768 GLU A O 1
ATOM 5884 N N . ALA A 1 769 ? 22.778 -14.331 -37.447 1.00 47.03 769 ALA A N 1
ATOM 5885 C CA . ALA A 1 769 ? 21.894 -13.243 -37.036 1.00 47.03 769 ALA A CA 1
ATOM 5886 C C . ALA A 1 769 ? 22.659 -12.051 -36.412 1.00 47.03 769 ALA A C 1
ATOM 5888 O O . ALA A 1 769 ? 23.456 -12.265 -35.491 1.00 47.03 769 ALA A O 1
ATOM 5889 N N . PRO A 1 770 ? 22.348 -10.793 -36.797 1.00 45.44 770 PRO A N 1
ATOM 5890 C CA . PRO A 1 770 ? 23.014 -9.582 -36.294 1.00 45.44 770 PRO A CA 1
ATOM 5891 C C . PRO A 1 770 ? 22.646 -9.189 -34.847 1.00 45.44 770 PRO A C 1
ATOM 5893 O O . PRO A 1 770 ? 22.962 -8.095 -34.389 1.00 45.44 770 PRO A O 1
ATOM 5896 N N . CYS A 1 771 ? 21.976 -10.089 -34.128 1.00 57.78 771 CYS A N 1
ATOM 5897 C CA . CYS A 1 771 ? 21.573 -9.955 -32.725 1.00 57.78 771 CYS A CA 1
ATOM 5898 C C . CYS A 1 771 ? 22.135 -11.084 -31.850 1.00 57.78 771 CYS A C 1
ATOM 5900 O O . CYS A 1 771 ? 21.806 -11.208 -30.669 1.00 57.78 771 CYS A O 1
ATOM 5902 N N . SER A 1 772 ? 23.018 -11.907 -32.428 1.00 49.78 772 SER A N 1
ATOM 5903 C CA . SER A 1 772 ? 23.884 -12.804 -31.666 1.00 49.78 772 SER A CA 1
ATOM 5904 C C . SER A 1 772 ? 24.630 -11.994 -30.594 1.00 49.78 772 SER A C 1
ATOM 5906 O O . SER A 1 772 ? 24.999 -10.846 -30.863 1.00 49.78 772 SER A O 1
ATOM 5908 N N . PRO A 1 773 ? 24.900 -12.549 -29.395 1.00 46.44 773 PRO A N 1
ATOM 5909 C CA . PRO A 1 773 ? 25.817 -11.898 -28.468 1.00 46.44 773 PRO A CA 1
ATOM 5910 C C . PRO A 1 773 ? 27.145 -11.581 -29.181 1.00 46.44 773 PRO A C 1
ATOM 5912 O O . PRO A 1 773 ? 27.550 -12.349 -30.065 1.00 46.44 773 PRO A O 1
ATOM 5915 N N . PRO A 1 774 ? 27.848 -10.497 -28.795 1.00 44.00 774 PRO A N 1
ATOM 5916 C CA . PRO A 1 774 ? 29.228 -10.318 -29.228 1.00 44.00 774 PRO A CA 1
ATOM 5917 C C . PRO A 1 774 ? 30.014 -11.591 -28.884 1.00 44.00 774 PRO A C 1
ATOM 5919 O O . PRO A 1 774 ? 29.705 -12.263 -27.893 1.00 44.00 774 PRO A O 1
ATOM 5922 N N . CYS A 1 775 ? 30.974 -11.950 -29.737 1.00 45.09 775 CYS A N 1
ATOM 5923 C CA . CYS A 1 775 ? 31.727 -13.200 -29.633 1.00 45.09 775 CYS A CA 1
ATOM 5924 C C . CYS A 1 775 ? 32.380 -13.390 -28.246 1.00 45.09 775 CYS A C 1
ATOM 5926 O O . CYS A 1 775 ? 32.462 -12.450 -27.451 1.00 45.09 775 CYS A O 1
ATOM 5928 N N . PRO A 1 776 ? 32.928 -14.577 -27.939 1.00 48.72 776 PRO A N 1
ATOM 5929 C CA . PRO A 1 776 ? 33.880 -14.727 -26.845 1.00 48.72 776 PRO A CA 1
ATOM 5930 C C . PRO A 1 776 ? 35.135 -13.877 -27.118 1.00 48.72 776 PRO A C 1
ATOM 5932 O O . PRO A 1 776 ? 36.116 -14.338 -27.697 1.00 48.72 776 PRO A O 1
ATOM 5935 N N . GLU A 1 777 ? 35.074 -12.608 -26.719 1.00 51.78 777 GLU A N 1
ATOM 5936 C CA . GLU A 1 777 ? 36.220 -11.713 -26.582 1.00 51.78 777 GLU A CA 1
ATOM 5937 C C . GLU A 1 777 ? 37.241 -12.399 -25.671 1.00 51.78 777 GLU A C 1
ATOM 5939 O O . GLU A 1 777 ? 36.847 -13.043 -24.694 1.00 51.78 777 GLU A O 1
ATOM 5944 N N . ASP A 1 778 ? 38.539 -12.244 -25.942 1.00 58.31 778 ASP A N 1
ATOM 5945 C CA . ASP A 1 778 ? 39.563 -12.745 -25.022 1.00 58.31 778 ASP A CA 1
ATOM 5946 C C . ASP A 1 778 ? 39.312 -12.133 -23.624 1.00 58.31 778 ASP A C 1
ATOM 5948 O O . ASP A 1 778 ? 39.355 -10.902 -23.488 1.00 58.31 778 ASP A O 1
ATOM 5952 N N . PRO A 1 779 ? 39.067 -12.939 -22.568 1.00 55.00 779 PRO A N 1
ATOM 5953 C CA . PRO A 1 779 ? 38.835 -12.424 -21.221 1.00 55.00 779 PRO A CA 1
ATOM 5954 C C . PRO A 1 779 ? 39.965 -11.522 -20.708 1.00 55.00 779 PRO A C 1
ATOM 5956 O O . PRO A 1 779 ? 39.730 -10.685 -19.836 1.00 55.00 779 PRO A O 1
ATOM 5959 N N . ILE A 1 780 ? 41.179 -11.643 -21.259 1.00 59.25 780 ILE A N 1
ATOM 5960 C CA . ILE A 1 780 ? 42.317 -10.758 -20.987 1.00 59.25 780 ILE A CA 1
ATOM 5961 C C . ILE A 1 780 ? 42.048 -9.330 -21.498 1.00 59.25 780 ILE A C 1
ATOM 5963 O O . ILE A 1 780 ? 42.393 -8.369 -20.807 1.00 59.25 780 ILE A O 1
ATOM 5967 N N . LEU A 1 781 ? 41.395 -9.169 -22.654 1.00 61.91 781 LEU A N 1
ATOM 5968 C CA . LEU A 1 781 ? 41.017 -7.866 -23.217 1.00 61.91 781 LEU A CA 1
ATOM 5969 C C . LEU A 1 781 ? 39.839 -7.241 -22.459 1.00 61.91 781 LEU A C 1
ATOM 5971 O O . LEU A 1 781 ? 39.919 -6.071 -22.083 1.00 61.91 781 LEU A O 1
ATOM 5975 N N . ILE A 1 782 ? 38.789 -8.018 -22.150 1.00 60.62 782 ILE A N 1
ATOM 5976 C CA . ILE A 1 782 ? 37.646 -7.519 -21.356 1.00 60.62 782 ILE A CA 1
ATOM 5977 C C . ILE A 1 782 ? 38.128 -7.058 -19.972 1.00 60.62 782 ILE A C 1
ATOM 5979 O O . ILE A 1 782 ? 37.773 -5.971 -19.509 1.00 60.62 782 ILE A O 1
ATOM 5983 N N . LYS A 1 783 ? 39.005 -7.851 -19.339 1.00 63.47 783 LYS A N 1
ATOM 5984 C CA . LYS A 1 783 ? 39.687 -7.490 -18.092 1.00 63.47 783 LYS A CA 1
ATOM 5985 C C . LYS A 1 783 ? 40.467 -6.182 -18.236 1.00 63.47 783 LYS A C 1
ATOM 5987 O O . LYS A 1 783 ? 40.310 -5.302 -17.393 1.00 63.47 783 LYS A O 1
ATOM 5992 N N . ALA A 1 784 ? 41.297 -6.051 -19.273 1.00 66.94 784 ALA A N 1
ATOM 5993 C CA . ALA A 1 784 ? 42.113 -4.857 -19.478 1.00 66.94 784 ALA A CA 1
ATOM 5994 C C . ALA A 1 784 ? 41.250 -3.591 -19.609 1.00 66.94 784 ALA A C 1
ATOM 5996 O O . ALA A 1 784 ? 41.582 -2.577 -18.999 1.00 66.94 784 ALA A O 1
ATOM 5997 N N . ARG A 1 785 ? 40.108 -3.665 -20.313 1.00 65.81 785 ARG A N 1
ATOM 5998 C CA . ARG A 1 785 ? 39.125 -2.567 -20.372 1.00 65.81 785 ARG A CA 1
ATOM 5999 C C . ARG A 1 785 ? 38.507 -2.268 -19.001 1.00 65.81 785 ARG A C 1
ATOM 6001 O O . ARG A 1 785 ? 38.493 -1.113 -18.590 1.00 65.81 785 ARG A O 1
ATOM 6008 N N . PHE A 1 786 ? 38.046 -3.284 -18.265 1.00 66.94 786 PHE A N 1
ATOM 6009 C CA . PHE A 1 786 ? 37.468 -3.106 -16.923 1.00 66.94 786 PHE A CA 1
ATOM 6010 C C . PHE A 1 786 ? 38.445 -2.426 -15.942 1.00 66.94 786 PHE A C 1
ATOM 6012 O O . PHE A 1 786 ? 38.059 -1.508 -15.215 1.00 66.94 786 PHE A O 1
ATOM 6019 N N . GLU A 1 787 ? 39.716 -2.842 -15.943 1.00 71.06 787 GLU A N 1
ATOM 6020 C CA . GLU A 1 787 ? 40.760 -2.281 -15.076 1.00 71.06 787 GLU A CA 1
ATOM 6021 C C . GLU A 1 787 ? 41.187 -0.861 -15.512 1.00 71.06 787 GLU A C 1
ATOM 6023 O O . GLU A 1 787 ? 41.290 0.027 -14.663 1.00 71.06 787 GLU A O 1
ATOM 6028 N N . ASP A 1 788 ? 41.370 -0.608 -16.815 1.00 73.94 788 ASP A N 1
ATOM 6029 C CA . ASP A 1 788 ? 41.740 0.712 -17.355 1.00 73.94 788 ASP A CA 1
ATOM 6030 C C . ASP A 1 788 ? 40.625 1.753 -17.159 1.00 73.94 788 ASP A C 1
ATOM 6032 O O . ASP A 1 788 ? 40.878 2.854 -16.668 1.00 73.94 788 ASP A O 1
ATOM 6036 N N . PHE A 1 789 ? 39.366 1.410 -17.445 1.00 70.62 789 PHE A N 1
ATOM 6037 C CA . PHE A 1 789 ? 38.247 2.333 -17.239 1.00 70.62 789 PHE A CA 1
ATOM 6038 C C . PHE A 1 789 ? 38.008 2.648 -15.753 1.00 70.62 789 PHE A C 1
ATOM 6040 O O . PHE A 1 789 ? 37.753 3.806 -15.415 1.00 70.62 789 PHE A O 1
ATOM 6047 N N . GLY A 1 790 ? 38.196 1.681 -14.845 1.00 66.81 790 GLY A N 1
ATOM 6048 C CA . GLY A 1 790 ? 38.224 1.951 -13.402 1.00 66.81 790 GLY A CA 1
ATOM 6049 C C . GLY A 1 790 ? 39.328 2.934 -13.003 1.00 66.81 790 GLY A C 1
ATOM 6050 O O . GLY A 1 790 ? 39.062 3.930 -12.330 1.00 66.81 790 GLY A O 1
ATOM 6051 N N . PHE A 1 791 ? 40.553 2.713 -13.485 1.00 75.81 791 PHE A N 1
ATOM 6052 C CA . PHE A 1 791 ? 41.690 3.592 -13.210 1.00 75.81 791 PHE A CA 1
ATOM 6053 C C . PHE A 1 791 ? 41.498 5.019 -13.761 1.00 75.81 791 PHE A C 1
ATOM 6055 O O . PHE A 1 791 ? 41.808 6.000 -13.075 1.00 75.81 791 PHE A O 1
ATOM 6062 N N . ARG A 1 792 ? 40.955 5.158 -14.978 1.00 70.62 792 ARG A N 1
ATOM 6063 C CA . ARG A 1 792 ? 40.670 6.460 -15.607 1.00 70.62 792 ARG A CA 1
ATOM 6064 C C . ARG A 1 792 ? 39.568 7.225 -14.883 1.00 70.62 792 ARG A C 1
ATOM 6066 O O . ARG A 1 792 ? 39.730 8.424 -14.663 1.00 70.62 792 ARG A O 1
ATOM 6073 N N . ARG A 1 793 ? 38.489 6.541 -14.478 1.00 79.19 793 ARG A N 1
ATOM 6074 C CA . ARG A 1 793 ? 37.422 7.102 -13.634 1.00 79.19 793 ARG A CA 1
ATOM 6075 C C . ARG A 1 793 ? 38.005 7.679 -12.346 1.00 79.19 793 ARG A C 1
ATOM 6077 O O . ARG A 1 793 ? 37.800 8.854 -12.061 1.00 79.19 793 ARG A O 1
ATOM 6084 N N . ASP A 1 794 ? 38.765 6.878 -11.602 1.00 74.75 794 ASP A N 1
ATOM 6085 C CA . ASP A 1 794 ? 39.298 7.282 -10.295 1.00 74.75 794 ASP A CA 1
ATOM 6086 C C . ASP A 1 794 ? 40.277 8.457 -10.418 1.00 74.75 794 ASP A C 1
ATOM 6088 O O . ASP A 1 794 ? 40.176 9.428 -9.666 1.00 74.75 794 ASP A O 1
ATOM 6092 N N . SER A 1 795 ? 41.137 8.430 -11.441 1.00 71.94 795 SER A N 1
ATOM 6093 C CA . SER A 1 795 ? 42.041 9.540 -11.769 1.00 71.94 795 SER A CA 1
ATOM 6094 C C . SER A 1 795 ? 41.283 10.837 -12.092 1.00 71.94 795 SER A C 1
ATOM 6096 O O . SER A 1 795 ? 41.712 11.925 -11.705 1.00 71.94 795 SER A O 1
ATOM 6098 N N . LEU A 1 796 ? 40.144 10.750 -12.789 1.00 73.00 796 LEU A N 1
ATOM 6099 C CA . LEU A 1 796 ? 39.309 11.910 -13.110 1.00 73.00 796 LEU A CA 1
ATOM 6100 C C . LEU A 1 796 ? 38.520 12.435 -11.910 1.00 73.00 796 LEU A C 1
ATOM 6102 O O . LEU A 1 796 ? 38.385 13.649 -11.792 1.00 73.00 796 LEU A O 1
ATOM 6106 N N . LEU A 1 797 ? 38.050 11.573 -11.004 1.00 70.56 797 LEU A N 1
ATOM 6107 C CA . LEU A 1 797 ? 37.413 12.000 -9.752 1.00 70.56 797 LEU A CA 1
ATOM 6108 C C . LEU A 1 797 ? 38.410 12.705 -8.821 1.00 70.56 797 LEU A C 1
ATOM 6110 O O . LEU A 1 797 ? 38.080 13.745 -8.245 1.00 70.56 797 LEU A O 1
ATOM 6114 N N . GLU A 1 798 ? 39.643 12.194 -8.721 1.00 76.19 798 GLU A N 1
ATOM 6115 C CA . GLU A 1 798 ? 40.719 12.846 -7.967 1.00 76.19 798 GLU A CA 1
ATOM 6116 C C . GLU A 1 798 ? 41.017 14.245 -8.535 1.00 76.19 798 GLU A C 1
ATOM 6118 O O . GLU A 1 798 ? 41.024 15.225 -7.787 1.00 76.19 798 GLU A O 1
ATOM 6123 N N . VAL A 1 799 ? 41.154 14.378 -9.860 1.00 73.56 799 VAL A N 1
ATOM 6124 C CA . VAL A 1 799 ? 41.365 15.676 -10.529 1.00 73.56 799 VAL A CA 1
ATOM 6125 C C . VAL A 1 799 ? 40.151 16.608 -10.391 1.00 73.56 799 VAL A C 1
ATOM 6127 O O . VAL A 1 799 ? 40.323 17.786 -10.072 1.00 73.56 799 VAL A O 1
ATOM 6130 N N . ALA A 1 800 ? 38.923 16.109 -10.572 1.00 70.12 800 ALA A N 1
ATOM 6131 C CA . ALA A 1 800 ? 37.690 16.899 -10.486 1.00 70.12 800 ALA A CA 1
ATOM 6132 C C . ALA A 1 800 ? 37.470 17.525 -9.099 1.00 70.12 800 ALA A C 1
ATOM 6134 O O . ALA A 1 800 ? 36.855 18.590 -8.998 1.00 70.12 800 ALA A O 1
ATOM 6135 N N . SER A 1 801 ? 38.017 16.918 -8.038 1.00 74.06 801 SER A N 1
ATOM 6136 C CA . SER A 1 801 ? 37.986 17.475 -6.679 1.00 74.06 801 SER A CA 1
ATOM 6137 C C . SER A 1 801 ? 38.667 18.851 -6.562 1.00 74.06 801 SER A C 1
ATOM 6139 O O . SER A 1 801 ? 38.281 19.649 -5.708 1.00 74.06 801 SER A O 1
ATOM 6141 N N . GLY A 1 802 ? 39.630 19.155 -7.444 1.00 73.19 802 GLY A N 1
ATOM 6142 C CA . GLY A 1 802 ? 40.349 20.432 -7.506 1.00 73.19 802 GLY A CA 1
ATOM 6143 C C . GLY A 1 802 ? 39.838 21.428 -8.557 1.00 73.19 802 GLY A C 1
ATOM 6144 O O . GLY A 1 802 ? 40.438 22.492 -8.712 1.00 73.19 802 GLY A O 1
ATOM 6145 N N . LEU A 1 803 ? 38.769 21.104 -9.294 1.00 83.69 803 LEU A N 1
ATOM 6146 C CA . LEU A 1 803 ? 38.221 21.933 -10.379 1.00 83.69 803 LEU A CA 1
ATOM 6147 C C . LEU A 1 803 ? 36.949 22.692 -9.961 1.00 83.69 803 LEU A C 1
ATOM 6149 O O . LEU A 1 803 ? 36.316 22.394 -8.948 1.00 83.69 803 LEU A O 1
ATOM 6153 N N . SER A 1 804 ? 36.540 23.676 -10.768 1.00 77.31 804 SER A N 1
ATOM 6154 C CA . SER A 1 804 ? 35.286 24.417 -10.578 1.00 77.31 804 SER A CA 1
ATOM 6155 C C . SER A 1 804 ? 34.621 24.809 -11.905 1.00 77.31 804 SER A C 1
ATOM 6157 O O . SER A 1 804 ? 35.250 24.793 -12.967 1.00 77.31 804 SER A O 1
ATOM 6159 N N . GLY A 1 805 ? 33.320 25.123 -11.847 1.00 76.25 805 GLY A N 1
ATOM 6160 C CA . GLY A 1 805 ? 32.498 25.457 -13.016 1.00 76.25 805 GLY A CA 1
ATOM 6161 C C . GLY A 1 805 ? 32.496 24.362 -14.089 1.00 76.25 805 GLY A C 1
ATOM 6162 O O . GLY A 1 805 ? 32.681 23.183 -13.786 1.00 76.25 805 GLY A O 1
ATOM 6163 N N . ALA A 1 806 ? 32.368 24.771 -15.354 1.00 61.19 806 ALA A N 1
ATOM 6164 C CA . ALA A 1 806 ? 32.293 23.870 -16.507 1.00 61.19 806 ALA A CA 1
ATOM 6165 C C . ALA A 1 806 ? 33.467 22.876 -16.624 1.00 61.19 806 ALA A C 1
ATOM 6167 O O . ALA A 1 806 ? 33.299 21.788 -17.165 1.00 61.19 806 ALA A O 1
ATOM 6168 N N . GLN A 1 807 ? 34.654 23.199 -16.091 1.00 62.50 807 GLN A N 1
ATOM 6169 C CA . GLN A 1 807 ? 35.786 22.260 -16.085 1.00 62.50 807 GLN A CA 1
ATOM 6170 C C . GLN A 1 807 ? 35.563 21.086 -15.124 1.00 62.50 807 GLN A C 1
ATOM 6172 O O . GLN A 1 807 ? 35.990 19.971 -15.414 1.00 62.50 807 GLN A O 1
ATOM 6177 N N . LYS A 1 808 ? 34.876 21.322 -13.999 1.00 66.88 808 LYS A N 1
ATOM 6178 C CA . LYS A 1 808 ? 34.459 20.260 -13.081 1.00 66.88 808 LYS A CA 1
ATOM 6179 C C . LYS A 1 808 ? 33.308 19.448 -13.671 1.00 66.88 808 LYS A C 1
ATOM 6181 O O . LYS A 1 808 ? 33.382 18.227 -13.665 1.00 66.88 808 LYS A O 1
ATOM 6186 N N . GLU A 1 809 ? 32.297 20.112 -14.231 1.00 58.56 809 GLU A N 1
ATOM 6187 C CA . GLU A 1 809 ? 31.157 19.444 -14.880 1.00 58.56 809 GLU A CA 1
ATOM 6188 C C . GLU A 1 809 ? 31.615 18.518 -16.020 1.00 58.56 809 GLU A C 1
ATOM 6190 O O . GLU A 1 809 ? 31.125 17.392 -16.132 1.00 58.56 809 GLU A O 1
ATOM 6195 N N . GLU A 1 810 ? 32.608 18.949 -16.807 1.00 64.44 810 GLU A N 1
ATOM 6196 C CA . GLU A 1 810 ? 33.232 18.140 -17.857 1.00 64.44 810 GLU A CA 1
ATOM 6197 C C . GLU A 1 810 ? 34.085 16.994 -17.298 1.00 64.44 810 GLU A C 1
ATOM 6199 O O . GLU A 1 810 ? 33.952 15.865 -17.761 1.00 64.44 810 GLU A O 1
ATOM 6204 N N . ALA A 1 811 ? 34.924 17.230 -16.283 1.00 62.00 811 ALA A N 1
ATOM 6205 C CA . ALA A 1 811 ? 35.719 16.162 -15.668 1.00 62.00 811 ALA A CA 1
ATOM 6206 C C . ALA A 1 811 ? 34.828 15.076 -15.035 1.00 62.00 811 ALA A C 1
ATOM 6208 O O . ALA A 1 811 ? 35.088 13.882 -15.187 1.00 62.00 811 ALA A O 1
ATOM 6209 N N . GLU A 1 812 ? 33.721 15.472 -14.404 1.00 58.88 812 GLU A N 1
ATOM 6210 C CA . GLU A 1 812 ? 32.700 14.544 -13.924 1.00 58.88 812 GLU A CA 1
ATOM 6211 C C . GLU A 1 812 ? 31.939 13.862 -15.077 1.00 58.88 812 GLU A C 1
ATOM 6213 O O . GLU A 1 812 ? 31.573 12.696 -14.947 1.00 58.88 812 GLU A O 1
ATOM 6218 N N . ARG A 1 813 ? 31.722 14.528 -16.225 1.00 57.94 813 ARG A N 1
ATOM 6219 C CA . ARG A 1 813 ? 31.117 13.912 -17.426 1.00 57.94 813 ARG A CA 1
ATOM 6220 C C . ARG A 1 813 ? 32.021 12.826 -18.010 1.00 57.94 813 ARG A C 1
ATOM 6222 O O . ARG A 1 813 ? 31.541 11.728 -18.278 1.00 57.94 813 ARG A O 1
ATOM 6229 N N . GLN A 1 814 ? 33.320 13.090 -18.115 1.00 59.66 814 GLN A N 1
ATOM 6230 C CA . GLN A 1 814 ? 34.319 12.105 -18.537 1.00 59.66 814 GLN A CA 1
ATOM 6231 C C . GLN A 1 814 ? 34.472 10.969 -17.509 1.00 59.66 814 GLN A C 1
ATOM 6233 O O . GLN A 1 814 ? 34.597 9.805 -17.883 1.00 59.66 814 GLN A O 1
ATOM 6238 N N . SER A 1 815 ? 34.364 11.258 -16.207 1.00 59.66 815 SER A N 1
ATOM 6239 C CA . SER A 1 815 ? 34.301 10.206 -15.185 1.00 59.66 815 SER A CA 1
ATOM 6240 C C . SER A 1 815 ? 33.044 9.334 -15.302 1.00 59.66 815 SER A C 1
ATOM 6242 O O . SER A 1 815 ? 33.130 8.135 -15.035 1.00 59.66 815 SER A O 1
ATOM 6244 N N . ARG A 1 816 ? 31.885 9.902 -15.670 1.00 58.59 816 ARG A N 1
ATOM 6245 C CA . ARG A 1 816 ? 30.645 9.139 -15.905 1.00 58.59 816 ARG A CA 1
ATOM 6246 C C . ARG A 1 816 ? 30.791 8.202 -17.111 1.00 58.59 816 ARG A C 1
ATOM 6248 O O . ARG A 1 816 ? 30.455 7.030 -16.981 1.00 58.59 816 ARG A O 1
ATOM 6255 N N . LEU A 1 817 ? 31.393 8.672 -18.210 1.00 53.94 817 LEU A N 1
ATOM 6256 C CA . LEU A 1 817 ? 31.732 7.852 -19.386 1.00 53.94 817 LEU A CA 1
ATOM 6257 C C . LEU A 1 817 ? 32.618 6.641 -19.033 1.00 53.94 817 LEU A C 1
ATOM 6259 O O . LEU A 1 817 ? 32.344 5.523 -19.464 1.00 53.94 817 LEU A O 1
ATOM 6263 N N . PHE A 1 818 ? 33.653 6.820 -18.206 1.00 59.53 818 PHE A N 1
ATOM 6264 C CA . PHE A 1 818 ? 34.501 5.690 -17.806 1.00 59.53 818 PHE A CA 1
ATOM 6265 C C . PHE A 1 818 ? 33.831 4.738 -16.802 1.00 59.53 818 PHE A C 1
ATOM 6267 O O . PHE A 1 818 ? 34.075 3.536 -16.854 1.00 59.53 818 PHE A O 1
ATOM 6274 N N . GLU A 1 819 ? 32.941 5.218 -15.928 1.00 59.91 819 GLU A N 1
ATOM 6275 C CA . GLU A 1 819 ? 32.123 4.331 -15.082 1.00 59.91 819 GLU A CA 1
ATOM 6276 C C . GLU A 1 819 ? 31.130 3.494 -15.909 1.00 59.91 819 GLU A C 1
ATOM 6278 O O . GLU A 1 819 ? 30.926 2.314 -15.620 1.00 59.91 819 GLU A O 1
ATOM 6283 N N . GLN A 1 820 ? 30.545 4.082 -16.953 1.00 53.25 820 GLN A N 1
ATOM 6284 C CA . GLN A 1 820 ? 29.639 3.425 -17.896 1.00 53.25 820 GLN A CA 1
ATOM 6285 C C . GLN A 1 820 ? 30.342 2.293 -18.662 1.00 53.25 820 GLN A C 1
ATOM 6287 O O . GLN A 1 820 ? 29.899 1.144 -18.613 1.00 53.25 820 GLN A O 1
ATOM 6292 N N . GLU A 1 821 ? 31.490 2.568 -19.283 1.00 57.22 821 GLU A N 1
ATOM 6293 C CA . GLU A 1 821 ? 32.260 1.545 -20.002 1.00 57.22 821 GLU A CA 1
ATOM 6294 C C . GLU A 1 821 ? 32.809 0.445 -19.077 1.00 57.22 821 GLU A C 1
ATOM 6296 O O . GLU A 1 821 ? 32.807 -0.741 -19.420 1.00 57.22 821 GLU A O 1
ATOM 6301 N N . ARG A 1 822 ? 33.169 0.788 -17.834 1.00 63.19 822 ARG A N 1
ATOM 6302 C CA . ARG A 1 822 ? 33.497 -0.203 -16.796 1.00 63.19 822 ARG A CA 1
ATOM 6303 C C . ARG A 1 822 ? 32.313 -1.133 -16.489 1.00 63.19 822 ARG A C 1
ATOM 6305 O O . ARG A 1 822 ? 32.517 -2.334 -16.303 1.00 63.19 822 ARG A O 1
ATOM 6312 N N . ARG A 1 823 ? 31.074 -0.623 -16.484 1.00 52.41 823 ARG A N 1
ATOM 6313 C CA . ARG A 1 823 ? 29.845 -1.430 -16.331 1.00 52.41 823 ARG A CA 1
ATOM 6314 C C . ARG A 1 823 ? 29.534 -2.265 -17.574 1.00 52.41 823 ARG A C 1
ATOM 6316 O O . ARG A 1 823 ? 29.116 -3.412 -17.422 1.00 52.41 823 ARG A O 1
ATOM 6323 N N . ARG A 1 824 ? 29.779 -1.756 -18.788 1.00 54.97 824 ARG A N 1
ATOM 6324 C CA . ARG A 1 824 ? 29.687 -2.537 -20.041 1.00 54.97 824 ARG A CA 1
ATOM 6325 C C . ARG A 1 824 ? 30.657 -3.728 -20.012 1.00 54.97 824 ARG A C 1
ATOM 6327 O O . ARG A 1 824 ? 30.219 -4.862 -20.202 1.00 54.97 824 ARG A O 1
ATOM 6334 N N . ALA A 1 825 ? 31.913 -3.512 -19.615 1.00 55.72 825 ALA A N 1
ATOM 6335 C CA . ALA A 1 825 ? 32.894 -4.584 -19.415 1.00 55.72 825 ALA A CA 1
ATOM 6336 C C . ALA A 1 825 ? 32.498 -5.576 -18.297 1.00 55.72 825 ALA A C 1
ATOM 6338 O O . ALA A 1 825 ? 32.633 -6.787 -18.469 1.00 55.72 825 ALA A O 1
ATOM 6339 N N . ALA A 1 826 ? 31.942 -5.107 -17.173 1.00 53.50 826 ALA A N 1
ATOM 6340 C CA . ALA A 1 826 ? 31.441 -5.991 -16.112 1.00 53.50 826 ALA A CA 1
ATOM 6341 C C . ALA A 1 826 ? 30.277 -6.887 -16.586 1.00 53.50 826 ALA A C 1
ATOM 6343 O O . ALA A 1 826 ? 30.269 -8.087 -16.299 1.00 53.50 826 ALA A O 1
ATOM 6344 N N . ARG A 1 827 ? 29.333 -6.332 -17.366 1.00 51.31 827 ARG A N 1
ATOM 6345 C CA . ARG A 1 827 ? 28.246 -7.090 -18.016 1.00 51.31 827 ARG A CA 1
ATOM 6346 C C . ARG A 1 827 ? 28.806 -8.154 -18.973 1.00 51.31 827 ARG A C 1
ATOM 6348 O O . ARG A 1 827 ? 28.357 -9.297 -18.926 1.00 51.31 827 ARG A O 1
ATOM 6355 N N . GLN A 1 828 ? 29.821 -7.821 -19.778 1.00 53.50 828 GLN A N 1
ATOM 6356 C CA . GLN A 1 828 ? 30.505 -8.774 -20.670 1.00 53.50 828 GLN A CA 1
ATOM 6357 C C . GLN A 1 828 ? 31.169 -9.930 -19.897 1.00 53.50 828 GLN A C 1
ATOM 6359 O O . GLN A 1 828 ? 30.952 -11.088 -20.250 1.00 53.50 828 GLN A O 1
ATOM 6364 N N . ILE A 1 829 ? 31.896 -9.647 -18.806 1.00 56.66 829 ILE A N 1
ATOM 6365 C CA . ILE A 1 829 ? 32.517 -10.677 -17.945 1.00 56.66 829 ILE A CA 1
ATOM 6366 C C . ILE A 1 829 ? 31.460 -11.652 -17.403 1.00 56.66 829 ILE A C 1
ATOM 6368 O O . ILE A 1 829 ? 31.637 -12.866 -17.485 1.00 56.66 829 ILE A O 1
ATOM 6372 N N . LEU A 1 830 ? 30.344 -11.143 -16.869 1.00 51.78 830 LEU A N 1
ATOM 6373 C CA . LEU A 1 830 ? 29.274 -11.988 -16.325 1.00 51.78 830 LEU A CA 1
ATOM 6374 C C . LEU A 1 830 ? 28.557 -12.801 -17.422 1.00 51.78 830 LEU A C 1
ATOM 6376 O O . LEU A 1 830 ? 28.247 -13.973 -17.204 1.00 51.78 830 LEU A O 1
ATOM 6380 N N . ARG A 1 831 ? 28.349 -12.221 -18.613 1.00 50.59 831 ARG A N 1
ATOM 6381 C CA . ARG A 1 831 ? 27.729 -12.910 -19.760 1.00 50.59 831 ARG A CA 1
ATOM 6382 C C . ARG A 1 831 ? 28.626 -14.011 -20.337 1.00 50.59 831 ARG A C 1
ATOM 6384 O O . ARG A 1 831 ? 28.101 -15.052 -20.719 1.00 50.59 831 ARG A O 1
ATOM 6391 N N . TYR A 1 832 ? 29.950 -13.826 -20.336 1.00 54.59 832 TYR A N 1
ATOM 6392 C CA . TYR A 1 832 ? 30.914 -14.869 -20.713 1.00 54.59 832 TYR A CA 1
ATOM 6393 C C . TYR A 1 832 ? 30.736 -16.115 -19.831 1.00 54.59 832 TYR A C 1
ATOM 6395 O O . TYR A 1 832 ? 30.519 -17.206 -20.352 1.00 54.59 832 TYR A O 1
ATOM 6403 N N . TYR A 1 833 ? 30.730 -15.952 -18.500 1.00 53.53 833 TYR A N 1
ATOM 6404 C CA . TYR A 1 833 ? 30.510 -17.072 -17.572 1.00 53.53 833 TYR A CA 1
ATOM 6405 C C . TYR A 1 833 ? 29.148 -17.752 -17.757 1.00 53.53 833 TYR A C 1
ATOM 6407 O O . TYR A 1 833 ? 29.063 -18.972 -17.652 1.00 53.53 833 TYR A O 1
ATOM 6415 N N . ALA A 1 834 ? 28.088 -16.991 -18.046 1.00 46.31 834 ALA A N 1
ATOM 6416 C CA . ALA A 1 834 ? 26.767 -17.565 -18.298 1.00 46.31 834 ALA A CA 1
ATOM 6417 C C . ALA A 1 834 ? 26.754 -18.457 -19.556 1.00 46.31 834 ALA A C 1
ATOM 6419 O O . ALA A 1 834 ? 26.193 -19.552 -19.523 1.00 46.31 834 ALA A O 1
ATOM 6420 N N . LEU A 1 835 ? 27.410 -18.024 -20.639 1.00 45.78 835 LEU A N 1
ATOM 6421 C CA . LEU A 1 835 ? 27.481 -18.769 -21.902 1.00 45.78 835 LEU A CA 1
ATOM 6422 C C . LEU A 1 835 ? 28.410 -19.997 -21.818 1.00 45.78 835 LEU A C 1
ATOM 6424 O O . LEU A 1 835 ? 28.054 -21.055 -22.334 1.00 45.78 835 LEU A O 1
ATOM 6428 N N . ASP A 1 836 ? 29.531 -19.898 -21.095 1.00 47.28 836 ASP A N 1
ATOM 6429 C CA . ASP A 1 836 ? 30.448 -21.018 -20.793 1.00 47.28 836 ASP A CA 1
ATOM 6430 C C . ASP A 1 836 ? 29.721 -22.174 -20.065 1.00 47.28 836 ASP A C 1
ATOM 6432 O O . ASP A 1 836 ? 29.983 -23.353 -20.298 1.00 47.28 836 ASP A O 1
ATOM 6436 N N . THR A 1 837 ? 28.716 -21.858 -19.235 1.00 44.09 837 THR A N 1
ATOM 6437 C CA . THR A 1 837 ? 27.948 -22.864 -18.476 1.00 44.09 837 THR A CA 1
ATOM 6438 C C . THR A 1 837 ? 26.829 -23.583 -19.239 1.00 44.09 837 THR A C 1
ATOM 6440 O O . THR A 1 837 ? 26.202 -24.472 -18.665 1.00 44.09 837 THR A O 1
ATOM 6443 N N . VAL A 1 838 ? 26.563 -23.274 -20.514 1.00 43.88 838 VAL A N 1
ATOM 6444 C CA . VAL A 1 838 ? 25.469 -23.930 -21.273 1.00 43.88 838 VAL A CA 1
ATOM 6445 C C . VAL A 1 838 ? 25.885 -25.306 -21.835 1.00 43.88 838 VAL A C 1
ATOM 6447 O O . VAL A 1 838 ? 25.033 -26.127 -22.168 1.00 43.88 838 VAL A O 1
ATOM 6450 N N . ALA A 1 839 ? 27.187 -25.612 -21.885 1.00 41.53 839 ALA A N 1
ATOM 6451 C CA . ALA A 1 839 ? 27.746 -26.812 -22.523 1.00 41.53 839 ALA A CA 1
ATOM 6452 C C . ALA A 1 839 ? 28.204 -27.918 -21.538 1.00 41.53 839 ALA A C 1
ATOM 6454 O O . ALA A 1 839 ? 29.206 -28.594 -21.775 1.00 41.53 839 ALA A O 1
ATOM 6455 N N . VAL A 1 840 ? 27.465 -28.139 -20.441 1.00 42.34 840 VAL A N 1
ATOM 6456 C CA . VAL A 1 840 ? 27.826 -29.078 -19.344 1.00 42.34 840 VAL A CA 1
ATOM 6457 C C . VAL A 1 840 ? 28.056 -30.534 -19.797 1.00 42.34 840 VAL A C 1
ATOM 6459 O O . VAL A 1 840 ? 28.778 -31.273 -19.133 1.00 42.34 840 VAL A O 1
ATOM 6462 N N . GLU A 1 841 ? 27.477 -30.968 -20.921 1.00 41.59 841 GLU A N 1
ATOM 6463 C CA . GLU A 1 841 ? 27.719 -32.313 -21.478 1.00 41.59 841 GLU A CA 1
ATOM 6464 C C . GLU A 1 841 ? 29.002 -32.423 -22.325 1.00 41.59 841 GLU A C 1
ATOM 6466 O O . GLU A 1 841 ? 29.452 -33.535 -22.607 1.00 41.59 841 GLU A O 1
ATOM 6471 N N . ALA A 1 842 ? 29.590 -31.296 -22.740 1.00 46.81 842 ALA A N 1
ATOM 6472 C CA . ALA A 1 842 ? 30.766 -31.253 -23.607 1.00 46.81 842 ALA A CA 1
ATOM 6473 C C . ALA A 1 842 ? 32.054 -30.894 -22.852 1.00 46.81 842 ALA A C 1
ATOM 6475 O O . ALA A 1 842 ? 33.101 -31.477 -23.145 1.00 46.81 842 ALA A O 1
ATOM 6476 N N . ASP A 1 843 ? 31.986 -29.967 -21.891 1.00 42.53 843 ASP A N 1
ATOM 6477 C CA . ASP A 1 843 ? 33.168 -29.512 -21.158 1.00 42.53 843 ASP A CA 1
ATOM 6478 C C . ASP A 1 843 ? 33.341 -30.189 -19.791 1.00 42.53 843 ASP A C 1
ATOM 6480 O O . ASP A 1 843 ? 32.392 -30.590 -19.115 1.00 42.53 843 ASP A O 1
ATOM 6484 N N . SER A 1 844 ? 34.593 -30.366 -19.377 1.00 48.03 844 SER A N 1
ATOM 6485 C CA . SER A 1 844 ? 34.906 -31.135 -18.177 1.00 48.03 844 SER A CA 1
ATOM 6486 C C . SER A 1 844 ? 34.860 -30.264 -16.922 1.00 48.03 844 SER A C 1
ATOM 6488 O O . SER A 1 844 ? 35.422 -29.172 -16.879 1.00 48.03 844 SER A O 1
ATOM 6490 N N . ILE A 1 845 ? 34.320 -30.812 -15.826 1.00 43.69 845 ILE A N 1
ATOM 6491 C CA . ILE A 1 845 ? 34.343 -30.186 -14.484 1.00 43.69 845 ILE A CA 1
ATOM 6492 C C . ILE A 1 845 ? 35.770 -29.750 -14.085 1.00 43.69 845 ILE A C 1
ATOM 6494 O O . ILE A 1 845 ? 35.957 -28.796 -13.334 1.00 43.69 845 ILE A O 1
ATOM 6498 N N . ARG A 1 846 ? 36.797 -30.423 -14.619 1.00 41.78 846 ARG A N 1
ATOM 6499 C CA . ARG A 1 846 ? 38.202 -30.052 -14.443 1.00 41.78 846 ARG A CA 1
ATOM 6500 C C . ARG A 1 846 ? 38.567 -28.732 -15.135 1.00 41.78 846 ARG A C 1
ATOM 6502 O O . ARG A 1 846 ? 39.229 -27.918 -14.503 1.00 41.78 846 ARG A O 1
ATOM 6509 N N . GLN A 1 847 ? 38.142 -28.519 -16.380 1.00 45.78 847 GLN A N 1
ATOM 6510 C CA . GLN A 1 847 ? 38.368 -27.273 -17.123 1.00 45.78 847 GLN A CA 1
ATOM 6511 C C . GLN A 1 847 ? 37.738 -26.088 -16.373 1.00 45.78 847 GLN A C 1
ATOM 6513 O O . GLN A 1 847 ? 38.392 -25.082 -16.112 1.00 45.78 847 GLN A O 1
ATOM 6518 N N . TRP A 1 848 ? 36.503 -26.277 -15.902 1.00 44.66 848 TRP A N 1
ATOM 6519 C CA . TRP A 1 848 ? 35.768 -25.317 -15.075 1.00 44.66 848 TRP A CA 1
ATOM 6520 C C . TRP A 1 848 ? 36.499 -24.992 -13.753 1.00 44.66 848 TRP A C 1
ATOM 6522 O O . TRP A 1 848 ? 36.653 -23.829 -13.371 1.00 44.66 848 TRP A O 1
ATOM 6532 N N . LEU A 1 849 ? 37.048 -26.006 -13.071 1.00 44.06 849 LEU A N 1
ATOM 6533 C CA . LEU A 1 849 ? 37.851 -25.819 -11.854 1.00 44.06 849 LEU A CA 1
ATOM 6534 C C . LEU A 1 849 ? 39.209 -25.133 -12.110 1.00 44.06 849 LEU A C 1
ATOM 6536 O O . LEU A 1 849 ? 39.645 -24.334 -11.283 1.00 44.06 849 LEU A O 1
ATOM 6540 N N . GLU A 1 850 ? 39.873 -25.399 -13.235 1.00 48.75 850 GLU A N 1
ATOM 6541 C CA . GLU A 1 850 ? 41.125 -24.721 -13.613 1.00 48.75 850 GLU A CA 1
ATOM 6542 C C . GLU A 1 850 ? 40.866 -23.247 -14.022 1.00 48.75 850 GLU A C 1
ATOM 6544 O O . GLU A 1 850 ? 41.639 -22.353 -13.656 1.00 48.75 850 GLU A O 1
ATOM 6549 N N . ASN A 1 851 ? 39.715 -22.951 -14.641 1.00 48.06 851 ASN A N 1
ATOM 6550 C CA . ASN A 1 851 ? 39.269 -21.584 -14.939 1.00 48.06 851 ASN A CA 1
ATOM 6551 C C . ASN A 1 851 ? 38.936 -20.777 -13.666 1.00 48.06 851 ASN A C 1
ATOM 6553 O O . ASN A 1 851 ? 39.405 -19.645 -13.513 1.00 48.06 851 ASN A O 1
ATOM 6557 N N . THR A 1 852 ? 38.184 -21.346 -12.713 1.00 45.81 852 THR A N 1
ATOM 6558 C CA . THR A 1 852 ? 37.785 -20.626 -11.476 1.00 45.81 852 THR A CA 1
ATOM 6559 C C . THR A 1 852 ? 38.972 -20.179 -10.612 1.00 45.81 852 THR A C 1
ATOM 6561 O O . THR A 1 852 ? 38.909 -19.112 -9.997 1.00 45.81 852 THR A O 1
ATOM 6564 N N . GLN A 1 853 ? 40.085 -20.923 -10.607 1.00 46.22 853 GLN A N 1
ATOM 6565 C CA . GLN A 1 853 ? 41.317 -20.517 -9.911 1.00 46.22 853 GLN A CA 1
ATOM 6566 C C . GLN A 1 853 ? 42.026 -19.325 -10.575 1.00 46.22 853 GLN A C 1
ATOM 6568 O O . GLN A 1 853 ? 42.705 -18.561 -9.891 1.00 46.22 853 GLN A O 1
ATOM 6573 N N . THR A 1 854 ? 41.860 -19.148 -11.886 1.00 48.91 854 THR A N 1
ATOM 6574 C CA . THR A 1 854 ? 42.585 -18.139 -12.676 1.00 48.91 854 THR A CA 1
ATOM 6575 C C . THR A 1 854 ? 41.942 -16.747 -12.589 1.00 48.91 854 THR A C 1
ATOM 6577 O O . THR A 1 854 ? 42.644 -15.738 -12.651 1.00 48.91 854 THR A O 1
ATOM 6580 N N . PHE A 1 855 ? 40.620 -16.674 -12.386 1.00 52.56 855 PHE A N 1
ATOM 6581 C CA . PHE A 1 855 ? 39.846 -15.425 -12.490 1.00 52.56 855 PHE A CA 1
ATOM 6582 C C . PHE A 1 855 ? 38.977 -15.085 -11.263 1.00 52.56 855 PHE A C 1
ATOM 6584 O O . PHE A 1 855 ? 38.203 -14.126 -11.309 1.00 52.56 855 PHE A O 1
ATOM 6591 N N . GLY A 1 856 ? 39.099 -15.824 -10.154 1.00 54.88 856 GLY A N 1
ATOM 6592 C CA . GLY A 1 856 ? 38.192 -15.722 -9.002 1.00 54.88 856 GLY A CA 1
ATOM 6593 C C . GLY A 1 856 ? 37.973 -14.306 -8.442 1.00 54.88 856 GLY A C 1
ATOM 6594 O O . GLY A 1 856 ? 36.846 -13.960 -8.100 1.00 54.88 856 GLY A O 1
ATOM 6595 N N . SER A 1 857 ? 38.997 -13.446 -8.408 1.00 56.16 857 SER A N 1
ATOM 6596 C CA . SER A 1 857 ? 38.851 -12.051 -7.955 1.00 56.16 857 SER A CA 1
ATOM 6597 C C . SER A 1 857 ? 38.059 -11.163 -8.921 1.00 56.16 857 SER A C 1
ATOM 6599 O O . SER A 1 857 ? 37.386 -10.242 -8.472 1.00 56.16 857 SER A O 1
ATOM 6601 N N . LEU A 1 858 ? 38.103 -11.435 -10.228 1.00 52.31 858 LEU A N 1
ATOM 6602 C CA . LEU A 1 858 ? 37.395 -10.657 -11.250 1.00 52.31 858 LEU A CA 1
ATOM 6603 C C . LEU A 1 858 ? 35.918 -11.029 -11.318 1.00 52.31 858 LEU A C 1
ATOM 6605 O O . LEU A 1 858 ? 35.088 -10.138 -11.456 1.00 52.31 858 LEU A O 1
ATOM 6609 N N . TYR A 1 859 ? 35.578 -12.310 -11.142 1.00 53.41 859 TYR A N 1
ATOM 6610 C CA . TYR A 1 859 ? 34.182 -12.698 -10.935 1.00 53.41 859 TYR A CA 1
ATOM 6611 C C . TYR A 1 859 ? 33.618 -12.029 -9.675 1.00 53.41 859 TYR A C 1
ATOM 6613 O O . TYR A 1 859 ? 32.532 -11.463 -9.730 1.00 53.41 859 TYR A O 1
ATOM 6621 N N . LEU A 1 860 ? 34.371 -12.019 -8.565 1.00 54.81 860 LEU A N 1
ATOM 6622 C CA . LEU A 1 860 ? 33.953 -11.339 -7.335 1.00 54.81 860 LEU A CA 1
ATOM 6623 C C . LEU A 1 860 ? 33.779 -9.823 -7.533 1.00 54.81 860 LEU A C 1
ATOM 6625 O O . LEU A 1 860 ? 32.720 -9.321 -7.168 1.00 54.81 860 LEU A O 1
ATOM 6629 N N . LEU A 1 861 ? 34.727 -9.116 -8.168 1.00 54.06 861 LEU A N 1
ATOM 6630 C CA . LEU A 1 861 ? 34.604 -7.673 -8.438 1.00 54.06 861 LEU A CA 1
ATOM 6631 C C . LEU A 1 861 ? 33.485 -7.336 -9.433 1.00 54.06 861 LEU A C 1
ATOM 6633 O O . LEU A 1 861 ? 32.692 -6.445 -9.157 1.00 54.06 861 LEU A O 1
ATOM 6637 N N . ALA A 1 862 ? 33.391 -8.023 -10.576 1.00 50.91 862 ALA A N 1
ATOM 6638 C CA . ALA A 1 862 ? 32.351 -7.746 -11.572 1.00 50.91 862 ALA A CA 1
ATOM 6639 C C . ALA A 1 862 ? 30.950 -8.026 -11.004 1.00 50.91 862 ALA A C 1
ATOM 6641 O O . ALA A 1 862 ? 30.024 -7.247 -11.223 1.00 50.91 862 ALA A O 1
ATOM 6642 N N . ARG A 1 863 ? 30.815 -9.087 -10.196 1.00 50.72 863 ARG A N 1
ATOM 6643 C CA . ARG A 1 8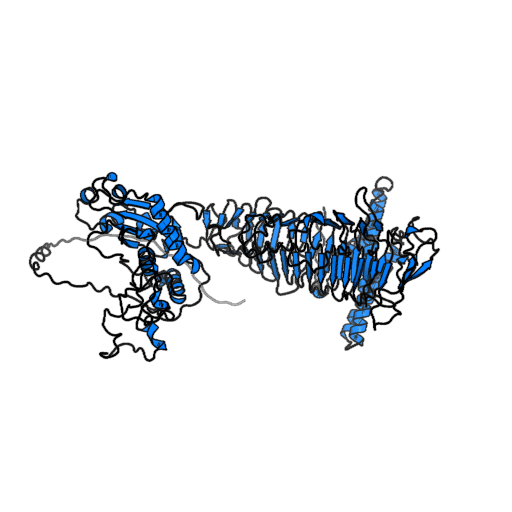63 ? 29.624 -9.364 -9.386 1.00 50.72 863 ARG A CA 1
ATOM 6644 C C . ARG A 1 863 ? 29.371 -8.243 -8.375 1.00 50.72 863 ARG A C 1
ATOM 6646 O O . ARG A 1 863 ? 28.251 -7.763 -8.287 1.00 50.72 863 ARG A O 1
ATOM 6653 N N . GLU A 1 864 ? 30.367 -7.824 -7.603 1.00 52.25 864 GLU A N 1
ATOM 6654 C CA . GLU A 1 864 ? 30.180 -6.810 -6.556 1.00 52.25 864 GLU A CA 1
ATOM 6655 C C . GLU A 1 864 ? 29.841 -5.425 -7.121 1.00 52.25 864 GLU A C 1
ATOM 6657 O O . GLU A 1 864 ? 28.994 -4.745 -6.557 1.00 52.25 864 GLU A O 1
ATOM 6662 N N . GLU A 1 865 ? 30.369 -5.046 -8.281 1.00 50.44 865 GLU A N 1
ATOM 6663 C CA . GLU A 1 865 ? 29.972 -3.817 -8.979 1.00 50.44 865 GLU A CA 1
ATOM 6664 C C . GLU A 1 865 ? 28.565 -3.923 -9.592 1.00 50.44 865 GLU A C 1
ATOM 6666 O O . GLU A 1 865 ? 27.760 -3.002 -9.454 1.00 50.44 865 GLU A O 1
ATOM 6671 N N . PHE A 1 866 ? 28.221 -5.067 -10.198 1.00 44.91 866 PHE A N 1
ATOM 6672 C CA . PHE A 1 866 ? 26.886 -5.316 -10.758 1.00 44.91 866 PHE A CA 1
ATOM 6673 C C . PHE A 1 866 ? 25.784 -5.398 -9.683 1.00 44.91 866 PHE A C 1
ATOM 6675 O O . PHE A 1 866 ? 24.660 -4.960 -9.918 1.00 44.91 866 PHE A O 1
ATOM 6682 N N . PHE A 1 867 ? 26.088 -5.928 -8.491 1.00 42.22 867 PHE A N 1
ATOM 6683 C CA . PHE A 1 867 ? 25.119 -6.084 -7.397 1.00 42.22 867 PHE A CA 1
ATOM 6684 C C . PHE A 1 867 ? 25.173 -4.977 -6.321 1.00 42.22 867 PHE A C 1
ATOM 6686 O O . PHE A 1 867 ? 24.193 -4.828 -5.589 1.00 42.22 867 PHE A O 1
ATOM 6693 N N . PHE A 1 868 ? 26.265 -4.205 -6.199 1.00 44.91 868 PHE A N 1
ATOM 6694 C CA . PHE A 1 868 ? 26.478 -3.233 -5.106 1.00 44.91 868 PHE A CA 1
ATOM 6695 C C . PHE A 1 868 ? 27.153 -1.906 -5.525 1.00 44.91 868 PHE A C 1
ATOM 6697 O O . PHE A 1 868 ? 27.766 -1.260 -4.676 1.00 44.91 868 PHE A O 1
ATOM 6704 N N . GLY A 1 869 ? 27.057 -1.484 -6.794 1.00 36.19 869 GLY A N 1
ATOM 6705 C CA . GLY A 1 869 ? 27.799 -0.364 -7.412 1.00 36.19 869 GLY A CA 1
ATOM 6706 C C . GLY A 1 869 ? 27.598 1.079 -6.888 1.00 36.19 869 GLY A C 1
ATOM 6707 O O . GLY A 1 869 ? 27.447 1.997 -7.696 1.00 36.19 869 GLY A O 1
ATOM 6708 N N . ILE A 1 870 ? 27.632 1.296 -5.565 1.00 34.84 870 ILE A N 1
ATOM 6709 C CA . ILE A 1 870 ? 28.042 2.538 -4.884 1.00 34.84 870 ILE A CA 1
ATOM 6710 C C . ILE A 1 870 ? 28.876 2.164 -3.647 1.00 34.84 870 ILE A C 1
ATOM 6712 O O . ILE A 1 870 ? 28.321 1.860 -2.593 1.00 34.84 870 ILE A O 1
ATOM 6716 N N . TRP A 1 871 ? 30.205 2.268 -3.739 1.00 26.89 871 TRP A N 1
ATOM 6717 C CA . TRP A 1 871 ? 31.099 2.244 -2.573 1.00 26.89 871 TRP A CA 1
ATOM 6718 C C . TRP A 1 871 ? 32.262 3.224 -2.735 1.00 26.89 871 TRP A C 1
ATOM 6720 O O . TRP A 1 871 ? 33.270 2.921 -3.367 1.00 26.89 871 TRP A O 1
ATOM 6730 N N . LEU A 1 872 ? 32.150 4.389 -2.095 1.00 24.09 872 LEU A N 1
ATOM 6731 C CA . LEU A 1 872 ? 33.291 5.262 -1.821 1.00 24.09 872 LEU A CA 1
ATOM 6732 C C . LEU A 1 872 ? 33.009 6.120 -0.579 1.00 24.09 872 LEU A C 1
ATOM 6734 O O . LEU A 1 872 ? 32.496 7.224 -0.689 1.00 24.09 872 LEU A O 1
ATOM 6738 N N . PHE A 1 873 ? 33.284 5.562 0.604 1.00 26.44 873 PHE A N 1
ATOM 6739 C CA . PHE A 1 873 ? 34.081 6.177 1.682 1.00 26.44 873 PHE A CA 1
ATOM 6740 C C . PHE A 1 873 ? 33.964 5.360 2.978 1.00 26.44 873 PHE A C 1
ATOM 6742 O O . PHE A 1 873 ? 33.005 5.515 3.722 1.00 26.44 873 PHE A O 1
ATOM 6749 N N . LEU A 1 874 ? 34.970 4.513 3.245 1.00 23.47 874 LEU A N 1
ATOM 6750 C CA . LEU A 1 874 ? 35.594 4.255 4.559 1.00 23.47 874 LEU A CA 1
ATOM 6751 C C . LEU A 1 874 ? 36.486 3.005 4.472 1.00 23.47 874 LEU A C 1
ATOM 6753 O O . LEU A 1 874 ? 36.001 1.882 4.384 1.00 23.47 874 LEU A O 1
ATOM 6757 N N . ARG A 1 875 ? 37.809 3.190 4.566 1.00 22.44 875 ARG A N 1
ATOM 6758 C CA . ARG A 1 875 ? 38.738 2.121 4.967 1.00 22.44 875 ARG A CA 1
ATOM 6759 C C . ARG A 1 875 ? 39.049 2.270 6.458 1.00 22.44 875 ARG A C 1
ATOM 6761 O O . ARG A 1 875 ? 39.767 3.205 6.811 1.00 22.44 875 ARG A O 1
ATOM 6768 N N . PRO A 1 876 ? 38.647 1.328 7.322 1.00 25.05 876 PRO A N 1
ATOM 6769 C CA . PRO A 1 876 ? 39.357 1.074 8.565 1.00 25.05 876 PRO A CA 1
ATOM 6770 C C . PRO A 1 876 ? 40.677 0.365 8.237 1.00 25.05 876 PRO A C 1
ATOM 6772 O O . PRO A 1 876 ? 40.691 -0.705 7.629 1.00 25.05 876 PRO A O 1
ATOM 6775 N N . SER A 1 877 ? 41.810 0.939 8.635 1.00 27.72 877 SER A N 1
ATOM 6776 C CA . SER A 1 877 ? 43.106 0.261 8.550 1.00 27.72 877 SER A CA 1
ATOM 6777 C C . SER A 1 877 ? 43.220 -0.791 9.662 1.00 27.72 877 SER A C 1
ATOM 6779 O O . SER A 1 877 ? 43.657 -0.472 10.768 1.00 27.72 877 SER A O 1
ATOM 6781 N N . GLY A 1 878 ? 42.823 -2.036 9.389 1.00 23.88 878 GLY A N 1
ATOM 6782 C CA . GLY A 1 878 ? 42.872 -3.125 10.369 1.00 23.88 878 GLY A CA 1
ATOM 6783 C C . GLY A 1 878 ? 42.827 -4.511 9.726 1.00 23.88 878 GLY A C 1
ATOM 6784 O O . GLY A 1 878 ? 41.957 -4.799 8.913 1.00 23.88 878 GLY A O 1
ATOM 6785 N N . SER A 1 879 ? 43.774 -5.376 10.087 1.00 27.75 879 SER A N 1
ATOM 6786 C CA . SER A 1 879 ? 43.881 -6.743 9.567 1.00 27.75 879 SER A CA 1
ATOM 6787 C C . SER A 1 879 ? 43.104 -7.749 10.422 1.00 27.75 879 SER A C 1
ATOM 6789 O O . SER A 1 879 ? 43.462 -7.954 11.583 1.00 27.75 879 SER A O 1
ATOM 6791 N N . ALA A 1 880 ? 42.134 -8.452 9.833 1.00 23.88 880 ALA A N 1
ATOM 6792 C CA . ALA A 1 880 ? 41.568 -9.686 10.383 1.00 23.88 880 ALA A CA 1
ATOM 6793 C C . ALA A 1 880 ? 41.209 -10.675 9.255 1.00 23.88 880 ALA A C 1
ATOM 6795 O O . ALA A 1 880 ? 40.705 -10.294 8.206 1.00 23.88 880 ALA A O 1
ATOM 6796 N N . SER A 1 881 ? 41.531 -11.945 9.476 1.00 25.42 881 SER A N 1
ATOM 6797 C CA . SER A 1 881 ? 41.497 -13.071 8.533 1.00 25.42 881 SER A CA 1
ATOM 6798 C C . SER A 1 881 ? 40.138 -13.405 7.901 1.00 25.42 881 SER A C 1
ATOM 6800 O O . SER A 1 881 ? 39.148 -13.575 8.611 1.00 25.42 881 SER A O 1
ATOM 6802 N N . LEU A 1 882 ? 40.159 -13.709 6.597 1.00 24.28 882 LEU A N 1
ATOM 6803 C CA . LEU A 1 882 ? 39.164 -14.559 5.929 1.00 24.28 882 LEU A CA 1
ATOM 6804 C C . LEU A 1 882 ? 39.105 -15.957 6.572 1.00 24.28 882 LEU A C 1
ATOM 6806 O O . LEU A 1 882 ? 40.123 -16.635 6.702 1.00 24.28 882 LEU A O 1
ATOM 6810 N N . SER A 1 883 ? 37.897 -16.399 6.909 1.00 24.36 883 SER A N 1
ATOM 6811 C CA . SER A 1 883 ? 37.494 -17.802 7.097 1.00 24.36 883 SER A CA 1
ATOM 6812 C C . SER A 1 883 ? 35.965 -17.885 6.931 1.00 24.36 883 SER A C 1
ATOM 6814 O O . SER A 1 883 ? 35.327 -16.835 6.907 1.00 24.36 883 SER A O 1
ATOM 6816 N N . TRP A 1 884 ? 35.401 -19.096 6.825 1.00 19.88 884 TRP A N 1
ATOM 6817 C CA . TRP A 1 884 ? 33.993 -19.404 6.478 1.00 19.88 884 TRP A CA 1
ATOM 6818 C C . TRP A 1 884 ? 33.630 -19.399 4.982 1.00 19.88 884 TRP A C 1
ATOM 6820 O O . TRP A 1 884 ? 32.872 -18.563 4.503 1.00 19.88 884 TRP A O 1
ATOM 6830 N N . LEU A 1 885 ? 34.100 -20.433 4.279 1.00 22.42 885 LEU A N 1
ATOM 6831 C CA . LEU A 1 885 ? 33.356 -21.100 3.203 1.00 22.42 885 LEU A CA 1
ATOM 6832 C C . LEU A 1 885 ? 33.679 -22.603 3.265 1.00 22.42 885 LEU A C 1
ATOM 6834 O O . LEU A 1 885 ? 34.812 -23.003 2.990 1.00 22.42 885 LEU A O 1
ATOM 6838 N N . SER A 1 886 ? 32.697 -23.405 3.684 1.00 27.69 886 SER A N 1
ATOM 6839 C CA . SER A 1 886 ? 32.724 -24.875 3.765 1.00 27.69 886 SER A CA 1
ATOM 6840 C C . SER A 1 886 ? 31.300 -25.415 3.844 1.00 27.69 886 SER A C 1
ATOM 6842 O O . SER A 1 886 ? 30.601 -24.938 4.768 1.00 27.69 886 SER A O 1
#

Nearest PDB structures (foldseek):
  4afl-assembly3_D  TM=9.307E-01  e=5.194E+00  Homo sapiens
  2elb-assembly1_A-2  TM=5.655E-01  e=4.299E+00  Homo sapiens

InterPro domains:
  IPR008754 Peptidase M43, pregnancy-associated plasma-A [PF05572] (204-311)
  IPR024079 Metallopeptidase, catalytic domain superfamily [G3DSA:3.40.390.10] (67-316)